Protein 8EM1 (pdb70)

Structure (mmCIF, N/CA/C/O backbone):
data_8EM1
#
_entry.id   8EM1
#
_cell.length_a   136.620
_cell.length_b   136.620
_cell.length_c   106.418
_cell.angle_alpha   90.000
_cell.angle_beta   90.000
_cell.angle_gamma   90.000
#
_symmetry.space_group_name_H-M   'P 43 21 2'
#
loop_
_entity.id
_entity.type
_entity.pdbx_description
1 polymer 'PaqCI, DNA Unbound'
2 non-polymer 1,2-ETHANEDIOL
3 water water
#
loop_
_atom_site.group_PDB
_atom_site.id
_atom_site.type_symbol
_atom_site.label_atom_id
_atom_site.label_alt_id
_atom_site.label_comp_id
_atom_site.label_asym_id
_atom_site.label_entity_id
_atom_site.label_seq_id
_atom_site.pdbx_PDB_ins_code
_atom_site.Cartn_x
_atom_site.Cartn_y
_atom_site.Cartn_z
_atom_site.occupancy
_atom_site.B_iso_or_equiv
_atom_site.auth_seq_id
_atom_site.auth_comp_id
_atom_site.auth_asym_id
_atom_site.auth_atom_id
_atom_site.pdbx_PDB_model_num
ATOM 1 N N . PRO A 1 2 ? 40.260 -17.526 -21.769 1.00 88.12 2 PRO A N 1
ATOM 2 C CA . PRO A 1 2 ? 40.844 -17.709 -20.437 1.00 86.19 2 PRO A CA 1
ATOM 3 C C . PRO A 1 2 ? 42.289 -18.189 -20.510 1.00 81.52 2 PRO A C 1
ATOM 4 O O . PRO A 1 2 ? 42.812 -18.457 -21.596 1.00 80.95 2 PRO A O 1
ATOM 8 N N . TYR A 1 3 ? 42.930 -18.310 -19.359 1.00 72.85 3 TYR A N 1
ATOM 9 C CA . TYR A 1 3 ? 44.274 -18.845 -19.330 1.00 71.60 3 TYR A CA 1
ATOM 10 C C . TYR A 1 3 ? 44.216 -20.326 -18.923 1.00 73.18 3 TYR A C 1
ATOM 11 O O . TYR A 1 3 ? 43.161 -20.978 -18.995 1.00 72.67 3 TYR A O 1
ATOM 20 N N . ASP A 1 4 ? 45.350 -20.865 -18.508 1.00 70.30 4 ASP A N 1
ATOM 21 C CA . ASP A 1 4 ? 45.454 -22.243 -18.057 1.00 65.85 4 ASP A CA 1
ATOM 22 C C . ASP A 1 4 ? 44.831 -22.416 -16.668 1.00 67.06 4 ASP A C 1
ATOM 23 O O . ASP A 1 4 ? 44.891 -21.504 -15.834 1.00 66.74 4 ASP A O 1
ATOM 28 N N . HIS A 1 5 ? 44.197 -23.578 -16.423 1.00 58.75 5 HIS A N 1
ATOM 29 C CA . HIS A 1 5 ? 43.584 -23.806 -15.110 1.00 55.16 5 HIS A CA 1
ATOM 30 C C . HIS A 1 5 ? 44.648 -23.841 -14.015 1.00 50.63 5 HIS A C 1
ATOM 31 O O . HIS A 1 5 ? 44.467 -23.247 -12.942 1.00 45.58 5 HIS A O 1
ATOM 38 N N . ASN A 1 6 ? 45.763 -24.534 -14.270 1.00 50.21 6 ASN A N 1
ATOM 39 C CA . ASN A 1 6 ? 46.861 -24.585 -13.300 1.00 47.55 6 ASN A CA 1
ATOM 40 C C . ASN A 1 6 ? 47.467 -23.200 -13.063 1.00 43.80 6 ASN A C 1
ATOM 41 O O . ASN A 1 6 ? 47.766 -22.835 -11.920 1.00 41.25 6 ASN A O 1
ATOM 46 N N . ALA A 1 7 ? 47.671 -22.419 -14.130 1.00 43.49 7 ALA A N 1
ATOM 47 C CA . ALA A 1 7 ? 48.231 -21.079 -13.954 1.00 45.53 7 ALA A CA 1
ATOM 48 C C . ALA A 1 7 ? 47.329 -20.206 -13.083 1.00 43.07 7 ALA A C 1
ATOM 49 O O . ALA A 1 7 ? 47.815 -19.474 -12.210 1.00 38.99 7 ALA A O 1
ATOM 51 N N . GLU A 1 8 ? 46.011 -20.285 -13.289 1.00 40.14 8 GLU A N 1
ATOM 52 C CA . GLU A 1 8 ? 45.101 -19.504 -12.456 1.00 42.17 8 GLU A CA 1
ATOM 53 C C . GLU A 1 8 ? 45.179 -19.948 -11.001 1.00 40.60 8 GLU A C 1
ATOM 54 O O . GLU A 1 8 ? 45.106 -19.116 -10.088 1.00 40.57 8 GLU A O 1
ATOM 60 N N . ALA A 1 9 ? 45.327 -21.258 -10.770 1.00 37.62 9 ALA A N 1
ATOM 61 C CA . ALA A 1 9 ? 45.546 -21.772 -9.422 1.00 38.52 9 ALA A CA 1
ATOM 62 C C . ALA A 1 9 ? 46.836 -21.230 -8.815 1.00 39.30 9 ALA A C 1
ATOM 63 O O . ALA A 1 9 ? 46.872 -20.873 -7.629 1.00 38.71 9 ALA A O 1
ATOM 65 N N . ASP A 1 10 ? 47.903 -21.153 -9.607 1.00 36.40 10 ASP A N 1
ATOM 66 C CA . ASP A 1 10 ? 49.147 -20.595 -9.089 1.00 37.12 10 ASP A CA 1
ATOM 67 C C . ASP A 1 10 ? 48.993 -19.114 -8.742 1.00 38.93 10 ASP A C 1
ATOM 68 O O . ASP A 1 10 ? 49.481 -18.665 -7.698 1.00 36.23 10 ASP A O 1
ATOM 73 N N . PHE A 1 11 ? 48.284 -18.351 -9.583 1.00 37.71 11 PHE A N 1
ATOM 74 C CA . PHE A 1 11 ? 48.050 -16.941 -9.284 1.00 35.76 11 PHE A CA 1
ATOM 75 C C . PHE A 1 11 ? 47.287 -16.785 -7.981 1.00 39.35 11 PHE A C 1
ATOM 76 O O . PHE A 1 11 ? 47.538 -15.839 -7.216 1.00 39.44 11 PHE A O 1
ATOM 84 N N . ALA A 1 12 ? 46.335 -17.695 -7.719 1.00 38.85 12 ALA A N 1
ATOM 85 C CA . ALA A 1 12 ? 45.573 -17.640 -6.475 1.00 38.03 12 ALA A CA 1
ATOM 86 C C . ALA A 1 12 ? 46.415 -18.067 -5.274 1.00 40.01 12 ALA A C 1
ATOM 87 O O . ALA A 1 12 ? 46.296 -17.479 -4.191 1.00 41.29 12 ALA A O 1
ATOM 89 N N . ALA A 1 13 ? 47.278 -19.075 -5.436 1.00 38.14 13 ALA A N 1
ATOM 90 C CA . ALA A 1 13 ? 48.121 -19.488 -4.314 1.00 40.29 13 ALA A CA 1
ATOM 91 C C . ALA A 1 13 ? 49.078 -18.378 -3.901 1.00 38.63 13 ALA A C 1
ATOM 92 O O . ALA A 1 13 ? 49.268 -18.123 -2.709 1.00 38.67 13 ALA A O 1
ATOM 94 N N . SER A 1 14 ? 49.669 -17.691 -4.874 1.00 38.32 14 SER A N 1
ATOM 95 C CA . SER A 1 14 ? 50.534 -16.562 -4.564 1.00 37.70 14 SER A CA 1
ATOM 96 C C . SER A 1 14 ? 49.771 -15.486 -3.809 1.00 42.31 14 SER A C 1
ATOM 97 O O . SER A 1 14 ? 50.233 -14.987 -2.778 1.00 47.18 14 SER A O 1
ATOM 100 N N . GLU A 1 15 ? 48.576 -15.144 -4.280 1.00 42.11 15 GLU A N 1
ATOM 101 C CA . GLU A 1 15 ? 47.801 -14.130 -3.586 1.00 44.17 15 GLU A CA 1
ATOM 102 C C . GLU A 1 15 ? 47.404 -14.604 -2.187 1.00 47.29 15 GLU A C 1
ATOM 103 O O . GLU A 1 15 ? 47.364 -13.797 -1.246 1.00 50.07 15 GLU A O 1
ATOM 109 N N . VAL A 1 16 ? 47.107 -15.902 -2.020 1.00 42.16 16 VAL A N 1
ATOM 110 C CA . VAL A 1 16 ? 46.785 -16.399 -0.683 1.00 45.65 16 VAL A CA 1
ATOM 111 C C . VAL A 1 16 ? 47.989 -16.239 0.231 1.00 44.81 16 VAL A C 1
ATOM 112 O O . VAL A 1 16 ? 47.867 -15.749 1.356 1.00 46.89 16 VAL A O 1
ATOM 116 N N . ALA A 1 17 ? 49.177 -16.618 -0.254 1.00 44.35 17 ALA A N 1
ATOM 117 C CA . ALA A 1 17 ? 50.388 -16.491 0.563 1.00 48.96 17 ALA A CA 1
ATOM 118 C C . ALA A 1 17 ? 50.641 -15.040 0.982 1.00 49.24 17 ALA A C 1
ATOM 119 O O . ALA A 1 17 ? 51.056 -14.780 2.117 1.00 48.56 17 ALA A O 1
ATOM 121 N N . ARG A 1 18 ? 50.385 -14.081 0.084 1.00 45.96 18 ARG A N 1
ATOM 122 C CA . ARG A 1 18 ? 50.527 -12.675 0.448 1.00 47.98 18 ARG A CA 1
ATOM 123 C C . ARG A 1 18 ? 49.486 -12.279 1.489 1.00 53.18 18 ARG A C 1
ATOM 124 O O . ARG A 1 18 ? 49.788 -11.518 2.416 1.00 53.75 18 ARG A O 1
ATOM 132 N N . MET A 1 19 ? 48.264 -12.815 1.364 1.00 49.03 19 MET A N 1
ATOM 133 C CA . MET A 1 19 ? 47.195 -12.482 2.296 1.00 49.20 19 MET A CA 1
ATOM 134 C C . MET A 1 19 ? 47.510 -12.962 3.705 1.00 55.39 19 MET A C 1
ATOM 135 O O . MET A 1 19 ? 47.160 -12.294 4.683 1.00 59.65 19 MET A O 1
ATOM 140 N N . LEU A 1 20 ? 48.153 -14.125 3.831 1.00 53.36 20 LEU A N 1
ATOM 141 C CA . LEU A 1 20 ? 48.540 -14.628 5.144 1.00 55.26 20 LEU A CA 1
ATOM 142 C C . LEU A 1 20 ? 49.634 -13.765 5.767 1.00 60.82 20 LEU A C 1
ATOM 143 O O . LEU A 1 20 ? 49.672 -13.577 6.989 1.00 63.78 20 LEU A O 1
ATOM 148 N N . VAL A 1 21 ? 50.544 -13.242 4.952 1.00 57.98 21 VAL A N 1
ATOM 149 C CA . VAL A 1 21 ? 51.577 -12.370 5.493 1.00 59.90 21 VAL A CA 1
ATOM 150 C C . VAL A 1 21 ? 50.971 -11.045 5.943 1.00 60.62 21 VAL A C 1
ATOM 151 O O . VAL A 1 21 ? 51.303 -10.530 7.017 1.00 65.13 21 VAL A O 1
ATOM 155 N N . ALA A 1 22 ? 50.038 -10.500 5.155 1.00 61.59 22 ALA A N 1
ATOM 156 C CA . ALA A 1 22 ? 49.349 -9.259 5.516 1.00 62.15 22 ALA A CA 1
ATOM 157 C C . ALA A 1 22 ? 48.428 -9.438 6.715 1.00 65.53 22 ALA A C 1
ATOM 158 O O . ALA A 1 22 ? 48.180 -8.477 7.455 1.00 68.38 22 ALA A O 1
ATOM 160 N N . ASP A 1 23 ? 47.851 -10.626 6.880 1.00 67.87 23 ASP A N 1
ATOM 161 C CA . ASP A 1 23 ? 46.949 -10.913 7.992 1.00 67.69 23 ASP A CA 1
ATOM 162 C C . ASP A 1 23 ? 47.164 -12.357 8.422 1.00 68.63 23 ASP A C 1
ATOM 163 O O . ASP A 1 23 ? 46.516 -13.271 7.899 1.00 69.47 23 ASP A O 1
ATOM 168 N N . PRO A 1 24 ? 48.071 -12.604 9.379 1.00 68.86 24 PRO A N 1
ATOM 169 C CA . PRO A 1 24 ? 48.249 -13.983 9.877 1.00 67.21 24 PRO A CA 1
ATOM 170 C C . PRO A 1 24 ? 47.040 -14.519 10.640 1.00 68.45 24 PRO A C 1
ATOM 171 O O . PRO A 1 24 ? 46.902 -15.745 10.777 1.00 65.19 24 PRO A O 1
ATOM 175 N N . GLY A 1 25 ? 46.134 -13.649 11.090 1.00 70.70 25 GLY A N 1
ATOM 176 C CA . GLY A 1 25 ? 44.903 -14.097 11.713 1.00 67.75 25 GLY A CA 1
ATOM 177 C C . GLY A 1 25 ? 43.999 -14.871 10.783 1.00 68.51 25 GLY A C 1
ATOM 178 O O . GLY A 1 25 ? 42.974 -15.390 11.232 1.00 68.89 25 GLY A O 1
ATOM 179 N N . LEU A 1 26 ? 44.327 -14.916 9.491 1.00 65.25 26 LEU A N 1
ATOM 180 C CA . LEU A 1 26 ? 43.572 -15.735 8.554 1.00 65.80 26 LEU A CA 1
ATOM 181 C C . LEU A 1 26 ? 43.756 -17.222 8.844 1.00 66.68 26 LEU A C 1
ATOM 182 O O . LEU A 1 26 ? 42.847 -18.022 8.587 1.00 64.55 26 LEU A O 1
ATOM 187 N N . CYS A 1 27 ? 44.917 -17.615 9.374 1.00 66.45 27 CYS A N 1
ATOM 188 C CA . CYS A 1 27 ? 45.165 -19.008 9.708 1.00 64.79 27 CYS A CA 1
ATOM 189 C C . CYS A 1 27 ? 45.530 -19.263 11.170 1.00 66.84 27 CYS A C 1
ATOM 190 O O . CYS A 1 27 ? 45.716 -20.424 11.551 1.00 66.62 27 CYS A O 1
ATOM 193 N N . TYR A 1 28 ? 45.591 -18.241 12.012 1.00 71.27 28 TYR A N 1
ATOM 194 C CA . TYR A 1 28 ? 45.958 -18.434 13.406 1.00 75.66 28 TYR A CA 1
ATOM 195 C C . TYR A 1 28 ? 44.887 -17.867 14.323 1.00 79.39 28 TYR A C 1
ATOM 196 O O . TYR A 1 28 ? 44.362 -16.773 14.082 1.00 74.71 28 TYR A O 1
ATOM 205 N N . ASP A 1 29 ? 44.580 -18.617 15.385 1.00 86.58 29 ASP A N 1
ATOM 206 C CA . ASP A 1 29 ? 43.706 -18.109 16.427 1.00 90.29 29 ASP A CA 1
ATOM 207 C C . ASP A 1 29 ? 44.390 -16.936 17.124 1.00 97.17 29 ASP A C 1
ATOM 208 O O . ASP A 1 29 ? 45.608 -16.760 17.042 1.00 98.00 29 ASP A O 1
ATOM 210 N N . ALA A 1 30 ? 43.588 -16.134 17.829 1.00 102.41 30 ALA A N 1
ATOM 211 C CA . ALA A 1 30 ? 44.119 -14.945 18.493 1.00 101.77 30 ALA A CA 1
ATOM 212 C C . ALA A 1 30 ? 45.272 -15.284 19.435 1.00 104.21 30 ALA A C 1
ATOM 213 O O . ALA A 1 30 ? 46.295 -14.590 19.447 1.00 106.56 30 ALA A O 1
ATOM 215 N N . ALA A 1 31 ? 45.127 -16.348 20.231 1.00 105.11 31 ALA A N 1
ATOM 216 C CA . ALA A 1 31 ? 46.216 -16.812 21.087 1.00 105.18 31 ALA A CA 1
ATOM 217 C C . ALA A 1 31 ? 47.382 -17.429 20.316 1.00 106.65 31 ALA A C 1
ATOM 218 O O . ALA A 1 31 ? 48.496 -17.487 20.850 1.00 106.35 31 ALA A O 1
ATOM 220 N N . SER A 1 32 ? 47.168 -17.884 19.082 1.00 110.74 32 SER A N 1
ATOM 221 C CA . SER A 1 32 ? 48.215 -18.536 18.306 1.00 111.56 32 SER A CA 1
ATOM 222 C C . SER A 1 32 ? 48.997 -17.571 17.410 1.00 111.51 32 SER A C 1
ATOM 223 O O . SER A 1 32 ? 49.629 -18.017 16.443 1.00 112.90 32 SER A O 1
ATOM 225 N N . LEU A 1 33 ? 48.999 -16.281 17.719 1.00 104.09 33 LEU A N 1
ATOM 226 C CA . LEU A 1 33 ? 49.742 -15.327 16.900 1.00 103.52 33 LEU A CA 1
ATOM 227 C C . LEU A 1 33 ? 51.246 -15.573 17.016 1.00 102.35 33 LEU A C 1
ATOM 228 O O . LEU A 1 33 ? 51.777 -15.648 18.133 1.00 101.50 33 LEU A O 1
ATOM 231 N N . PRO A 1 34 ? 51.951 -15.738 15.900 1.00 99.63 34 PRO A N 1
ATOM 232 C CA . PRO A 1 34 ? 53.387 -16.023 15.932 1.00 102.32 34 PRO A CA 1
ATOM 233 C C . PRO A 1 34 ? 54.226 -14.749 15.890 1.00 101.75 34 PRO A C 1
ATOM 234 O O . PRO A 1 34 ? 53.735 -13.650 15.618 1.00 98.08 34 PRO A O 1
ATOM 238 N N . ALA A 1 35 ? 55.515 -14.919 16.191 1.00 102.11 35 ALA A N 1
ATOM 239 C CA . ALA A 1 35 ? 56.419 -13.776 16.239 1.00 109.99 35 ALA A CA 1
ATOM 240 C C . ALA A 1 35 ? 56.508 -13.090 14.878 1.00 108.64 35 ALA A C 1
ATOM 241 O O . ALA A 1 35 ? 56.222 -11.894 14.744 1.00 107.92 35 ALA A O 1
ATOM 243 N N . SER A 1 36 ? 56.873 -13.840 13.847 1.00 106.42 36 SER A N 1
ATOM 244 C CA . SER A 1 36 ? 56.947 -13.298 12.499 1.00 104.80 36 SER A CA 1
ATOM 245 C C . SER A 1 36 ? 56.613 -14.439 11.556 1.00 104.57 36 SER A C 1
ATOM 246 O O . SER A 1 36 ? 57.196 -15.521 11.685 1.00 101.73 36 SER A O 1
ATOM 248 N N . ILE A 1 37 ? 55.715 -14.201 10.599 1.00 93.20 37 ILE A N 1
ATOM 249 C CA . ILE A 1 37 ? 55.303 -15.244 9.665 1.00 84.69 37 ILE A CA 1
ATOM 250 C C . ILE A 1 37 ? 55.551 -14.788 8.234 1.00 77.27 37 ILE A C 1
ATOM 251 O O . ILE A 1 37 ? 55.170 -13.675 7.849 1.00 76.88 37 ILE A O 1
ATOM 253 N N . SER A 1 38 ? 56.148 -15.676 7.444 1.00 70.19 38 SER A N 1
ATOM 254 C CA . SER A 1 38 ? 56.301 -15.529 6.005 1.00 67.25 38 SER A CA 1
ATOM 255 C C . SER A 1 38 ? 55.669 -16.745 5.335 1.00 64.79 38 SER A C 1
ATOM 256 O O . SER A 1 38 ? 55.611 -17.834 5.917 1.00 62.70 38 SER A O 1
ATOM 259 N N . ALA A 1 39 ? 55.137 -16.543 4.132 1.00 62.53 39 ALA A N 1
ATOM 260 C CA . ALA A 1 39 ? 54.465 -17.607 3.402 1.00 55.06 39 ALA A CA 1
ATOM 261 C C . ALA A 1 39 ? 54.875 -17.572 1.945 1.00 51.76 39 ALA A C 1
ATOM 262 O O . ALA A 1 39 ? 55.154 -16.505 1.396 1.00 50.84 39 ALA A O 1
ATOM 264 N N . SER A 1 40 ? 54.906 -18.749 1.323 1.00 49.17 40 SER A N 1
ATOM 265 C CA . SER A 1 40 ? 55.217 -18.868 -0.095 1.00 44.44 40 SER A CA 1
ATOM 266 C C . SER A 1 40 ? 54.422 -20.023 -0.686 1.00 46.59 40 SER A C 1
ATOM 267 O O . SER A 1 40 ? 54.035 -20.964 0.012 1.00 48.70 40 SER A O 1
ATOM 270 N N . ALA A 1 41 ? 54.137 -19.914 -1.973 1.00 46.43 41 ALA A N 1
ATOM 271 C CA . ALA A 1 41 ? 53.380 -20.923 -2.689 1.00 41.93 41 ALA A CA 1
ATOM 272 C C . ALA A 1 41 ? 54.346 -21.814 -3.445 1.00 40.40 41 ALA A C 1
ATOM 273 O O . ALA A 1 41 ? 55.406 -21.369 -3.884 1.00 49.26 41 ALA A O 1
ATOM 275 N N . SER A 1 42 ? 53.996 -23.083 -3.559 1.00 40.85 42 SER A N 1
ATOM 276 C CA . SER A 1 42 ? 54.816 -24.055 -4.269 1.00 45.96 42 SER A CA 1
ATOM 277 C C . SER A 1 42 ? 53.910 -25.180 -4.782 1.00 42.78 42 SER A C 1
ATOM 278 O O . SER A 1 42 ? 52.740 -25.279 -4.405 1.00 42.95 42 SER A O 1
ATOM 281 N N . TYR A 1 43 ? 54.445 -26.014 -5.670 1.00 44.75 43 TYR A N 1
ATOM 282 C CA . TYR A 1 43 ? 53.682 -27.196 -6.045 1.00 45.62 43 TYR A CA 1
ATOM 283 C C . TYR A 1 43 ? 53.748 -28.220 -4.929 1.00 46.16 43 TYR A C 1
ATOM 284 O O . TYR A 1 43 ? 54.561 -28.122 -4.010 1.00 46.87 43 TYR A O 1
ATOM 293 N N . GLU A 1 44 ? 52.869 -29.186 -5.002 1.00 49.89 44 GLU A N 1
ATOM 294 C CA . GLU A 1 44 ? 52.858 -30.304 -4.058 1.00 51.91 44 GLU A CA 1
ATOM 295 C C . GLU A 1 44 ? 53.726 -31.433 -4.599 1.00 49.50 44 GLU A C 1
ATOM 296 O O . GLU A 1 44 ? 53.615 -31.778 -5.780 1.00 49.08 44 GLU A O 1
ATOM 302 N N . PRO A 1 45 ? 54.629 -31.990 -3.800 1.00 55.86 45 PRO A N 1
ATOM 303 C CA . PRO A 1 45 ? 55.515 -33.046 -4.323 1.00 60.61 45 PRO A CA 1
ATOM 304 C C . PRO A 1 45 ? 54.712 -34.289 -4.687 1.00 61.64 45 PRO A C 1
ATOM 305 O O . PRO A 1 45 ? 53.704 -34.600 -4.048 1.00 53.73 45 PRO A O 1
ATOM 309 N N . SER A 1 46 ? 55.132 -34.969 -5.762 1.00 76.07 46 SER A N 1
ATOM 310 C CA . SER A 1 46 ? 54.412 -36.171 -6.183 1.00 74.13 46 SER A CA 1
ATOM 311 C C . SER A 1 46 ? 54.452 -37.246 -5.109 1.00 73.21 46 SER A C 1
ATOM 312 O O . SER A 1 46 ? 53.498 -38.016 -4.970 1.00 74.51 46 SER A O 1
ATOM 314 N N . ALA A 1 47 ? 55.514 -37.271 -4.302 1.00 65.26 47 ALA A N 1
ATOM 315 C CA . ALA A 1 47 ? 55.645 -38.256 -3.236 1.00 64.34 47 ALA A CA 1
ATOM 316 C C . ALA A 1 47 ? 54.526 -38.186 -2.205 1.00 61.49 47 ALA A C 1
ATOM 317 O O . ALA A 1 47 ? 54.430 -39.090 -1.374 1.00 64.39 47 ALA A O 1
ATOM 319 N N . ALA A 1 48 ? 53.694 -37.150 -2.220 1.00 61.14 48 ALA A N 1
ATOM 320 C CA . ALA A 1 48 ? 52.580 -37.062 -1.290 1.00 62.21 48 ALA A CA 1
ATOM 321 C C . ALA A 1 48 ? 51.418 -37.931 -1.771 1.00 62.51 48 ALA A C 1
ATOM 322 O O . ALA A 1 48 ? 51.478 -38.581 -2.822 1.00 64.11 48 ALA A O 1
ATOM 324 N N . GLY A 1 49 ? 50.341 -37.946 -0.993 1.00 60.34 49 GLY A N 1
ATOM 325 C CA . GLY A 1 49 ? 49.272 -38.911 -1.223 1.00 68.39 49 GLY A CA 1
ATOM 326 C C . GLY A 1 49 ? 48.575 -38.840 -2.575 1.00 64.59 49 GLY A C 1
ATOM 327 O O . GLY A 1 49 ? 48.899 -37.980 -3.402 1.00 61.88 49 GLY A O 1
ATOM 328 N N . TRP A 1 50 ? 47.606 -39.727 -2.822 1.00 63.53 50 TRP A N 1
ATOM 329 C CA . TRP A 1 50 ? 46.908 -39.652 -4.104 1.00 58.54 50 TRP A CA 1
ATOM 330 C C . TRP A 1 50 ? 46.182 -38.332 -4.264 1.00 62.88 50 TRP A C 1
ATOM 331 O O . TRP A 1 50 ? 46.483 -37.601 -5.230 1.00 69.28 50 TRP A O 1
ATOM 342 N N . PRO A 1 51 ? 45.242 -37.932 -3.369 1.00 59.39 51 PRO A N 1
ATOM 343 C CA . PRO A 1 51 ? 44.449 -36.740 -3.696 1.00 57.55 51 PRO A CA 1
ATOM 344 C C . PRO A 1 51 ? 45.395 -35.556 -3.829 1.00 55.15 51 PRO A C 1
ATOM 345 O O . PRO A 1 51 ? 45.879 -35.005 -2.836 1.00 53.95 51 PRO A O 1
ATOM 349 N N . LYS A 1 52 ? 45.672 -35.164 -5.068 1.00 54.68 52 LYS A N 1
ATOM 350 C CA . LYS A 1 52 ? 46.649 -34.123 -5.342 1.00 50.45 52 LYS A CA 1
ATOM 351 C C . LYS A 1 52 ? 45.985 -32.755 -5.229 1.00 51.58 52 LYS A C 1
ATOM 352 O O . LYS A 1 52 ? 44.894 -32.535 -5.773 1.00 47.28 52 LYS A O 1
ATOM 358 N N . ALA A 1 53 ? 46.640 -31.846 -4.510 1.00 52.92 53 ALA A N 1
ATOM 359 C CA . ALA A 1 53 ? 46.162 -30.483 -4.358 1.00 48.70 53 ALA A CA 1
ATOM 360 C C . ALA A 1 53 ? 46.549 -29.634 -5.567 1.00 46.60 53 ALA A C 1
ATOM 361 O O . ALA A 1 53 ? 47.468 -29.952 -6.317 1.00 43.94 53 ALA A O 1
ATOM 363 N N . ASP A 1 54 ? 45.783 -28.563 -5.777 1.00 51.50 54 ASP A N 1
ATOM 364 C CA . ASP A 1 54 ? 46.156 -27.574 -6.785 1.00 52.91 54 ASP A CA 1
ATOM 365 C C . ASP A 1 54 ? 47.423 -26.824 -6.391 1.00 50.09 54 ASP A C 1
ATOM 366 O O . ASP A 1 54 ? 48.130 -26.338 -7.273 1.00 51.10 54 ASP A O 1
ATOM 371 N N . GLY A 1 55 ? 47.699 -26.687 -5.091 1.00 42.00 55 GLY A N 1
ATOM 372 C CA . GLY A 1 55 ? 48.925 -26.054 -4.652 1.00 42.54 55 GLY A CA 1
ATOM 373 C C . GLY A 1 55 ? 49.136 -26.193 -3.159 1.00 47.94 55 GLY A C 1
ATOM 374 O O . GLY A 1 55 ? 48.266 -26.665 -2.417 1.00 45.37 55 GLY A O 1
ATOM 375 N N . LEU A 1 56 ? 50.318 -25.742 -2.728 1.00 44.39 56 LEU A N 1
ATOM 376 C CA . LEU A 1 56 ? 50.718 -25.702 -1.327 1.00 46.99 56 LEU A CA 1
ATOM 377 C C . LEU A 1 56 ? 51.136 -24.289 -0.960 1.00 46.37 56 LEU A C 1
ATOM 378 O O . LEU A 1 56 ? 51.845 -23.626 -1.725 1.00 46.64 56 LEU A O 1
ATOM 383 N N . VAL A 1 57 ? 50.698 -23.825 0.203 1.00 46.58 57 VAL A N 1
ATOM 384 C CA . VAL A 1 57 ? 51.195 -22.583 0.786 1.00 49.20 57 VAL A CA 1
ATOM 385 C C . VAL A 1 57 ? 51.842 -22.954 2.116 1.00 52.88 57 VAL A C 1
ATOM 386 O O . VAL A 1 57 ? 51.186 -23.533 2.991 1.00 51.85 57 VAL A O 1
ATOM 390 N N . SER A 1 58 ? 53.137 -22.662 2.248 1.00 55.08 58 SER A N 1
ATOM 391 C CA . SER A 1 58 ? 53.921 -22.994 3.433 1.00 55.42 58 SER A CA 1
ATOM 392 C C . SER A 1 58 ? 54.021 -21.766 4.332 1.00 57.33 58 SER A C 1
ATOM 393 O O . SER A 1 58 ? 54.322 -20.668 3.854 1.00 57.03 58 SER A O 1
ATOM 396 N N . VAL A 1 59 ? 53.752 -21.945 5.622 1.00 59.59 59 VAL A N 1
ATOM 397 C CA . VAL A 1 59 ? 53.869 -20.878 6.608 1.00 60.91 59 VAL A CA 1
ATOM 398 C C . VAL A 1 59 ? 55.054 -21.175 7.516 1.00 64.68 59 VAL A C 1
ATOM 399 O O . VAL A 1 59 ? 55.124 -22.257 8.108 1.00 70.09 59 VAL A O 1
ATOM 403 N N . LEU A 1 60 ? 55.993 -20.228 7.607 1.00 66.18 60 LEU A N 1
ATOM 404 C CA . LEU A 1 60 ? 57.112 -20.269 8.546 1.00 71.81 60 LEU A CA 1
ATOM 405 C C . LEU A 1 60 ? 56.917 -19.183 9.601 1.00 76.91 60 LEU A C 1
ATOM 406 O O . LEU A 1 60 ? 56.464 -18.077 9.291 1.00 75.43 60 LEU A O 1
ATOM 411 N N . GLU A 1 61 ? 57.234 -19.507 10.850 1.00 86.38 61 GLU A N 1
ATOM 412 C CA . GLU A 1 61 ? 57.104 -18.597 11.983 1.00 93.44 61 GLU A CA 1
ATOM 413 C C . GLU A 1 61 ? 58.485 -18.167 12.469 1.00 102.13 61 GLU A C 1
ATOM 414 O O . GLU A 1 61 ? 59.516 -18.513 11.883 1.00 99.66 61 GLU A O 1
ATOM 416 N N . GLY A 1 62 ? 58.497 -17.363 13.536 1.00 109.38 62 GLY A N 1
ATOM 417 C CA . GLY A 1 62 ? 59.744 -17.126 14.249 1.00 109.29 62 GLY A CA 1
ATOM 418 C C . GLY A 1 62 ? 60.429 -18.405 14.709 1.00 114.04 62 GLY A C 1
ATOM 419 O O . GLY A 1 62 ? 61.582 -18.348 15.155 1.00 107.09 62 GLY A O 1
ATOM 420 N N . GLY A 1 63 ? 59.734 -19.545 14.631 1.00 108.58 63 GLY A N 1
ATOM 421 C CA . GLY A 1 63 ? 60.370 -20.825 14.860 1.00 106.21 63 GLY A CA 1
ATOM 422 C C . GLY A 1 63 ? 61.465 -21.084 13.847 1.00 105.05 63 GLY A C 1
ATOM 423 O O . GLY A 1 63 ? 61.464 -20.561 12.733 1.00 102.00 63 GLY A O 1
ATOM 424 N N . THR A 1 64 ? 62.405 -21.938 14.233 1.00 107.76 64 THR A N 1
ATOM 425 C CA . THR A 1 64 ? 63.588 -22.129 13.405 1.00 108.45 64 THR A CA 1
ATOM 426 C C . THR A 1 64 ? 63.415 -23.235 12.374 1.00 104.77 64 THR A C 1
ATOM 427 O O . THR A 1 64 ? 63.831 -23.075 11.221 1.00 100.72 64 THR A O 1
ATOM 429 N N . SER A 1 65 ? 62.807 -24.352 12.762 1.00 104.52 65 SER A N 1
ATOM 430 C CA . SER A 1 65 ? 62.626 -25.479 11.859 1.00 105.02 65 SER A CA 1
ATOM 431 C C . SER A 1 65 ? 61.161 -25.798 11.599 1.00 107.76 65 SER A C 1
ATOM 432 O O . SER A 1 65 ? 60.853 -26.883 11.098 1.00 108.38 65 SER A O 1
ATOM 434 N N . THR A 1 66 ? 60.240 -24.896 11.915 1.00 98.07 66 THR A N 1
ATOM 435 C CA . THR A 1 66 ? 58.835 -25.247 11.801 1.00 91.33 66 THR A CA 1
ATOM 436 C C . THR A 1 66 ? 58.231 -24.644 10.543 1.00 86.88 66 THR A C 1
ATOM 437 O O . THR A 1 66 ? 58.430 -23.465 10.240 1.00 82.08 66 THR A O 1
ATOM 439 N N . GLN A 1 67 ? 57.472 -25.472 9.831 1.00 86.83 67 GLN A N 1
ATOM 440 C CA . GLN A 1 67 ? 56.717 -25.087 8.651 1.00 78.71 67 GLN A CA 1
ATOM 441 C C . GLN A 1 67 ? 55.311 -25.649 8.809 1.00 75.44 67 GLN A C 1
ATOM 442 O O . GLN A 1 67 ? 55.137 -26.770 9.297 1.00 79.14 67 GLN A O 1
ATOM 448 N N . ARG A 1 68 ? 54.307 -24.869 8.419 1.00 70.52 68 ARG A N 1
ATOM 449 C CA . ARG A 1 68 ? 52.923 -25.329 8.381 1.00 65.07 68 ARG A CA 1
ATOM 450 C C . ARG A 1 68 ? 52.387 -25.218 6.959 1.00 62.38 68 ARG A C 1
ATOM 451 O O . ARG A 1 68 ? 52.442 -24.143 6.357 1.00 63.82 68 ARG A O 1
ATOM 459 N N . ALA A 1 69 ? 51.849 -26.316 6.430 1.00 61.07 69 ALA A N 1
ATOM 460 C CA . ALA A 1 69 ? 51.450 -26.403 5.031 1.00 56.34 69 ALA A CA 1
ATOM 461 C C . ALA A 1 69 ? 49.931 -26.399 4.896 1.00 55.10 69 ALA A C 1
ATOM 462 O O . ALA A 1 69 ? 49.226 -27.106 5.629 1.00 54.11 69 ALA A O 1
ATOM 464 N N . ILE A 1 70 ? 49.438 -25.604 3.948 1.00 52.15 70 ILE A N 1
ATOM 465 C CA . ILE A 1 70 ? 48.018 -25.488 3.643 1.00 48.55 70 ILE A CA 1
ATOM 466 C C . ILE A 1 70 ? 47.818 -26.022 2.232 1.00 48.90 70 ILE A C 1
ATOM 467 O O . ILE A 1 70 ? 48.477 -25.563 1.288 1.00 48.88 70 ILE A O 1
ATOM 472 N N . ALA A 1 71 ? 46.947 -27.015 2.087 1.00 46.35 71 ALA A N 1
ATOM 473 C CA . ALA A 1 71 ? 46.651 -27.552 0.771 1.00 46.43 71 ALA A CA 1
ATOM 474 C C . ALA A 1 71 ? 45.565 -26.708 0.126 1.00 45.64 71 ALA A C 1
ATOM 475 O O . ALA A 1 71 ? 44.517 -26.453 0.727 1.00 47.18 71 ALA A O 1
ATOM 477 N N . LEU A 1 72 ? 45.800 -26.311 -1.109 1.00 43.17 72 LEU A N 1
ATOM 478 C CA . LEU A 1 72 ? 44.943 -25.349 -1.770 1.00 43.83 72 LEU A CA 1
ATOM 479 C C . LEU A 1 72 ? 44.165 -26.029 -2.890 1.00 44.06 72 LEU A C 1
ATOM 480 O O . LEU A 1 72 ? 44.755 -26.733 -3.711 1.00 44.75 72 LEU A O 1
ATOM 485 N N . GLU A 1 73 ? 42.849 -25.810 -2.928 1.00 41.98 73 GLU A N 1
ATOM 486 C CA . GLU A 1 73 ? 42.006 -26.253 -4.031 1.00 40.71 73 GLU A CA 1
ATOM 487 C C . GLU A 1 73 ? 41.376 -25.038 -4.680 1.00 41.71 73 GLU A C 1
ATOM 488 O O . GLU A 1 73 ? 40.820 -24.174 -3.992 1.00 42.64 73 GLU A O 1
ATOM 494 N N . TYR A 1 74 ? 41.493 -24.963 -5.993 1.00 43.69 74 TYR A N 1
ATOM 495 C CA . TYR A 1 74 ? 41.028 -23.832 -6.780 1.00 44.05 74 TYR A CA 1
ATOM 496 C C . TYR A 1 74 ? 39.927 -24.291 -7.724 1.00 43.40 74 TYR A C 1
ATOM 497 O O . TYR A 1 74 ? 40.063 -25.318 -8.397 1.00 46.63 74 TYR A O 1
ATOM 506 N N . LYS A 1 75 ? 38.846 -23.533 -7.787 1.00 43.00 75 LYS A N 1
ATOM 507 C CA . LYS A 1 75 ? 37.732 -23.882 -8.654 1.00 46.13 75 LYS A CA 1
ATOM 508 C C . LYS A 1 75 ? 37.487 -22.747 -9.629 1.00 46.03 75 LYS A C 1
ATOM 509 O O . LYS A 1 75 ? 37.650 -21.572 -9.281 1.00 46.39 75 LYS A O 1
ATOM 515 N N . ARG A 1 76 ? 37.139 -23.103 -10.849 1.00 48.66 76 ARG A N 1
ATOM 516 C CA . ARG A 1 76 ? 36.818 -22.167 -11.902 1.00 52.03 76 ARG A CA 1
ATOM 517 C C . ARG A 1 76 ? 35.336 -22.204 -12.196 1.00 57.09 76 ARG A C 1
ATOM 518 O O . ARG A 1 76 ? 34.677 -23.226 -11.978 1.00 59.72 76 ARG A O 1
ATOM 526 N N . PRO A 1 77 ? 34.780 -21.120 -12.741 1.00 57.81 77 PRO A N 1
ATOM 527 C CA . PRO A 1 77 ? 33.356 -21.153 -13.123 1.00 59.80 77 PRO A CA 1
ATOM 528 C C . PRO A 1 77 ? 33.066 -22.209 -14.181 1.00 60.28 77 PRO A C 1
ATOM 529 O O . PRO A 1 77 ? 31.985 -22.807 -14.174 1.00 60.91 77 PRO A O 1
ATOM 533 N N . GLN A 1 78 ? 34.027 -22.466 -15.077 1.00 64.15 78 GLN A N 1
ATOM 534 C CA . GLN A 1 78 ? 33.890 -23.506 -16.098 1.00 65.63 78 GLN A CA 1
ATOM 535 C C . GLN A 1 78 ? 33.632 -24.879 -15.493 1.00 67.49 78 GLN A C 1
ATOM 536 O O . GLN A 1 78 ? 33.081 -25.752 -16.169 1.00 68.75 78 GLN A O 1
ATOM 542 N N . GLU A 1 79 ? 34.099 -25.120 -14.261 1.00 74.21 79 GLU A N 1
ATOM 543 C CA . GLU A 1 79 ? 33.787 -26.363 -13.557 1.00 74.15 79 GLU A CA 1
ATOM 544 C C . GLU A 1 79 ? 32.358 -26.388 -13.025 1.00 75.52 79 GLU A C 1
ATOM 545 O O . GLU A 1 79 ? 31.843 -27.468 -12.722 1.00 78.59 79 GLU A O 1
ATOM 551 N N . GLY A 1 80 ? 31.711 -25.236 -12.884 1.00 67.95 80 GLY A N 1
ATOM 552 C CA . GLY A 1 80 ? 30.321 -25.202 -12.476 1.00 66.93 80 GLY A CA 1
ATOM 553 C C . GLY A 1 80 ? 30.110 -25.403 -10.984 1.00 66.48 80 GLY A C 1
ATOM 554 O O . GLY A 1 80 ? 31.025 -25.698 -10.217 1.00 65.14 80 GLY A O 1
ATOM 555 N N . ILE A 1 81 ? 28.839 -25.282 -10.586 1.00 65.19 81 ILE A N 1
ATOM 556 C CA . ILE A 1 81 ? 28.439 -25.338 -9.185 1.00 63.84 81 ILE A CA 1
ATOM 557 C C . ILE A 1 81 ? 28.801 -26.679 -8.562 1.00 63.02 81 ILE A C 1
ATOM 558 O O . ILE A 1 81 ? 28.932 -26.791 -7.340 1.00 60.16 81 ILE A O 1
ATOM 563 N N . HIS A 1 82 ? 28.986 -27.701 -9.395 1.00 70.89 82 HIS A N 1
ATOM 564 C CA . HIS A 1 82 ? 29.420 -29.018 -8.949 1.00 71.26 82 HIS A CA 1
ATOM 565 C C . HIS A 1 82 ? 30.816 -28.982 -8.330 1.00 67.00 82 HIS A C 1
ATOM 566 O O . HIS A 1 82 ? 31.110 -29.751 -7.407 1.00 63.74 82 HIS A O 1
ATOM 573 N N . GLY A 1 83 ? 31.683 -28.090 -8.819 1.00 58.76 83 GLY A N 1
ATOM 574 C CA . GLY A 1 83 ? 33.023 -27.990 -8.275 1.00 52.48 83 GLY A CA 1
ATOM 575 C C . GLY A 1 83 ? 33.050 -27.608 -6.809 1.00 51.83 83 GLY A C 1
ATOM 576 O O . GLY A 1 83 ? 33.995 -27.958 -6.097 1.00 44.16 83 GLY A O 1
ATOM 577 N N . LEU A 1 84 ? 32.016 -26.892 -6.335 1.00 50.30 84 LEU A N 1
ATOM 578 C CA . LEU A 1 84 ? 31.976 -26.483 -4.931 1.00 47.64 84 LEU A CA 1
ATOM 579 C C . LEU A 1 84 ? 31.921 -27.692 -4.006 1.00 48.66 84 LEU A C 1
ATOM 580 O O . LEU A 1 84 ? 32.537 -27.692 -2.933 1.00 46.65 84 LEU A O 1
ATOM 585 N N . LEU A 1 85 ? 31.123 -28.702 -4.367 1.00 46.25 85 LEU A N 1
ATOM 586 C CA . LEU A 1 85 ? 31.020 -29.881 -3.519 1.00 45.92 85 LEU A CA 1
ATOM 587 C C . LEU A 1 85 ? 32.262 -30.753 -3.647 1.00 42.80 85 LEU A C 1
ATOM 588 O O . LEU A 1 85 ? 32.739 -31.315 -2.656 1.00 41.00 85 LEU A O 1
ATOM 593 N N . THR A 1 86 ? 32.821 -30.841 -4.852 1.00 44.01 86 THR A N 1
ATOM 594 C CA . THR A 1 86 ? 34.106 -31.499 -5.011 1.00 43.73 86 THR A CA 1
ATOM 595 C C . THR A 1 86 ? 35.136 -30.898 -4.071 1.00 44.97 86 THR A C 1
ATOM 596 O O . THR A 1 86 ? 35.860 -31.634 -3.394 1.00 44.45 86 THR A O 1
ATOM 600 N N . ALA A 1 87 ? 35.175 -29.557 -3.981 1.00 40.67 87 ALA A N 1
ATOM 601 C CA . ALA A 1 87 ? 36.210 -28.881 -3.207 1.00 43.59 87 ALA A CA 1
ATOM 602 C C . ALA A 1 87 ? 36.072 -29.173 -1.722 1.00 45.62 87 ALA A C 1
ATOM 603 O O . ALA A 1 87 ? 37.079 -29.269 -1.007 1.00 44.85 87 ALA A O 1
ATOM 605 N N . ILE A 1 88 ? 34.838 -29.248 -1.220 1.00 44.28 88 ILE A N 1
ATOM 606 C CA . ILE A 1 88 ? 34.653 -29.609 0.183 1.00 43.45 88 ILE A CA 1
ATOM 607 C C . ILE A 1 88 ? 35.227 -30.999 0.438 1.00 45.00 88 ILE A C 1
ATOM 608 O O . ILE A 1 88 ? 35.984 -31.223 1.395 1.00 41.82 88 ILE A O 1
ATOM 613 N N . GLY A 1 89 ? 34.918 -31.944 -0.454 1.00 43.76 89 GLY A N 1
ATOM 614 C CA . GLY A 1 89 ? 35.481 -33.276 -0.319 1.00 44.48 89 GLY A CA 1
ATOM 615 C C . GLY A 1 89 ? 36.985 -33.283 -0.505 1.00 44.41 89 GLY A C 1
ATOM 616 O O . GLY A 1 89 ? 37.711 -33.983 0.207 1.00 45.69 89 GLY A O 1
ATOM 617 N N . GLN A 1 90 ? 37.470 -32.510 -1.471 1.00 43.99 90 GLN A N 1
ATOM 618 C CA . GLN A 1 90 ? 38.904 -32.445 -1.708 1.00 43.79 90 GLN A CA 1
ATOM 619 C C . GLN A 1 90 ? 39.630 -31.880 -0.491 1.00 44.60 90 GLN A C 1
ATOM 620 O O . GLN A 1 90 ? 40.705 -32.360 -0.118 1.00 42.93 90 GLN A O 1
ATOM 626 N N . ALA A 1 91 ? 39.044 -30.867 0.154 1.00 45.40 91 ALA A N 1
ATOM 627 C CA . ALA A 1 91 ? 39.671 -30.263 1.327 1.00 44.92 91 ALA A CA 1
ATOM 628 C C . ALA A 1 91 ? 39.774 -31.259 2.481 1.00 44.72 91 ALA A C 1
ATOM 629 O O . ALA A 1 91 ? 40.765 -31.255 3.220 1.00 45.79 91 ALA A O 1
ATOM 631 N N . HIS A 1 92 ? 38.748 -32.101 2.671 1.00 44.80 92 HIS A N 1
ATOM 632 C CA . HIS A 1 92 ? 38.819 -33.151 3.689 1.00 45.63 92 HIS A CA 1
ATOM 633 C C . HIS A 1 92 ? 39.868 -34.188 3.325 1.00 46.04 92 HIS A C 1
ATOM 634 O O . HIS A 1 92 ? 40.608 -34.667 4.192 1.00 47.09 92 HIS A O 1
ATOM 641 N N . GLY A 1 93 ? 39.969 -34.516 2.041 1.00 43.49 93 GLY A N 1
ATOM 642 C CA . GLY A 1 93 ? 41.010 -35.417 1.616 1.00 44.68 93 GLY A CA 1
ATOM 643 C C . GLY A 1 93 ? 42.391 -34.893 1.939 1.00 46.98 93 GLY A C 1
ATOM 644 O O . GLY A 1 93 ? 43.275 -35.658 2.329 1.00 51.21 93 GLY A O 1
ATOM 645 N N . TYR A 1 94 ? 42.595 -33.579 1.796 1.00 47.93 94 TYR A N 1
ATOM 646 C CA . TYR A 1 94 ? 43.914 -32.995 2.040 1.00 47.33 94 TYR A CA 1
ATOM 647 C C . TYR A 1 94 ? 44.276 -33.031 3.521 1.00 45.96 94 TYR A C 1
ATOM 648 O O . TYR A 1 94 ? 45.398 -33.399 3.877 1.00 45.71 94 TYR A O 1
ATOM 657 N N . LEU A 1 95 ? 43.327 -32.693 4.397 1.00 46.50 95 LEU A N 1
ATOM 658 C CA . LEU A 1 95 ? 43.581 -32.810 5.829 1.00 48.70 95 LEU A CA 1
ATOM 659 C C . LEU A 1 95 ? 43.829 -34.264 6.203 1.00 51.29 95 LEU A C 1
ATOM 660 O O . LEU A 1 95 ? 44.672 -34.555 7.054 1.00 52.47 95 LEU A O 1
ATOM 665 N N . HIS A 1 96 ? 43.099 -35.197 5.580 1.00 51.82 96 HIS A N 1
ATOM 666 C CA . HIS A 1 96 ? 43.352 -36.606 5.859 1.00 52.61 96 HIS A CA 1
ATOM 667 C C . HIS A 1 96 ? 44.748 -37.003 5.422 1.00 52.10 96 HIS A C 1
ATOM 668 O O . HIS A 1 96 ? 45.377 -37.854 6.060 1.00 56.18 96 HIS A O 1
ATOM 675 N N . LYS A 1 97 ? 45.257 -36.390 4.355 1.00 48.76 97 LYS A N 1
ATOM 676 C CA . LYS A 1 97 ? 46.605 -36.698 3.893 1.00 51.82 97 LYS A CA 1
ATOM 677 C C . LYS A 1 97 ? 47.666 -36.270 4.905 1.00 51.60 97 LYS A C 1
ATOM 678 O O . LYS A 1 97 ? 48.797 -36.750 4.825 1.00 49.78 97 LYS A O 1
ATOM 681 N N . GLY A 1 98 ? 47.323 -35.389 5.858 1.00 51.71 98 GLY A N 1
ATOM 682 C CA . GLY A 1 98 ? 48.264 -34.907 6.860 1.00 48.50 98 GLY A CA 1
ATOM 683 C C . GLY A 1 98 ? 48.600 -33.420 6.830 1.00 51.14 98 GLY A C 1
ATOM 684 O O . GLY A 1 98 ? 49.461 -32.962 7.585 1.00 47.83 98 GLY A O 1
ATOM 685 N N . TYR A 1 99 ? 47.932 -32.642 5.986 1.00 50.94 99 TYR A N 1
ATOM 686 C CA . TYR A 1 99 ? 48.184 -31.209 5.951 1.00 50.84 99 TYR A CA 1
ATOM 687 C C . TYR A 1 99 ? 47.540 -30.526 7.154 1.00 51.02 99 TYR A C 1
ATOM 688 O O . TYR A 1 99 ? 46.495 -30.952 7.644 1.00 52.83 99 TYR A O 1
ATOM 697 N N . SER A 1 100 ? 48.197 -29.476 7.655 1.00 51.62 100 SER A N 1
ATOM 698 C CA . SER A 1 100 ? 47.660 -28.748 8.809 1.00 56.98 100 SER A CA 1
ATOM 699 C C . SER A 1 100 ? 46.412 -27.944 8.459 1.00 55.07 100 SER A C 1
ATOM 700 O O . SER A 1 100 ? 45.564 -27.708 9.324 1.00 63.50 100 SER A O 1
ATOM 703 N N . GLY A 1 101 ? 46.297 -27.473 7.223 1.00 52.57 101 GLY A N 1
ATOM 704 C CA . GLY A 1 101 ? 45.134 -26.699 6.850 1.00 51.86 101 GLY A CA 1
ATOM 705 C C . GLY A 1 101 ? 44.860 -26.873 5.376 1.00 50.70 101 GLY A C 1
ATOM 706 O O . GLY A 1 101 ? 45.681 -27.399 4.622 1.00 48.60 101 GLY A O 1
ATOM 707 N N . ALA A 1 102 ? 43.681 -26.422 4.972 1.00 48.33 102 ALA A N 1
ATOM 708 C CA . ALA A 1 102 ? 43.282 -26.460 3.578 1.00 47.06 102 ALA A CA 1
ATOM 709 C C . ALA A 1 102 ? 42.517 -25.188 3.252 1.00 46.98 102 ALA A C 1
ATOM 710 O O . ALA A 1 102 ? 41.820 -24.628 4.106 1.00 47.45 102 ALA A O 1
ATOM 712 N N . ALA A 1 103 ? 42.678 -24.720 2.020 1.00 42.73 103 ALA A N 1
ATOM 713 C CA . ALA A 1 103 ? 42.030 -23.505 1.563 1.00 45.00 103 ALA A CA 1
ATOM 714 C C . ALA A 1 103 ? 41.280 -23.786 0.275 1.00 44.37 103 ALA A C 1
ATOM 715 O O . ALA A 1 103 ? 41.840 -24.354 -0.668 1.00 43.18 103 ALA A O 1
ATOM 717 N N . ILE A 1 104 ? 40.007 -23.422 0.256 1.00 43.88 104 ILE A N 1
ATOM 718 C CA . ILE A 1 104 ? 39.177 -23.524 -0.932 1.00 43.64 104 ILE A CA 1
ATOM 719 C C . ILE A 1 104 ? 39.112 -22.139 -1.568 1.00 42.15 104 ILE A C 1
ATOM 720 O O . ILE A 1 104 ? 38.715 -21.164 -0.922 1.00 43.26 104 ILE A O 1
ATOM 725 N N . VAL A 1 105 ? 39.508 -22.046 -2.827 1.00 39.91 105 VAL A N 1
ATOM 726 C CA . VAL A 1 105 ? 39.487 -20.791 -3.549 1.00 42.48 105 VAL A CA 1
ATOM 727 C C . VAL A 1 105 ? 38.497 -20.967 -4.686 1.00 39.89 105 VAL A C 1
ATOM 728 O O . VAL A 1 105 ? 38.740 -21.750 -5.615 1.00 38.82 105 VAL A O 1
ATOM 732 N N . ILE A 1 106 ? 37.386 -20.238 -4.623 1.00 38.97 106 ILE A N 1
ATOM 733 C CA . ILE A 1 106 ? 36.280 -20.456 -5.552 1.00 39.90 106 ILE A CA 1
ATOM 734 C C . ILE A 1 106 ? 35.709 -19.120 -5.997 1.00 39.51 106 ILE A C 1
ATOM 735 O O . ILE A 1 106 ? 35.880 -18.094 -5.328 1.00 40.25 106 ILE A O 1
ATOM 740 N N . PRO A 1 107 ? 35.064 -19.093 -7.162 1.00 41.45 107 PRO A N 1
ATOM 741 C CA . PRO A 1 107 ? 34.506 -17.839 -7.683 1.00 43.73 107 PRO A CA 1
ATOM 742 C C . PRO A 1 107 ? 33.446 -17.208 -6.777 1.00 47.90 107 PRO A C 1
ATOM 743 O O . PRO A 1 107 ? 32.713 -17.882 -6.055 1.00 48.48 107 PRO A O 1
ATOM 747 N N . GLY A 1 108 ? 33.382 -15.879 -6.823 1.00 46.90 108 GLY A N 1
ATOM 748 C CA . GLY A 1 108 ? 32.422 -15.150 -6.018 1.00 48.43 108 GLY A CA 1
ATOM 749 C C . GLY A 1 108 ? 31.000 -15.351 -6.466 1.00 56.21 108 GLY A C 1
ATOM 750 O O . GLY A 1 108 ? 30.074 -15.223 -5.663 1.00 60.07 108 GLY A O 1
ATOM 751 N N . ARG A 1 109 ? 30.799 -15.609 -7.756 1.00 57.71 109 ARG A N 1
ATOM 752 C CA . ARG A 1 109 ? 29.477 -15.914 -8.277 1.00 59.24 109 ARG A CA 1
ATOM 753 C C . ARG A 1 109 ? 29.593 -16.889 -9.444 1.00 62.73 109 ARG A C 1
ATOM 754 O O . ARG A 1 109 ? 30.629 -16.987 -10.109 1.00 59.42 109 ARG A O 1
ATOM 756 N N . TYR A 1 110 ? 28.506 -17.613 -9.677 1.00 68.45 110 TYR A N 1
ATOM 757 C CA . TYR A 1 110 ? 28.309 -18.411 -10.872 1.00 68.72 110 TYR A CA 1
ATOM 758 C C . TYR A 1 110 ? 27.021 -17.937 -11.532 1.00 71.95 110 TYR A C 1
ATOM 759 O O . TYR A 1 110 ? 26.228 -17.208 -10.933 1.00 71.25 110 TYR A O 1
ATOM 768 N N . SER A 1 111 ? 26.807 -18.360 -12.781 1.00 73.89 111 SER A N 1
ATOM 769 C CA . SER A 1 111 ? 25.518 -18.115 -13.423 1.00 75.72 111 SER A CA 1
ATOM 770 C C . SER A 1 111 ? 24.382 -18.738 -12.614 1.00 80.63 111 SER A C 1
ATOM 771 O O . SER A 1 111 ? 23.343 -18.106 -12.397 1.00 80.67 111 SER A O 1
ATOM 773 N N . SER A 1 112 ? 24.565 -19.978 -12.152 1.00 86.31 112 SER A N 1
ATOM 774 C CA . SER A 1 112 ? 23.516 -20.640 -11.385 1.00 88.38 112 SER A CA 1
ATOM 775 C C . SER A 1 112 ? 23.306 -19.978 -10.026 1.00 86.82 112 SER A C 1
ATOM 776 O O . SER A 1 112 ? 22.172 -19.658 -9.644 1.00 87.04 112 SER A O 1
ATOM 778 N N . HIS A 1 113 ? 24.393 -19.727 -9.304 1.00 86.10 113 HIS A N 1
ATOM 779 C CA . HIS A 1 113 ? 24.347 -19.485 -7.870 1.00 83.14 113 HIS A CA 1
ATOM 780 C C . HIS A 1 113 ? 24.976 -18.135 -7.537 1.00 82.29 113 HIS A C 1
ATOM 781 O O . HIS A 1 113 ? 26.162 -17.911 -7.850 1.00 82.12 113 HIS A O 1
ATOM 788 N N . PRO A 1 114 ? 24.245 -17.206 -6.916 1.00 82.73 114 PRO A N 1
ATOM 789 C CA . PRO A 1 114 ? 24.864 -15.911 -6.579 1.00 82.14 114 PRO A CA 1
ATOM 790 C C . PRO A 1 114 ? 25.884 -15.989 -5.452 1.00 77.67 114 PRO A C 1
ATOM 791 O O . PRO A 1 114 ? 26.832 -15.195 -5.450 1.00 73.10 114 PRO A O 1
ATOM 795 N N . THR A 1 115 ? 25.732 -16.907 -4.496 1.00 75.73 115 THR A N 1
ATOM 796 C CA . THR A 1 115 ? 26.486 -16.870 -3.242 1.00 73.12 115 THR A CA 1
ATOM 797 C C . THR A 1 115 ? 27.280 -18.151 -2.960 1.00 72.53 115 THR A C 1
ATOM 798 O O . THR A 1 115 ? 27.112 -18.767 -1.903 1.00 72.20 115 THR A O 1
ATOM 802 N N . PRO A 1 116 ? 28.224 -18.541 -3.859 1.00 67.19 116 PRO A N 1
ATOM 803 C CA . PRO A 1 116 ? 28.889 -19.851 -3.717 1.00 59.83 116 PRO A CA 1
ATOM 804 C C . PRO A 1 116 ? 29.773 -20.027 -2.496 1.00 55.15 116 PRO A C 1
ATOM 805 O O . PRO A 1 116 ? 29.694 -21.067 -1.844 1.00 53.89 116 PRO A O 1
ATOM 809 N N . ALA A 1 117 ? 30.619 -19.050 -2.174 1.00 51.68 117 ALA A N 1
ATOM 810 C CA . ALA A 1 117 ? 31.546 -19.220 -1.060 1.00 47.95 117 ALA A CA 1
ATOM 811 C C . ALA A 1 117 ? 30.818 -19.287 0.266 1.00 49.94 117 ALA A C 1
ATOM 812 O O . ALA A 1 117 ? 31.220 -20.042 1.155 1.00 50.54 117 ALA A O 1
ATOM 814 N N . GLU A 1 118 ? 29.756 -18.494 0.425 1.00 52.12 118 GLU A N 1
ATOM 815 C CA . GLU A 1 118 ? 28.913 -18.593 1.616 1.00 51.62 118 GLU A CA 1
ATOM 816 C C . GLU A 1 118 ? 28.301 -19.979 1.731 1.00 49.08 118 GLU A C 1
ATOM 817 O O . GLU A 1 118 ? 28.174 -20.520 2.832 1.00 45.46 118 GLU A O 1
ATOM 823 N N . TYR A 1 119 ? 27.916 -20.564 0.600 1.00 45.94 119 TYR A N 1
ATOM 824 C CA . TYR A 1 119 ? 27.406 -21.917 0.627 1.00 50.97 119 TYR A CA 1
ATOM 825 C C . TYR A 1 119 ? 28.434 -22.865 1.237 1.00 48.12 119 TYR A C 1
ATOM 826 O O . TYR A 1 119 ? 28.130 -23.599 2.186 1.00 45.66 119 TYR A O 1
ATOM 835 N N . VAL A 1 120 ? 29.684 -22.790 0.759 1.00 48.52 120 VAL A N 1
ATOM 836 C CA . VAL A 1 120 ? 30.749 -23.648 1.267 1.00 45.65 120 VAL A CA 1
ATOM 837 C C . VAL A 1 120 ? 31.022 -23.352 2.729 1.00 45.25 120 VAL A C 1
ATOM 838 O O . VAL A 1 120 ? 31.191 -24.266 3.537 1.00 49.18 120 VAL A O 1
ATOM 842 N N . ARG A 1 121 ? 31.040 -22.084 3.110 1.00 47.40 121 ARG A N 1
ATOM 843 C CA . ARG A 1 121 ? 31.255 -21.781 4.520 1.00 50.51 121 ARG A CA 1
ATOM 844 C C . ARG A 1 121 ? 30.159 -22.416 5.370 1.00 51.48 121 ARG A C 1
ATOM 845 O O . ARG A 1 121 ? 30.442 -23.139 6.338 1.00 49.50 121 ARG A O 1
ATOM 853 N N . ASP A 1 122 ? 28.903 -22.242 4.942 1.00 50.85 122 ASP A N 1
ATOM 854 C CA . ASP A 1 122 ? 27.755 -22.764 5.676 1.00 49.65 122 ASP A CA 1
ATOM 855 C C . ASP A 1 122 ? 27.823 -24.279 5.794 1.00 52.26 122 ASP A C 1
ATOM 856 O O . ASP A 1 122 ? 27.612 -24.836 6.875 1.00 56.04 122 ASP A O 1
ATOM 861 N N . VAL A 1 123 ? 28.086 -24.970 4.684 1.00 50.36 123 VAL A N 1
ATOM 862 C CA . VAL A 1 123 ? 28.133 -26.430 4.737 1.00 50.08 123 VAL A CA 1
ATOM 863 C C . VAL A 1 123 ? 29.228 -26.889 5.700 1.00 51.30 123 VAL A C 1
ATOM 864 O O . VAL A 1 123 ? 29.002 -27.748 6.557 1.00 54.43 123 VAL A O 1
ATOM 868 N N . LEU A 1 124 ? 30.419 -26.292 5.601 1.00 51.60 124 LEU A N 1
ATOM 869 C CA . LEU A 1 124 ? 31.503 -26.654 6.512 1.00 55.17 124 LEU A CA 1
ATOM 870 C C . LEU A 1 124 ? 31.107 -26.410 7.967 1.00 57.16 124 LEU A C 1
ATOM 871 O O . LEU A 1 124 ? 31.378 -27.240 8.840 1.00 60.15 124 LEU A O 1
ATOM 876 N N . ASN A 1 125 ? 30.467 -25.272 8.243 1.00 55.49 125 ASN A N 1
ATOM 877 C CA . ASN A 1 125 ? 30.062 -24.943 9.607 1.00 53.98 125 ASN A CA 1
ATOM 878 C C . ASN A 1 125 ? 29.004 -25.913 10.125 1.00 57.13 125 ASN A C 1
ATOM 879 O O . ASN A 1 125 ? 29.054 -26.337 11.285 1.00 61.06 125 ASN A O 1
ATOM 884 N N . ALA A 1 126 ? 28.024 -26.247 9.287 1.00 55.12 126 ALA A N 1
ATOM 885 C CA . ALA A 1 126 ? 26.875 -27.023 9.737 1.00 56.93 126 ALA A CA 1
ATOM 886 C C . ALA A 1 126 ? 27.236 -28.485 9.986 1.00 58.67 126 ALA A C 1
ATOM 887 O O . ALA A 1 126 ? 26.813 -29.071 10.988 1.00 60.87 126 ALA A O 1
ATOM 889 N N . ILE A 1 127 ? 27.956 -29.110 9.059 1.00 55.22 127 ILE A N 1
ATOM 890 C CA . ILE A 1 127 ? 28.080 -30.565 9.005 1.00 62.23 127 ILE A CA 1
ATOM 891 C C . ILE A 1 127 ? 29.503 -31.029 9.295 1.00 63.78 127 ILE A C 1
ATOM 892 O O . ILE A 1 127 ? 29.710 -31.962 10.071 1.00 63.88 127 ILE A O 1
ATOM 897 N N . SER A 1 128 ? 30.494 -30.414 8.647 1.00 64.22 128 SER A N 1
ATOM 898 C CA . SER A 1 128 ? 31.850 -30.946 8.713 1.00 66.30 128 SER A CA 1
ATOM 899 C C . SER A 1 128 ? 32.432 -30.852 10.120 1.00 73.59 128 SER A C 1
ATOM 900 O O . SER A 1 128 ? 33.001 -31.820 10.625 1.00 76.93 128 SER A O 1
ATOM 903 N N . GLY A 1 129 ? 32.333 -29.698 10.764 1.00 80.96 129 GLY A N 1
ATOM 904 C CA . GLY A 1 129 ? 32.975 -29.621 12.061 1.00 83.80 129 GLY A CA 1
ATOM 905 C C . GLY A 1 129 ? 34.496 -29.605 12.053 1.00 85.46 129 GLY A C 1
ATOM 906 O O . GLY A 1 129 ? 35.102 -29.809 13.111 1.00 87.31 129 GLY A O 1
ATOM 907 N N . SER A 1 130 ? 35.142 -29.408 10.900 1.00 83.71 130 SER A N 1
ATOM 908 C CA . SER A 1 130 ? 36.589 -29.227 10.839 1.00 78.82 130 SER A CA 1
ATOM 909 C C . SER A 1 130 ? 36.893 -27.754 10.600 1.00 79.36 130 SER A C 1
ATOM 910 O O . SER A 1 130 ? 36.538 -27.205 9.553 1.00 79.30 130 SER A O 1
ATOM 913 N N . ARG A 1 131 ? 37.565 -27.126 11.557 1.00 72.10 131 ARG A N 1
ATOM 914 C CA . ARG A 1 131 ? 37.853 -25.705 11.495 1.00 65.45 131 ARG A CA 1
ATOM 915 C C . ARG A 1 131 ? 39.175 -25.409 10.787 1.00 65.83 131 ARG A C 1
ATOM 916 O O . ARG A 1 131 ? 39.615 -24.253 10.766 1.00 62.90 131 ARG A O 1
ATOM 918 N N . ALA A 1 132 ? 39.816 -26.426 10.217 1.00 62.84 132 ALA A N 1
ATOM 919 C CA . ALA A 1 132 ? 41.089 -26.291 9.529 1.00 59.92 132 ALA A CA 1
ATOM 920 C C . ALA A 1 132 ? 40.929 -26.048 8.028 1.00 56.78 132 ALA A C 1
ATOM 921 O O . ALA A 1 132 ? 41.884 -26.245 7.271 1.00 54.14 132 ALA A O 1
ATOM 923 N N . ILE A 1 133 ? 39.732 -25.705 7.570 1.00 56.74 133 ILE A N 1
ATOM 924 C CA . ILE A 1 133 ? 39.464 -25.480 6.150 1.00 54.60 133 ILE A CA 1
ATOM 925 C C . ILE A 1 133 ? 39.011 -24.036 5.965 1.00 50.66 133 ILE A C 1
ATOM 926 O O . ILE A 1 133 ? 38.009 -23.611 6.556 1.00 50.60 133 ILE A O 1
ATOM 931 N N . ALA A 1 134 ? 39.744 -23.291 5.146 1.00 49.27 134 ALA A N 1
ATOM 932 C CA . ALA A 1 134 ? 39.435 -21.903 4.871 1.00 48.96 134 ALA A CA 1
ATOM 933 C C . ALA A 1 134 ? 38.814 -21.796 3.490 1.00 49.21 134 ALA A C 1
ATOM 934 O O . ALA A 1 134 ? 39.044 -22.632 2.612 1.00 46.29 134 ALA A O 1
ATOM 936 N N . VAL A 1 135 ? 38.023 -20.749 3.313 1.00 47.32 135 VAL A N 1
ATOM 937 C CA . VAL A 1 135 ? 37.326 -20.481 2.070 1.00 42.22 135 VAL A CA 1
ATOM 938 C C . VAL A 1 135 ? 37.679 -19.073 1.635 1.00 49.36 135 VAL A C 1
ATOM 939 O O . VAL A 1 135 ? 37.566 -18.121 2.422 1.00 48.17 135 VAL A O 1
ATOM 943 N N . PHE A 1 136 ? 38.080 -18.937 0.385 1.00 44.26 136 PHE A N 1
ATOM 944 C CA . PHE A 1 136 ? 38.383 -17.651 -0.196 1.00 42.81 136 PHE A CA 1
ATOM 945 C C . PHE A 1 136 ? 37.524 -17.475 -1.432 1.00 44.65 136 PHE A C 1
ATOM 946 O O . PHE A 1 136 ? 37.304 -18.422 -2.192 1.00 45.43 136 PHE A O 1
ATOM 954 N N . SER A 1 137 ? 37.092 -16.251 -1.664 1.00 45.61 137 SER A N 1
ATOM 955 C CA . SER A 1 137 ? 36.292 -15.919 -2.825 1.00 43.65 137 SER A CA 1
ATOM 956 C C . SER A 1 137 ? 37.089 -14.979 -3.722 1.00 41.00 137 SER A C 1
ATOM 957 O O . SER A 1 137 ? 37.879 -14.167 -3.242 1.00 40.95 137 SER A O 1
ATOM 960 N N . TYR A 1 138 ? 36.883 -15.074 -5.026 1.00 37.59 138 TYR A N 1
ATOM 961 C CA . TYR A 1 138 ? 37.663 -14.228 -5.912 1.00 41.88 138 TYR A CA 1
ATOM 962 C C . TYR A 1 138 ? 36.782 -13.650 -7.006 1.00 41.80 138 TYR A C 1
ATOM 963 O O . TYR A 1 138 ? 35.844 -14.294 -7.491 1.00 40.37 138 TYR A O 1
ATOM 972 N N . SER A 1 139 ? 37.121 -12.438 -7.392 1.00 37.32 139 SER A N 1
ATOM 973 C CA . SER A 1 139 ? 36.710 -11.742 -8.596 1.00 41.25 139 SER A CA 1
ATOM 974 C C . SER A 1 139 ? 37.702 -12.029 -9.712 1.00 41.57 139 SER A C 1
ATOM 975 O O . SER A 1 139 ? 38.819 -12.466 -9.453 1.00 40.64 139 SER A O 1
ATOM 978 N N . PRO A 1 140 ? 37.331 -11.788 -10.966 1.00 45.62 140 PRO A N 1
ATOM 979 C CA . PRO A 1 140 ? 38.175 -12.240 -12.101 1.00 45.89 140 PRO A CA 1
ATOM 980 C C . PRO A 1 140 ? 39.583 -11.675 -12.011 1.00 44.55 140 PRO A C 1
ATOM 981 O O . PRO A 1 140 ? 39.769 -10.524 -11.600 1.00 42.02 140 PRO A O 1
ATOM 985 N N . PRO A 1 141 ? 40.598 -12.474 -12.350 1.00 40.42 141 PRO A N 1
ATOM 986 C CA . PRO A 1 141 ? 41.979 -12.021 -12.214 1.00 41.17 141 PRO A CA 1
ATOM 987 C C . PRO A 1 141 ? 42.357 -11.046 -13.321 1.00 45.88 141 PRO A C 1
ATOM 988 O O . PRO A 1 141 ? 41.816 -11.095 -14.431 1.00 45.19 141 PRO A O 1
ATOM 992 N N . ASP A 1 142 ? 43.337 -10.188 -13.019 1.00 41.79 142 ASP A N 1
ATOM 993 C CA . ASP A 1 142 ? 43.888 -9.225 -13.975 1.00 43.10 142 ASP A CA 1
ATOM 994 C C . ASP A 1 142 ? 45.198 -9.785 -14.536 1.00 42.70 142 ASP A C 1
ATOM 995 O O . ASP A 1 142 ? 46.265 -9.579 -13.970 1.00 41.79 142 ASP A O 1
ATOM 1000 N N . THR A 1 143 ? 45.125 -10.459 -15.691 1.00 43.87 143 THR A N 1
ATOM 1001 C CA . THR A 1 143 ? 46.294 -11.115 -16.279 1.00 44.75 143 THR A CA 1
ATOM 1002 C C . THR A 1 143 ? 47.301 -10.114 -16.828 1.00 44.70 143 THR A C 1
ATOM 1003 O O . THR A 1 143 ? 48.385 -10.508 -17.282 1.00 40.37 143 THR A O 1
ATOM 1007 N N . THR A 1 144 ? 46.957 -8.835 -16.806 1.00 40.07 144 THR A N 1
ATOM 1008 C CA . THR A 1 144 ? 47.932 -7.809 -17.119 1.00 42.35 144 THR A CA 1
ATOM 1009 C C . THR A 1 144 ? 48.968 -7.677 -16.010 1.00 44.72 144 THR A C 1
ATOM 1010 O O . THR A 1 144 ? 50.131 -7.328 -16.272 1.00 39.68 144 THR A O 1
ATOM 1014 N N . SER A 1 145 ? 48.595 -8.002 -14.824 1.00 41.56 145 SER A N 1
ATOM 1015 C CA . SER A 1 145 ? 49.481 -7.779 -13.704 1.00 41.50 145 SER A CA 1
ATOM 1016 C C . SER A 1 145 ? 50.427 -8.962 -13.511 1.00 40.81 145 SER A C 1
ATOM 1017 O O . SER A 1 145 ? 50.081 -10.099 -13.829 1.00 38.63 145 SER A O 1
ATOM 1020 N N . PRO A 1 146 ? 51.618 -8.715 -12.968 1.00 42.56 146 PRO A N 1
ATOM 1021 C CA . PRO A 1 146 ? 52.419 -9.825 -12.427 1.00 38.79 146 PRO A CA 1
ATOM 1022 C C . PRO A 1 146 ? 51.714 -10.557 -11.300 1.00 39.83 146 PRO A C 1
ATOM 1023 O O . PRO A 1 146 ? 52.093 -11.690 -10.984 1.00 38.79 146 PRO A O 1
ATOM 1027 N N . THR A 1 147 ? 50.752 -9.915 -10.628 1.00 40.13 147 THR A N 1
ATOM 1028 C CA . THR A 1 147 ? 50.015 -10.500 -9.505 1.00 42.06 147 THR A CA 1
ATOM 1029 C C . THR A 1 147 ? 48.511 -10.450 -9.792 1.00 41.57 147 THR A C 1
ATOM 1030 O O . THR A 1 147 ? 47.781 -9.656 -9.175 1.00 41.98 147 THR A O 1
ATOM 1034 N N . PRO A 1 148 ? 48.004 -11.338 -10.658 1.00 41.77 148 PRO A N 1
ATOM 1035 C CA . PRO A 1 148 ? 46.630 -11.177 -11.182 1.00 40.58 148 PRO A CA 1
ATOM 1036 C C . PRO A 1 148 ? 45.518 -11.183 -10.146 1.00 42.07 148 PRO A C 1
ATOM 1037 O O . PRO A 1 148 ? 44.421 -10.697 -10.446 1.00 43.54 148 PRO A O 1
ATOM 1041 N N . PHE A 1 149 ? 45.713 -11.796 -8.984 1.00 41.85 149 PHE A N 1
ATOM 1042 C CA . PHE A 1 149 ? 44.671 -11.818 -7.970 1.00 43.65 149 PHE A CA 1
ATOM 1043 C C . PHE A 1 149 ? 44.932 -10.836 -6.833 1.00 44.47 149 PHE A C 1
ATOM 1044 O O . PHE A 1 149 ? 44.170 -10.826 -5.858 1.00 44.36 149 PHE A O 1
ATOM 1052 N N . ALA A 1 150 ? 45.980 -10.006 -6.934 1.00 42.43 150 ALA A N 1
ATOM 1053 C CA . ALA A 1 150 ? 46.293 -9.074 -5.857 1.00 45.04 150 ALA A CA 1
ATOM 1054 C C . ALA A 1 150 ? 45.080 -8.203 -5.593 1.00 46.50 150 ALA A C 1
ATOM 1055 O O . ALA A 1 150 ? 44.519 -7.621 -6.526 1.00 45.46 150 ALA A O 1
ATOM 1057 N N . GLY A 1 151 ? 44.634 -8.171 -4.336 1.00 44.60 151 GLY A N 1
ATOM 1058 C CA . GLY A 1 151 ? 43.446 -7.416 -3.998 1.00 43.67 151 GLY A CA 1
ATOM 1059 C C . GLY A 1 151 ? 42.145 -7.925 -4.592 1.00 46.11 151 GLY A C 1
ATOM 1060 O O . GLY A 1 151 ? 41.140 -7.211 -4.529 1.00 43.05 151 GLY A O 1
ATOM 1061 N N . ARG A 1 152 ? 42.128 -9.116 -5.202 1.00 42.80 152 ARG A N 1
ATOM 1062 C CA . ARG A 1 152 ? 40.923 -9.623 -5.840 1.00 42.51 152 ARG A CA 1
ATOM 1063 C C . ARG A 1 152 ? 40.413 -10.881 -5.169 1.00 43.75 152 ARG A C 1
ATOM 1064 O O . ARG A 1 152 ? 39.471 -11.509 -5.670 1.00 42.95 152 ARG A O 1
ATOM 1072 N N . ILE A 1 153 ? 40.959 -11.221 -4.011 1.00 44.50 153 ILE A N 1
ATOM 1073 C CA . ILE A 1 153 ? 40.579 -12.418 -3.278 1.00 46.73 153 ILE A CA 1
ATOM 1074 C C . ILE A 1 153 ? 40.265 -11.990 -1.855 1.00 48.94 153 ILE A C 1
ATOM 1075 O O . ILE A 1 153 ? 41.042 -11.256 -1.238 1.00 48.96 153 ILE A O 1
ATOM 1080 N N . GLN A 1 154 ? 39.118 -12.403 -1.350 1.00 50.54 154 GLN A N 1
ATOM 1081 C CA . GLN A 1 154 ? 38.755 -12.103 0.021 1.00 52.84 154 GLN A CA 1
ATOM 1082 C C . GLN A 1 154 ? 38.562 -13.415 0.767 1.00 51.09 154 GLN A C 1
ATOM 1083 O O . GLN A 1 154 ? 38.118 -14.412 0.189 1.00 51.96 154 GLN A O 1
ATOM 1089 N N . CYS A 1 155 ? 38.889 -13.399 2.055 1.00 51.57 155 CYS A N 1
ATOM 1090 C CA . CYS A 1 155 ? 38.696 -14.550 2.925 1.00 50.30 155 CYS A CA 1
ATOM 1091 C C . CYS A 1 155 ? 37.266 -14.538 3.449 1.00 51.08 155 CYS A C 1
ATOM 1092 O O . CYS A 1 155 ? 36.858 -13.580 4.111 1.00 50.90 155 CYS A O 1
ATOM 1095 N N . VAL A 1 156 ? 36.503 -15.583 3.120 1.00 50.41 156 VAL A N 1
ATOM 1096 C CA . VAL A 1 156 ? 35.136 -15.725 3.609 1.00 52.68 156 VAL A CA 1
ATOM 1097 C C . VAL A 1 156 ? 35.088 -16.538 4.899 1.00 52.42 156 VAL A C 1
ATOM 1098 O O . VAL A 1 156 ? 34.186 -16.346 5.719 1.00 55.54 156 VAL A O 1
ATOM 1102 N N . ARG A 1 157 ? 36.029 -17.459 5.080 1.00 53.19 157 ARG A N 1
ATOM 1103 C CA . ARG A 1 157 ? 36.177 -18.282 6.270 1.00 51.70 157 ARG A CA 1
ATOM 1104 C C . ARG A 1 157 ? 37.668 -18.481 6.485 1.00 54.44 157 ARG A C 1
ATOM 1105 O O . ARG A 1 157 ? 38.371 -18.958 5.579 1.00 53.77 157 ARG A O 1
ATOM 1113 N N . PRO A 1 158 ? 38.193 -18.100 7.636 1.00 56.10 158 PRO A N 1
ATOM 1114 C CA . PRO A 1 158 ? 39.590 -18.380 7.957 1.00 56.47 158 PRO A CA 1
ATOM 1115 C C . PRO A 1 158 ? 39.734 -19.842 8.360 1.00 56.89 158 PRO A C 1
ATOM 1116 O O . PRO A 1 158 ? 38.765 -20.596 8.407 1.00 57.83 158 PRO A O 1
ATOM 1120 N N . LEU A 1 159 ? 40.962 -20.228 8.675 1.00 57.16 159 LEU A N 1
ATOM 1121 C CA . LEU A 1 159 ? 41.233 -21.557 9.192 1.00 60.37 159 LEU A CA 1
ATOM 1122 C C . LEU A 1 159 ? 41.994 -21.432 10.503 1.00 61.43 159 LEU A C 1
ATOM 1123 O O . LEU A 1 159 ? 42.588 -20.399 10.809 1.00 61.05 159 LEU A O 1
ATOM 1128 N N . VAL A 1 160 ? 41.962 -22.507 11.278 1.00 62.04 160 VAL A N 1
ATOM 1129 C CA . VAL A 1 160 ? 42.778 -22.646 12.476 1.00 67.73 160 VAL A CA 1
ATOM 1130 C C . VAL A 1 160 ? 43.569 -23.933 12.324 1.00 70.79 160 VAL A C 1
ATOM 1131 O O . VAL A 1 160 ? 43.022 -24.962 11.907 1.00 73.03 160 VAL A O 1
ATOM 1135 N N . PHE A 1 161 ? 44.857 -23.865 12.628 1.00 76.05 161 PHE A N 1
ATOM 1136 C CA . PHE A 1 161 ? 45.722 -25.006 12.391 1.00 80.92 161 PHE A CA 1
ATOM 1137 C C . PHE A 1 161 ? 45.445 -26.140 13.366 1.00 91.63 161 PHE A C 1
ATOM 1138 O O . PHE A 1 161 ? 45.624 -25.989 14.581 1.00 90.38 161 PHE A O 1
ATOM 1146 N N . ASP A 1 162 ? 45.024 -27.279 12.812 1.00 125.31 162 ASP A N 1
ATOM 1147 C CA . ASP A 1 162 ? 44.806 -28.503 13.575 1.00 125.81 162 ASP A CA 1
ATOM 1148 C C . ASP A 1 162 ? 46.132 -29.000 14.144 1.00 126.86 162 ASP A C 1
ATOM 1149 O O . ASP A 1 162 ? 47.077 -29.255 13.388 1.00 126.47 162 ASP A O 1
ATOM 1151 N N . ALA A 1 163 ? 46.205 -29.143 15.465 1.00 112.69 163 ALA A N 1
ATOM 1152 C CA . ALA A 1 163 ? 47.439 -29.575 16.118 1.00 106.78 163 ALA A CA 1
ATOM 1153 C C . ALA A 1 163 ? 47.727 -31.059 15.850 1.00 109.43 163 ALA A C 1
ATOM 1154 O O . ALA A 1 163 ? 46.964 -31.755 15.163 1.00 105.38 163 ALA A O 1
ATOM 1156 N N . LEU A 1 168 ? 55.338 -32.197 15.593 1.00 101.16 168 LEU A N 1
ATOM 1157 C CA . LEU A 1 168 ? 56.609 -31.980 14.905 1.00 108.50 168 LEU A CA 1
ATOM 1158 C C . LEU A 1 168 ? 56.381 -31.614 13.429 1.00 112.42 168 LEU A C 1
ATOM 1159 O O . LEU A 1 168 ? 55.393 -32.047 12.829 1.00 113.05 168 LEU A O 1
ATOM 1161 N N . ARG A 1 169 ? 57.281 -30.807 12.853 1.00 109.70 169 ARG A N 1
ATOM 1162 C CA . ARG A 1 169 ? 57.156 -30.335 11.476 1.00 107.88 169 ARG A CA 1
ATOM 1163 C C . ARG A 1 169 ? 58.512 -29.812 11.000 1.00 110.33 169 ARG A C 1
ATOM 1164 O O . ARG A 1 169 ? 59.253 -29.217 11.794 1.00 112.84 169 ARG A O 1
ATOM 1168 N N . PRO A 1 170 ? 58.873 -30.020 9.707 1.00 104.50 170 PRO A N 1
ATOM 1169 C CA . PRO A 1 170 ? 60.167 -29.520 9.203 1.00 99.40 170 PRO A CA 1
ATOM 1170 C C . PRO A 1 170 ? 60.048 -28.342 8.247 1.00 96.83 170 PRO A C 1
ATOM 1171 O O . PRO A 1 170 ? 59.063 -28.260 7.513 1.00 97.95 170 PRO A O 1
ATOM 1175 N N . ALA A 1 171 ? 61.017 -27.417 8.259 1.00 98.52 171 ALA A N 1
ATOM 1176 C CA . ALA A 1 171 ? 61.011 -26.221 7.406 1.00 97.73 171 ALA A CA 1
ATOM 1177 C C . ALA A 1 171 ? 61.863 -26.317 6.135 1.00 95.25 171 ALA A C 1
ATOM 1178 O O . ALA A 1 171 ? 61.569 -25.624 5.155 1.00 91.60 171 ALA A O 1
ATOM 1180 N N . ASN A 1 172 ? 62.938 -27.104 6.129 1.00 94.95 172 ASN A N 1
ATOM 1181 C CA . ASN A 1 172 ? 63.781 -27.240 4.945 1.00 89.14 172 ASN A CA 1
ATOM 1182 C C . ASN A 1 172 ? 63.247 -28.270 3.963 1.00 88.28 172 ASN A C 1
ATOM 1183 O O . ASN A 1 172 ? 63.946 -28.615 3.005 1.00 87.14 172 ASN A O 1
ATOM 1185 N N . GLN A 1 173 ? 62.039 -28.770 4.192 1.00 89.38 173 GLN A N 1
ATOM 1186 C CA . GLN A 1 173 ? 61.428 -29.820 3.391 1.00 89.69 173 GLN A CA 1
ATOM 1187 C C . GLN A 1 173 ? 60.535 -29.234 2.302 1.00 87.64 173 GLN A C 1
ATOM 1188 O O . GLN A 1 173 ? 60.026 -28.118 2.423 1.00 89.25 173 GLN A O 1
ATOM 1190 N N . GLY A 1 174 ? 60.379 -29.995 1.219 1.00 77.89 174 GLY A N 1
ATOM 1191 C CA . GLY A 1 174 ? 59.441 -29.671 0.167 1.00 72.48 174 GLY A CA 1
ATOM 1192 C C . GLY A 1 174 ? 59.991 -28.863 -0.996 1.00 69.96 174 GLY A C 1
ATOM 1193 O O . GLY A 1 174 ? 61.119 -28.361 -0.961 1.00 69.26 174 GLY A O 1
ATOM 1194 N N . PRO A 1 175 ? 59.194 -28.735 -2.061 1.00 63.11 175 PRO A N 1
ATOM 1195 C CA . PRO A 1 175 ? 59.624 -27.936 -3.210 1.00 58.32 175 PRO A CA 1
ATOM 1196 C C . PRO A 1 175 ? 59.690 -26.468 -2.833 1.00 60.16 175 PRO A C 1
ATOM 1197 O O . PRO A 1 175 ? 58.980 -25.990 -1.941 1.00 58.35 175 PRO A O 1
ATOM 1201 N N . LYS A 1 176 ? 60.555 -25.747 -3.535 1.00 57.69 176 LYS A N 1
ATOM 1202 C CA . LYS A 1 176 ? 60.770 -24.338 -3.271 1.00 53.21 176 LYS A CA 1
ATOM 1203 C C . LYS A 1 176 ? 60.277 -23.451 -4.406 1.00 51.14 176 LYS A C 1
ATOM 1204 O O . LYS A 1 176 ? 60.509 -22.238 -4.374 1.00 51.62 176 LYS A O 1
ATOM 1208 N N . THR A 1 177 ? 59.631 -24.016 -5.418 1.00 47.17 177 THR A N 1
ATOM 1209 C CA . THR A 1 177 ? 59.104 -23.212 -6.508 1.00 44.58 177 THR A CA 1
ATOM 1210 C C . THR A 1 177 ? 57.680 -23.661 -6.828 1.00 46.37 177 THR A C 1
ATOM 1211 O O . THR A 1 177 ? 57.271 -24.778 -6.506 1.00 45.31 177 THR A O 1
ATOM 1215 N N . GLN A 1 178 ? 56.917 -22.772 -7.472 1.00 43.89 178 GLN A N 1
ATOM 1216 C CA . GLN A 1 178 ? 55.607 -23.173 -7.970 1.00 39.45 178 GLN A CA 1
ATOM 1217 C C . GLN A 1 178 ? 55.735 -24.073 -9.184 1.00 42.14 178 GLN A C 1
ATOM 1218 O O . GLN A 1 178 ? 54.845 -24.890 -9.442 1.00 40.17 178 GLN A O 1
ATOM 1224 N N . TRP A 1 179 ? 56.806 -23.910 -9.960 1.00 41.70 179 TRP A N 1
ATOM 1225 C CA . TRP A 1 179 ? 57.030 -24.721 -11.144 1.00 40.84 179 TRP A CA 1
ATOM 1226 C C . TRP A 1 179 ? 57.908 -25.890 -10.749 1.00 43.78 179 TRP A C 1
ATOM 1227 O O . TRP A 1 179 ? 58.668 -25.811 -9.776 1.00 46.73 179 TRP A O 1
ATOM 1238 N N . VAL A 1 180 ? 57.748 -27.001 -11.463 1.00 44.18 180 VAL A N 1
ATOM 1239 C CA . VAL A 1 180 ? 58.463 -28.226 -11.129 1.00 49.71 180 VAL A CA 1
ATOM 1240 C C . VAL A 1 180 ? 59.856 -28.209 -11.742 1.00 51.58 180 VAL A C 1
ATOM 1241 O O . VAL A 1 180 ? 60.063 -27.836 -12.909 1.00 47.43 180 VAL A O 1
ATOM 1245 N N . HIS A 1 181 ? 60.818 -28.643 -10.948 1.00 58.73 181 HIS A N 1
ATOM 1246 C CA . HIS A 1 181 ? 62.164 -28.862 -11.439 1.00 63.85 181 HIS A CA 1
ATOM 1247 C C . HIS A 1 181 ? 62.226 -30.283 -11.957 1.00 67.46 181 HIS A C 1
ATOM 1248 O O . HIS A 1 181 ? 61.983 -31.232 -11.205 1.00 71.46 181 HIS A O 1
ATOM 1255 N N . MET A 1 182 ? 62.502 -30.432 -13.242 1.00 71.19 182 MET A N 1
ATOM 1256 C CA . MET A 1 182 ? 62.775 -31.760 -13.743 1.00 79.83 182 MET A CA 1
ATOM 1257 C C . MET A 1 182 ? 64.256 -32.052 -13.494 1.00 84.03 182 MET A C 1
ATOM 1258 O O . MET A 1 182 ? 65.124 -31.202 -13.724 1.00 77.49 182 MET A O 1
ATOM 1261 N N . ARG A 1 183 ? 64.526 -33.253 -12.984 1.00 92.39 183 ARG A N 1
ATOM 1262 C CA . ARG A 1 183 ? 65.880 -33.704 -12.683 1.00 92.98 183 ARG A CA 1
ATOM 1263 C C . ARG A 1 183 ? 66.657 -33.899 -13.976 1.00 93.73 183 ARG A C 1
ATOM 1264 O O . ARG A 1 183 ? 66.339 -34.790 -14.773 1.00 98.15 183 ARG A O 1
ATOM 1266 N N . GLU A 1 184 ? 67.657 -33.054 -14.205 1.00 89.48 184 GLU A N 1
ATOM 1267 C CA . GLU A 1 184 ? 68.365 -33.064 -15.474 1.00 89.39 184 GLU A CA 1
ATOM 1268 C C . GLU A 1 184 ? 69.464 -34.125 -15.457 1.00 93.77 184 GLU A C 1
ATOM 1269 O O . GLU A 1 184 ? 70.027 -34.455 -14.407 1.00 92.14 184 GLU A O 1
ATOM 1271 N N . GLY A 1 185 ? 69.732 -34.694 -16.632 1.00 89.95 185 GLY A N 1
ATOM 1272 C CA . GLY A 1 185 ? 70.876 -35.572 -16.804 1.00 86.93 185 GLY A CA 1
ATOM 1273 C C . GLY A 1 185 ? 70.649 -37.054 -17.037 1.00 85.93 185 GLY A C 1
ATOM 1274 O O . GLY A 1 185 ? 71.325 -37.646 -17.881 1.00 90.73 185 GLY A O 1
ATOM 1275 N N . SER A 1 186 ? 69.722 -37.685 -16.320 1.00 83.41 186 SER A N 1
ATOM 1276 C CA . SER A 1 186 ? 69.615 -39.139 -16.404 1.00 75.91 186 SER A CA 1
ATOM 1277 C C . SER A 1 186 ? 68.491 -39.625 -17.314 1.00 70.69 186 SER A C 1
ATOM 1278 O O . SER A 1 186 ? 68.731 -40.488 -18.163 1.00 70.69 186 SER A O 1
ATOM 1280 N N . THR A 1 187 ? 67.287 -39.068 -17.212 1.00 62.31 187 THR A N 1
ATOM 1281 C CA . THR A 1 187 ? 66.155 -39.608 -17.948 1.00 56.31 187 THR A CA 1
ATOM 1282 C C . THR A 1 187 ? 65.916 -38.850 -19.249 1.00 53.29 187 THR A C 1
ATOM 1283 O O . THR A 1 187 ? 66.412 -37.742 -19.455 1.00 60.61 187 THR A O 1
ATOM 1287 N N . THR A 1 188 ? 65.135 -39.474 -20.126 1.00 49.79 188 THR A N 1
ATOM 1288 C CA . THR A 1 188 ? 64.780 -38.938 -21.433 1.00 48.09 188 THR A CA 1
ATOM 1289 C C . THR A 1 188 ? 63.315 -39.272 -21.711 1.00 46.56 188 THR A C 1
ATOM 1290 O O . THR A 1 188 ? 62.687 -40.064 -20.996 1.00 44.94 188 THR A O 1
ATOM 1294 N N . ARG A 1 189 ? 62.778 -38.675 -22.780 1.00 44.77 189 ARG A N 1
ATOM 1295 C CA . ARG A 1 189 ? 61.416 -38.988 -23.199 1.00 42.48 189 ARG A CA 1
ATOM 1296 C C . ARG A 1 189 ? 61.299 -40.464 -23.520 1.00 43.05 189 ARG A C 1
ATOM 1297 O O . ARG A 1 189 ? 60.312 -41.109 -23.142 1.00 39.01 189 ARG A O 1
ATOM 1305 N N . ASP A 1 190 ? 62.334 -41.025 -24.166 1.00 37.12 190 ASP A N 1
ATOM 1306 C CA . ASP A 1 190 ? 62.315 -42.433 -24.525 1.00 39.47 190 ASP A CA 1
ATOM 1307 C C . ASP A 1 190 ? 62.295 -43.327 -23.289 1.00 40.51 190 ASP A C 1
ATOM 1308 O O . ASP A 1 190 ? 61.589 -44.353 -23.270 1.00 35.88 190 ASP A O 1
ATOM 1313 N N . ALA A 1 191 ? 63.010 -42.921 -22.233 1.00 38.33 191 ALA A N 1
ATOM 1314 C CA . ALA A 1 191 ? 63.011 -43.699 -20.998 1.00 40.47 191 ALA A CA 1
ATOM 1315 C C . ALA A 1 191 ? 61.627 -43.701 -20.350 1.00 39.00 191 ALA A C 1
ATOM 1316 O O . ALA A 1 191 ? 61.131 -44.761 -19.947 1.00 35.21 191 ALA A O 1
ATOM 1318 N N . PHE A 1 192 ? 60.979 -42.526 -20.269 1.00 37.71 192 PHE A N 1
ATOM 1319 C CA . PHE A 1 192 ? 59.608 -42.452 -19.764 1.00 38.04 192 PHE A CA 1
ATOM 1320 C C . PHE A 1 192 ? 58.681 -43.369 -20.565 1.00 37.18 192 PHE A C 1
ATOM 1321 O O . PHE A 1 192 ? 57.820 -44.061 -20.003 1.00 33.67 192 PHE A O 1
ATOM 1329 N N . PHE A 1 193 ? 58.858 -43.382 -21.885 1.00 37.16 193 PHE A N 1
ATOM 1330 C CA . PHE A 1 193 ? 58.034 -44.181 -22.784 1.00 35.87 193 PHE A CA 1
ATOM 1331 C C . PHE A 1 193 ? 58.267 -45.679 -22.571 1.00 37.06 193 PHE A C 1
ATOM 1332 O O . PHE A 1 193 ? 57.317 -46.437 -22.348 1.00 38.00 193 PHE A O 1
ATOM 1340 N N . ARG A 1 194 ? 59.530 -46.112 -22.570 1.00 36.79 194 ARG A N 1
ATOM 1341 C CA . ARG A 1 194 ? 59.824 -47.535 -22.434 1.00 38.75 194 ARG A CA 1
ATOM 1342 C C . ARG A 1 194 ? 59.411 -48.049 -21.070 1.00 36.45 194 ARG A C 1
ATOM 1343 O O . ARG A 1 194 ? 58.919 -49.170 -20.951 1.00 35.53 194 ARG A O 1
ATOM 1351 N N . PHE A 1 195 ? 59.616 -47.237 -20.032 1.00 37.18 195 PHE A N 1
ATOM 1352 C CA . PHE A 1 195 ? 59.211 -47.613 -18.683 1.00 34.10 195 PHE A CA 1
ATOM 1353 C C . PHE A 1 195 ? 57.696 -47.760 -18.580 1.00 36.93 195 PHE A C 1
ATOM 1354 O O . PHE A 1 195 ? 57.204 -48.710 -17.965 1.00 36.20 195 PHE A O 1
ATOM 1362 N N . LEU A 1 196 ? 56.931 -46.833 -19.180 1.00 34.87 196 LEU A N 1
ATOM 1363 C CA . LEU A 1 196 ? 55.476 -46.981 -19.154 1.00 38.41 196 LEU A CA 1
ATOM 1364 C C . LEU A 1 196 ? 55.040 -48.240 -19.925 1.00 40.37 196 LEU A C 1
ATOM 1365 O O . LEU A 1 196 ? 54.091 -48.927 -19.524 1.00 36.42 196 LEU A O 1
ATOM 1370 N N . GLN A 1 197 ? 55.736 -48.569 -21.025 1.00 41.01 197 GLN A N 1
ATOM 1371 C CA . GLN A 1 197 ? 55.435 -49.799 -21.766 1.00 38.81 197 GLN A CA 1
ATOM 1372 C C . GLN A 1 197 ? 55.713 -51.035 -20.923 1.00 39.76 197 GLN A C 1
ATOM 1373 O O . GLN A 1 197 ? 54.941 -51.995 -20.945 1.00 44.05 197 GLN A O 1
ATOM 1379 N N . VAL A 1 198 ? 56.814 -51.040 -20.178 1.00 39.25 198 VAL A N 1
ATOM 1380 C CA . VAL A 1 198 ? 57.090 -52.196 -19.339 1.00 41.71 198 VAL A CA 1
ATOM 1381 C C . VAL A 1 198 ? 56.013 -52.343 -18.267 1.00 43.16 198 VAL A C 1
ATOM 1382 O O . VAL A 1 198 ? 55.515 -53.451 -18.019 1.00 45.06 198 VAL A O 1
ATOM 1386 N N . ALA A 1 199 ? 55.580 -51.226 -17.668 1.00 40.92 199 ALA A N 1
ATOM 1387 C CA . ALA A 1 199 ? 54.556 -51.295 -16.623 1.00 43.28 199 ALA A CA 1
ATOM 1388 C C . ALA A 1 199 ? 53.211 -51.775 -17.172 1.00 43.38 199 ALA A C 1
ATOM 1389 O O . ALA A 1 199 ? 52.501 -52.540 -16.508 1.00 41.92 199 ALA A O 1
ATOM 1391 N N . LYS A 1 200 ? 52.853 -51.337 -18.381 1.00 41.51 200 LYS A N 1
ATOM 1392 C CA . LYS A 1 200 ? 51.631 -51.802 -19.028 1.00 42.77 200 LYS A CA 1
ATOM 1393 C C . LYS A 1 200 ? 51.709 -53.288 -19.389 1.00 44.93 200 LYS A C 1
ATOM 1394 O O . LYS A 1 200 ? 50.739 -54.024 -19.184 1.00 45.84 200 LYS A O 1
ATOM 1400 N N . ARG A 1 201 ? 52.865 -53.747 -19.888 1.00 43.61 201 ARG A N 1
ATOM 1401 C CA . ARG A 1 201 ? 53.065 -55.167 -20.186 1.00 49.66 201 ARG A CA 1
ATOM 1402 C C . ARG A 1 201 ? 52.945 -56.010 -18.918 1.00 49.83 201 ARG A C 1
ATOM 1403 O O . ARG A 1 201 ? 52.186 -56.986 -18.875 1.00 51.60 201 ARG A O 1
ATOM 1411 N N . LEU A 1 202 ? 53.654 -55.608 -17.855 1.00 53.24 202 LEU A N 1
ATOM 1412 C CA . LEU A 1 202 ? 53.635 -56.337 -16.586 1.00 53.22 202 LEU A CA 1
ATOM 1413 C C . LEU A 1 202 ? 52.257 -56.308 -15.936 1.00 55.13 202 LEU A C 1
ATOM 1414 O O . LEU A 1 202 ? 51.869 -57.267 -15.264 1.00 55.95 202 LEU A O 1
ATOM 1419 N N . SER A 1 203 ? 51.516 -55.202 -16.094 1.00 53.29 203 SER A N 1
ATOM 1420 C CA . SER A 1 203 ? 50.172 -55.120 -15.531 1.00 51.24 203 SER A CA 1
ATOM 1421 C C . SER A 1 203 ? 49.255 -56.176 -16.135 1.00 58.01 203 SER A C 1
ATOM 1422 O O . SER A 1 203 ? 48.402 -56.736 -15.436 1.00 57.20 203 SER A O 1
ATOM 1424 N N . ALA A 1 204 ? 49.430 -56.466 -17.431 1.00 58.68 204 ALA A N 1
ATOM 1425 C CA . ALA A 1 204 ? 48.629 -57.471 -18.127 1.00 60.34 204 ALA A CA 1
ATOM 1426 C C . ALA A 1 204 ? 49.135 -58.887 -17.881 1.00 65.02 204 ALA A C 1
ATOM 1427 O O . ALA A 1 204 ? 48.334 -59.823 -17.808 1.00 69.20 204 ALA A O 1
ATOM 1429 N N . ASP A 1 205 ? 50.446 -59.068 -17.722 1.00 67.02 205 ASP A N 1
ATOM 1430 C CA . ASP A 1 205 ? 51.043 -60.390 -17.522 1.00 74.24 205 ASP A CA 1
ATOM 1431 C C . ASP A 1 205 ? 51.982 -60.298 -16.320 1.00 79.78 205 ASP A C 1
ATOM 1432 O O . ASP A 1 205 ? 53.208 -60.255 -16.475 1.00 79.25 205 ASP A O 1
ATOM 1437 N N . PRO A 1 206 ? 51.430 -60.203 -15.100 1.00 78.96 206 PRO A N 1
ATOM 1438 C CA . PRO A 1 206 ? 52.303 -60.105 -13.913 1.00 82.72 206 PRO A CA 1
ATOM 1439 C C . PRO A 1 206 ? 53.098 -61.370 -13.615 1.00 88.68 206 PRO A C 1
ATOM 1440 O O . PRO A 1 206 ? 54.156 -61.281 -12.975 1.00 89.06 206 PRO A O 1
ATOM 1444 N N . THR A 1 207 ? 52.632 -62.536 -14.063 1.00 94.39 207 THR A N 1
ATOM 1445 C CA . THR A 1 207 ? 53.301 -63.794 -13.731 1.00 98.45 207 THR A CA 1
ATOM 1446 C C . THR A 1 207 ? 54.484 -64.118 -14.644 1.00 106.50 207 THR A C 1
ATOM 1447 O O . THR A 1 207 ? 55.642 -64.039 -14.225 1.00 111.38 207 THR A O 1
ATOM 1449 N N . ALA A 1 208 ? 54.208 -64.411 -15.917 1.00 121.94 208 ALA A N 1
ATOM 1450 C CA . ALA A 1 208 ? 55.127 -65.215 -16.728 1.00 125.80 208 ALA A CA 1
ATOM 1451 C C . ALA A 1 208 ? 56.552 -64.678 -16.920 1.00 121.96 208 AL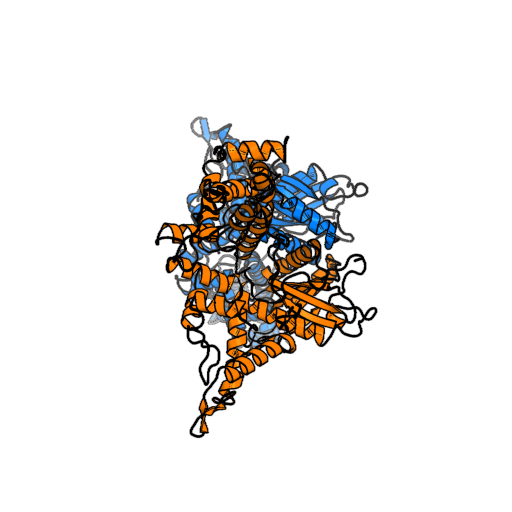A A C 1
ATOM 1452 O O . ALA A 1 208 ? 57.496 -65.479 -16.802 1.00 121.45 208 ALA A O 1
ATOM 1454 N N . PRO A 1 209 ? 56.794 -63.407 -17.219 1.00 112.06 209 PRO A N 1
ATOM 1455 C CA . PRO A 1 209 ? 58.164 -62.990 -17.557 1.00 111.49 209 PRO A CA 1
ATOM 1456 C C . PRO A 1 209 ? 59.119 -62.897 -16.365 1.00 106.00 209 PRO A C 1
ATOM 1457 O O . PRO A 1 209 ? 58.715 -62.632 -15.229 1.00 106.04 209 PRO A O 1
ATOM 1461 N N . ARG A 1 210 ? 60.404 -63.182 -16.637 1.00 91.30 210 ARG A N 1
ATOM 1462 C CA . ARG A 1 210 ? 61.527 -62.846 -15.745 1.00 83.33 210 ARG A CA 1
ATOM 1463 C C . ARG A 1 210 ? 62.751 -62.640 -16.631 1.00 82.20 210 ARG A C 1
ATOM 1464 O O . ARG A 1 210 ? 62.927 -63.384 -17.605 1.00 83.14 210 ARG A O 1
ATOM 1466 N N . PRO A 1 211 ? 63.618 -61.675 -16.323 1.00 77.85 211 PRO A N 1
ATOM 1467 C CA . PRO A 1 211 ? 64.775 -61.418 -17.196 1.00 76.64 211 PRO A CA 1
ATOM 1468 C C . PRO A 1 211 ? 65.955 -62.333 -16.902 1.00 67.65 211 PRO A C 1
ATOM 1469 O O . PRO A 1 211 ? 66.141 -62.823 -15.790 1.00 67.12 211 PRO A O 1
ATOM 1473 N N . THR A 1 212 ? 66.758 -62.565 -17.937 1.00 66.44 212 THR A N 1
ATOM 1474 C CA . THR A 1 212 ? 67.874 -63.499 -17.869 1.00 66.64 212 THR A CA 1
ATOM 1475 C C . THR A 1 212 ? 69.193 -62.732 -17.926 1.00 66.61 212 THR A C 1
ATOM 1476 O O . THR A 1 212 ? 69.466 -62.017 -18.896 1.00 66.37 212 THR A O 1
ATOM 1480 N N . LEU A 1 213 ? 70.015 -62.892 -16.896 1.00 65.31 213 LEU A N 1
ATOM 1481 C CA . LEU A 1 213 ? 71.345 -62.313 -16.929 1.00 63.66 213 LEU A CA 1
ATOM 1482 C C . LEU A 1 213 ? 72.289 -63.259 -17.652 1.00 64.87 213 LEU A C 1
ATOM 1483 O O . LEU A 1 213 ? 72.095 -64.476 -17.657 1.00 63.16 213 LEU A O 1
ATOM 1488 N N . ARG A 1 214 ? 73.315 -62.690 -18.272 1.00 62.12 214 ARG A N 1
ATOM 1489 C CA . ARG A 1 214 ? 74.314 -63.519 -18.913 1.00 63.38 214 ARG A CA 1
ATOM 1490 C C . ARG A 1 214 ? 75.167 -64.196 -17.842 1.00 64.26 214 ARG A C 1
ATOM 1491 O O . ARG A 1 214 ? 75.261 -63.735 -16.702 1.00 63.66 214 ARG A O 1
ATOM 1499 N N . SER A 1 215 ? 75.762 -65.332 -18.218 1.00 68.65 215 SER A N 1
ATOM 1500 C CA . SER A 1 215 ? 76.398 -66.230 -17.248 1.00 66.92 215 SER A CA 1
ATOM 1501 C C . SER A 1 215 ? 77.636 -65.634 -16.582 1.00 66.34 215 SER A C 1
ATOM 1502 O O . SER A 1 215 ? 77.897 -65.908 -15.403 1.00 66.83 215 SER A O 1
ATOM 1505 N N . GLU A 1 216 ? 78.457 -64.888 -17.318 1.00 62.98 216 GLU A N 1
ATOM 1506 C CA . GLU A 1 216 ? 79.636 -64.320 -16.676 1.00 65.07 216 GLU A CA 1
ATOM 1507 C C . GLU A 1 216 ? 79.242 -63.356 -15.564 1.00 63.48 216 GLU A C 1
ATOM 1508 O O . GLU A 1 216 ? 79.840 -63.373 -14.479 1.00 59.43 216 GLU A O 1
ATOM 1514 N N . LEU A 1 217 ? 78.205 -62.538 -15.803 1.00 62.08 217 LEU A N 1
ATOM 1515 C CA . LEU A 1 217 ? 77.736 -61.603 -14.784 1.00 58.98 217 LEU A CA 1
ATOM 1516 C C . LEU A 1 217 ? 77.155 -62.347 -13.583 1.00 57.72 217 LEU A C 1
ATOM 1517 O O . LEU A 1 217 ? 77.437 -61.986 -12.434 1.00 58.44 217 LEU A O 1
ATOM 1520 N N . VAL A 1 218 ? 76.342 -63.383 -13.819 1.00 60.09 218 VAL A N 1
ATOM 1521 C CA . VAL A 1 218 ? 75.807 -64.168 -12.703 1.00 57.23 218 VAL A CA 1
ATOM 1522 C C . VAL A 1 218 ? 76.945 -64.795 -11.900 1.00 60.14 218 VAL A C 1
ATOM 1523 O O . VAL A 1 218 ? 76.930 -64.783 -10.664 1.00 62.13 218 VAL A O 1
ATOM 1527 N N . ALA A 1 219 ? 77.971 -65.309 -12.583 1.00 58.47 219 ALA A N 1
ATOM 1528 C CA . ALA A 1 219 ? 79.147 -65.803 -11.875 1.00 62.20 219 ALA A CA 1
ATOM 1529 C C . ALA A 1 219 ? 79.854 -64.677 -11.135 1.00 63.61 219 ALA A C 1
ATOM 1530 O O . ALA A 1 219 ? 80.333 -64.861 -10.007 1.00 67.06 219 ALA A O 1
ATOM 1532 N N . ALA A 1 220 ? 79.967 -63.510 -11.763 1.00 59.29 220 ALA A N 1
ATOM 1533 C CA . ALA A 1 220 ? 80.639 -62.419 -11.074 1.00 60.41 220 ALA A CA 1
ATOM 1534 C C . ALA A 1 220 ? 79.853 -61.962 -9.842 1.00 63.08 220 ALA A C 1
ATOM 1535 O O . ALA A 1 220 ? 80.452 -61.701 -8.791 1.00 65.78 220 ALA A O 1
ATOM 1537 N N . ILE A 1 221 ? 78.515 -61.870 -9.943 1.00 59.41 221 ILE A N 1
ATOM 1538 C CA . ILE A 1 221 ? 77.711 -61.418 -8.801 1.00 63.76 221 ILE A CA 1
ATOM 1539 C C . ILE A 1 221 ? 77.803 -62.412 -7.649 1.00 64.98 221 ILE A C 1
ATOM 1540 O O . ILE A 1 221 ? 78.115 -62.047 -6.511 1.00 63.38 221 ILE A O 1
ATOM 1545 N N . GLY A 1 222 ? 77.616 -63.695 -7.948 1.00 64.24 222 GLY A N 1
ATOM 1546 C CA . GLY A 1 222 ? 77.807 -64.723 -6.942 1.00 63.35 222 GLY A CA 1
ATOM 1547 C C . GLY A 1 222 ? 79.140 -64.662 -6.222 1.00 69.20 222 GLY A C 1
ATOM 1548 O O . GLY A 1 222 ? 79.199 -64.940 -5.023 1.00 71.23 222 GLY A O 1
ATOM 1549 N N . ARG A 1 223 ? 80.218 -64.292 -6.922 1.00 72.70 223 ARG A N 1
ATOM 1550 C CA . ARG A 1 223 ? 81.513 -64.095 -6.262 1.00 75.30 223 ARG A CA 1
ATOM 1551 C C . ARG A 1 223 ? 81.528 -62.743 -5.488 1.00 73.72 223 ARG A C 1
ATOM 1552 O O . ARG A 1 223 ? 82.152 -62.611 -4.427 1.00 74.49 223 ARG A O 1
ATOM 1560 N N . LEU A 1 224 ? 80.857 -61.706 -5.998 1.00 70.81 224 LEU A N 1
ATOM 1561 C CA . LEU A 1 224 ? 80.870 -60.436 -5.251 1.00 69.10 224 LEU A CA 1
ATOM 1562 C C . LEU A 1 224 ? 79.918 -60.482 -4.063 1.00 66.88 224 LEU A C 1
ATOM 1563 O O . LEU A 1 224 ? 80.225 -59.984 -2.971 1.00 63.79 224 LEU A O 1
ATOM 1568 N N . ALA A 1 225 ? 78.719 -61.016 -4.291 1.00 67.08 225 ALA A N 1
ATOM 1569 C CA . ALA A 1 225 ? 77.658 -61.074 -3.287 1.00 63.97 225 ALA A CA 1
ATOM 1570 C C . ALA A 1 225 ? 77.157 -62.502 -3.243 1.00 66.29 225 ALA A C 1
ATOM 1571 O O . ALA A 1 225 ? 76.111 -62.828 -3.830 1.00 64.83 225 ALA A O 1
ATOM 1573 N N . PRO A 1 226 ? 77.862 -63.372 -2.518 1.00 68.69 226 PRO A N 1
ATOM 1574 C CA . PRO A 1 226 ? 77.573 -64.816 -2.577 1.00 64.09 226 PRO A CA 1
ATOM 1575 C C . PRO A 1 226 ? 76.134 -65.203 -2.323 1.00 63.57 226 PRO A C 1
ATOM 1576 O O . PRO A 1 226 ? 75.639 -66.148 -2.953 1.00 69.27 226 PRO A O 1
ATOM 1580 N N . GLY A 1 227 ? 75.440 -64.516 -1.435 1.00 61.78 227 GLY A N 1
ATOM 1581 C CA . GLY A 1 227 ? 74.071 -64.918 -1.175 1.00 63.24 227 GLY A CA 1
ATOM 1582 C C . GLY A 1 227 ? 73.013 -64.236 -2.021 1.00 65.94 227 GLY A C 1
ATOM 1583 O O . GLY A 1 227 ? 71.931 -64.794 -2.208 1.00 69.92 227 GLY A O 1
ATOM 1584 N N . ARG A 1 228 ? 73.296 -63.035 -2.527 1.00 64.34 228 ARG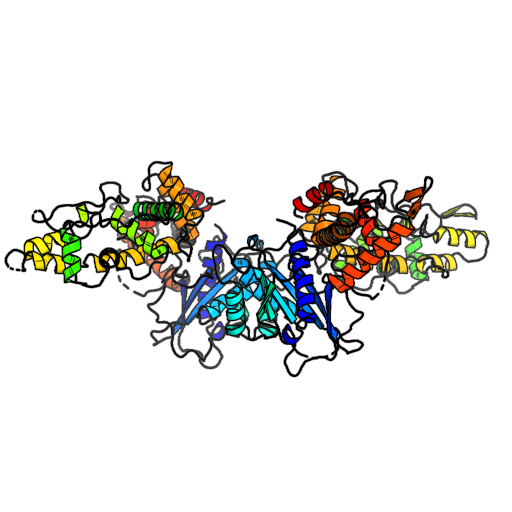 A N 1
ATOM 1585 C CA . ARG A 1 228 ? 72.255 -62.227 -3.151 1.00 64.53 228 ARG A CA 1
ATOM 1586 C C . ARG A 1 228 ? 71.763 -62.823 -4.471 1.00 63.80 228 ARG A C 1
ATOM 1587 O O . ARG A 1 228 ? 72.536 -63.379 -5.257 1.00 63.69 228 ARG A O 1
ATOM 1590 N N . ASP A 1 229 ? 70.459 -62.684 -4.705 1.00 61.40 229 ASP A N 1
ATOM 1591 C CA . ASP A 1 229 ? 69.875 -63.020 -5.995 1.00 58.42 229 ASP A CA 1
ATOM 1592 C C . ASP A 1 229 ? 70.406 -62.037 -7.033 1.00 59.31 229 ASP A C 1
ATOM 1593 O O . ASP A 1 229 ? 70.350 -60.818 -6.809 1.00 57.06 229 ASP A O 1
ATOM 1598 N N . PRO A 1 230 ? 70.970 -62.518 -8.149 1.00 61.57 230 PRO A N 1
ATOM 1599 C CA . PRO A 1 230 ? 71.686 -61.598 -9.059 1.00 56.78 230 PRO A CA 1
ATOM 1600 C C . PRO A 1 230 ? 70.814 -60.491 -9.631 1.00 56.41 230 PRO A C 1
ATOM 1601 O O . PRO A 1 230 ? 71.268 -59.336 -9.722 1.00 50.15 230 PRO A O 1
ATOM 1605 N N . ILE A 1 231 ? 69.557 -60.793 -9.969 1.00 55.57 231 ILE A N 1
ATOM 1606 C CA . ILE A 1 231 ? 68.682 -59.756 -10.503 1.00 51.05 231 ILE A CA 1
ATOM 1607 C C . ILE A 1 231 ? 68.444 -58.674 -9.454 1.00 51.92 231 ILE A C 1
ATOM 1608 O O . ILE A 1 231 ? 68.599 -57.475 -9.724 1.00 51.78 231 ILE A O 1
ATOM 1612 N N . GLU A 1 232 ? 68.123 -59.074 -8.223 1.00 52.29 232 GLU A N 1
ATOM 1613 C CA . GLU A 1 232 ? 67.935 -58.070 -7.178 1.00 54.32 232 GLU A CA 1
ATOM 1614 C C . GLU A 1 232 ? 69.203 -57.268 -6.967 1.00 53.48 232 GLU A C 1
ATOM 1615 O O . GLU A 1 232 ? 69.154 -56.049 -6.747 1.00 51.61 232 GLU A O 1
ATOM 1621 N N . TYR A 1 233 ? 70.352 -57.933 -7.092 1.00 54.23 233 TYR A N 1
ATOM 1622 C CA . TYR A 1 233 ? 71.639 -57.277 -6.897 1.00 51.64 233 TYR A CA 1
ATOM 1623 C C . TYR A 1 233 ? 71.921 -56.237 -7.977 1.00 49.85 233 TYR A C 1
ATOM 1624 O O . TYR A 1 233 ? 72.281 -55.095 -7.680 1.00 48.06 233 TYR A O 1
ATOM 1633 N N . ILE A 1 234 ? 71.821 -56.641 -9.242 1.00 50.19 234 ILE A N 1
ATOM 1634 C CA . ILE A 1 234 ? 72.224 -55.786 -10.346 1.00 47.40 234 ILE A CA 1
ATOM 1635 C C . ILE A 1 234 ? 71.195 -54.687 -10.626 1.00 49.81 234 ILE A C 1
ATOM 1636 O O . ILE A 1 234 ? 71.528 -53.691 -11.276 1.00 44.30 234 ILE A O 1
ATOM 1641 N N . THR A 1 235 ? 69.952 -54.838 -10.174 1.00 45.78 235 THR A N 1
ATOM 1642 C CA . THR A 1 235 ? 68.975 -53.761 -10.280 1.00 47.48 235 THR A CA 1
ATOM 1643 C C . THR A 1 235 ? 68.851 -52.949 -9.003 1.00 49.74 235 THR A C 1
ATOM 1644 O O . THR A 1 235 ? 68.042 -52.019 -8.958 1.00 50.93 235 THR A O 1
ATOM 1648 N N . ASN A 1 236 ? 69.604 -53.299 -7.962 1.00 49.94 236 ASN A N 1
ATOM 1649 C CA . ASN A 1 236 ? 69.603 -52.595 -6.675 1.00 50.81 236 ASN A CA 1
ATOM 1650 C C . ASN A 1 236 ? 68.196 -52.480 -6.084 1.00 55.75 236 ASN A C 1
ATOM 1651 O O . ASN A 1 236 ? 67.722 -51.399 -5.727 1.00 54.07 236 ASN A O 1
ATOM 1656 N N . THR A 1 237 ? 67.512 -53.611 -5.999 1.00 56.27 237 THR A N 1
ATOM 1657 C CA . THR A 1 237 ? 66.186 -53.651 -5.419 1.00 59.00 237 THR A CA 1
ATOM 1658 C C . THR A 1 237 ? 66.103 -54.721 -4.339 1.00 67.54 237 THR A C 1
ATOM 1659 O O . THR A 1 237 ? 66.834 -55.715 -4.359 1.00 67.70 237 THR A O 1
ATOM 1663 N N . ALA A 1 238 ? 65.207 -54.498 -3.391 1.00 81.93 238 ALA A N 1
ATOM 1664 C CA . ALA A 1 238 ? 64.891 -55.476 -2.364 1.00 84.48 238 ALA A CA 1
ATOM 1665 C C . ALA A 1 238 ? 63.407 -55.808 -2.281 1.00 86.81 238 ALA A C 1
ATOM 1666 O O . ALA A 1 238 ? 63.064 -56.946 -1.954 1.00 93.04 238 ALA A O 1
ATOM 1668 N N . ASP A 1 239 ? 62.524 -54.860 -2.598 1.00 80.88 239 ASP A N 1
ATOM 1669 C CA . ASP A 1 239 ? 61.091 -55.080 -2.513 1.00 78.88 239 ASP A CA 1
ATOM 1670 C C . ASP A 1 239 ? 60.631 -55.997 -3.648 1.00 80.04 239 ASP A C 1
ATOM 1671 O O . ASP A 1 239 ? 61.376 -56.294 -4.589 1.00 80.53 239 ASP A O 1
ATOM 1673 N N . ASN A 1 240 ? 59.384 -56.466 -3.545 1.00 77.89 240 ASN A N 1
ATOM 1674 C CA . ASN A 1 240 ? 58.730 -57.204 -4.623 1.00 74.36 240 ASN A CA 1
ATOM 1675 C C . ASN A 1 240 ? 57.466 -56.495 -5.093 1.00 72.34 240 ASN A C 1
ATOM 1676 O O . ASN A 1 240 ? 56.611 -57.123 -5.729 1.00 73.27 240 ASN A O 1
ATOM 1678 N N . LYS A 1 241 ? 57.349 -55.195 -4.809 1.00 67.41 241 LYS A N 1
ATOM 1679 C CA . LYS A 1 241 ? 56.184 -54.410 -5.186 1.00 65.81 241 LYS A CA 1
ATOM 1680 C C . LYS A 1 241 ? 56.082 -54.333 -6.708 1.00 61.93 241 LYS A C 1
ATOM 1681 O O . LYS A 1 241 ? 57.047 -54.601 -7.433 1.00 63.98 241 LYS A O 1
ATOM 1686 N N . PHE A 1 242 ? 54.892 -53.961 -7.195 1.00 57.74 242 PHE A N 1
ATOM 1687 C CA . PHE A 1 242 ? 54.691 -53.881 -8.638 1.00 53.71 242 PHE A CA 1
ATOM 1688 C C . PHE A 1 242 ? 55.681 -52.909 -9.265 1.00 52.32 242 PHE A C 1
ATOM 1689 O O . PHE A 1 242 ? 56.276 -53.194 -10.310 1.00 48.37 242 PHE A O 1
ATOM 1697 N N . LEU A 1 243 ? 55.852 -51.749 -8.638 1.00 53.76 243 LEU A N 1
ATOM 1698 C CA . LEU A 1 243 ? 56.740 -50.721 -9.161 1.00 50.57 243 LEU A CA 1
ATOM 1699 C C . LEU A 1 243 ? 58.184 -51.215 -9.219 1.00 52.93 243 LEU A C 1
ATOM 1700 O O . LEU A 1 243 ? 58.958 -50.778 -10.079 1.00 51.40 243 LEU A O 1
ATOM 1703 N N . THR A 1 244 ? 58.581 -52.069 -8.271 1.00 51.83 244 THR A N 1
ATOM 1704 C CA . THR A 1 244 ? 59.942 -52.586 -8.265 1.00 54.51 244 THR A CA 1
ATOM 1705 C C . THR A 1 244 ? 60.174 -53.587 -9.402 1.00 53.34 244 THR A C 1
ATOM 1706 O O . THR A 1 244 ? 61.190 -53.497 -10.107 1.00 50.10 244 THR A O 1
ATOM 1710 N N . LYS A 1 245 ? 59.212 -54.494 -9.647 1.00 50.34 245 LYS A N 1
ATOM 1711 C CA . LYS A 1 245 ? 59.356 -55.455 -10.740 1.00 49.11 245 LYS A CA 1
ATOM 1712 C C . LYS A 1 245 ? 59.414 -54.739 -12.080 1.00 47.41 245 LYS A C 1
ATOM 1713 O O . LYS A 1 245 ? 60.219 -55.092 -12.951 1.00 47.15 245 LYS A O 1
ATOM 1716 N N . VAL A 1 246 ? 58.582 -53.712 -12.250 1.00 47.45 246 VAL A N 1
ATOM 1717 C CA . VAL A 1 246 ? 58.632 -52.899 -13.461 1.00 45.99 246 VAL A CA 1
ATOM 1718 C C . VAL A 1 246 ? 60.015 -52.316 -13.640 1.00 41.79 246 VAL A C 1
ATOM 1719 O O . VAL A 1 246 ? 60.552 -52.294 -14.751 1.00 38.36 246 VAL A O 1
ATOM 1723 N N . TRP A 1 247 ? 60.622 -51.857 -12.539 1.00 46.31 247 TRP A N 1
ATOM 1724 C CA . TRP A 1 247 ? 61.976 -51.322 -12.597 1.00 43.66 247 TRP A CA 1
ATOM 1725 C C . TRP A 1 247 ? 62.956 -52.387 -13.054 1.00 43.32 247 TRP A C 1
ATOM 1726 O O . TRP A 1 247 ? 63.755 -52.157 -13.963 1.00 43.12 247 TRP A O 1
ATOM 1737 N N . GLN A 1 248 ? 62.852 -53.590 -12.483 1.00 43.66 248 GLN A N 1
ATOM 1738 C CA . GLN A 1 248 ? 63.821 -54.632 -12.783 1.00 44.55 248 GLN A CA 1
ATOM 1739 C C . GLN A 1 248 ? 63.808 -54.981 -14.259 1.00 43.97 248 GLN A C 1
ATOM 1740 O O . GLN A 1 248 ? 64.867 -55.141 -14.873 1.00 46.90 248 GLN A O 1
ATOM 1746 N N . PHE A 1 249 ? 62.616 -55.122 -14.836 1.00 43.93 249 PHE A N 1
ATOM 1747 C CA . PHE A 1 249 ? 62.501 -55.469 -16.246 1.00 46.01 249 PHE A CA 1
ATOM 1748 C C . PHE A 1 249 ? 63.023 -54.347 -17.120 1.00 44.76 249 PHE A C 1
ATOM 1749 O O . PHE A 1 249 ? 63.786 -54.581 -18.063 1.00 42.87 249 PHE A O 1
ATOM 1757 N N . PHE A 1 250 ? 62.584 -53.120 -16.829 1.00 43.25 250 PHE A N 1
ATOM 1758 C CA . PHE A 1 250 ? 62.994 -51.951 -17.596 1.00 41.09 250 PHE A CA 1
ATOM 1759 C C . PHE A 1 250 ? 64.511 -51.781 -17.557 1.00 42.95 250 PHE A C 1
ATOM 1760 O O . PHE A 1 250 ? 65.148 -51.533 -18.587 1.00 41.82 250 PHE A O 1
ATOM 1768 N N . TRP A 1 251 ? 65.109 -51.949 -16.381 1.00 41.69 251 TRP A N 1
ATOM 1769 C CA . TRP A 1 251 ? 66.541 -51.758 -16.258 1.00 42.22 251 TRP A CA 1
ATOM 1770 C C . TRP A 1 251 ? 67.274 -52.752 -17.137 1.00 42.16 251 TRP A C 1
ATOM 1771 O O . TRP A 1 251 ? 68.129 -52.367 -17.940 1.00 38.23 251 TRP A O 1
ATOM 1782 N N . LEU A 1 252 ? 66.924 -54.039 -17.027 1.00 42.89 252 LEU A N 1
ATOM 1783 C CA . LEU A 1 252 ? 67.658 -55.036 -17.794 1.00 43.36 252 LEU A CA 1
ATOM 1784 C C . LEU A 1 252 ? 67.206 -55.128 -19.240 1.00 41.79 252 LEU A C 1
ATOM 1785 O O . LEU A 1 252 ? 68.010 -55.493 -20.098 1.00 43.46 252 LEU A O 1
ATOM 1790 N N . GLU A 1 253 ? 65.946 -54.821 -19.537 1.00 37.21 253 GLU A N 1
ATOM 1791 C CA . GLU A 1 253 ? 65.503 -54.882 -20.925 1.00 41.22 253 GLU A CA 1
ATOM 1792 C C . GLU A 1 253 ? 66.088 -53.733 -21.739 1.00 42.93 253 GLU A C 1
ATOM 1793 O O . GLU A 1 253 ? 66.488 -53.922 -22.896 1.00 38.73 253 GLU A O 1
ATOM 1799 N N . TRP A 1 254 ? 66.106 -52.525 -21.167 1.00 39.94 254 TRP A N 1
ATOM 1800 C CA . TRP A 1 254 ? 66.324 -51.313 -21.942 1.00 39.51 254 TRP A CA 1
ATOM 1801 C C . TRP A 1 254 ? 67.629 -50.594 -21.662 1.00 41.27 254 TRP A C 1
ATOM 1802 O O . TRP A 1 254 ? 68.190 -50.011 -22.583 1.00 43.27 254 TRP A O 1
ATOM 1813 N N . LEU A 1 255 ? 68.116 -50.556 -20.423 1.00 39.95 255 LEU A N 1
ATOM 1814 C CA . LEU A 1 255 ? 69.294 -49.753 -20.108 1.00 41.12 255 LEU A CA 1
ATOM 1815 C C . LEU A 1 255 ? 70.507 -50.616 -19.808 1.00 40.66 255 LEU A C 1
ATOM 1816 O O . LEU A 1 255 ? 71.427 -50.692 -20.626 1.00 39.06 255 LEU A O 1
ATOM 1821 N N . ALA A 1 256 ? 70.527 -51.312 -18.673 1.00 39.09 256 ALA A N 1
ATOM 1822 C CA . ALA A 1 256 ? 71.627 -52.208 -18.334 1.00 42.87 256 ALA A CA 1
ATOM 1823 C C . ALA A 1 256 ? 71.348 -53.554 -19.001 1.00 42.32 256 ALA A C 1
ATOM 1824 O O . ALA A 1 256 ? 71.077 -54.572 -18.372 1.00 42.05 256 ALA A O 1
ATOM 1826 N N . THR A 1 257 ? 71.384 -53.514 -20.320 1.00 39.49 257 THR A N 1
ATOM 1827 C CA . THR A 1 257 ? 71.164 -54.676 -21.132 1.00 40.05 257 THR A CA 1
ATOM 1828 C C . THR A 1 257 ? 72.402 -55.551 -21.022 1.00 46.26 257 THR A C 1
ATOM 1829 O O . THR A 1 257 ? 73.446 -55.103 -20.537 1.00 46.96 257 THR A O 1
ATOM 1833 N N . PRO A 1 258 ? 72.321 -56.806 -21.458 1.00 45.34 258 PRO A N 1
ATOM 1834 C CA . PRO A 1 258 ? 73.513 -57.661 -21.401 1.00 41.42 258 PRO A CA 1
ATOM 1835 C C . PRO A 1 258 ? 74.759 -57.004 -21.985 1.00 45.09 258 PRO A C 1
ATOM 1836 O O . PRO A 1 258 ? 75.844 -57.144 -21.406 1.00 47.25 258 PRO A O 1
ATOM 1840 N N . ALA A 1 259 ? 74.638 -56.271 -23.096 1.00 44.30 259 ALA A N 1
ATOM 1841 C CA . ALA A 1 259 ? 75.817 -55.626 -23.671 1.00 45.56 259 ALA A CA 1
ATOM 1842 C C . ALA A 1 259 ? 76.346 -54.527 -22.758 1.00 44.79 259 ALA A C 1
ATOM 1843 O O . ALA A 1 259 ? 77.558 -54.426 -22.518 1.00 45.56 259 ALA A O 1
ATOM 1845 N N . VAL A 1 260 ? 75.440 -53.696 -22.239 1.00 44.45 260 VAL A N 1
ATOM 1846 C CA . VAL A 1 260 ? 75.817 -52.571 -21.386 1.00 42.22 260 VAL A CA 1
ATOM 1847 C C . VAL A 1 260 ? 76.392 -53.048 -20.057 1.00 46.11 260 VAL A C 1
ATOM 1848 O O . VAL A 1 260 ? 77.217 -52.355 -19.452 1.00 43.66 260 VAL A O 1
ATOM 1852 N N . LEU A 1 261 ? 75.958 -54.227 -19.566 1.00 46.95 261 LEU A N 1
ATOM 1853 C CA . LEU A 1 261 ? 76.496 -54.795 -18.331 1.00 46.91 261 LEU A CA 1
ATOM 1854 C C . LEU A 1 261 ? 77.881 -55.395 -18.522 1.00 46.18 261 LEU A C 1
ATOM 1855 O O . LEU A 1 261 ? 78.527 -55.750 -17.536 1.00 45.76 261 LEU A O 1
ATOM 1860 N N . THR A 1 262 ? 78.363 -55.472 -19.743 1.00 47.46 262 THR A N 1
ATOM 1861 C CA . THR A 1 262 ? 79.701 -55.983 -19.998 1.00 51.24 262 THR A CA 1
ATOM 1862 C C . THR A 1 262 ? 80.741 -54.932 -19.624 1.00 49.68 262 THR A C 1
ATOM 1863 O O . THR A 1 262 ? 80.806 -53.875 -20.260 1.00 49.28 262 THR A O 1
ATOM 1867 N N . PRO A 1 263 ? 81.564 -55.179 -18.606 1.00 48.88 263 PRO A N 1
ATOM 1868 C CA . PRO A 1 263 ? 82.514 -54.135 -18.168 1.00 48.61 263 PRO A CA 1
ATOM 1869 C C . PRO A 1 263 ? 83.630 -53.889 -19.162 1.00 49.28 263 PRO A C 1
ATOM 1870 O O . PRO A 1 263 ? 84.035 -52.737 -19.371 1.00 47.33 263 PRO A O 1
ATOM 1874 N N . TRP A 1 264 ? 84.216 -54.946 -19.708 1.00 50.67 264 TRP A N 1
ATOM 1875 C CA . TRP A 1 264 ? 85.290 -54.799 -20.681 1.00 52.39 264 TRP A CA 1
ATOM 1876 C C . TRP A 1 264 ? 85.186 -55.914 -21.706 1.00 50.75 264 TRP A C 1
ATOM 1877 O O . TRP A 1 264 ? 84.514 -56.933 -21.502 1.00 48.88 264 TRP A O 1
ATOM 1888 N N . LYS A 1 265 ? 85.881 -55.694 -22.806 1.00 50.30 265 LYS A N 1
ATOM 1889 C CA . LYS A 1 265 ? 86.147 -56.700 -23.809 1.00 50.58 265 LYS A CA 1
ATOM 1890 C C . LYS A 1 265 ? 87.638 -57.032 -23.698 1.00 55.90 265 LYS A C 1
ATOM 1891 O O . LYS A 1 265 ? 88.471 -56.120 -23.619 1.00 55.37 265 LYS A O 1
ATOM 1894 N N . LEU A 1 266 ? 87.972 -58.324 -23.625 1.00 58.81 266 LEU A N 1
ATOM 1895 C CA . LEU A 1 266 ? 89.361 -58.774 -23.526 1.00 57.95 266 LEU A CA 1
ATOM 1896 C C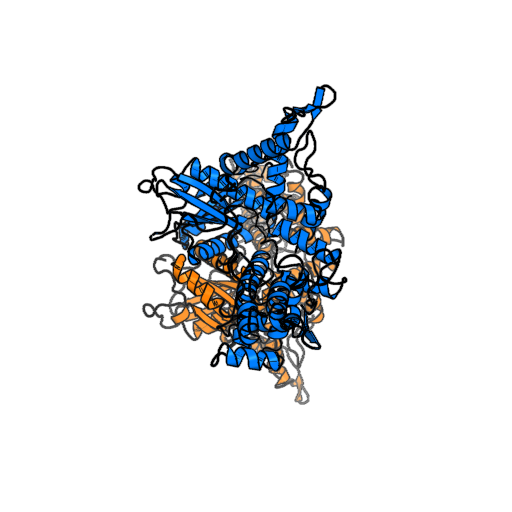 . LEU A 1 266 ? 89.737 -59.555 -24.779 1.00 63.81 266 LEU A C 1
ATOM 1897 O O . LEU A 1 266 ? 89.175 -60.624 -25.050 1.00 63.02 266 LEU A O 1
ATOM 1902 N N . GLU A 1 267 ? 90.705 -59.027 -25.528 1.00 67.50 267 GLU A N 1
ATOM 1903 C CA . GLU A 1 267 ? 91.217 -59.667 -26.733 1.00 65.82 267 GLU A CA 1
ATOM 1904 C C . GLU A 1 267 ? 92.737 -59.711 -26.637 1.00 67.29 267 GLU A C 1
ATOM 1905 O O . GLU A 1 267 ? 93.397 -58.663 -26.669 1.00 69.94 267 GLU A O 1
ATOM 1911 N N . ALA A 1 268 ? 93.281 -60.916 -26.473 1.00 65.92 268 ALA A N 1
ATOM 1912 C CA . ALA A 1 268 ? 94.716 -61.171 -26.551 1.00 69.57 268 ALA A CA 1
ATOM 1913 C C . ALA A 1 268 ? 95.512 -60.263 -25.605 1.00 68.29 268 ALA A C 1
ATOM 1914 O O . ALA A 1 268 ? 96.395 -59.506 -26.017 1.00 72.11 268 ALA A O 1
ATOM 1916 N N . GLY A 1 269 ? 95.182 -60.355 -24.314 1.00 66.32 269 GLY A N 1
ATOM 1917 C CA . GLY A 1 269 ? 95.883 -59.615 -23.275 1.00 61.47 269 GLY A CA 1
ATOM 1918 C C . GLY A 1 269 ? 95.507 -58.155 -23.140 1.00 61.14 269 GLY A C 1
ATOM 1919 O O . GLY A 1 269 ? 95.994 -57.490 -22.211 1.00 58.54 269 GLY A O 1
ATOM 1920 N N . VAL A 1 270 ? 94.648 -57.643 -24.017 1.00 60.05 270 VAL A N 1
ATOM 1921 C CA . VAL A 1 270 ? 94.308 -56.230 -24.090 1.00 60.75 270 VAL A CA 1
ATOM 1922 C C . VAL A 1 270 ? 92.870 -56.022 -23.639 1.00 57.94 270 VAL A C 1
ATOM 1923 O O . VAL A 1 270 ? 91.958 -56.720 -24.101 1.00 56.40 270 VAL A O 1
ATOM 1927 N N . TYR A 1 271 ? 92.670 -55.029 -22.770 1.00 56.25 271 TYR A N 1
ATOM 1928 C CA . TYR A 1 271 ? 91.361 -54.677 -22.235 1.00 52.06 271 TYR A CA 1
ATOM 1929 C C . TYR A 1 271 ? 90.860 -53.407 -22.889 1.00 50.17 271 TYR A C 1
ATOM 1930 O O . TYR A 1 271 ? 91.619 -52.459 -23.098 1.00 53.69 271 TYR A O 1
ATOM 1939 N N . SER A 1 272 ? 89.563 -53.365 -23.148 1.00 53.19 272 SER A N 1
ATOM 1940 C CA . SER A 1 272 ? 88.978 -52.221 -23.818 1.00 50.13 272 SER A CA 1
ATOM 1941 C C . SER A 1 272 ? 87.546 -52.071 -23.355 1.00 50.41 272 SER A C 1
ATOM 1942 O O . SER A 1 272 ? 86.879 -53.054 -23.029 1.00 51.43 272 SER A O 1
ATOM 1945 N N . ALA A 1 273 ? 87.088 -50.837 -23.335 1.00 52.36 273 ALA A N 1
ATOM 1946 C CA . ALA A 1 273 ? 85.705 -50.583 -23.032 1.00 49.75 273 ALA A CA 1
ATOM 1947 C C . ALA A 1 273 ? 84.866 -51.015 -24.228 1.00 52.23 273 ALA A C 1
ATOM 1948 O O . ALA A 1 273 ? 85.241 -50.749 -25.371 1.00 51.33 273 ALA A O 1
ATOM 1950 N N . PRO A 1 274 ? 83.730 -51.687 -23.990 1.00 53.61 274 PRO A N 1
ATOM 1951 C CA . PRO A 1 274 ? 83.003 -52.360 -25.087 1.00 51.79 274 PRO A CA 1
ATOM 1952 C C . PRO A 1 274 ? 82.377 -51.423 -26.091 1.00 47.70 274 PRO A C 1
ATOM 1953 O O . PRO A 1 274 ? 82.048 -51.859 -27.196 1.00 49.47 274 PRO A O 1
ATOM 1957 N N . GLY A 1 275 ? 82.157 -50.168 -25.742 1.00 50.06 275 GLY A N 1
ATOM 1958 C CA . GLY A 1 275 ? 81.393 -49.317 -26.632 1.00 50.14 275 GLY A CA 1
ATOM 1959 C C . GLY A 1 275 ? 79.940 -49.714 -26.693 1.00 50.58 275 GLY A C 1
ATOM 1960 O O . GLY A 1 275 ? 79.329 -49.655 -27.764 1.00 49.69 275 GLY A O 1
ATOM 1961 N N . ALA A 1 276 ? 79.381 -50.179 -25.580 1.00 50.73 276 ALA A N 1
ATOM 1962 C CA . ALA A 1 276 ? 77.981 -50.558 -25.581 1.00 48.85 276 ALA A CA 1
ATOM 1963 C C . ALA A 1 276 ? 77.113 -49.305 -25.598 1.00 47.89 276 ALA A C 1
ATOM 1964 O O . ALA A 1 276 ? 77.488 -48.242 -25.097 1.00 46.66 276 ALA A O 1
ATOM 1966 N N . ARG A 1 277 ? 75.963 -49.435 -26.219 1.00 44.34 277 ARG A N 1
ATOM 1967 C CA . ARG A 1 277 ? 74.948 -48.414 -26.190 1.00 44.27 277 ARG A CA 1
ATOM 1968 C C . ARG A 1 277 ? 73.687 -49.085 -25.690 1.00 41.64 277 ARG A C 1
ATOM 1969 O O . ARG A 1 277 ? 73.501 -50.277 -25.915 1.00 42.63 277 ARG A O 1
ATOM 1977 N N . THR A 1 278 ? 72.864 -48.339 -24.949 1.00 40.41 278 THR A N 1
ATOM 1978 C CA . THR A 1 278 ? 71.611 -48.878 -24.431 1.00 41.75 278 THR A CA 1
ATOM 1979 C C . THR A 1 278 ? 70.602 -48.961 -25.586 1.00 44.24 278 THR A C 1
ATOM 1980 O O . THR A 1 278 ? 70.937 -48.735 -26.754 1.00 41.11 278 THR A O 1
ATOM 1984 N N . ARG A 1 279 ? 69.347 -49.275 -25.265 1.00 39.51 279 ARG A N 1
ATOM 1985 C CA . ARG A 1 279 ? 68.259 -49.273 -26.233 1.00 40.36 279 ARG A CA 1
ATOM 1986 C C . ARG A 1 279 ? 67.350 -48.050 -26.063 1.00 41.26 279 ARG A C 1
ATOM 1987 O O . ARG A 1 279 ? 66.250 -48.025 -26.620 1.00 39.33 279 ARG A O 1
ATOM 1995 N N . ILE A 1 280 ? 67.806 -47.044 -25.309 1.00 40.63 280 ILE A N 1
ATOM 1996 C CA . ILE A 1 280 ? 67.077 -45.822 -24.986 1.00 38.82 280 ILE A CA 1
ATOM 1997 C C . ILE A 1 280 ? 67.694 -44.668 -25.766 1.00 41.24 280 ILE A C 1
ATOM 1998 O O . ILE A 1 280 ? 68.878 -44.358 -25.591 1.00 44.04 280 ILE A O 1
ATOM 2003 N N . LEU A 1 281 ? 66.895 -44.016 -26.610 1.00 41.69 281 LEU A N 1
ATOM 2004 C CA . LEU A 1 281 ? 67.399 -42.907 -27.418 1.00 44.58 281 LEU A CA 1
ATOM 2005 C C . LEU A 1 281 ? 67.771 -41.718 -26.537 1.00 47.37 281 LEU A C 1
ATOM 2006 O O . LEU A 1 281 ? 67.102 -41.434 -25.536 1.00 44.92 281 LEU A O 1
ATOM 2011 N N . ARG A 1 282 ? 68.852 -41.027 -26.913 1.00 49.84 282 ARG A N 1
ATOM 2012 C CA . ARG A 1 282 ? 69.132 -39.702 -26.373 1.00 53.69 282 ARG A CA 1
ATOM 2013 C C . ARG A 1 282 ? 68.057 -38.730 -26.828 1.00 54.05 282 ARG A C 1
ATOM 2014 O O . ARG A 1 282 ? 67.519 -38.851 -27.926 1.00 54.78 282 ARG A O 1
ATOM 2022 N N . GLU A 1 283 ? 67.813 -37.699 -26.017 1.00 64.73 283 GLU A N 1
ATOM 2023 C CA . GLU A 1 283 ? 66.761 -36.739 -26.355 1.00 63.16 283 GLU A CA 1
ATOM 2024 C C . GLU A 1 283 ? 67.021 -36.054 -27.688 1.00 65.65 283 GLU A C 1
ATOM 2025 O O . GLU A 1 283 ? 66.079 -35.704 -28.405 1.00 63.96 283 GLU A O 1
ATOM 2031 N N . ASP A 1 284 ? 68.285 -35.855 -28.038 1.00 69.55 284 ASP A N 1
ATOM 2032 C CA . ASP A 1 284 ? 68.642 -35.169 -29.268 1.00 70.52 284 ASP A CA 1
ATOM 2033 C C . ASP A 1 284 ? 68.589 -36.058 -30.505 1.00 72.05 284 ASP A C 1
ATOM 2034 O O . ASP A 1 284 ? 68.863 -35.565 -31.602 1.00 76.78 284 ASP A O 1
ATOM 2039 N N . GLY A 1 285 ? 68.278 -37.345 -30.366 1.00 67.36 285 GLY A N 1
ATOM 2040 C CA . GLY A 1 285 ? 68.145 -38.208 -31.520 1.00 64.13 285 GLY A CA 1
ATOM 2041 C C . GLY A 1 285 ? 69.450 -38.601 -32.193 1.00 69.98 285 GLY A C 1
ATOM 2042 O O . GLY A 1 285 ? 69.418 -39.411 -33.133 1.00 69.48 285 GLY A O 1
ATOM 2043 N N . THR A 1 286 ? 70.598 -38.079 -31.730 1.00 63.74 286 THR A N 1
ATOM 2044 C CA . THR A 1 286 ? 71.875 -38.363 -32.388 1.00 70.01 286 THR A CA 1
ATOM 2045 C C . THR A 1 286 ? 72.265 -39.837 -32.264 1.00 73.49 286 THR A C 1
ATOM 2046 O O . THR A 1 286 ? 72.767 -40.431 -33.228 1.00 74.03 286 THR A O 1
ATOM 2050 N N . ASP A 1 287 ? 72.067 -40.442 -31.091 1.00 68.26 287 ASP A N 1
ATOM 2051 C CA . ASP A 1 287 ? 72.415 -41.842 -30.889 1.00 61.09 287 ASP A CA 1
ATOM 2052 C C . ASP A 1 287 ? 71.577 -42.397 -29.738 1.00 57.97 287 ASP A C 1
ATOM 2053 O O . ASP A 1 287 ? 70.760 -41.688 -29.133 1.00 57.06 287 ASP A O 1
ATOM 2058 N N . PHE A 1 288 ? 71.788 -43.682 -29.444 1.00 54.62 288 PHE A N 1
ATOM 2059 C CA . PHE A 1 288 ? 71.292 -44.281 -28.217 1.00 49.41 288 PHE A CA 1
ATOM 2060 C C . PHE A 1 288 ? 72.192 -43.850 -27.060 1.00 48.14 288 PHE A C 1
ATOM 2061 O O . PHE A 1 288 ? 73.360 -43.513 -27.254 1.00 48.16 288 PHE A O 1
ATOM 2069 N N . SER A 1 289 ? 71.624 -43.807 -25.863 1.00 45.00 289 SER A N 1
ATOM 2070 C CA . SER A 1 289 ? 72.354 -43.352 -24.695 1.00 43.54 289 SER A CA 1
ATOM 2071 C C . SER A 1 289 ? 73.301 -44.439 -24.187 1.00 41.89 289 SER A C 1
ATOM 2072 O O . SER A 1 289 ? 73.240 -45.599 -24.603 1.00 41.09 289 SER A O 1
ATOM 2075 N N . GLN A 1 290 ? 74.170 -44.044 -23.249 1.00 42.95 290 GLN A N 1
ATOM 2076 C CA . GLN A 1 290 ? 75.208 -44.905 -22.694 1.00 44.85 290 GLN A CA 1
ATOM 2077 C C . GLN A 1 290 ? 75.230 -44.880 -21.170 1.00 42.06 290 GLN A C 1
ATOM 2078 O O . GLN A 1 290 ? 75.035 -43.842 -20.551 1.00 45.99 290 GLN A O 1
ATOM 2084 N N . LEU A 1 291 ? 75.562 -46.017 -20.573 1.00 42.28 291 LEU A N 1
ATOM 2085 C CA . LEU A 1 291 ? 75.747 -46.142 -19.132 1.00 45.51 291 LEU A CA 1
ATOM 2086 C C . LEU A 1 291 ? 77.171 -46.623 -18.845 1.00 48.10 291 LEU A C 1
ATOM 2087 O O . LEU A 1 291 ? 77.657 -47.556 -19.496 1.00 49.65 291 LEU A O 1
ATOM 2092 N N . TRP A 1 292 ? 77.850 -45.959 -17.903 1.00 48.92 292 TRP A N 1
ATOM 2093 C CA . TRP A 1 292 ? 79.172 -46.316 -17.381 1.00 48.54 292 TRP A CA 1
ATOM 2094 C C . TRP A 1 292 ? 80.274 -46.139 -18.418 1.00 51.60 292 TRP A C 1
ATOM 2095 O O . TRP A 1 292 ? 81.438 -46.479 -18.154 1.00 51.61 292 TRP A O 1
ATOM 2106 N N . GLU A 1 293 ? 79.934 -45.601 -19.584 1.00 50.46 293 GLU A N 1
ATOM 2107 C CA . GLU A 1 293 ? 80.834 -45.399 -20.701 1.00 49.97 293 GLU A CA 1
ATOM 2108 C C . GLU A 1 293 ? 80.467 -44.076 -21.346 1.00 57.89 293 GLU A C 1
ATOM 2109 O O . GLU A 1 293 ? 79.334 -43.598 -21.207 1.00 57.66 293 GLU A O 1
ATOM 2115 N N . GLY A 1 294 ? 81.398 -43.499 -22.101 1.00 67.41 294 GLY A N 1
ATOM 2116 C CA . GLY A 1 294 ? 80.990 -42.360 -22.899 1.00 69.24 294 GLY A CA 1
ATOM 2117 C C . GLY A 1 294 ? 81.498 -41.017 -22.433 1.00 67.40 294 GLY A C 1
ATOM 2118 O O . GLY A 1 294 ? 82.604 -40.911 -21.903 1.00 68.25 294 GLY A O 1
ATOM 2119 N N . ARG A 1 295 ? 80.647 -40.002 -22.519 1.00 64.85 295 ARG A N 1
ATOM 2120 C CA . ARG A 1 295 ? 81.067 -38.646 -22.191 1.00 70.86 295 ARG A CA 1
ATOM 2121 C C . ARG A 1 295 ? 80.720 -38.229 -20.769 1.00 72.53 295 ARG A C 1
ATOM 2122 O O . ARG A 1 295 ? 81.427 -37.392 -20.196 1.00 73.56 295 ARG A O 1
ATOM 2124 N N . VAL A 1 296 ? 79.722 -38.844 -20.137 1.00 77.11 296 VAL A N 1
ATOM 2125 C CA . VAL A 1 296 ? 79.426 -38.460 -18.761 1.00 76.32 296 VAL A CA 1
ATOM 2126 C C . VAL A 1 296 ? 80.237 -39.304 -17.786 1.00 75.08 296 VAL A C 1
ATOM 2127 O O . VAL A 1 296 ? 80.870 -38.770 -16.869 1.00 76.41 296 VAL A O 1
ATOM 2129 N N . ASN A 1 297 ? 80.210 -40.627 -17.944 1.00 63.92 297 ASN A N 1
ATOM 2130 C CA . ASN A 1 297 ? 80.878 -41.555 -17.030 1.00 60.01 297 ASN A CA 1
ATOM 2131 C C . ASN A 1 297 ? 81.922 -42.375 -17.793 1.00 59.28 297 ASN A C 1
ATOM 2132 O O . ASN A 1 297 ? 81.566 -43.173 -18.666 1.00 59.84 297 ASN A O 1
ATOM 2137 N N . SER A 1 298 ? 83.208 -42.171 -17.509 1.00 56.95 298 SER A N 1
ATOM 2138 C CA . SER A 1 298 ? 84.227 -43.008 -18.153 1.00 54.59 298 SER A CA 1
ATOM 2139 C C . SER A 1 298 ? 84.643 -44.184 -17.278 1.00 53.57 298 SER A C 1
ATOM 2140 O O . SER A 1 298 ? 85.832 -44.520 -17.212 1.00 53.71 298 SER A O 1
ATOM 2143 N N . LEU A 1 299 ? 83.686 -44.820 -16.597 1.00 54.32 299 LEU A N 1
ATOM 2144 C CA . LEU A 1 299 ? 83.998 -45.865 -15.629 1.00 50.21 299 LEU A CA 1
ATOM 2145 C C . LEU A 1 299 ? 84.618 -47.085 -16.301 1.00 51.20 299 LEU A C 1
ATOM 2146 O O . LEU A 1 299 ? 85.644 -47.592 -15.847 1.00 52.46 299 LEU A O 1
ATOM 2151 N N . LYS A 1 300 ? 84.027 -47.558 -17.400 1.00 50.92 300 LYS A N 1
ATOM 2152 C CA . LYS A 1 300 ? 84.573 -48.734 -18.076 1.00 47.69 300 LYS A CA 1
ATOM 2153 C C . LYS A 1 300 ? 85.948 -48.442 -18.667 1.00 53.00 300 LYS A C 1
ATOM 2154 O O . LYS A 1 300 ? 86.858 -49.290 -18.599 1.00 52.70 300 LYS A O 1
ATOM 2160 N N . GLU A 1 301 ? 86.118 -47.245 -19.243 1.00 48.10 301 GLU A N 1
ATOM 2161 C CA . GLU A 1 301 ? 87.409 -46.858 -19.795 1.00 48.60 301 GLU A CA 1
ATOM 2162 C C . GLU A 1 301 ? 88.467 -46.770 -18.700 1.00 48.72 301 GLU A C 1
ATOM 2163 O O . GLU A 1 301 ? 89.613 -47.185 -18.900 1.00 52.33 301 GLU A O 1
ATOM 2169 N N . THR A 1 302 ? 88.108 -46.214 -17.542 1.00 50.11 302 THR A N 1
ATOM 2170 C CA . THR A 1 302 ? 89.052 -46.141 -16.431 1.00 47.23 302 THR A CA 1
ATOM 2171 C C . THR A 1 302 ? 89.405 -47.529 -15.898 1.00 51.66 302 THR A C 1
ATOM 2172 O O . THR A 1 302 ? 90.549 -47.779 -15.502 1.00 51.19 302 THR A O 1
ATOM 2176 N N . ILE A 1 303 ? 88.435 -48.442 -15.854 1.00 48.99 303 ILE A N 1
ATOM 2177 C CA . ILE A 1 303 ? 88.736 -49.799 -15.415 1.00 49.41 303 ILE A CA 1
ATOM 2178 C C . ILE A 1 303 ? 89.647 -50.508 -16.416 1.00 51.28 303 ILE A C 1
ATOM 2179 O O . ILE A 1 303 ? 90.627 -51.161 -16.027 1.00 50.57 303 ILE A O 1
ATOM 2184 N N . ALA A 1 304 ? 89.352 -50.379 -17.718 1.00 50.50 304 ALA A N 1
ATOM 2185 C CA . ALA A 1 304 ? 90.159 -51.065 -18.722 1.00 49.37 304 ALA A CA 1
ATOM 2186 C C . ALA A 1 304 ? 91.584 -50.538 -18.725 1.00 51.06 304 ALA A C 1
ATOM 2187 O O . ALA A 1 304 ? 92.531 -51.311 -18.900 1.00 49.12 304 ALA A O 1
ATOM 2189 N N . GLY A 1 305 ? 91.756 -49.229 -18.518 1.00 49.41 305 GLY A N 1
ATOM 2190 C CA . GLY A 1 305 ? 93.092 -48.677 -18.410 1.00 47.06 305 GLY A CA 1
ATOM 2191 C C . GLY A 1 305 ? 93.848 -49.120 -17.172 1.00 51.52 305 GLY A C 1
ATOM 2192 O O . GLY A 1 305 ? 95.079 -49.225 -17.204 1.00 55.52 305 GLY A O 1
ATOM 2193 N N . MET A 1 306 ? 93.142 -49.460 -16.089 1.00 50.88 306 MET A N 1
ATOM 2194 C CA . MET A 1 306 ? 93.867 -49.933 -14.915 1.00 53.89 306 MET A CA 1
ATOM 2195 C C . MET A 1 306 ? 94.156 -51.422 -14.987 1.00 54.92 306 MET A C 1
ATOM 2196 O O . MET A 1 306 ? 95.081 -51.893 -14.318 1.00 56.34 306 MET A O 1
ATOM 2201 N N . LEU A 1 307 ? 93.404 -52.160 -15.804 1.00 53.39 307 LEU A N 1
ATOM 2202 C CA . LEU A 1 307 ? 93.738 -53.552 -16.103 1.00 52.73 307 LEU A CA 1
ATOM 2203 C C . LEU A 1 307 ? 94.951 -53.644 -17.029 1.00 53.46 307 LEU A C 1
ATOM 2204 O O . LEU A 1 307 ? 95.840 -54.476 -16.821 1.00 52.89 307 LEU A O 1
ATOM 2209 N N . ASN A 1 308 ? 94.968 -52.823 -18.091 1.00 49.64 308 ASN A N 1
ATOM 2210 C CA . ASN A 1 308 ? 96.068 -52.813 -19.045 1.00 49.83 308 ASN A CA 1
ATOM 2211 C C . ASN A 1 308 ? 97.389 -52.372 -18.414 1.00 52.85 308 ASN A C 1
ATOM 2212 O O . ASN A 1 308 ? 98.461 -52.802 -18.859 1.00 51.80 308 ASN A O 1
ATOM 2217 N N . ARG A 1 309 ? 97.343 -51.513 -17.399 1.00 51.45 309 ARG A N 1
ATOM 2218 C CA . ARG A 1 309 ? 98.555 -51.098 -16.708 1.00 51.34 309 ARG A CA 1
ATOM 2219 C C . ARG A 1 309 ? 98.936 -52.052 -15.579 1.00 55.05 309 ARG A C 1
ATOM 2220 O O . ARG A 1 309 ? 99.917 -51.800 -14.873 1.00 49.36 309 ARG A O 1
ATOM 2225 N N . GLY A 1 310 ? 98.190 -53.141 -15.394 1.00 54.89 310 GLY A N 1
ATOM 2226 C CA . GLY A 1 310 ? 98.511 -54.080 -14.338 1.00 58.76 310 GLY A CA 1
ATOM 2227 C C . GLY A 1 310 ? 98.420 -53.500 -12.945 1.00 62.22 310 GLY A C 1
ATOM 2228 O O . GLY A 1 310 ? 99.194 -53.894 -12.060 1.00 65.04 310 GLY A O 1
ATOM 2229 N N . GLU A 1 311 ? 97.500 -52.561 -12.733 1.00 61.06 311 GLU A N 1
ATOM 2230 C CA . GLU A 1 311 ? 97.224 -52.002 -11.417 1.00 60.64 311 GLU A CA 1
ATOM 2231 C C . GLU A 1 311 ? 96.225 -52.840 -10.626 1.00 58.80 311 GLU A C 1
ATOM 2232 O O . GLU A 1 311 ? 96.281 -52.842 -9.391 1.00 58.17 311 GLU A O 1
ATOM 2238 N N . ILE A 1 312 ? 95.317 -53.560 -11.294 1.00 57.24 312 ILE A N 1
ATOM 2239 C CA . ILE A 1 312 ? 94.234 -54.261 -10.608 1.00 57.04 312 ILE A CA 1
ATOM 2240 C C . ILE A 1 312 ? 93.983 -55.630 -11.235 1.00 55.70 312 ILE A C 1
ATOM 2241 O O . ILE A 1 312 ? 94.284 -55.878 -12.407 1.00 57.34 312 ILE A O 1
ATOM 2246 N N . SER A 1 313 ? 93.446 -56.530 -10.424 1.00 55.39 313 SER A N 1
ATOM 2247 C CA . SER A 1 313 ? 92.977 -57.811 -10.901 1.00 56.47 313 SER A CA 1
ATOM 2248 C C . SER A 1 313 ? 91.657 -57.639 -11.648 1.00 56.33 313 SER A C 1
ATOM 2249 O O . SER A 1 313 ? 91.005 -56.597 -11.584 1.00 55.10 313 SER A O 1
ATOM 2252 N N . GLU A 1 314 ? 91.257 -58.691 -12.359 1.00 56.02 314 GLU A N 1
ATOM 2253 C CA . GLU A 1 314 ? 89.913 -58.720 -12.922 1.00 57.37 314 GLU A CA 1
ATOM 2254 C C . GLU A 1 314 ? 88.858 -58.764 -11.823 1.00 59.58 314 GLU A C 1
ATOM 2255 O O . GLU A 1 314 ? 87.783 -58.175 -11.971 1.00 53.58 314 GLU A O 1
ATOM 2261 N N . ALA A 1 315 ? 89.140 -59.468 -10.717 1.00 63.94 315 ALA A N 1
ATOM 2262 C CA . ALA A 1 315 ? 88.185 -59.473 -9.613 1.00 63.65 315 ALA A CA 1
ATOM 2263 C C . ALA A 1 315 ? 87.990 -58.062 -9.058 1.00 63.84 315 ALA A C 1
ATOM 2264 O O . ALA A 1 315 ? 86.858 -57.645 -8.777 1.00 63.90 315 ALA A O 1
ATOM 2266 N N . GLN A 1 316 ? 89.079 -57.302 -8.917 1.00 59.05 316 GLN A N 1
ATOM 2267 C CA . GLN A 1 316 ? 88.959 -55.924 -8.461 1.00 56.68 316 GLN A CA 1
ATOM 2268 C C . GLN A 1 316 ? 88.265 -55.058 -9.500 1.00 57.36 316 GLN A C 1
ATOM 2269 O O . GLN A 1 316 ? 87.673 -54.025 -9.156 1.00 56.16 316 GLN A O 1
ATOM 2275 N N . GLY A 1 317 ? 88.382 -55.432 -10.778 1.00 56.52 317 GLY A N 1
ATOM 2276 C CA . GLY A 1 317 ? 87.724 -54.673 -11.821 1.00 55.07 317 GLY A CA 1
ATOM 2277 C C . GLY A 1 317 ? 86.218 -54.767 -11.712 1.00 53.41 317 GLY A C 1
ATOM 2278 O O . GLY A 1 317 ? 85.509 -53.779 -11.914 1.00 51.27 317 GLY A O 1
ATOM 2279 N N . TRP A 1 318 ? 85.716 -55.965 -11.405 1.00 51.68 318 TRP A N 1
ATOM 2280 C CA . TRP A 1 318 ? 84.289 -56.159 -11.191 1.00 54.73 318 TRP A CA 1
ATOM 2281 C C . TRP A 1 318 ? 83.797 -55.367 -9.988 1.00 56.52 318 TRP A C 1
ATOM 2282 O O . TRP A 1 318 ? 82.695 -54.806 -10.020 1.00 53.33 318 TRP A O 1
ATOM 2293 N N . GLU A 1 319 ? 84.599 -55.308 -8.919 1.00 53.32 319 GLU A N 1
ATOM 2294 C CA . GLU A 1 319 ? 84.199 -54.506 -7.771 1.00 53.71 319 GLU A CA 1
ATOM 2295 C C . GLU A 1 319 ? 84.043 -53.047 -8.163 1.00 54.95 319 GLU A C 1
ATOM 2296 O O . GLU A 1 319 ? 83.024 -52.423 -7.851 1.00 54.25 319 GLU A O 1
ATOM 2302 N N . ALA A 1 320 ? 84.994 -52.519 -8.940 1.00 53.40 320 ALA A N 1
ATOM 2303 C CA . ALA A 1 320 ? 84.916 -51.131 -9.377 1.00 54.77 320 ALA A CA 1
ATOM 2304 C C . ALA A 1 320 ? 83.722 -50.899 -10.306 1.00 50.60 320 ALA A C 1
ATOM 2305 O O . ALA A 1 320 ? 83.079 -49.849 -10.238 1.00 53.48 320 ALA A O 1
ATOM 2307 N N . PHE A 1 321 ? 83.451 -51.833 -11.217 1.00 52.06 321 PHE A N 1
ATOM 2308 C CA . PHE A 1 321 ? 82.308 -51.697 -12.123 1.00 53.00 321 PHE A CA 1
ATOM 2309 C C . PHE A 1 321 ? 80.982 -51.624 -11.352 1.00 53.40 321 PHE A C 1
ATOM 2310 O O . PHE A 1 321 ? 80.157 -50.741 -11.598 1.00 52.06 321 PHE A O 1
ATOM 2318 N N . VAL A 1 322 ? 80.725 -52.591 -10.469 1.00 59.33 322 VAL A N 1
ATOM 2319 C CA . VAL A 1 322 ? 79.475 -52.572 -9.718 1.00 59.12 322 VAL A CA 1
ATOM 2320 C C . VAL A 1 322 ? 79.491 -51.474 -8.651 1.00 60.90 322 VAL A C 1
ATOM 2321 O O . VAL A 1 322 ? 78.460 -50.826 -8.404 1.00 61.58 322 VAL A O 1
ATOM 2325 N N . GLY A 1 323 ? 80.658 -51.209 -8.043 1.00 55.44 323 GLY A N 1
ATOM 2326 C CA . GLY A 1 323 ? 80.742 -50.294 -6.913 1.00 51.78 323 GLY A CA 1
ATOM 2327 C C . GLY A 1 323 ? 81.167 -48.856 -7.178 1.00 55.37 323 GLY A C 1
ATOM 2328 O O . GLY A 1 323 ? 81.078 -48.005 -6.285 1.00 54.91 323 GLY A O 1
ATOM 2329 N N . GLY A 1 324 ? 81.646 -48.552 -8.379 1.00 55.57 324 GLY A N 1
ATOM 2330 C CA . GLY A 1 324 ? 82.122 -47.219 -8.686 1.00 54.15 324 GLY A CA 1
ATOM 2331 C C . GLY A 1 324 ? 83.546 -46.969 -8.211 1.00 58.32 324 GLY A C 1
ATOM 2332 O O . GLY A 1 324 ? 84.123 -47.714 -7.411 1.00 59.28 324 GLY A O 1
ATOM 2333 N N . ILE A 1 325 ? 84.126 -45.890 -8.737 1.00 61.48 325 ILE A N 1
ATOM 2334 C CA . ILE A 1 325 ? 85.439 -45.397 -8.339 1.00 62.36 325 ILE A CA 1
ATOM 2335 C C . ILE A 1 325 ? 85.243 -44.016 -7.731 1.00 68.21 325 ILE A C 1
ATOM 2336 O O . ILE A 1 325 ? 84.578 -43.158 -8.329 1.00 68.43 325 ILE A O 1
ATOM 2341 N N . SER A 1 326 ? 85.827 -43.801 -6.554 1.00 70.88 326 SER A N 1
ATOM 2342 C CA . SER A 1 326 ? 85.770 -42.505 -5.889 1.00 77.17 326 SER A CA 1
ATOM 2343 C C . SER A 1 326 ? 86.633 -41.473 -6.621 1.00 77.11 326 SER A C 1
ATOM 2344 O O . SER A 1 326 ? 87.552 -41.803 -7.379 1.00 76.72 326 SER A O 1
ATOM 2347 N N . ALA A 1 327 ? 86.332 -40.203 -6.370 1.00 82.80 327 ALA A N 1
ATOM 2348 C CA . ALA A 1 327 ? 87.129 -39.099 -6.905 1.00 85.90 327 ALA A CA 1
ATOM 2349 C C . ALA A 1 327 ? 88.557 -39.126 -6.366 1.00 84.59 327 ALA A C 1
ATOM 2350 O O . ALA A 1 327 ? 89.512 -38.868 -7.098 1.00 94.55 327 ALA A O 1
ATOM 2352 N N . ASP A 1 333 ? 83.249 -39.786 -7.728 1.00 80.92 333 ASP A N 1
ATOM 2353 C CA . ASP A 1 333 ? 83.147 -39.114 -9.017 1.00 79.40 333 ASP A CA 1
ATOM 2354 C C . ASP A 1 333 ? 82.606 -40.040 -10.106 1.00 77.10 333 ASP A C 1
ATOM 2355 O O . ASP A 1 333 ? 81.839 -39.598 -10.962 1.00 77.34 333 ASP A O 1
ATOM 2357 N N . LYS A 1 334 ? 82.998 -41.318 -10.087 1.00 68.10 334 LYS A N 1
ATOM 2358 C CA . LYS A 1 334 ? 82.579 -42.276 -11.109 1.00 65.91 334 LYS A CA 1
ATOM 2359 C C . LYS A 1 334 ? 81.639 -43.310 -10.483 1.00 65.64 334 LYS A C 1
ATOM 2360 O O . LYS A 1 334 ? 82.065 -44.151 -9.677 1.00 62.10 334 LYS A O 1
ATOM 2362 N N . GLN A 1 335 ? 80.365 -43.232 -10.876 1.00 57.67 335 GLN A N 1
ATOM 2363 C CA . GLN A 1 335 ? 79.279 -44.045 -10.342 1.00 56.64 335 GLN A CA 1
ATOM 2364 C C . GLN A 1 335 ? 79.319 -45.466 -10.890 1.00 55.09 335 GLN A C 1
ATOM 2365 O O . GLN A 1 335 ? 79.405 -45.668 -12.107 1.00 52.64 335 GLN A O 1
ATOM 2371 N N . GLY A 1 336 ? 79.128 -46.454 -9.998 1.00 58.04 336 GLY A N 1
ATOM 2372 C CA . GLY A 1 336 ? 79.052 -47.849 -10.399 1.00 54.89 336 GLY A CA 1
ATOM 2373 C C . GLY A 1 336 ? 77.639 -48.276 -10.777 1.00 51.97 336 GLY A C 1
ATOM 2374 O O . GLY A 1 336 ? 76.710 -47.477 -10.824 1.00 50.40 336 GLY A O 1
ATOM 2375 N N . VAL A 1 337 ? 77.487 -49.573 -11.062 1.00 51.98 337 VAL A N 1
ATOM 2376 C CA . VAL A 1 337 ? 76.196 -50.089 -11.533 1.00 50.55 337 VAL A CA 1
ATOM 2377 C C . VAL A 1 337 ? 75.109 -49.897 -10.479 1.00 47.59 337 VAL A C 1
ATOM 2378 O O . VAL A 1 337 ? 74.032 -49.365 -10.767 1.00 49.36 337 VAL A O 1
ATOM 2382 N N . ARG A 1 338 ? 75.380 -50.319 -9.242 1.00 50.16 338 ARG A N 1
ATOM 2383 C CA . ARG A 1 338 ? 74.384 -50.228 -8.179 1.00 51.85 338 ARG A CA 1
ATOM 2384 C C . ARG A 1 338 ? 74.009 -48.780 -7.892 1.00 53.33 338 ARG A C 1
ATOM 2385 O O . ARG A 1 338 ? 72.825 -48.429 -7.854 1.00 53.45 338 ARG A O 1
ATOM 2393 N N . ALA A 1 339 ? 75.004 -47.911 -7.739 1.00 51.43 339 ALA A N 1
ATOM 2394 C CA . ALA A 1 339 ? 74.703 -46.515 -7.460 1.00 52.23 339 ALA A CA 1
ATOM 2395 C C . ALA A 1 339 ? 73.954 -45.870 -8.621 1.00 52.30 339 ALA A C 1
ATOM 2396 O O . ALA A 1 339 ? 73.052 -45.048 -8.408 1.00 55.28 339 ALA A O 1
ATOM 2398 N N . ARG A 1 340 ? 74.323 -46.212 -9.858 1.00 52.27 340 ARG A N 1
ATOM 2399 C CA . ARG A 1 340 ? 73.597 -45.669 -10.999 1.00 51.98 340 ARG A CA 1
ATOM 2400 C C . ARG A 1 340 ? 72.164 -46.197 -11.045 1.00 50.36 340 ARG A C 1
ATOM 2401 O O . ARG A 1 340 ? 71.236 -45.433 -11.313 1.00 48.59 340 ARG A O 1
ATOM 2409 N N . ALA A 1 341 ? 71.963 -47.492 -10.764 1.00 50.23 341 ALA A N 1
ATOM 2410 C CA . ALA A 1 341 ? 70.612 -48.054 -10.792 1.00 51.09 341 ALA A CA 1
ATOM 2411 C C . ALA A 1 341 ? 69.709 -47.375 -9.768 1.00 53.30 341 ALA A C 1
ATOM 2412 O O . ALA A 1 341 ? 68.571 -46.991 -10.081 1.00 49.83 341 ALA A O 1
ATOM 2414 N N . HIS A 1 342 ? 70.222 -47.174 -8.554 1.00 55.73 342 HIS A N 1
ATOM 2415 C CA . HIS A 1 342 ? 69.434 -46.550 -7.499 1.00 55.87 342 HIS A CA 1
ATOM 2416 C C . HIS A 1 342 ? 69.121 -45.094 -7.822 1.00 54.18 342 HIS A C 1
ATOM 2417 O O . HIS A 1 342 ? 67.989 -44.648 -7.631 1.00 57.11 342 HIS A O 1
ATOM 2424 N N . SER A 1 343 ? 70.097 -44.325 -8.302 1.00 53.93 343 SER A N 1
ATOM 2425 C CA . SER A 1 343 ? 69.801 -42.932 -8.635 1.00 54.57 343 SER A CA 1
ATOM 2426 C C . SER A 1 343 ? 68.904 -42.830 -9.873 1.00 54.27 343 SER A C 1
ATOM 2427 O O . SER A 1 343 ? 68.061 -41.925 -9.964 1.00 54.41 343 SER A O 1
ATOM 2430 N N . TYR A 1 344 ? 69.105 -43.709 -10.862 1.00 53.19 344 TYR A N 1
ATOM 2431 C CA . TYR A 1 344 ? 68.251 -43.689 -12.047 1.00 52.00 344 TYR A CA 1
ATOM 2432 C C . TYR A 1 344 ? 66.807 -44.045 -11.684 1.00 49.73 344 TYR A C 1
ATOM 2433 O O . TYR A 1 344 ? 65.857 -43.422 -12.170 1.00 47.54 344 TYR A O 1
ATOM 2442 N N . ARG A 1 345 ? 66.630 -45.031 -10.810 1.00 47.96 345 ARG A N 1
ATOM 2443 C CA . ARG A 1 345 ? 65.297 -45.401 -10.363 1.00 49.75 345 ARG A CA 1
ATOM 2444 C C . ARG A 1 345 ? 64.588 -44.235 -9.677 1.00 52.74 345 ARG A C 1
ATOM 2445 O O . ARG A 1 345 ? 63.380 -44.028 -9.874 1.00 50.25 345 ARG A O 1
ATOM 2453 N N . GLU A 1 346 ? 65.316 -43.491 -8.838 1.00 51.17 346 GLU A N 1
ATOM 2454 C CA . GLU A 1 346 ? 64.740 -42.358 -8.121 1.00 53.14 346 GLU A CA 1
ATOM 2455 C C . GLU A 1 346 ? 64.409 -41.203 -9.058 1.00 51.99 346 GLU A C 1
ATOM 2456 O O . GLU A 1 346 ? 63.416 -40.506 -8.848 1.00 55.63 346 GLU A O 1
ATOM 2458 N N . ASP A 1 347 ? 65.230 -40.952 -10.076 1.00 52.36 347 ASP A N 1
ATOM 2459 C CA . ASP A 1 347 ? 64.879 -39.880 -11.008 1.00 51.87 347 ASP A CA 1
ATOM 2460 C C . ASP A 1 347 ? 63.628 -40.245 -11.806 1.00 48.26 347 ASP A C 1
ATOM 2461 O O . ASP A 1 347 ? 62.674 -39.457 -11.875 1.00 45.54 347 ASP A O 1
ATOM 2466 N N . ILE A 1 348 ? 63.614 -41.440 -12.414 1.00 46.88 348 ILE A N 1
ATOM 2467 C CA . ILE A 1 348 ? 62.521 -41.805 -13.312 1.00 46.45 348 ILE A CA 1
ATOM 2468 C C . ILE A 1 348 ? 61.209 -41.944 -12.545 1.00 45.17 348 ILE A C 1
ATOM 2469 O O . ILE A 1 348 ? 60.154 -41.508 -13.020 1.00 43.75 348 ILE A O 1
ATOM 2474 N N . ASP A 1 349 ? 61.256 -42.489 -11.328 1.00 46.77 349 ASP A N 1
ATOM 2475 C CA . ASP A 1 349 ? 60.057 -42.548 -10.502 1.00 45.50 349 ASP A CA 1
ATOM 2476 C C . ASP A 1 349 ? 59.513 -41.149 -10.243 1.00 48.58 349 ASP A C 1
ATOM 2477 O O . ASP A 1 349 ? 58.316 -40.890 -10.411 1.00 47.58 349 ASP A O 1
ATOM 2482 N N . SER A 1 350 ? 60.397 -40.221 -9.878 1.00 49.59 350 SER A N 1
ATOM 2483 C CA . SER A 1 350 ? 59.973 -38.874 -9.528 1.00 46.61 350 SER A CA 1
ATOM 2484 C C . SER A 1 350 ? 59.350 -38.156 -10.720 1.00 48.15 350 SER A C 1
ATOM 2485 O O . SER A 1 350 ? 58.271 -37.551 -10.605 1.00 46.21 350 SER A O 1
ATOM 2488 N N . ALA A 1 351 ? 60.021 -38.197 -11.869 1.00 45.46 351 ALA A N 1
ATOM 2489 C CA . ALA A 1 351 ? 59.517 -37.465 -13.024 1.00 44.87 351 ALA A CA 1
ATOM 2490 C C . ALA A 1 351 ? 58.153 -38.015 -13.463 1.00 45.22 351 ALA A C 1
ATOM 2491 O O . ALA A 1 351 ? 57.204 -37.252 -13.701 1.00 45.11 351 ALA A O 1
ATOM 2493 N N . LEU A 1 352 ? 58.028 -39.343 -13.532 1.00 42.81 352 LEU A N 1
ATOM 2494 C CA . LEU A 1 352 ? 56.780 -39.948 -13.984 1.00 43.83 352 LEU A CA 1
ATOM 2495 C C . LEU A 1 352 ? 55.632 -39.618 -13.042 1.00 42.73 352 LEU A C 1
ATOM 2496 O O . LEU A 1 352 ? 54.513 -39.355 -13.487 1.00 43.29 352 LEU A O 1
ATOM 2501 N N . ALA A 1 353 ? 55.889 -39.630 -11.739 1.00 42.53 353 ALA A N 1
ATOM 2502 C CA . ALA A 1 353 ? 54.856 -39.241 -10.794 1.00 44.03 353 ALA A CA 1
ATOM 2503 C C . ALA A 1 353 ? 54.535 -37.754 -10.929 1.00 48.76 353 ALA A C 1
ATOM 2504 O O . ALA A 1 353 ? 53.362 -37.357 -10.906 1.00 46.08 353 ALA A O 1
ATOM 2506 N N . GLN A 1 354 ? 55.567 -36.921 -11.088 1.00 46.49 354 GLN A N 1
ATOM 2507 C CA . GLN A 1 354 ? 55.365 -35.480 -11.221 1.00 45.77 354 GLN A CA 1
ATOM 2508 C C . GLN A 1 354 ? 54.708 -35.126 -12.557 1.00 47.01 354 GLN A C 1
ATOM 2509 O O . GLN A 1 354 ? 53.894 -34.197 -12.617 1.00 48.38 354 GLN A O 1
ATOM 2515 N N . LEU A 1 355 ? 55.051 -35.831 -13.642 1.00 43.97 355 LEU A N 1
ATOM 2516 C CA . LEU A 1 355 ? 54.294 -35.642 -14.880 1.00 42.64 355 LEU A CA 1
ATOM 2517 C C . LEU A 1 355 ? 52.878 -36.212 -14.766 1.00 43.16 355 LEU A C 1
ATOM 2518 O O . LEU A 1 355 ? 52.058 -36.015 -15.672 1.00 37.32 355 LEU A O 1
ATOM 2523 N N . ARG A 1 356 ? 52.573 -36.909 -13.669 1.00 41.94 356 ARG A N 1
ATOM 2524 C CA . ARG A 1 356 ? 51.280 -37.552 -13.479 1.00 42.79 356 ARG A CA 1
ATOM 2525 C C . ARG A 1 356 ? 51.015 -38.573 -14.587 1.00 42.42 356 ARG A C 1
ATOM 2526 O O . ARG A 1 356 ? 49.871 -38.760 -15.042 1.00 38.31 356 ARG A O 1
ATOM 2534 N N . TRP A 1 357 ? 52.080 -39.268 -14.996 1.00 38.32 357 TRP A N 1
ATOM 2535 C CA . TRP A 1 357 ? 51.954 -40.328 -15.976 1.00 37.46 357 TRP A CA 1
ATOM 2536 C C . TRP A 1 357 ? 51.805 -41.700 -15.325 1.00 40.74 357 TRP A C 1
ATOM 2537 O O . TRP A 1 357 ? 51.443 -42.669 -16.008 1.00 38.17 357 TRP A O 1
ATOM 2548 N N . ILE A 1 358 ? 52.002 -41.788 -14.016 1.00 40.46 358 ILE A N 1
ATOM 2549 C CA . ILE A 1 358 ? 51.984 -43.060 -13.310 1.00 43.84 358 ILE A CA 1
ATOM 2550 C C . ILE A 1 358 ? 51.225 -42.877 -12.001 1.00 47.44 358 ILE A C 1
ATOM 2551 O O . ILE A 1 358 ? 51.309 -41.819 -11.368 1.00 46.38 358 ILE A O 1
ATOM 2556 N N . GLU A 1 359 ? 50.426 -43.880 -11.634 1.00 49.32 359 GLU A N 1
ATOM 2557 C CA . GLU A 1 359 ? 49.775 -43.909 -10.330 1.00 51.55 359 GLU A CA 1
ATOM 2558 C C . GLU A 1 359 ? 50.776 -44.306 -9.251 1.00 54.86 359 GLU A C 1
ATOM 2559 O O . GLU A 1 359 ? 51.814 -44.915 -9.531 1.00 56.94 359 GLU A O 1
ATOM 2565 N N . ASP A 1 360 ? 50.434 -44.001 -7.992 1.00 56.54 360 ASP A N 1
ATOM 2566 C CA . ASP A 1 360 ? 51.288 -44.415 -6.878 1.00 61.03 360 ASP A CA 1
ATOM 2567 C C . ASP A 1 360 ? 51.494 -45.921 -6.888 1.00 64.20 360 ASP A C 1
ATOM 2568 O O . ASP A 1 360 ? 52.553 -46.421 -6.500 1.00 66.63 360 ASP A O 1
ATOM 2573 N N . ASP A 1 361 ? 50.489 -46.638 -7.364 1.00 71.86 361 ASP A N 1
ATOM 2574 C CA . ASP A 1 361 ? 50.470 -48.078 -7.523 1.00 72.26 361 ASP A CA 1
ATOM 2575 C C . ASP A 1 361 ? 51.438 -48.560 -8.602 1.00 73.02 361 ASP A C 1
ATOM 2576 O O . ASP A 1 361 ? 51.784 -49.743 -8.638 1.00 71.87 361 ASP A O 1
ATOM 2581 N N . GLY A 1 362 ? 51.879 -47.676 -9.485 1.00 63.10 362 GLY A N 1
ATOM 2582 C CA . GLY A 1 362 ? 52.739 -48.056 -10.577 1.00 57.41 362 GLY A CA 1
ATOM 2583 C C . GLY A 1 362 ? 52.039 -48.216 -11.907 1.00 53.81 362 GLY A C 1
ATOM 2584 O O . GLY A 1 362 ? 52.713 -48.430 -12.918 1.00 49.65 362 GLY A O 1
ATOM 2585 N N . LEU A 1 363 ? 50.727 -48.069 -11.954 1.00 54.10 363 LEU A N 1
ATOM 2586 C CA . LEU A 1 363 ? 50.057 -48.191 -13.239 1.00 49.50 363 LEU A CA 1
ATOM 2587 C C . LEU A 1 363 ? 50.158 -46.878 -14.015 1.00 46.93 363 LEU A C 1
ATOM 2588 O O . LEU A 1 363 ? 50.183 -45.805 -13.417 1.00 47.04 363 LEU A O 1
ATOM 2593 N N . PRO A 1 364 ? 50.230 -46.936 -15.344 1.00 44.94 364 PRO A N 1
ATOM 2594 C CA . PRO A 1 364 ? 50.120 -45.709 -16.130 1.00 43.82 364 PRO A CA 1
ATOM 2595 C C . PRO A 1 364 ? 48.767 -45.037 -15.913 1.00 43.61 364 PRO A C 1
ATOM 2596 O O . PRO A 1 364 ? 47.737 -45.699 -15.810 1.00 42.31 364 PRO A O 1
ATOM 2600 N N . THR A 1 365 ? 48.777 -43.706 -15.844 1.00 44.28 365 THR A N 1
ATOM 2601 C CA . THR A 1 365 ? 47.554 -42.920 -15.813 1.00 38.78 365 THR A CA 1
ATOM 2602 C C . THR A 1 365 ? 47.025 -42.727 -17.225 1.00 40.07 365 THR A C 1
ATOM 2603 O O . THR A 1 365 ? 47.662 -43.095 -18.213 1.00 41.66 365 THR A O 1
ATOM 2607 N N . ASP A 1 366 ? 45.863 -42.087 -17.325 1.00 43.27 366 ASP A N 1
ATOM 2608 C CA . ASP A 1 366 ? 45.339 -41.706 -18.632 1.00 41.53 366 ASP A CA 1
ATOM 2609 C C . ASP A 1 366 ? 46.381 -40.934 -19.434 1.00 39.99 366 ASP A C 1
ATOM 2610 O O . ASP A 1 366 ? 46.499 -41.119 -20.649 1.00 39.16 366 ASP A O 1
ATOM 2615 N N . GLN A 1 367 ? 47.128 -40.039 -18.770 1.00 40.07 367 GLN A N 1
ATOM 2616 C CA . GLN A 1 367 ? 48.138 -39.225 -19.457 1.00 39.67 367 GLN A CA 1
ATOM 2617 C C . GLN A 1 367 ? 49.349 -40.056 -19.866 1.00 37.60 367 GLN A C 1
ATOM 2618 O O . GLN A 1 367 ? 49.891 -39.871 -20.964 1.00 36.45 367 GLN A O 1
ATOM 2624 N N . GLY A 1 368 ? 49.781 -40.977 -18.997 1.00 38.19 368 GLY A N 1
ATOM 2625 C CA . GLY A 1 368 ? 50.820 -41.913 -19.377 1.00 38.03 368 GLY A CA 1
ATOM 2626 C C . GLY A 1 368 ? 50.398 -42.780 -20.548 1.00 40.94 368 GLY A C 1
ATOM 2627 O O . GLY A 1 368 ? 51.204 -43.082 -21.443 1.00 37.09 368 GLY A O 1
ATOM 2628 N N . TYR A 1 369 ? 49.121 -43.196 -20.555 1.00 40.54 369 TYR A N 1
ATOM 2629 C CA . TYR A 1 369 ? 48.592 -43.963 -21.679 1.00 41.01 369 TYR A CA 1
ATOM 2630 C C . TYR A 1 369 ? 48.590 -43.130 -22.945 1.00 39.68 369 TYR A C 1
ATOM 2631 O O . TYR A 1 369 ? 48.974 -43.609 -24.024 1.00 39.02 369 TYR A O 1
ATOM 2640 N N . ARG A 1 370 ? 48.193 -41.870 -22.824 1.00 37.78 370 ARG A N 1
ATOM 2641 C CA . ARG A 1 370 ? 48.180 -41.002 -23.986 1.00 40.71 370 ARG A CA 1
ATOM 2642 C C . ARG A 1 370 ? 49.597 -40.786 -24.509 1.00 42.45 370 ARG A C 1
ATOM 2643 O O . ARG A 1 370 ? 49.811 -40.762 -25.727 1.00 44.19 370 ARG A O 1
ATOM 2651 N N . PHE A 1 371 ? 50.581 -40.613 -23.607 1.00 38.96 371 PHE A N 1
ATOM 2652 C CA . PHE A 1 371 ? 51.960 -40.433 -24.065 1.00 38.38 371 PHE A CA 1
ATOM 2653 C C . PHE A 1 371 ? 52.455 -41.665 -24.803 1.00 37.26 371 PHE A C 1
ATOM 2654 O O . PHE A 1 371 ? 53.040 -41.559 -25.894 1.00 35.79 371 PHE A O 1
ATOM 2662 N N . MET A 1 372 ? 52.212 -42.843 -24.214 1.00 35.72 372 MET A N 1
ATOM 2663 C CA . MET A 1 372 ? 52.633 -44.103 -24.805 1.00 35.40 372 MET A CA 1
ATOM 2664 C C . MET A 1 372 ? 52.018 -44.303 -26.176 1.00 38.12 372 MET A C 1
ATOM 2665 O O . MET A 1 372 ? 52.712 -44.708 -27.115 1.00 37.27 372 MET A O 1
ATOM 2670 N N . THR A 1 373 ? 50.716 -43.992 -26.313 1.00 37.18 373 THR A N 1
ATOM 2671 C CA . THR A 1 373 ? 50.037 -44.154 -27.596 1.00 37.32 373 THR A CA 1
ATOM 2672 C C . THR A 1 373 ? 50.617 -43.223 -28.649 1.00 38.07 373 THR A C 1
ATOM 2673 O O . THR A 1 373 ? 50.757 -43.616 -29.814 1.00 40.22 373 THR A O 1
ATOM 2677 N N . ILE A 1 374 ? 50.939 -41.981 -28.273 1.00 34.78 374 ILE A N 1
ATOM 2678 C CA . ILE A 1 374 ? 51.579 -41.072 -29.227 1.00 42.73 374 ILE A CA 1
ATOM 2679 C C . ILE A 1 374 ? 52.948 -41.607 -29.664 1.00 40.48 374 ILE A C 1
ATOM 2680 O O . ILE A 1 374 ? 53.305 -41.528 -30.845 1.00 41.75 374 ILE A O 1
ATOM 2685 N N . CYS A 1 375 ? 53.750 -42.119 -28.725 1.00 35.23 375 CYS A N 1
ATOM 2686 C CA . CYS A 1 375 ? 55.052 -42.673 -29.113 1.00 39.76 375 CYS A CA 1
ATOM 2687 C C . CYS A 1 375 ? 54.896 -43.891 -30.018 1.00 40.26 375 CYS A C 1
ATOM 2688 O O . CYS A 1 375 ? 55.608 -44.016 -31.022 1.00 39.68 375 CYS A O 1
ATOM 2691 N N . GLU A 1 376 ? 53.930 -44.769 -29.707 1.00 37.18 376 GLU A N 1
ATOM 2692 C CA . GLU A 1 376 ? 53.748 -46.000 -30.473 1.00 37.99 376 GLU A CA 1
ATOM 2693 C C . GLU A 1 376 ? 53.266 -45.726 -31.894 1.00 39.24 376 GLU A C 1
ATOM 2694 O O . GLU A 1 376 ? 53.714 -46.381 -32.837 1.00 43.30 376 GLU A O 1
ATOM 2700 N N . ARG A 1 377 ? 52.355 -44.778 -32.073 1.00 37.10 377 ARG A N 1
ATOM 2701 C CA . ARG A 1 377 ? 51.737 -44.570 -33.378 1.00 43.02 377 ARG A CA 1
ATOM 2702 C C . ARG A 1 377 ? 52.417 -43.506 -34.243 1.00 46.29 377 ARG A C 1
ATOM 2703 O O . ARG A 1 377 ? 52.379 -43.615 -35.471 1.00 50.70 377 ARG A O 1
ATOM 2711 N N . TYR A 1 378 ? 52.993 -42.452 -33.662 1.00 43.73 378 TYR A N 1
ATOM 2712 C CA . TYR A 1 378 ? 53.465 -41.312 -34.446 1.00 43.12 378 TYR A CA 1
ATOM 2713 C C . TYR A 1 378 ? 54.989 -41.200 -34.532 1.00 40.81 378 TYR A C 1
ATOM 2714 O O . TYR A 1 378 ? 55.505 -40.123 -34.809 1.00 43.27 378 TYR A O 1
ATOM 2723 N N . GLY A 1 379 ? 55.715 -42.308 -34.405 1.00 39.98 379 GLY A N 1
ATOM 2724 C CA . GLY A 1 379 ? 57.140 -42.313 -34.678 1.00 40.57 379 GLY A CA 1
ATOM 2725 C C . GLY A 1 379 ? 58.089 -42.310 -33.493 1.00 41.02 379 GLY A C 1
ATOM 2726 O O . GLY A 1 379 ? 59.276 -41.990 -33.679 1.00 39.86 379 GLY A O 1
ATOM 2727 N N . GLY A 1 380 ? 57.614 -42.624 -32.292 1.00 38.33 380 GLY A N 1
ATOM 2728 C CA . GLY A 1 380 ? 58.500 -42.832 -31.167 1.00 37.11 380 GLY A CA 1
ATOM 2729 C C . GLY A 1 380 ? 58.662 -41.571 -30.335 1.00 37.52 380 GLY A C 1
ATOM 2730 O O . GLY A 1 380 ? 58.249 -40.473 -30.705 1.00 36.30 380 GLY A O 1
ATOM 2731 N N . ALA A 1 381 ? 59.407 -41.740 -29.253 1.00 37.66 381 ALA A N 1
ATOM 2732 C CA . ALA A 1 381 ? 59.520 -40.736 -28.218 1.00 35.92 381 ALA A CA 1
ATOM 2733 C C . ALA A 1 381 ? 60.234 -39.468 -28.668 1.00 37.60 381 ALA A C 1
ATOM 2734 O O . ALA A 1 381 ? 60.137 -38.460 -27.977 1.00 40.80 381 ALA A O 1
ATOM 2736 N N . ASN A 1 382 ? 60.973 -39.486 -29.767 1.00 39.14 382 ASN A N 1
ATOM 2737 C CA . ASN A 1 382 ? 61.600 -38.275 -30.286 1.00 36.80 382 ASN A CA 1
ATOM 2738 C C . ASN A 1 382 ? 60.836 -37.663 -31.456 1.00 39.45 382 ASN A C 1
ATOM 2739 O O . ASN A 1 382 ? 61.397 -36.841 -32.186 1.00 40.79 382 ASN A O 1
ATOM 2744 N N . SER A 1 383 ? 59.592 -38.069 -31.687 1.00 37.28 383 SER A N 1
ATOM 2745 C CA . SER A 1 383 ? 58.855 -37.476 -32.792 1.00 37.91 383 SER A CA 1
ATOM 2746 C C . SER A 1 383 ? 58.317 -36.100 -32.409 1.00 39.18 383 SER A C 1
ATOM 2747 O O . SER A 1 383 ? 58.165 -35.763 -31.228 1.00 39.34 383 SER A O 1
ATOM 2750 N N . ARG A 1 384 ? 57.960 -35.330 -33.435 1.00 37.24 384 ARG A N 1
ATOM 2751 C CA . ARG A 1 384 ? 57.343 -34.031 -33.197 1.00 41.31 384 ARG A CA 1
ATOM 2752 C C . ARG A 1 384 ? 56.101 -34.154 -32.320 1.00 43.43 384 ARG A C 1
ATOM 2753 O O . ARG A 1 384 ? 55.852 -33.285 -31.467 1.00 40.58 384 ARG A O 1
ATOM 2761 N N . ALA A 1 385 ? 55.295 -35.215 -32.521 1.00 42.30 385 ALA A N 1
ATOM 2762 C CA . ALA A 1 385 ? 54.101 -35.380 -31.694 1.00 37.83 385 ALA A CA 1
ATOM 2763 C C . ALA A 1 385 ? 54.474 -35.700 -30.255 1.00 36.55 385 ALA A C 1
ATOM 2764 O O . ALA A 1 385 ? 53.846 -35.192 -29.325 1.00 37.23 385 ALA A O 1
ATOM 2766 N N . ALA A 1 386 ? 55.520 -36.502 -30.045 1.00 34.85 386 ALA A N 1
ATOM 2767 C CA . ALA A 1 386 ? 55.941 -36.806 -28.674 1.00 34.70 386 ALA A CA 1
ATOM 2768 C C . ALA A 1 386 ? 56.551 -35.583 -28.008 1.00 38.74 386 ALA A C 1
ATOM 2769 O O . ALA A 1 386 ? 56.271 -35.302 -26.832 1.00 38.65 386 ALA A O 1
ATOM 2771 N N . ILE A 1 387 ? 57.384 -34.838 -28.747 1.00 39.27 387 ILE A N 1
ATOM 2772 C CA . ILE A 1 387 ? 57.952 -33.610 -28.203 1.00 38.91 387 ILE A CA 1
ATOM 2773 C C . ILE A 1 387 ? 56.832 -32.625 -27.866 1.00 38.22 387 ILE A C 1
ATOM 2774 O O . ILE A 1 387 ? 56.811 -32.030 -26.780 1.00 37.68 387 ILE A O 1
ATOM 2779 N N . ASP A 1 388 ? 55.842 -32.498 -28.753 1.00 38.83 388 ASP A N 1
ATOM 2780 C CA . ASP A 1 388 ? 54.715 -31.603 -28.464 1.00 38.41 388 ASP A CA 1
ATOM 2781 C C . ASP A 1 388 ? 53.943 -32.070 -27.231 1.00 38.54 388 ASP A C 1
ATOM 2782 O O . ASP A 1 388 ? 53.581 -31.247 -26.379 1.00 36.66 388 ASP A O 1
ATOM 2787 N N . TYR A 1 389 ? 53.736 -33.395 -27.076 1.00 34.68 389 TYR A N 1
ATOM 2788 C CA . TYR A 1 389 ? 52.994 -33.845 -25.906 1.00 34.32 389 TYR A CA 1
ATOM 2789 C C . TYR A 1 389 ? 53.763 -33.558 -24.614 1.00 38.26 389 TYR A C 1
ATOM 2790 O O . TYR A 1 389 ? 53.158 -33.122 -23.624 1.00 37.45 389 TYR A O 1
ATOM 2799 N N . MET A 1 390 ? 55.092 -33.785 -24.604 1.00 34.74 390 MET A N 1
ATOM 2800 C CA . MET A 1 390 ? 55.895 -33.472 -23.419 1.00 35.66 390 MET A CA 1
ATOM 2801 C C . MET A 1 390 ? 55.879 -31.979 -23.109 1.00 36.14 390 MET A C 1
ATOM 2802 O O . MET A 1 390 ? 55.700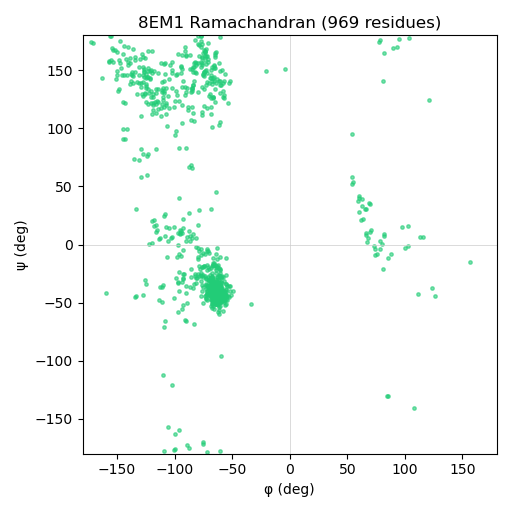 -31.572 -21.950 1.00 34.54 390 MET A O 1
ATOM 2807 N N . GLY A 1 391 ? 56.089 -31.148 -24.134 1.00 34.15 391 GLY A N 1
ATOM 2808 C CA . GLY A 1 391 ? 56.067 -29.716 -23.911 1.00 35.83 391 GLY A CA 1
ATOM 2809 C C . GLY A 1 391 ? 54.754 -29.268 -23.293 1.00 36.74 391 GLY A C 1
ATOM 2810 O O . GLY A 1 391 ? 54.743 -28.496 -22.331 1.00 34.93 391 GLY A O 1
ATOM 2811 N N . ALA A 1 392 ? 53.633 -29.797 -23.795 1.00 35.89 392 ALA A N 1
ATOM 2812 C CA . ALA A 1 392 ? 52.339 -29.450 -23.218 1.00 36.66 392 ALA A CA 1
ATOM 2813 C C . ALA A 1 392 ? 52.256 -29.901 -21.770 1.00 37.13 392 ALA A C 1
ATOM 2814 O O . ALA A 1 392 ? 51.726 -29.186 -20.910 1.00 34.96 392 ALA A O 1
ATOM 2816 N N . THR A 1 393 ? 52.829 -31.062 -21.469 1.00 35.33 393 THR A N 1
ATOM 2817 C CA . THR A 1 393 ? 52.809 -31.542 -20.094 1.00 36.71 393 THR A CA 1
ATOM 2818 C C . THR A 1 393 ? 53.618 -30.632 -19.169 1.00 36.32 393 THR A C 1
ATOM 2819 O O . THR A 1 393 ? 53.170 -30.313 -18.057 1.00 36.39 393 THR A O 1
ATOM 2823 N N . LEU A 1 394 ? 54.811 -30.222 -19.601 1.00 34.20 394 LEU A N 1
ATOM 2824 C CA . LEU A 1 394 ? 55.615 -29.327 -18.776 1.00 37.25 394 LEU A CA 1
ATOM 2825 C C . LEU A 1 394 ? 54.927 -27.981 -18.600 1.00 36.34 394 LEU A C 1
ATOM 2826 O O . LEU A 1 394 ? 54.946 -27.395 -17.513 1.00 32.35 394 LEU A O 1
ATOM 2831 N N . ILE A 1 395 ? 54.278 -27.493 -19.648 1.00 32.87 395 ILE A N 1
ATOM 2832 C CA . ILE A 1 395 ? 53.642 -26.201 -19.535 1.00 32.65 395 ILE A CA 1
ATOM 2833 C C . ILE A 1 395 ? 52.466 -26.277 -18.585 1.00 36.56 395 ILE A C 1
ATOM 2834 O O . ILE A 1 395 ? 52.237 -25.359 -17.782 1.00 38.22 395 ILE A O 1
ATOM 2839 N N . GLN A 1 396 ? 51.701 -27.362 -18.659 1.00 36.03 396 GLN A N 1
ATOM 2840 C CA . GLN A 1 396 ? 50.499 -27.511 -17.834 1.00 40.79 396 GLN A CA 1
ATOM 2841 C C . GLN A 1 396 ? 50.794 -28.184 -16.497 1.00 38.56 396 GLN A C 1
ATOM 2842 O O . GLN A 1 396 ? 50.674 -27.558 -15.443 1.00 39.28 396 GLN A O 1
ATOM 2848 N N . THR A 1 397 ? 51.188 -29.454 -16.522 1.00 38.33 397 THR A N 1
ATOM 2849 C CA . THR A 1 397 ? 51.360 -30.173 -15.264 1.00 37.79 397 THR A CA 1
ATOM 2850 C C . THR A 1 397 ? 52.584 -29.678 -14.505 1.00 37.51 397 THR A C 1
ATOM 2851 O O . THR A 1 397 ? 52.560 -29.608 -13.273 1.00 39.72 397 THR A O 1
ATOM 2855 N N . GLY A 1 398 ? 53.657 -29.314 -15.215 1.00 37.45 398 GLY A N 1
ATOM 2856 C CA . GLY A 1 398 ? 54.800 -28.710 -14.545 1.00 37.83 398 GLY A CA 1
ATOM 2857 C C . GLY A 1 398 ? 54.656 -27.241 -14.158 1.00 36.85 398 GLY A C 1
ATOM 2858 O O . GLY A 1 398 ? 55.528 -26.694 -13.485 1.00 37.56 398 GLY A O 1
ATOM 2859 N N . ARG A 1 399 ? 53.551 -26.594 -14.522 1.00 36.68 399 ARG A N 1
ATOM 2860 C CA . ARG A 1 399 ? 53.212 -25.228 -14.106 1.00 36.45 399 ARG A CA 1
ATOM 2861 C C . ARG A 1 399 ? 54.161 -24.184 -14.678 1.00 36.59 399 ARG A C 1
ATOM 2862 O O . ARG A 1 399 ? 54.398 -23.153 -14.045 1.00 34.46 399 ARG A O 1
ATOM 2870 N N . TYR A 1 400 ? 54.722 -24.409 -15.864 1.00 35.74 400 TYR A N 1
ATOM 2871 C CA . TYR A 1 400 ? 55.565 -23.365 -16.428 1.00 33.94 400 TYR A CA 1
ATOM 2872 C C . TYR A 1 400 ? 54.779 -22.232 -17.077 1.00 33.26 400 TYR A C 1
ATOM 2873 O O . TYR A 1 400 ? 55.369 -21.203 -17.393 1.00 34.70 400 TYR A O 1
ATOM 2882 N N . ALA A 1 401 ? 53.474 -22.387 -17.268 1.00 34.89 401 ALA A N 1
ATOM 2883 C CA . ALA A 1 401 ? 52.660 -21.281 -17.746 1.00 36.76 401 ALA A CA 1
ATOM 2884 C C . ALA A 1 401 ? 52.631 -20.136 -16.733 1.00 35.95 401 ALA A C 1
ATOM 2885 O O . ALA A 1 401 ? 52.658 -18.966 -17.109 1.00 36.24 401 ALA A O 1
ATOM 2887 N N . SER A 1 402 ? 52.517 -20.456 -15.449 1.00 33.52 402 SER A N 1
ATOM 2888 C CA . SER A 1 402 ? 52.573 -19.424 -14.425 1.00 34.90 402 SER A CA 1
ATOM 2889 C C . SER A 1 402 ? 53.960 -18.784 -14.371 1.00 35.61 402 SER A C 1
ATOM 2890 O O . SER A 1 402 ? 54.079 -17.555 -14.306 1.00 33.28 402 SER A O 1
ATOM 2893 N N . PHE A 1 403 ? 55.013 -19.599 -14.453 1.00 33.36 403 PHE A N 1
ATOM 2894 C CA . PHE A 1 403 ? 56.370 -19.079 -14.458 1.00 33.42 403 PHE A CA 1
ATOM 2895 C C . PHE A 1 403 ? 56.573 -18.113 -15.617 1.00 33.28 403 PHE A C 1
ATOM 2896 O O . PHE A 1 403 ? 57.028 -16.981 -15.421 1.00 31.67 403 PHE A O 1
ATOM 2904 N N . LEU A 1 404 ? 56.159 -18.510 -16.822 1.00 32.47 404 LEU A N 1
ATOM 2905 C CA . LEU A 1 404 ? 56.330 -17.628 -17.969 1.00 31.48 404 LEU A CA 1
ATOM 2906 C C . LEU A 1 404 ? 55.547 -16.340 -17.786 1.00 33.56 404 LEU A C 1
ATOM 2907 O O . LEU A 1 404 ? 55.969 -15.283 -18.254 1.00 35.04 404 LEU A O 1
ATOM 2912 N N . HIS A 1 405 ? 54.376 -16.415 -17.158 1.00 33.02 405 HIS A N 1
ATOM 2913 C CA . HIS A 1 405 ? 53.605 -15.199 -16.963 1.00 37.48 405 HIS A CA 1
ATOM 2914 C C . HIS A 1 405 ? 54.334 -14.239 -16.024 1.00 36.32 405 HIS A C 1
ATOM 2915 O O . HIS A 1 405 ? 54.306 -13.020 -16.230 1.00 33.33 405 HIS A O 1
ATOM 2922 N N . TYR A 1 406 ? 54.965 -14.784 -14.975 1.00 32.46 406 TYR A N 1
ATOM 2923 C CA . TYR A 1 406 ? 55.674 -13.970 -13.995 1.00 33.35 406 TYR A CA 1
ATOM 2924 C C . TYR A 1 406 ? 56.859 -13.252 -14.641 1.00 35.35 406 TYR A C 1
ATOM 2925 O O . TYR A 1 406 ? 57.000 -12.030 -14.533 1.00 34.15 406 TYR A O 1
ATOM 2934 N N . ILE A 1 407 ? 57.697 -14.012 -15.354 1.00 34.20 407 ILE A N 1
ATOM 2935 C CA . ILE A 1 407 ? 58.844 -13.469 -16.065 1.00 32.31 407 ILE A CA 1
ATOM 2936 C C . ILE A 1 407 ? 58.409 -12.424 -17.077 1.00 32.38 407 ILE A C 1
ATOM 2937 O O . ILE A 1 407 ? 59.028 -11.366 -17.197 1.00 32.93 407 ILE A O 1
ATOM 2942 N N . ASN A 1 408 ? 57.357 -12.715 -17.835 1.00 32.29 408 ASN A N 1
ATOM 2943 C CA . ASN A 1 408 ? 56.884 -11.796 -18.860 1.00 31.87 408 ASN A CA 1
ATOM 2944 C C . ASN A 1 408 ? 56.428 -10.483 -18.239 1.00 34.68 408 ASN A C 1
ATOM 2945 O O . ASN A 1 408 ? 56.886 -9.396 -18.628 1.00 33.21 408 ASN A O 1
ATOM 2950 N N . ARG A 1 409 ? 55.547 -10.569 -17.245 1.00 32.05 409 ARG A N 1
ATOM 2951 C CA . ARG A 1 409 ? 55.018 -9.364 -16.638 1.00 34.17 409 ARG A CA 1
ATOM 2952 C C . ARG A 1 409 ? 56.094 -8.626 -15.863 1.00 34.14 409 ARG A C 1
ATOM 2953 O O . ARG A 1 409 ? 56.196 -7.403 -15.962 1.00 37.04 409 ARG A O 1
ATOM 2961 N N . LEU A 1 410 ? 56.937 -9.343 -15.129 1.00 32.90 410 LEU A N 1
ATOM 2962 C CA . LEU A 1 410 ? 57.986 -8.650 -14.411 1.00 34.05 410 LEU A CA 1
ATOM 2963 C C . LEU A 1 410 ? 58.943 -7.967 -15.384 1.00 38.10 410 LEU A C 1
ATOM 2964 O O . LEU A 1 410 ? 59.318 -6.807 -15.184 1.00 36.45 410 LEU A O 1
ATOM 2969 N N . SER A 1 411 ? 59.318 -8.658 -16.462 1.00 35.28 411 SER A N 1
ATOM 2970 C CA . SER A 1 411 ? 60.202 -8.049 -17.449 1.00 34.96 411 SER A CA 1
ATOM 2971 C C . SER A 1 411 ? 59.522 -6.893 -18.163 1.00 33.60 411 SER A C 1
ATOM 2972 O O . SER A 1 411 ? 60.145 -5.850 -18.390 1.00 33.45 411 SER A O 1
ATOM 2975 N N . GLU A 1 412 ? 58.263 -7.068 -18.572 1.00 34.08 412 GLU A N 1
ATOM 2976 C CA . GLU A 1 412 ? 57.573 -5.968 -19.241 1.00 33.01 412 GLU A CA 1
ATOM 2977 C C . GLU A 1 412 ? 57.515 -4.745 -18.337 1.00 36.68 412 GLU A C 1
ATOM 2978 O O . GLU A 1 412 ? 57.679 -3.615 -18.802 1.00 35.78 412 GLU A O 1
ATOM 2984 N N . ARG A 1 413 ? 57.328 -4.955 -17.031 1.00 39.06 413 ARG A N 1
ATOM 2985 C CA . ARG A 1 413 ? 57.273 -3.828 -16.111 1.00 37.96 413 ARG A CA 1
ATOM 2986 C C . ARG A 1 413 ? 58.579 -3.040 -16.114 1.00 39.70 413 ARG A C 1
ATOM 2987 O O . ARG A 1 413 ? 58.555 -1.802 -16.065 1.00 41.95 413 ARG A O 1
ATOM 2995 N N . LYS A 1 414 ? 59.733 -3.734 -16.159 1.00 36.79 414 LYS A N 1
ATOM 2996 C CA . LYS A 1 414 ? 61.018 -3.039 -16.173 1.00 36.06 414 LYS A CA 1
ATOM 2997 C C . LYS A 1 414 ? 61.240 -2.270 -17.473 1.00 35.80 414 LYS A C 1
ATOM 2998 O O . LYS A 1 414 ? 61.599 -1.089 -17.456 1.00 36.80 414 LYS A O 1
ATOM 3004 N N . PHE A 1 415 ? 61.105 -2.946 -18.607 1.00 34.47 415 PHE A N 1
ATOM 3005 C CA . PHE A 1 415 ? 61.470 -2.357 -19.882 1.00 34.05 415 PHE A CA 1
ATOM 3006 C C . PHE A 1 415 ? 60.445 -1.366 -20.406 1.00 35.61 415 PHE A C 1
ATOM 3007 O O . PHE A 1 415 ? 60.804 -0.501 -21.211 1.00 36.48 415 PHE A O 1
ATOM 3015 N N . ALA A 1 416 ? 59.174 -1.475 -19.998 1.00 38.36 416 ALA A N 1
ATOM 3016 C CA . ALA A 1 416 ? 58.196 -0.475 -20.421 1.00 37.03 416 ALA A CA 1
ATOM 3017 C C . ALA A 1 416 ? 58.534 0.892 -19.847 1.00 37.15 416 ALA A C 1
ATOM 3018 O O . ALA A 1 416 ? 58.440 1.897 -20.553 1.00 38.86 416 ALA A O 1
ATOM 3020 N N . GLU A 1 417 ? 58.952 0.939 -18.574 1.00 36.96 417 GLU A N 1
ATOM 3021 C CA . GLU A 1 417 ? 59.414 2.182 -17.966 1.00 42.88 417 GLU A CA 1
ATOM 3022 C C . GLU A 1 417 ? 60.739 2.641 -18.572 1.00 42.52 417 GLU A C 1
ATOM 3023 O O . GLU A 1 417 ? 60.920 3.833 -18.821 1.00 35.86 417 GLU A O 1
ATOM 3027 N N . ASN A 1 418 ? 61.686 1.726 -18.770 1.00 39.38 418 ASN A N 1
ATOM 3028 C CA . ASN A 1 418 ? 62.999 2.072 -19.326 1.00 38.46 418 ASN A CA 1
ATOM 3029 C C . ASN A 1 418 ? 63.493 0.992 -20.281 1.00 37.46 418 ASN A C 1
ATOM 3030 O O . ASN A 1 418 ? 64.061 -0.024 -19.848 1.00 34.91 418 ASN A O 1
ATOM 3035 N N . PRO A 1 419 ? 63.338 1.194 -21.587 1.00 40.18 419 PRO A N 1
ATOM 3036 C CA . PRO A 1 419 ? 63.724 0.139 -22.541 1.00 34.40 419 PRO A CA 1
ATOM 3037 C C . PRO A 1 419 ? 65.217 -0.161 -22.531 1.00 34.52 419 PRO A C 1
ATOM 3038 O O . PRO A 1 419 ? 65.622 -1.216 -23.017 1.00 36.95 419 PRO A O 1
ATOM 3042 N N . LEU A 1 420 ? 66.059 0.742 -22.035 1.00 38.19 420 LEU A N 1
ATOM 3043 C CA . LEU A 1 420 ? 67.497 0.524 -21.989 1.00 35.14 420 LEU A CA 1
ATOM 3044 C C . LEU A 1 420 ? 67.932 -0.011 -20.645 1.00 36.11 420 LEU A C 1
ATOM 3045 O O . LEU A 1 420 ? 69.130 -0.044 -20.365 1.00 36.33 420 LEU A O 1
ATOM 3050 N N . ALA A 1 421 ? 66.983 -0.443 -19.819 1.00 35.23 421 ALA A N 1
ATOM 3051 C CA . ALA A 1 421 ? 67.308 -0.945 -18.492 1.00 37.61 421 ALA A CA 1
ATOM 3052 C C . ALA A 1 421 ? 68.397 -2.009 -18.582 1.00 36.94 421 ALA A C 1
ATOM 3053 O O . ALA A 1 421 ? 68.408 -2.823 -19.510 1.00 34.95 421 ALA A O 1
ATOM 3055 N N . TYR A 1 422 ? 69.321 -1.972 -17.615 1.00 37.88 422 TYR A N 1
ATOM 3056 C CA . TYR A 1 422 ? 70.422 -2.927 -17.447 1.00 35.99 422 TYR A CA 1
ATOM 3057 C C . TYR A 1 422 ? 71.543 -2.750 -18.469 1.00 37.04 422 TYR A C 1
ATOM 3058 O O . TYR A 1 422 ? 72.593 -3.377 -18.320 1.00 43.03 422 TYR A O 1
ATOM 3067 N N . THR A 1 423 ? 71.370 -1.920 -19.499 1.00 35.72 423 THR A N 1
ATOM 3068 C CA . THR A 1 423 ? 72.396 -1.913 -20.538 1.00 40.04 423 THR A CA 1
ATOM 3069 C C . THR A 1 423 ? 73.665 -1.207 -20.070 1.00 41.95 423 THR A C 1
ATOM 3070 O O . THR A 1 423 ? 73.679 -0.467 -19.087 1.00 40.60 423 THR A O 1
ATOM 3074 N N . LYS A 1 424 ? 74.749 -1.477 -20.780 1.00 42.62 424 LYS A N 1
ATOM 3075 C CA . LYS A 1 424 ? 76.045 -0.889 -20.483 1.00 47.02 424 LYS A CA 1
ATOM 3076 C C . LYS A 1 424 ? 76.677 -0.318 -21.747 1.00 47.87 424 LYS A C 1
ATOM 3077 O O . LYS A 1 424 ? 76.345 -0.747 -22.859 1.00 48.23 424 LYS A O 1
ATOM 3083 N N . PRO A 1 425 ? 77.535 0.694 -21.613 1.00 50.88 425 PRO A N 1
ATOM 3084 C CA . PRO A 1 425 ? 78.143 1.319 -22.799 1.00 51.64 425 PRO A CA 1
ATOM 3085 C C . PRO A 1 425 ? 78.917 0.325 -23.654 1.00 55.37 425 PRO A C 1
ATOM 3086 O O . PRO A 1 425 ? 79.798 -0.385 -23.169 1.00 58.60 425 PRO A O 1
ATOM 3090 N N . GLY A 1 426 ? 78.585 0.297 -24.945 1.00 60.92 426 GLY A N 1
ATOM 3091 C CA . GLY A 1 426 ? 79.191 -0.593 -25.909 1.00 64.43 426 GLY A CA 1
ATOM 3092 C C . GLY A 1 426 ? 80.176 0.015 -26.887 1.00 71.08 426 GLY A C 1
ATOM 3093 O O . GLY A 1 426 ? 80.730 1.097 -26.673 1.00 72.55 426 GLY A O 1
ATOM 3094 N N . PRO A 1 427 ? 80.354 -0.673 -28.025 1.00 88.28 427 PRO A N 1
ATOM 3095 C CA . PRO A 1 427 ? 81.403 -0.275 -28.992 1.00 91.29 427 PRO A CA 1
ATOM 3096 C C . PRO A 1 427 ? 81.333 1.165 -29.476 1.00 91.73 427 PRO A C 1
ATOM 3097 O O . PRO A 1 427 ? 82.373 1.837 -29.530 1.00 95.10 427 PRO A O 1
ATOM 3101 N N . GLY A 1 428 ? 80.162 1.652 -29.865 1.00 73.10 428 GLY A N 1
ATOM 3102 C CA . GLY A 1 428 ? 80.033 3.044 -30.256 1.00 71.94 428 GLY A CA 1
ATOM 3103 C C . GLY A 1 428 ? 79.756 4.019 -29.123 1.00 72.08 428 GLY A C 1
ATOM 3104 O O . GLY A 1 428 ? 79.488 5.197 -29.383 1.00 70.53 428 GLY A O 1
ATOM 3105 N N . GLY A 1 429 ? 79.797 3.562 -27.868 1.00 68.93 429 GLY A N 1
ATOM 3106 C CA . GLY A 1 429 ? 79.167 4.258 -26.767 1.00 67.49 429 GLY A CA 1
ATOM 3107 C C . GLY A 1 429 ? 77.699 3.896 -26.624 1.00 61.40 429 GLY A C 1
ATOM 3108 O O . GLY A 1 429 ? 77.084 4.193 -25.588 1.00 55.80 429 GLY A O 1
ATOM 3109 N N . MET A 1 430 ? 77.148 3.221 -27.627 1.00 60.38 430 MET A N 1
ATOM 3110 C CA . MET A 1 430 ? 75.757 2.829 -27.643 1.00 58.45 430 MET A CA 1
ATOM 3111 C C . MET A 1 430 ? 75.475 1.767 -26.587 1.00 53.24 430 MET A C 1
ATOM 3112 O O . MET A 1 430 ? 76.343 0.957 -26.262 1.00 51.68 430 MET A O 1
ATOM 3117 N N . PRO A 1 431 ? 74.256 1.743 -26.050 1.00 54.66 431 PRO A N 1
ATOM 3118 C CA . PRO A 1 431 ? 73.916 0.737 -25.036 1.00 46.97 431 PRO A CA 1
ATOM 3119 C C . PRO A 1 431 ? 73.997 -0.666 -25.608 1.00 45.53 431 PRO A C 1
ATOM 3120 O O . PRO A 1 431 ? 73.685 -0.909 -26.777 1.00 44.04 431 PRO A O 1
ATOM 3124 N N . VAL A 1 432 ? 74.483 -1.577 -24.778 1.00 45.29 432 VAL A N 1
ATOM 3125 C CA . VAL A 1 432 ? 74.557 -2.999 -25.082 1.00 42.36 432 VAL A CA 1
ATOM 3126 C C . VAL A 1 432 ? 73.969 -3.760 -23.904 1.00 39.81 432 VAL A C 1
ATOM 3127 O O . VAL A 1 432 ? 74.146 -3.364 -22.746 1.00 37.54 432 VAL A O 1
ATOM 3131 N N . PHE A 1 433 ? 73.191 -4.799 -24.199 1.00 40.52 433 PHE A N 1
ATOM 3132 C CA . PHE A 1 433 ? 72.681 -5.672 -23.151 1.00 38.98 433 PHE A CA 1
ATOM 3133 C C . PHE A 1 433 ? 73.671 -6.828 -23.040 1.00 39.35 433 PHE A C 1
ATOM 3134 O O . PHE A 1 433 ? 73.718 -7.704 -23.898 1.00 40.39 433 PHE A O 1
ATOM 3142 N N . THR A 1 434 ? 74.486 -6.824 -22.003 1.00 41.43 434 THR A N 1
ATOM 3143 C CA . THR A 1 434 ? 75.571 -7.790 -21.907 1.00 41.85 434 THR A CA 1
ATOM 3144 C C . THR A 1 434 ? 75.219 -8.933 -20.977 1.00 44.38 434 THR A C 1
ATOM 3145 O O . THR A 1 434 ? 74.141 -8.983 -20.381 1.00 44.46 434 THR A O 1
ATOM 3149 N N . GLU A 1 435 ? 76.197 -9.821 -20.790 1.00 45.82 435 GLU A N 1
ATOM 3150 C CA . GLU A 1 435 ? 76.040 -10.915 -19.842 1.00 47.90 435 GLU A CA 1
ATOM 3151 C C . GLU A 1 435 ? 75.901 -10.390 -18.421 1.00 51.01 435 GLU A C 1
ATOM 3152 O O . GLU A 1 435 ? 75.200 -10.991 -17.593 1.00 51.82 435 GLU A O 1
ATOM 3158 N N . GLU A 1 436 ? 76.563 -9.282 -18.117 1.00 46.19 436 GLU A N 1
ATOM 3159 C CA . GLU A 1 436 ? 76.337 -8.636 -16.836 1.00 51.04 436 GLU A CA 1
ATOM 3160 C C . GLU A 1 436 ? 74.904 -8.122 -16.739 1.00 47.60 436 GLU A C 1
ATOM 3161 O O . GLU A 1 436 ? 74.215 -8.378 -15.744 1.00 46.29 436 GLU A O 1
ATOM 3167 N N . SER A 1 437 ? 74.410 -7.477 -17.804 1.00 45.46 437 SER A N 1
ATOM 3168 C CA . SER A 1 437 ? 73.026 -7.019 -17.829 1.00 43.60 437 SER A CA 1
ATOM 3169 C C . SER A 1 437 ? 72.083 -8.167 -17.502 1.00 44.15 437 SER A C 1
ATOM 3170 O O . SER A 1 437 ? 71.215 -8.044 -16.633 1.00 41.72 437 SER A O 1
ATOM 3173 N N . TYR A 1 438 ? 72.323 -9.326 -18.121 1.00 44.39 438 TYR A N 1
ATOM 3174 C CA . TYR A 1 438 ? 71.483 -10.494 -17.932 1.00 42.11 438 TYR A CA 1
ATOM 3175 C C . TYR A 1 438 ? 71.479 -10.943 -16.477 1.00 45.71 438 TYR A C 1
ATOM 3176 O O . TYR A 1 438 ? 70.412 -11.198 -15.907 1.00 48.12 438 TYR A O 1
ATOM 3185 N N . TRP A 1 439 ? 72.662 -11.022 -15.849 1.00 49.75 439 TRP A N 1
ATOM 3186 C CA . TRP A 1 439 ? 72.748 -11.486 -14.463 1.00 49.88 439 TRP A CA 1
ATOM 3187 C C . TRP A 1 439 ? 72.085 -10.504 -13.512 1.00 46.21 439 TRP A C 1
ATOM 3188 O O . TRP A 1 439 ? 71.515 -10.911 -12.497 1.00 44.84 439 TRP A O 1
ATOM 3199 N N . GLU A 1 440 ? 72.186 -9.203 -13.803 1.00 45.38 440 GLU A N 1
ATOM 3200 C CA . GLU A 1 440 ? 71.482 -8.199 -13.010 1.00 43.90 440 GLU A CA 1
ATOM 3201 C C . GLU A 1 440 ? 69.976 -8.359 -13.160 1.00 42.46 440 GLU A C 1
ATOM 3202 O O . GLU A 1 440 ? 69.227 -8.319 -12.177 1.00 44.05 440 GLU A O 1
ATOM 3208 N N . TYR A 1 441 ? 69.520 -8.540 -14.395 1.00 39.37 441 TYR A N 1
ATOM 3209 C CA . TYR A 1 441 ? 68.103 -8.703 -14.665 1.00 38.99 441 TYR A CA 1
ATOM 3210 C C . TYR A 1 441 ? 67.576 -10.017 -14.078 1.00 42.16 441 TYR A C 1
ATOM 3211 O O . TYR A 1 441 ? 66.477 -10.052 -13.503 1.00 41.92 441 TYR A O 1
ATOM 3220 N N . LEU A 1 442 ? 68.349 -11.107 -14.182 1.00 41.22 442 LEU A N 1
ATOM 3221 C CA . LEU A 1 442 ? 67.892 -12.362 -13.588 1.00 42.03 442 LEU A CA 1
ATOM 3222 C C . LEU A 1 442 ? 67.777 -12.229 -12.081 1.00 41.81 442 LEU A C 1
ATOM 3223 O O . LEU A 1 442 ? 66.812 -12.723 -11.481 1.00 41.52 442 LEU A O 1
ATOM 3228 N N . GLN A 1 443 ? 68.717 -11.519 -11.453 1.00 38.03 443 GLN A N 1
ATOM 3229 C CA . GLN A 1 443 ? 68.647 -11.370 -10.004 1.00 40.19 443 GLN A CA 1
ATOM 3230 C C . GLN A 1 443 ? 67.430 -10.543 -9.581 1.00 40.77 443 GLN A C 1
ATOM 3231 O O . GLN A 1 443 ? 66.763 -10.875 -8.592 1.00 38.33 443 GLN A O 1
ATOM 3237 N N . ASP A 1 444 ? 67.098 -9.488 -10.336 1.00 39.90 444 ASP A N 1
ATOM 3238 C CA . ASP A 1 444 ? 65.896 -8.723 -10.025 1.00 39.41 444 ASP A CA 1
ATOM 3239 C C . ASP A 1 444 ? 64.660 -9.608 -10.138 1.00 40.02 444 ASP A C 1
ATOM 3240 O O . ASP A 1 444 ? 63.781 -9.575 -9.270 1.00 39.44 444 ASP A O 1
ATOM 3245 N N . LEU A 1 445 ? 64.603 -10.444 -11.177 1.00 38.07 445 LEU A N 1
ATOM 3246 C CA . LEU A 1 445 ? 63.523 -11.419 -11.280 1.00 39.50 445 LEU A CA 1
ATOM 3247 C C . LEU A 1 445 ? 63.467 -12.322 -10.058 1.00 39.44 445 LEU A C 1
ATOM 3248 O O . LEU A 1 445 ? 62.378 -12.641 -9.580 1.00 40.22 445 LEU A O 1
ATOM 3253 N N . GLU A 1 446 ? 64.618 -12.750 -9.533 1.00 42.73 446 GLU A N 1
ATOM 3254 C CA . GLU A 1 446 ? 64.585 -13.619 -8.361 1.00 40.42 446 GLU A CA 1
ATOM 3255 C C . GLU A 1 446 ? 63.980 -12.894 -7.182 1.00 42.91 446 GLU A C 1
ATOM 3256 O O . GLU A 1 446 ? 63.079 -13.412 -6.529 1.00 43.73 446 GLU A O 1
ATOM 3262 N N . THR A 1 447 ? 64.406 -11.656 -6.951 1.00 44.99 447 THR A N 1
ATOM 3263 C CA . THR A 1 447 ? 63.927 -10.918 -5.794 1.00 45.74 447 THR A CA 1
ATOM 3264 C C . THR A 1 447 ? 62.430 -10.670 -5.876 1.00 41.60 447 THR A C 1
ATOM 3265 O O . THR A 1 447 ? 61.736 -10.646 -4.855 1.00 41.25 447 THR A O 1
ATOM 3269 N N . LYS A 1 448 ? 61.919 -10.443 -7.076 1.00 39.43 448 LYS A N 1
ATOM 3270 C CA . LYS A 1 448 ? 60.481 -10.268 -7.222 1.00 43.09 448 LYS A CA 1
ATOM 3271 C C . LYS A 1 448 ? 59.730 -11.583 -7.004 1.00 43.17 448 LYS A C 1
ATOM 3272 O O . LYS A 1 448 ? 58.702 -11.626 -6.313 1.00 43.35 448 LYS A O 1
ATOM 3278 N N . LEU A 1 449 ? 60.252 -12.674 -7.550 1.00 42.13 449 LEU A N 1
ATOM 3279 C CA . LEU A 1 449 ? 59.573 -13.945 -7.407 1.00 40.78 449 LEU A CA 1
ATOM 3280 C C . LEU A 1 449 ? 59.539 -14.377 -5.949 1.00 43.72 449 LEU A C 1
ATOM 3281 O O . LEU A 1 449 ? 58.541 -14.953 -5.491 1.00 42.19 449 LEU A O 1
ATOM 3286 N N . THR A 1 450 ? 60.604 -14.106 -5.191 1.00 43.35 450 THR A N 1
ATOM 3287 C CA . THR A 1 450 ? 60.507 -14.575 -3.814 1.00 45.29 450 THR A CA 1
ATOM 3288 C C . THR A 1 450 ? 59.899 -13.536 -2.874 1.00 46.70 450 THR A C 1
ATOM 3289 O O . THR A 1 450 ? 59.175 -13.912 -1.956 1.00 49.35 450 THR A O 1
ATOM 3293 N N . ASP A 1 451 ? 60.163 -12.241 -3.048 1.00 45.31 451 ASP A N 1
ATOM 3294 C CA . ASP A 1 451 ? 59.700 -11.289 -2.039 1.00 45.15 451 ASP A CA 1
ATOM 3295 C C . ASP A 1 451 ? 58.385 -10.598 -2.385 1.00 45.51 451 ASP A C 1
ATOM 3296 O O . ASP A 1 451 ? 57.623 -10.265 -1.472 1.00 45.65 451 ASP A O 1
ATOM 3301 N N . GLU A 1 452 ? 58.096 -10.345 -3.663 1.00 44.47 452 GLU A N 1
ATOM 3302 C CA . GLU A 1 452 ? 56.834 -9.696 -4.026 1.00 45.20 452 GLU A CA 1
ATOM 3303 C C . GLU A 1 452 ? 55.749 -10.727 -4.345 1.00 46.42 452 GLU A C 1
ATOM 3304 O O . GLU A 1 452 ? 54.632 -10.631 -3.825 1.00 45.02 452 GLU A O 1
ATOM 3310 N N . LEU A 1 453 ? 56.047 -11.680 -5.242 1.00 44.27 453 LEU A N 1
ATOM 3311 C CA . LEU A 1 453 ? 55.061 -12.678 -5.661 1.00 45.47 453 LEU A CA 1
ATOM 3312 C C . LEU A 1 453 ? 54.936 -13.858 -4.692 1.00 42.39 453 LEU A C 1
ATOM 3313 O O . LEU A 1 453 ? 53.878 -14.484 -4.647 1.00 38.06 453 LEU A O 1
ATOM 3318 N N . ARG A 1 454 ? 55.997 -14.180 -3.945 1.00 39.48 454 ARG A N 1
ATOM 3319 C CA . ARG A 1 454 ? 56.015 -15.281 -2.976 1.00 43.86 454 ARG A CA 1
ATOM 3320 C C . ARG A 1 454 ? 55.796 -16.641 -3.643 1.00 41.88 454 ARG A C 1
ATOM 3321 O O . ARG A 1 454 ? 55.126 -17.526 -3.113 1.00 39.51 454 ARG A O 1
ATOM 3329 N N . VAL A 1 455 ? 56.392 -16.822 -4.814 1.00 44.54 455 VAL A N 1
ATOM 3330 C CA . VAL A 1 455 ? 56.271 -18.060 -5.558 1.00 42.49 455 VAL A CA 1
ATOM 3331 C C . VAL A 1 455 ? 57.562 -18.857 -5.544 1.00 41.12 455 VAL A C 1
ATOM 3332 O O . VAL A 1 455 ? 57.679 -19.846 -6.264 1.00 42.68 455 VAL A O 1
ATOM 3336 N N . MET A 1 456 ? 58.548 -18.432 -4.765 1.00 40.90 456 MET A N 1
ATOM 3337 C CA . MET A 1 456 ? 59.743 -19.237 -4.543 1.00 45.04 456 MET A CA 1
ATOM 3338 C C . MET A 1 456 ? 60.377 -18.791 -3.226 1.00 48.02 456 MET A C 1
ATOM 3339 O O . MET A 1 456 ? 60.106 -17.695 -2.723 1.00 49.52 456 MET A O 1
ATOM 3344 N N . ARG A 1 457 ? 61.161 -19.682 -2.632 1.00 52.27 457 ARG A N 1
ATOM 3345 C CA . ARG A 1 457 ? 61.817 -19.410 -1.358 1.00 55.56 457 ARG A CA 1
ATOM 3346 C C . ARG A 1 457 ? 63.264 -19.899 -1.430 1.00 61.10 457 ARG A C 1
ATOM 3347 O O . ARG A 1 457 ? 63.646 -20.639 -2.343 1.00 59.61 457 ARG A O 1
ATOM 3355 N N . LYS A 1 458 ? 64.067 -19.500 -0.440 1.00 73.96 458 LYS A N 1
ATOM 3356 C CA . LYS A 1 458 ? 65.478 -19.871 -0.396 1.00 75.22 458 LYS A CA 1
ATOM 3357 C C . LYS A 1 458 ? 65.680 -21.259 0.200 1.00 80.25 458 LYS A C 1
ATOM 3358 O O . LYS A 1 458 ? 65.002 -21.645 1.158 1.00 82.66 458 LYS A O 1
ATOM 3360 N N . VAL A 1 459 ? 66.616 -22.012 -0.384 1.00 80.87 459 VAL A N 1
ATOM 3361 C CA . VAL A 1 459 ? 66.973 -23.357 0.086 1.00 80.45 459 VAL A CA 1
ATOM 3362 C C . VAL A 1 459 ? 67.605 -23.292 1.476 1.00 82.48 459 VAL A C 1
ATOM 3363 O O . VAL A 1 459 ? 66.959 -22.919 2.458 1.00 84.34 459 VAL A O 1
ATOM 3367 N N . THR A 1 469 ? 69.221 -18.356 -8.038 1.00 58.80 469 THR A N 1
ATOM 3368 C CA . THR A 1 469 ? 70.161 -17.365 -8.536 1.00 62.30 469 THR A CA 1
ATOM 3369 C C . THR A 1 469 ? 70.350 -17.406 -10.071 1.00 66.20 469 THR A C 1
ATOM 3370 O O . THR A 1 469 ? 70.839 -16.443 -10.675 1.00 64.40 469 THR A O 1
ATOM 3372 N N . THR A 1 470 ? 69.920 -18.479 -10.700 1.00 56.42 470 THR A N 1
ATOM 3373 C CA . THR A 1 470 ? 70.385 -18.782 -12.053 1.00 52.96 470 THR A CA 1
ATOM 3374 C C . THR A 1 470 ? 69.271 -19.032 -13.061 1.00 50.93 470 THR A C 1
ATOM 3375 O O . THR A 1 470 ? 69.387 -18.597 -14.212 1.00 47.88 470 THR A O 1
ATOM 3379 N N . PHE A 1 471 ? 68.244 -19.796 -12.678 1.00 48.00 471 PHE A N 1
ATOM 3380 C CA . PHE A 1 471 ? 67.161 -20.256 -13.539 1.00 49.27 471 PHE A CA 1
ATOM 3381 C C . PHE A 1 471 ? 67.650 -21.150 -14.677 1.00 45.71 471 PHE A C 1
ATOM 3382 O O . PHE A 1 471 ? 66.946 -21.319 -15.682 1.00 45.92 471 PHE A O 1
ATOM 3390 N N . GLN A 1 472 ? 68.833 -21.747 -14.540 1.00 45.53 472 GLN A N 1
ATOM 3391 C CA . GLN A 1 472 ? 69.382 -22.549 -15.631 1.00 47.23 472 GLN A CA 1
ATOM 3392 C C . GLN A 1 472 ? 68.531 -23.783 -15.896 1.00 45.50 472 GLN A C 1
ATOM 3393 O O . GLN A 1 472 ? 68.304 -24.159 -17.053 1.00 46.70 472 GLN A O 1
ATOM 3396 N N . VAL A 1 473 ? 68.076 -24.450 -14.845 1.00 40.29 473 VAL A N 1
ATOM 3397 C CA . VAL A 1 473 ? 67.291 -25.655 -15.067 1.00 47.28 473 VAL A CA 1
ATOM 3398 C C . VAL A 1 473 ? 65.991 -25.301 -15.792 1.00 47.63 473 VAL A C 1
ATOM 3399 O O . VAL A 1 473 ? 65.642 -25.910 -16.813 1.00 44.92 473 VAL A O 1
ATOM 3403 N N . GLU A 1 474 ? 65.305 -24.250 -15.327 1.00 42.17 474 GLU A N 1
ATOM 3404 C CA . GLU A 1 474 ? 64.043 -23.848 -15.947 1.00 44.19 474 GLU A CA 1
ATOM 3405 C C . GLU A 1 474 ? 64.260 -23.388 -17.385 1.00 42.59 474 GLU A C 1
ATOM 3406 O O . GLU A 1 474 ? 63.544 -23.814 -18.296 1.00 38.99 474 GLU A O 1
ATOM 3412 N N . LEU A 1 475 ? 65.267 -22.539 -17.609 1.00 40.38 475 LEU A N 1
ATOM 3413 C CA . LEU A 1 475 ? 65.444 -21.952 -18.929 1.00 40.61 475 LEU A CA 1
ATOM 3414 C C . LEU A 1 475 ? 65.896 -22.989 -19.947 1.00 41.82 475 LEU A C 1
ATOM 3415 O O . LEU A 1 475 ? 65.427 -22.978 -21.092 1.00 40.90 475 LEU A O 1
ATOM 3420 N N . THR A 1 476 ? 66.783 -23.908 -19.545 1.00 42.29 476 THR A N 1
ATOM 3421 C CA . THR A 1 476 ? 67.218 -24.962 -20.459 1.00 41.19 476 THR A CA 1
ATOM 3422 C C . THR A 1 476 ? 66.035 -25.810 -20.914 1.00 38.82 476 THR A C 1
ATOM 3423 O O . THR A 1 476 ? 65.823 -26.007 -22.116 1.00 38.66 476 THR A O 1
ATOM 3427 N N . LEU A 1 477 ? 65.218 -26.261 -19.964 1.00 36.95 477 LEU A N 1
ATOM 3428 C CA . LEU A 1 477 ? 64.005 -27.005 -20.290 1.00 38.03 477 LEU A CA 1
ATOM 3429 C C . LEU A 1 477 ? 63.101 -26.205 -21.235 1.00 38.65 477 LEU A C 1
ATOM 3430 O O . LEU A 1 477 ? 62.731 -26.684 -22.312 1.00 37.03 477 LEU A O 1
ATOM 3435 N N . LEU A 1 478 ? 62.787 -24.956 -20.873 1.00 35.74 478 LEU A N 1
ATOM 3436 C CA . LEU A 1 478 ? 61.902 -24.134 -21.697 1.00 39.59 478 LEU A CA 1
ATOM 3437 C C . LEU A 1 478 ? 62.501 -23.894 -23.078 1.00 40.42 478 LEU A C 1
ATOM 3438 O O . LEU A 1 478 ? 61.789 -23.955 -24.098 1.00 37.35 478 LEU A O 1
ATOM 3443 N N . ARG A 1 479 ? 63.815 -23.631 -23.120 1.00 36.52 479 ARG A N 1
ATOM 3444 C CA . ARG A 1 479 ? 64.520 -23.441 -24.378 1.00 37.22 479 ARG A CA 1
ATOM 3445 C C . ARG A 1 479 ? 64.437 -24.679 -25.253 1.00 38.96 479 ARG A C 1
ATOM 3446 O O . ARG A 1 479 ? 64.203 -24.580 -26.461 1.00 39.91 479 ARG A O 1
ATOM 3454 N N . ASN A 1 480 ? 64.623 -25.859 -24.661 1.00 38.66 480 ASN A N 1
ATOM 3455 C CA . ASN A 1 480 ? 64.628 -27.096 -25.439 1.00 38.69 480 ASN A CA 1
ATOM 3456 C C . ASN A 1 480 ? 63.267 -27.396 -26.034 1.00 39.93 480 ASN A C 1
ATOM 3457 O O . ASN A 1 480 ? 63.178 -28.035 -27.087 1.00 37.88 480 ASN A O 1
ATOM 3462 N N . TYR A 1 481 ? 62.193 -26.977 -25.376 1.00 40.09 481 TYR A N 1
ATOM 3463 C CA . TYR A 1 481 ? 60.878 -27.257 -25.913 1.00 38.62 481 TYR A CA 1
ATOM 3464 C C . TYR A 1 481 ? 60.346 -26.095 -26.739 1.00 37.81 481 TYR A C 1
ATOM 3465 O O . TYR A 1 481 ? 59.185 -26.130 -27.165 1.00 37.93 481 TYR A O 1
ATOM 3474 N N . GLY A 1 482 ? 61.196 -25.096 -27.012 1.00 39.39 482 GLY A N 1
ATOM 3475 C CA . GLY A 1 482 ? 60.874 -24.018 -27.924 1.00 40.77 482 GLY A CA 1
ATOM 3476 C C . GLY A 1 482 ? 60.047 -22.894 -27.350 1.00 38.44 482 GLY A C 1
ATOM 3477 O O . GLY A 1 482 ? 59.585 -22.037 -28.113 1.00 40.86 482 GLY A O 1
ATOM 3478 N N . PHE A 1 483 ? 59.838 -22.875 -26.037 1.00 38.57 483 PHE A N 1
ATOM 3479 C CA . PHE A 1 483 ? 59.021 -21.843 -25.397 1.00 40.84 483 PHE A CA 1
ATOM 3480 C C . PHE A 1 483 ? 59.749 -20.522 -25.177 1.00 39.28 483 PHE A C 1
ATOM 3481 O O . PHE A 1 483 ? 59.097 -19.475 -25.050 1.00 40.71 483 PHE A O 1
ATOM 3489 N N . VAL A 1 484 ? 61.075 -20.541 -25.079 1.00 38.17 484 VAL A N 1
ATOM 3490 C CA . VAL A 1 484 ? 61.875 -19.326 -25.035 1.00 40.37 484 VAL A CA 1
ATOM 3491 C C . VAL A 1 484 ? 62.945 -19.451 -26.112 1.00 42.34 484 VAL A C 1
ATOM 3492 O O . VAL A 1 484 ? 63.176 -20.525 -26.668 1.00 44.45 484 VAL A O 1
ATOM 3496 N N . SER A 1 485 ? 63.518 -18.315 -26.484 1.00 42.22 485 SER A N 1
ATOM 3497 C CA . SER A 1 485 ? 64.351 -18.269 -27.674 1.00 45.10 485 SER A CA 1
ATOM 3498 C C . SER A 1 485 ? 65.719 -18.889 -27.438 1.00 48.02 485 SER A C 1
ATOM 3499 O O . SER A 1 485 ? 66.235 -18.946 -26.314 1.00 46.76 485 SER A O 1
ATOM 3502 N N . SER A 1 486 ? 66.326 -19.333 -28.542 1.00 50.53 486 SER A N 1
ATOM 3503 C CA . SER A 1 486 ? 67.675 -19.871 -28.453 1.00 50.26 486 SER A CA 1
ATOM 3504 C C . SER A 1 486 ? 68.678 -18.817 -27.997 1.00 48.62 486 SER A C 1
ATOM 3505 O O . SER A 1 486 ? 69.623 -19.157 -27.278 1.00 48.63 486 SER A O 1
ATOM 3508 N N . THR A 1 487 ? 68.500 -17.541 -28.383 1.00 50.46 487 THR A N 1
ATOM 3509 C CA . THR A 1 487 ? 69.326 -16.491 -27.785 1.00 48.75 487 THR A CA 1
ATOM 3510 C C . THR A 1 487 ? 68.819 -16.257 -26.367 1.00 47.02 487 THR A C 1
ATOM 3511 O O . THR A 1 487 ? 67.608 -16.227 -26.123 1.00 50.51 487 THR A O 1
ATOM 3515 N N . ARG A 1 488 ? 69.735 -16.186 -25.412 1.00 45.12 488 ARG A N 1
ATOM 3516 C CA . ARG A 1 488 ? 69.307 -16.179 -24.018 1.00 47.73 488 ARG A CA 1
ATOM 3517 C C . ARG A 1 488 ? 68.713 -14.840 -23.585 1.00 45.67 488 ARG A C 1
ATOM 3518 O O . ARG A 1 488 ? 67.914 -14.807 -22.645 1.00 44.47 488 ARG A O 1
ATOM 3526 N N . HIS A 1 489 ? 69.095 -13.734 -24.221 1.00 43.25 489 HIS A N 1
ATOM 3527 C CA . HIS A 1 489 ? 68.560 -12.451 -23.807 1.00 43.29 489 HIS A CA 1
ATOM 3528 C C . HIS A 1 489 ? 68.652 -11.459 -24.954 1.00 44.64 489 HIS A C 1
ATOM 3529 O O . HIS A 1 489 ? 69.474 -11.590 -25.864 1.00 39.56 489 HIS A O 1
ATOM 3536 N N . ARG A 1 490 ? 67.813 -10.433 -24.874 1.00 40.83 490 ARG A N 1
ATOM 3537 C CA . ARG A 1 490 ? 67.810 -9.390 -25.882 1.00 39.49 490 ARG A CA 1
ATOM 3538 C C . ARG A 1 490 ? 67.529 -8.068 -25.200 1.00 39.90 490 ARG A C 1
ATOM 3539 O O . ARG A 1 490 ? 66.783 -7.998 -24.219 1.00 40.47 490 ARG A O 1
ATOM 3547 N N . LEU A 1 491 ? 68.139 -7.017 -25.730 1.00 41.36 491 LEU A N 1
ATOM 3548 C CA . LEU A 1 491 ? 67.907 -5.682 -25.206 1.00 35.43 491 LEU A CA 1
ATOM 3549 C C . LEU A 1 491 ? 66.426 -5.343 -25.322 1.00 36.79 491 LEU A C 1
ATOM 3550 O O . LEU A 1 491 ? 65.769 -5.686 -26.319 1.00 35.11 491 LEU A O 1
ATOM 3555 N N . GLY A 1 492 ? 65.897 -4.728 -24.257 1.00 33.24 492 GLY A N 1
ATOM 3556 C CA . GLY A 1 492 ? 64.522 -4.296 -24.192 1.00 37.41 492 GLY A CA 1
ATOM 3557 C C . GLY A 1 492 ? 63.527 -5.393 -23.897 1.00 35.13 492 GLY A C 1
ATOM 3558 O O . GLY A 1 492 ? 62.321 -5.140 -23.918 1.00 32.70 492 GLY A O 1
ATOM 3559 N N . VAL A 1 493 ? 63.989 -6.613 -23.675 1.00 37.10 493 VAL A N 1
ATOM 3560 C CA . VAL A 1 493 ? 63.084 -7.742 -23.616 1.00 35.13 493 VAL A CA 1
ATOM 3561 C C . VAL A 1 493 ? 63.415 -8.600 -22.410 1.00 33.68 493 VAL A C 1
ATOM 3562 O O . VAL A 1 493 ? 62.520 -9.013 -21.671 1.00 34.51 493 VAL A O 1
ATOM 3566 N N . GLY A 1 494 ? 64.696 -8.860 -22.190 1.00 33.11 494 GLY A N 1
ATOM 3567 C CA . GLY A 1 494 ? 65.083 -9.877 -21.220 1.00 35.57 494 GLY A CA 1
ATOM 3568 C C . GLY A 1 494 ? 65.063 -11.252 -21.871 1.00 36.14 494 GLY A C 1
ATOM 3569 O O . GLY A 1 494 ? 65.656 -11.447 -22.938 1.00 38.80 494 GLY A O 1
ATOM 3570 N N . ILE A 1 495 ? 64.411 -12.217 -21.225 1.00 33.05 495 ILE A N 1
ATOM 3571 C CA . ILE A 1 495 ? 64.202 -13.537 -21.822 1.00 36.90 495 ILE A CA 1
ATOM 3572 C C . ILE A 1 495 ? 63.113 -13.456 -22.895 1.00 36.45 495 ILE A C 1
ATOM 3573 O O . ILE A 1 495 ? 61.960 -13.126 -22.582 1.00 35.32 495 ILE A O 1
ATOM 3578 N N . PRO A 1 496 ? 63.406 -13.768 -24.164 1.00 38.11 496 PRO A N 1
ATOM 3579 C CA . PRO A 1 496 ? 62.397 -13.653 -25.230 1.00 34.29 496 PRO A CA 1
ATOM 3580 C C . PRO A 1 496 ? 61.526 -14.911 -25.296 1.00 39.31 496 PRO A C 1
ATOM 3581 O O . PRO A 1 496 ? 62.003 -15.989 -25.626 1.00 38.13 496 PRO A O 1
ATOM 3585 N N . ILE A 1 497 ? 60.247 -14.744 -24.969 1.00 38.31 497 ILE A N 1
ATOM 3586 C CA . ILE A 1 497 ? 59.282 -15.822 -24.832 1.00 34.76 497 ILE A CA 1
ATOM 3587 C C . ILE A 1 497 ? 58.539 -16.002 -26.149 1.00 41.63 497 ILE A C 1
ATOM 3588 O O . ILE A 1 497 ? 58.129 -15.020 -26.780 1.00 40.74 497 ILE A O 1
ATOM 3593 N N . ASP A 1 498 ? 58.376 -17.257 -26.578 1.00 39.82 498 ASP A N 1
ATOM 3594 C CA . ASP A 1 498 ? 57.642 -17.577 -27.799 1.00 39.55 498 ASP A CA 1
ATOM 3595 C C . ASP A 1 498 ? 56.201 -17.951 -27.461 1.00 42.96 498 ASP A C 1
ATOM 3596 O O . ASP A 1 498 ? 55.832 -19.124 -27.367 1.00 41.64 498 ASP A O 1
ATOM 3601 N N . TRP A 1 499 ? 55.362 -16.934 -27.303 1.00 43.01 499 TRP A N 1
ATOM 3602 C CA . TRP A 1 499 ? 53.990 -17.215 -26.899 1.00 42.53 499 TRP A CA 1
ATOM 3603 C C . TRP A 1 499 ? 53.230 -18.027 -27.945 1.00 44.10 499 TRP A C 1
ATOM 3604 O O . TRP A 1 499 ? 52.241 -18.677 -27.600 1.00 39.85 499 TRP A O 1
ATOM 3615 N N . GLU A 1 500 ? 53.633 -17.974 -29.216 1.00 56.92 500 GLU A N 1
ATOM 3616 C CA . GLU A 1 500 ? 52.980 -18.823 -30.209 1.00 57.87 500 GLU A CA 1
ATOM 3617 C C . GLU A 1 500 ? 53.165 -20.299 -29.870 1.00 57.56 500 GLU A C 1
ATOM 3618 O O . GLU A 1 500 ? 52.214 -21.089 -29.948 1.00 58.44 500 GLU A O 1
ATOM 3624 N N . GLN A 1 501 ? 54.378 -20.685 -29.461 1.00 44.74 501 GLN A N 1
ATOM 3625 C CA . GLN A 1 501 ? 54.600 -22.054 -29.015 1.00 43.38 501 GLN A CA 1
ATOM 3626 C C . GLN A 1 501 ? 53.826 -22.335 -27.738 1.00 43.73 501 GLN A C 1
ATOM 3627 O O . GLN A 1 501 ? 53.274 -23.433 -27.568 1.00 43.95 501 GLN A O 1
ATOM 3633 N N . VAL A 1 502 ? 53.768 -21.355 -26.830 1.00 41.03 502 VAL A N 1
ATOM 3634 C CA . VAL A 1 502 ? 53.020 -21.549 -25.595 1.00 39.28 502 VAL A CA 1
ATOM 3635 C C . VAL A 1 502 ? 51.542 -21.788 -25.895 1.00 45.17 502 VAL A C 1
ATOM 3636 O O . VAL A 1 502 ? 50.883 -22.572 -25.198 1.00 45.96 502 VAL A O 1
ATOM 3640 N N . VAL A 1 503 ? 50.990 -21.151 -26.939 1.00 45.33 503 VAL A N 1
ATOM 3641 C CA . VAL A 1 503 ? 49.578 -21.393 -27.260 1.00 49.08 503 VAL A CA 1
ATOM 3642 C C . VAL A 1 503 ? 49.344 -22.860 -27.572 1.00 45.32 503 VAL A C 1
ATOM 3643 O O . VAL A 1 503 ? 48.399 -23.469 -27.062 1.00 45.91 503 VAL A O 1
ATOM 3647 N N . GLN A 1 504 ? 50.207 -23.446 -28.406 1.00 46.35 504 GLN A N 1
ATOM 3648 C CA . GLN A 1 504 ? 50.014 -24.835 -28.813 1.00 45.17 504 GLN A CA 1
ATOM 3649 C C . GLN A 1 504 ? 49.999 -25.756 -27.606 1.00 46.13 504 GLN A C 1
ATOM 3650 O O . GLN A 1 504 ? 49.076 -26.567 -27.458 1.00 50.11 504 GLN A O 1
ATOM 3653 N N . ALA A 1 505 ? 50.944 -25.569 -26.676 1.00 45.23 505 ALA A N 1
ATOM 3654 C CA . ALA A 1 505 ? 50.983 -26.409 -25.479 1.00 43.47 505 ALA A CA 1
ATOM 3655 C C . ALA A 1 505 ? 49.729 -26.242 -24.625 1.00 46.64 505 ALA A C 1
ATOM 3656 O O . ALA A 1 505 ? 49.179 -27.231 -24.129 1.00 46.82 505 ALA A O 1
ATOM 3658 N N . LEU A 1 506 ? 49.241 -25.009 -24.458 1.00 44.54 506 LEU A N 1
ATOM 3659 C CA . LEU A 1 506 ? 48.059 -24.804 -23.616 1.00 49.46 506 LEU A CA 1
ATOM 3660 C C . LEU A 1 506 ? 46.807 -25.473 -24.179 1.00 53.24 506 LEU A C 1
ATOM 3661 O O . LEU A 1 506 ? 45.920 -25.864 -23.415 1.00 51.37 506 LEU A O 1
ATOM 3666 N N . ASN A 1 507 ? 46.690 -25.561 -25.501 1.00 56.61 507 ASN A N 1
ATOM 3667 C CA . ASN A 1 507 ? 45.486 -26.064 -26.150 1.00 59.52 507 ASN A CA 1
ATOM 3668 C C . ASN A 1 507 ? 45.408 -27.586 -26.157 1.00 59.16 507 ASN A C 1
ATOM 3669 O O . ASN A 1 507 ? 44.352 -28.134 -26.471 1.00 62.18 507 ASN A O 1
ATOM 3674 N N . VAL A 1 508 ? 46.495 -28.276 -25.823 1.00 58.41 508 VAL A N 1
ATOM 3675 C CA . VAL A 1 508 ? 46.596 -29.706 -26.095 1.00 60.00 508 VAL A CA 1
ATOM 3676 C C . VAL A 1 508 ? 45.614 -30.530 -25.265 1.00 64.02 508 VAL A C 1
ATOM 3677 O O . VAL A 1 508 ? 45.054 -31.512 -25.767 1.00 67.14 508 VAL A O 1
ATOM 3681 N N . ASP A 1 509 ? 45.440 -30.193 -23.984 1.00 60.98 509 ASP A N 1
ATOM 3682 C CA . ASP A 1 509 ? 44.622 -30.957 -23.024 1.00 67.57 509 ASP A CA 1
ATOM 3683 C C . ASP A 1 509 ? 45.060 -32.433 -22.973 1.00 66.05 509 ASP A C 1
ATOM 3684 O O . ASP A 1 509 ? 44.656 -33.292 -23.766 1.00 62.53 509 ASP A O 1
ATOM 3689 N N . LEU A 1 510 ? 45.923 -32.700 -22.003 1.00 59.46 510 LEU A N 1
ATOM 3690 C CA . LEU A 1 510 ? 46.597 -33.960 -21.781 1.00 54.28 510 LEU A CA 1
ATOM 3691 C C . LEU A 1 510 ? 45.696 -35.182 -21.705 1.00 50.86 510 LEU A C 1
ATOM 3692 O O . LEU A 1 510 ? 46.169 -36.294 -21.907 1.00 43.39 510 LEU A O 1
ATOM 3697 N N . TYR B 1 3 ? 20.122 -41.378 -19.582 1.00 71.67 3 TYR B N 1
ATOM 3698 C CA . TYR B 1 3 ? 21.204 -42.257 -20.025 1.00 86.84 3 TYR B CA 1
ATOM 3699 C C . TYR B 1 3 ? 21.296 -43.507 -19.147 1.00 96.22 3 TYR B C 1
ATOM 3700 O O . TYR B 1 3 ? 20.315 -43.933 -18.525 1.00 87.39 3 TYR B O 1
ATOM 3702 N N . ASP B 1 4 ? 22.479 -44.122 -19.147 1.00 120.12 4 ASP B N 1
ATOM 3703 C CA . ASP B 1 4 ? 22.704 -45.298 -18.314 1.00 119.96 4 ASP B CA 1
ATOM 3704 C C . ASP B 1 4 ? 22.817 -44.929 -16.840 1.00 117.60 4 ASP B C 1
ATOM 3705 O O . ASP B 1 4 ? 22.382 -45.696 -15.974 1.00 116.45 4 ASP B O 1
ATOM 3707 N N . HIS B 1 5 ? 23.382 -43.755 -16.538 1.00 91.01 5 HIS B N 1
ATOM 3708 C CA . HIS B 1 5 ? 23.656 -43.390 -15.147 1.00 81.83 5 HIS B CA 1
ATOM 3709 C C . HIS B 1 5 ? 22.381 -43.262 -14.319 1.00 73.62 5 HIS B C 1
ATOM 3710 O O . HIS B 1 5 ? 22.349 -43.691 -13.161 1.00 64.13 5 HIS B O 1
ATOM 3717 N N . ASN B 1 6 ? 21.329 -42.657 -14.873 1.00 75.77 6 ASN B N 1
ATOM 3718 C CA . ASN B 1 6 ? 20.119 -42.455 -14.075 1.00 70.18 6 ASN B CA 1
ATOM 3719 C C . ASN B 1 6 ? 19.520 -43.784 -13.623 1.00 60.65 6 ASN B C 1
ATOM 3720 O O . ASN B 1 6 ? 19.197 -43.963 -12.442 1.00 57.25 6 ASN B O 1
ATOM 3725 N N . ALA B 1 7 ? 19.396 -44.737 -14.548 1.00 62.38 7 ALA B N 1
ATOM 3726 C CA . ALA B 1 7 ? 18.821 -46.033 -14.209 1.00 51.56 7 ALA B CA 1
ATOM 3727 C C . ALA B 1 7 ? 19.669 -46.776 -13.183 1.00 48.83 7 ALA B C 1
ATOM 3728 O O . ALA B 1 7 ? 19.132 -47.384 -12.250 1.00 42.35 7 ALA B O 1
ATOM 3730 N N . GLU B 1 8 ? 20.999 -46.721 -13.326 1.00 52.92 8 GLU B N 1
ATOM 3731 C CA . GLU B 1 8 ? 21.871 -47.456 -12.411 1.00 47.17 8 GLU B CA 1
ATOM 3732 C C . GLU B 1 8 ? 21.745 -46.943 -10.983 1.00 41.39 8 GLU B C 1
ATOM 3733 O O . GLU B 1 8 ? 21.713 -47.738 -10.037 1.00 37.90 8 GLU B O 1
ATOM 3739 N N . ALA B 1 9 ? 21.651 -45.620 -10.817 1.00 40.81 9 ALA B N 1
ATOM 3740 C CA . ALA B 1 9 ? 21.386 -45.038 -9.506 1.00 40.64 9 ALA B CA 1
ATOM 3741 C C . ALA B 1 9 ? 20.051 -45.522 -8.956 1.00 38.80 9 ALA B C 1
ATOM 3742 O O . ALA B 1 9 ? 19.929 -45.792 -7.759 1.00 36.63 9 ALA B O 1
ATOM 3744 N N . ASP B 1 10 ? 19.034 -45.641 -9.815 1.00 37.79 10 ASP B N 1
ATOM 3745 C CA . ASP B 1 10 ? 17.760 -46.164 -9.342 1.00 36.73 10 ASP B CA 1
ATOM 3746 C C . ASP B 1 10 ? 17.918 -47.614 -8.896 1.00 34.61 10 ASP B C 1
ATOM 3747 O O . ASP B 1 10 ? 17.365 -48.009 -7.865 1.00 31.90 10 ASP B O 1
ATOM 3752 N N . PHE B 1 11 ? 18.692 -48.411 -9.644 1.00 33.96 11 PHE B N 1
ATOM 3753 C CA . PHE B 1 11 ? 18.888 -49.812 -9.278 1.00 34.98 11 PHE B CA 1
ATOM 3754 C C . PHE B 1 11 ? 19.597 -49.931 -7.950 1.00 34.68 11 PHE B C 1
ATOM 3755 O O . PHE B 1 11 ? 19.250 -50.795 -7.135 1.00 34.21 11 PHE B O 1
ATOM 3763 N N . ALA B 1 12 ? 20.587 -49.058 -7.710 1.00 34.39 12 ALA B N 1
ATOM 3764 C CA . ALA B 1 12 ? 21.324 -49.102 -6.452 1.00 35.27 12 ALA B CA 1
ATOM 3765 C C . ALA B 1 12 ? 20.467 -48.605 -5.298 1.00 33.71 12 ALA B C 1
ATOM 3766 O O . ALA B 1 12 ? 20.597 -49.088 -4.170 1.00 32.27 12 ALA B O 1
ATOM 3768 N N . ALA B 1 13 ? 19.617 -47.607 -5.555 1.00 32.76 13 ALA B N 1
ATOM 3769 C CA . ALA B 1 13 ? 18.730 -47.100 -4.513 1.00 33.55 13 ALA B CA 1
ATOM 3770 C C . ALA B 1 13 ? 17.740 -48.172 -4.078 1.00 32.57 13 ALA B C 1
ATOM 3771 O O . ALA B 1 13 ? 17.446 -48.320 -2.882 1.00 32.93 13 ALA B O 1
ATOM 3773 N N . SER B 1 14 ? 17.224 -48.946 -5.032 1.00 33.13 14 SER B N 1
ATOM 3774 C CA . SER B 1 14 ? 16.357 -50.066 -4.666 1.00 33.51 14 SER B CA 1
ATOM 3775 C C . SER B 1 14 ? 17.108 -51.059 -3.786 1.00 34.55 14 SER B C 1
ATOM 3776 O O . SER B 1 14 ? 16.546 -51.574 -2.808 1.00 33.71 14 SER B O 1
ATOM 3779 N N . GLU B 1 15 ? 18.378 -51.352 -4.125 1.00 32.61 15 GLU B N 1
ATOM 3780 C CA . GLU B 1 15 ? 19.140 -52.316 -3.327 1.00 35.51 15 GLU B CA 1
ATOM 3781 C C . GLU B 1 15 ? 19.445 -51.782 -1.930 1.00 36.57 15 GLU B C 1
ATOM 3782 O O . GLU B 1 15 ? 19.416 -52.544 -0.950 1.00 36.91 15 GLU B O 1
ATOM 3788 N N . VAL B 1 16 ? 19.723 -50.477 -1.811 1.00 33.54 16 VAL B N 1
ATOM 3789 C CA . VAL B 1 16 ? 19.970 -49.894 -0.490 1.00 36.78 16 VAL B CA 1
ATOM 3790 C C . VAL B 1 16 ? 18.722 -50.012 0.373 1.00 36.44 16 VAL B C 1
ATOM 3791 O O . VAL B 1 16 ? 18.796 -50.401 1.544 1.00 34.40 16 VAL B O 1
ATOM 3795 N N . ALA B 1 17 ? 17.551 -49.701 -0.203 1.00 37.38 17 ALA B N 1
ATOM 3796 C CA . ALA B 1 17 ? 16.295 -49.823 0.535 1.00 36.26 17 ALA B CA 1
ATOM 3797 C C . ALA B 1 17 ? 16.066 -51.260 0.996 1.00 38.68 17 ALA B C 1
ATOM 3798 O O . ALA B 1 17 ? 15.608 -51.493 2.122 1.00 36.34 17 ALA B O 1
ATOM 3800 N N . ARG B 1 18 ? 16.427 -52.240 0.154 1.00 38.39 18 ARG B N 1
ATOM 3801 C CA . ARG B 1 18 ? 16.303 -53.649 0.546 1.00 37.93 18 ARG B CA 1
ATOM 3802 C C . ARG B 1 18 ? 17.272 -54.006 1.671 1.00 40.38 18 ARG B C 1
ATOM 3803 O O . ARG B 1 18 ? 16.928 -54.783 2.569 1.00 40.82 18 ARG B O 1
ATOM 3811 N N . MET B 1 19 ? 18.489 -53.453 1.638 1.00 39.86 19 MET B N 1
ATOM 3812 C CA . MET B 1 19 ? 19.481 -53.784 2.661 1.00 40.36 19 MET B CA 1
ATOM 3813 C C . MET B 1 19 ? 19.087 -53.254 4.037 1.00 40.98 19 MET B C 1
ATOM 3814 O O . MET B 1 19 ? 19.322 -53.919 5.054 1.00 40.86 19 MET B O 1
ATOM 3819 N N . LEU B 1 20 ? 18.504 -52.055 4.092 1.00 39.87 20 LEU B N 1
ATOM 3820 C CA . LEU B 1 20 ? 18.060 -51.512 5.377 1.00 44.53 20 LEU B CA 1
ATOM 3821 C C . LEU B 1 20 ? 16.876 -52.292 5.939 1.00 47.23 20 LEU B C 1
ATOM 3822 O O . LEU B 1 20 ? 16.703 -52.360 7.161 1.00 47.85 20 LEU B O 1
ATOM 3827 N N . VAL B 1 21 ? 16.017 -52.827 5.069 1.00 46.32 21 VAL B N 1
ATOM 3828 C CA . VAL B 1 21 ? 14.897 -53.624 5.550 1.00 46.71 21 VAL B CA 1
ATOM 3829 C C . VAL B 1 21 ? 15.416 -54.932 6.117 1.00 46.36 21 VAL B C 1
ATOM 3830 O O . VAL B 1 21 ? 14.936 -55.416 7.157 1.00 47.51 21 VAL B O 1
ATOM 3834 N N . ALA B 1 22 ? 16.407 -55.519 5.442 1.00 45.52 22 ALA B N 1
ATOM 3835 C CA . ALA B 1 22 ? 17.027 -56.747 5.928 1.00 46.68 22 ALA B CA 1
ATOM 3836 C C . ALA B 1 22 ? 17.859 -56.497 7.177 1.00 46.65 22 ALA B C 1
ATOM 3837 O O . ALA B 1 22 ? 17.983 -57.382 8.029 1.00 45.67 22 ALA B O 1
ATOM 3839 N N . ASP B 1 23 ? 18.446 -55.309 7.296 1.00 46.24 23 ASP B N 1
ATOM 3840 C CA . ASP B 1 23 ? 19.313 -54.983 8.423 1.00 46.26 23 ASP B CA 1
ATOM 3841 C C . ASP B 1 23 ? 19.089 -53.527 8.817 1.00 46.22 23 ASP B C 1
ATOM 3842 O O . ASP B 1 23 ? 19.762 -52.621 8.316 1.00 49.35 23 ASP B O 1
ATOM 3847 N N . PRO B 1 24 ? 18.166 -53.266 9.741 1.00 46.71 24 PRO B N 1
ATOM 3848 C CA . PRO B 1 24 ? 17.972 -51.885 10.212 1.00 45.51 24 PRO B CA 1
ATOM 3849 C C . PRO B 1 24 ? 19.157 -51.316 10.995 1.00 53.31 24 PRO B C 1
ATOM 3850 O O . PRO B 1 24 ? 19.215 -50.090 11.189 1.00 54.07 24 PRO B O 1
ATOM 3854 N N . GLY B 1 25 ? 20.092 -52.151 11.460 1.00 51.17 25 GLY B N 1
ATOM 3855 C CA . GLY B 1 25 ? 21.278 -51.624 12.115 1.00 51.78 25 GLY B CA 1
ATOM 3856 C C . GLY B 1 25 ? 22.198 -50.839 11.207 1.00 50.75 25 GLY B C 1
ATOM 3857 O O . GLY B 1 25 ? 23.128 -50.199 11.699 1.00 51.00 25 GLY B O 1
ATOM 3858 N N . LEU B 1 26 ? 21.977 -50.899 9.897 1.00 49.31 26 LEU B N 1
ATOM 3859 C CA . LEU B 1 26 ? 22.753 -50.088 8.977 1.00 45.16 26 LEU B CA 1
ATOM 3860 C C . LEU B 1 26 ? 22.441 -48.615 9.147 1.00 48.28 26 LEU B C 1
ATOM 3861 O O . LEU B 1 26 ? 23.302 -47.769 8.894 1.00 49.33 26 LEU B O 1
ATOM 3866 N N . CYS B 1 27 ? 21.226 -48.283 9.572 1.00 50.91 27 CYS B N 1
ATOM 3867 C CA . CYS B 1 27 ? 20.862 -46.898 9.793 1.00 49.15 27 CYS B CA 1
ATOM 3868 C C . CYS B 1 27 ? 20.450 -46.602 11.233 1.00 50.69 27 CYS B C 1
ATOM 3869 O O . CYS B 1 27 ? 20.104 -45.456 11.539 1.00 53.13 27 CYS B O 1
ATOM 3872 N N . TYR B 1 28 ? 20.476 -47.580 12.126 1.00 55.56 28 TYR B N 1
ATOM 3873 C CA . TYR B 1 28 ? 20.134 -47.348 13.523 1.00 59.91 28 TYR B CA 1
ATOM 3874 C C . TYR B 1 28 ? 21.215 -47.906 14.434 1.00 71.75 28 TYR B C 1
ATOM 3875 O O . TYR B 1 28 ? 21.709 -49.020 14.217 1.00 70.75 28 TYR B O 1
ATOM 3884 N N . ASP B 1 29 ? 21.540 -47.148 15.482 1.00 85.30 29 ASP B N 1
ATOM 3885 C CA . ASP B 1 29 ? 22.458 -47.606 16.513 1.00 87.83 29 ASP B CA 1
ATOM 3886 C C . ASP B 1 29 ? 21.864 -48.804 17.250 1.00 91.46 29 ASP B C 1
ATOM 3887 O O . ASP B 1 29 ? 20.680 -49.128 17.111 1.00 92.89 29 ASP B O 1
ATOM 3892 N N . ALA B 1 30 ? 22.723 -49.501 18.004 1.00 94.59 30 ALA B N 1
ATOM 3893 C CA . ALA B 1 30 ? 22.260 -50.640 18.790 1.00 94.17 30 ALA B CA 1
ATOM 3894 C C . ALA B 1 30 ? 21.109 -50.219 19.693 1.00 100.95 30 ALA B C 1
ATOM 3895 O O . ALA B 1 30 ? 20.067 -50.879 19.752 1.00 101.73 30 ALA B O 1
ATOM 3897 N N . ALA B 1 31 ? 21.278 -49.106 20.395 1.00 109.72 31 ALA B N 1
ATOM 3898 C CA . ALA B 1 31 ? 20.150 -48.485 21.060 1.00 111.46 31 ALA B CA 1
ATOM 3899 C C . ALA B 1 31 ? 19.226 -47.872 20.015 1.00 110.54 31 ALA B C 1
ATOM 3900 O O . ALA B 1 31 ? 19.636 -47.553 18.895 1.00 110.43 31 ALA B O 1
ATOM 3902 N N . SER B 1 32 ? 17.964 -47.705 20.392 1.00 109.73 32 SER B N 1
ATOM 3903 C CA . SER B 1 32 ? 16.941 -47.142 19.515 1.00 108.43 32 SER B CA 1
ATOM 3904 C C . SER B 1 32 ? 16.676 -48.002 18.275 1.00 101.55 32 SER B C 1
ATOM 3905 O O . SER B 1 32 ? 16.203 -47.484 17.257 1.00 94.56 32 SER B O 1
ATOM 3907 N N . LEU B 1 33 ? 16.999 -49.298 18.308 1.00 104.61 33 LEU B N 1
ATOM 3908 C CA . LEU B 1 33 ? 16.609 -50.172 17.201 1.00 101.66 33 LEU B CA 1
ATOM 3909 C C . LEU B 1 33 ? 15.093 -50.323 17.223 1.00 100.51 33 LEU B C 1
ATOM 3910 O O . LEU B 1 33 ? 14.532 -50.723 18.251 1.00 101.35 33 LEU B O 1
ATOM 3915 N N . PRO B 1 34 ? 14.397 -50.046 16.123 1.00 92.34 34 PRO B N 1
ATOM 3916 C CA . PRO B 1 34 ? 12.935 -50.070 16.154 1.00 86.97 34 PRO B CA 1
ATOM 3917 C C . PRO B 1 34 ? 12.372 -51.461 15.904 1.00 82.77 34 PRO B C 1
ATOM 3918 O O . PRO B 1 34 ? 13.046 -52.366 15.413 1.00 80.65 34 PRO B O 1
ATOM 3922 N N . ALA B 1 35 ? 11.098 -51.603 16.265 1.00 81.50 35 ALA B N 1
ATOM 3923 C CA . ALA B 1 35 ? 10.417 -52.884 16.123 1.00 81.82 35 ALA B CA 1
ATOM 3924 C C . ALA B 1 35 ? 10.355 -53.306 14.663 1.00 83.21 35 ALA B C 1
ATOM 3925 O O . ALA B 1 35 ? 10.676 -54.449 14.315 1.00 84.44 35 ALA B O 1
ATOM 3927 N N . SER B 1 36 ? 9.907 -52.404 13.798 1.00 79.10 36 SER B N 1
ATOM 3928 C CA . SER B 1 36 ? 9.784 -52.706 12.383 1.00 78.04 36 SER B CA 1
ATOM 3929 C C . SER B 1 36 ? 10.027 -51.437 11.595 1.00 73.82 36 SER B C 1
ATOM 3930 O O . SER B 1 36 ? 9.493 -50.383 11.947 1.00 75.70 36 SER B O 1
ATOM 3933 N N . ILE B 1 37 ? 10.844 -51.530 10.560 1.00 64.35 37 ILE B N 1
ATOM 3934 C CA . ILE B 1 37 ? 11.062 -50.406 9.669 1.00 60.92 37 ILE B CA 1
ATOM 3935 C C . ILE B 1 37 ? 10.807 -50.885 8.251 1.00 56.31 37 ILE B C 1
ATOM 3936 O O . ILE B 1 37 ? 11.030 -52.051 7.919 1.00 56.39 37 ILE B O 1
ATOM 3941 N N . SER B 1 38 ? 10.271 -50.000 7.433 1.00 52.23 38 SER B N 1
ATOM 3942 C CA . SER B 1 38 ? 10.147 -50.247 6.011 1.00 49.18 38 SER B CA 1
ATOM 3943 C C . SER B 1 38 ? 10.918 -49.156 5.279 1.00 46.96 38 SER B C 1
ATOM 3944 O O . SER B 1 38 ? 11.121 -48.063 5.807 1.00 47.18 38 SER B O 1
ATOM 3947 N N . ALA B 1 39 ? 11.440 -49.494 4.106 1.00 47.64 39 ALA B N 1
ATOM 3948 C CA . ALA B 1 39 ? 12.212 -48.565 3.306 1.00 40.58 39 ALA B CA 1
ATOM 3949 C C . ALA B 1 39 ? 11.780 -48.666 1.853 1.00 39.24 39 ALA B C 1
ATOM 3950 O O . ALA B 1 39 ? 11.438 -49.737 1.369 1.00 41.92 39 ALA B O 1
ATOM 3952 N N . SER B 1 40 ? 11.789 -47.536 1.164 1.00 38.70 40 SER B N 1
ATOM 3953 C CA . SER B 1 40 ? 11.386 -47.448 -0.227 1.00 37.02 40 SER B CA 1
ATOM 3954 C C . SER B 1 40 ? 12.170 -46.314 -0.866 1.00 37.28 40 SER B C 1
ATOM 3955 O O . SER B 1 40 ? 12.420 -45.289 -0.225 1.00 40.02 40 SER B O 1
ATOM 3958 N N . ALA B 1 41 ? 12.505 -46.466 -2.141 1.00 37.22 41 ALA B N 1
ATOM 3959 C CA . ALA B 1 41 ? 13.313 -45.473 -2.842 1.00 36.27 41 ALA B CA 1
ATOM 3960 C C . ALA B 1 41 ? 12.451 -44.600 -3.742 1.00 34.99 41 ALA B C 1
ATOM 3961 O O . ALA B 1 41 ? 11.483 -45.060 -4.339 1.00 40.64 41 ALA B O 1
ATOM 3963 N N . SER B 1 42 ? 12.847 -43.349 -3.893 1.00 36.51 42 SER B N 1
ATOM 3964 C CA . SER B 1 42 ? 12.078 -42.428 -4.714 1.00 39.16 42 SER B CA 1
ATOM 3965 C C . SER B 1 42 ? 13.019 -41.401 -5.325 1.00 36.79 42 SER B C 1
ATOM 3966 O O . SER B 1 42 ? 14.161 -41.242 -4.895 1.00 35.04 42 SER B O 1
ATOM 3969 N N . TYR B 1 43 ? 12.527 -40.682 -6.323 1.00 40.46 43 TYR B N 1
ATOM 3970 C CA . TYR B 1 43 ? 13.315 -39.552 -6.788 1.00 39.46 43 TYR B CA 1
ATOM 3971 C C . TYR B 1 43 ? 13.231 -38.424 -5.766 1.00 41.32 43 TYR B C 1
ATOM 3972 O O . TYR B 1 43 ? 12.418 -38.451 -4.843 1.00 39.04 43 TYR B O 1
ATOM 3981 N N . GLU B 1 44 ? 14.131 -37.453 -5.906 1.00 44.98 44 GLU B N 1
ATOM 3982 C CA . GLU B 1 44 ? 14.103 -36.301 -5.016 1.00 44.00 44 GLU B CA 1
ATOM 3983 C C . GLU B 1 44 ? 13.231 -35.222 -5.643 1.00 46.86 44 GLU B C 1
ATOM 3984 O O . GLU B 1 44 ? 13.393 -34.920 -6.836 1.00 47.07 44 GLU B O 1
ATOM 3990 N N . PRO B 1 45 ? 12.264 -34.671 -4.912 1.00 46.92 45 PRO B N 1
ATOM 3991 C CA . PRO B 1 45 ? 11.395 -33.656 -5.520 1.00 50.08 45 PRO B CA 1
ATOM 3992 C C . PRO B 1 45 ? 12.200 -32.411 -5.847 1.00 47.93 45 PRO B C 1
ATOM 3993 O O . PRO B 1 45 ? 13.072 -32.000 -5.076 1.00 50.87 45 PRO B O 1
ATOM 3997 N N . SER B 1 46 ? 11.889 -31.808 -6.998 1.00 48.18 46 SER B N 1
ATOM 3998 C CA . SER B 1 46 ? 12.623 -30.626 -7.450 1.00 53.18 46 SER B CA 1
ATOM 3999 C C . SER B 1 46 ? 12.519 -29.472 -6.458 1.00 50.82 46 SER B C 1
ATOM 4000 O O . SER B 1 46 ? 13.426 -28.645 -6.384 1.00 52.65 46 SER B O 1
ATOM 4003 N N . ALA B 1 47 ? 11.435 -29.399 -5.683 1.00 55.03 47 ALA B N 1
ATOM 4004 C CA . ALA B 1 47 ? 11.306 -28.354 -4.667 1.00 54.33 47 ALA B CA 1
ATOM 4005 C C . ALA B 1 47 ? 12.372 -28.441 -3.575 1.00 52.28 47 ALA B C 1
ATOM 4006 O O . ALA B 1 47 ? 12.522 -27.487 -2.802 1.00 52.74 47 ALA B O 1
ATOM 4008 N N . ALA B 1 48 ? 13.127 -29.533 -3.491 1.00 54.10 48 ALA B N 1
ATOM 4009 C CA . ALA B 1 48 ? 14.195 -29.560 -2.509 1.00 57.08 48 ALA B CA 1
ATOM 4010 C C . ALA B 1 48 ? 15.356 -28.719 -3.040 1.00 57.01 48 ALA B C 1
ATOM 4011 O O . ALA B 1 48 ? 15.355 -28.272 -4.192 1.00 55.69 48 ALA B O 1
ATOM 4013 N N . GLY B 1 49 ? 16.383 -28.543 -2.221 1.00 63.67 49 GLY B N 1
ATOM 4014 C CA . GLY B 1 49 ? 17.424 -27.552 -2.481 1.00 68.21 49 GLY B CA 1
ATOM 4015 C C . GLY B 1 49 ? 18.217 -27.709 -3.769 1.00 66.07 49 GLY B C 1
ATOM 4016 O O . GLY B 1 49 ? 17.933 -28.607 -4.576 1.00 60.51 49 GLY B O 1
ATOM 4017 N N . TRP B 1 50 ? 19.213 -26.835 -3.998 1.00 62.77 50 TRP B N 1
ATOM 4018 C CA . TRP B 1 50 ? 19.982 -26.997 -5.229 1.00 59.75 50 TRP B CA 1
ATOM 4019 C C . TRP B 1 50 ? 20.693 -28.334 -5.266 1.00 65.97 50 TRP B C 1
ATOM 4020 O O . TRP B 1 50 ? 20.403 -29.128 -6.181 1.00 74.24 50 TRP B O 1
ATOM 4031 N N . PRO B 1 51 ? 21.616 -28.684 -4.306 1.00 61.69 51 PRO B N 1
ATOM 4032 C CA . PRO B 1 51 ? 22.413 -29.907 -4.529 1.00 57.91 51 PRO B CA 1
ATOM 4033 C C . PRO B 1 51 ? 21.445 -31.075 -4.628 1.00 53.06 51 PRO B C 1
ATOM 4034 O O . PRO B 1 51 ? 20.829 -31.460 -3.633 1.00 50.57 51 PRO B O 1
ATOM 4038 N N . LYS B 1 52 ? 21.236 -31.572 -5.843 1.00 49.68 52 LYS B N 1
ATOM 4039 C CA . LYS B 1 52 ? 20.265 -32.629 -6.114 1.00 50.27 52 LYS B CA 1
ATOM 4040 C C . LYS B 1 52 ? 20.876 -34.006 -5.862 1.00 47.13 52 LYS B C 1
ATOM 4041 O O . LYS B 1 52 ? 22.003 -34.279 -6.289 1.00 48.97 52 LYS B O 1
ATOM 4047 N N . ALA B 1 53 ? 20.135 -34.859 -5.157 1.00 46.01 53 ALA B N 1
ATOM 4048 C CA . ALA B 1 53 ? 20.546 -36.227 -4.883 1.00 43.77 53 ALA B CA 1
ATOM 4049 C C . ALA B 1 53 ? 20.210 -37.139 -6.057 1.00 42.79 53 ALA B C 1
ATOM 4050 O O . ALA B 1 53 ? 19.345 -36.854 -6.877 1.00 45.54 53 ALA B O 1
ATOM 4052 N N . ASP B 1 54 ? 20.941 -38.238 -6.150 1.00 40.65 54 ASP B N 1
ATOM 4053 C CA . ASP B 1 54 ? 20.590 -39.244 -7.138 1.00 44.74 54 ASP B CA 1
ATOM 4054 C C . ASP B 1 54 ? 19.292 -39.941 -6.771 1.00 42.42 54 ASP B C 1
ATOM 4055 O O . ASP B 1 54 ? 18.607 -40.481 -7.645 1.00 41.65 54 ASP B O 1
ATOM 4060 N N . GLY B 1 55 ? 18.964 -39.981 -5.492 1.00 39.20 55 GLY B N 1
ATOM 4061 C CA . GLY B 1 55 ? 17.720 -40.594 -5.068 1.00 39.64 55 GLY B CA 1
ATOM 4062 C C . GLY B 1 55 ? 17.504 -40.343 -3.595 1.00 39.78 55 GLY B C 1
ATOM 4063 O O . GLY B 1 55 ? 18.353 -39.778 -2.903 1.00 38.05 55 GLY B O 1
ATOM 4064 N N . LEU B 1 56 ? 16.339 -40.757 -3.127 1.00 40.19 56 LEU B N 1
ATOM 4065 C CA . LEU B 1 56 ? 15.990 -40.701 -1.715 1.00 40.10 56 LEU B CA 1
ATOM 4066 C C . LEU B 1 56 ? 15.532 -42.083 -1.320 1.00 38.25 56 LEU B C 1
ATOM 4067 O O . LEU B 1 56 ? 14.857 -42.751 -2.106 1.00 39.67 56 LEU B O 1
ATOM 4072 N N . VAL B 1 57 ? 15.932 -42.529 -0.136 1.00 39.52 57 VAL B N 1
ATOM 4073 C CA . VAL B 1 57 ? 15.387 -43.741 0.461 1.00 39.97 57 VAL B CA 1
ATOM 4074 C C . VAL B 1 57 ? 14.688 -43.338 1.750 1.00 40.40 57 VAL B C 1
ATOM 4075 O O . VAL B 1 57 ? 15.318 -42.745 2.637 1.00 40.28 57 VAL B O 1
ATOM 4079 N N . SER B 1 58 ? 13.391 -43.659 1.852 1.00 40.98 58 SER B N 1
ATOM 4080 C CA . SER B 1 58 ? 12.576 -43.316 3.015 1.00 41.04 58 SER B CA 1
ATOM 4081 C C . SER B 1 58 ? 12.491 -44.503 3.956 1.00 43.16 58 SER B C 1
ATOM 4082 O O . SER B 1 58 ? 12.089 -45.595 3.543 1.00 42.34 58 SER B O 1
ATOM 4085 N N . VAL B 1 59 ? 12.785 -44.262 5.229 1.00 44.33 59 VAL B N 1
ATOM 4086 C CA . VAL B 1 59 ? 12.674 -45.265 6.277 1.00 46.62 59 VAL B CA 1
ATOM 4087 C C . VAL B 1 59 ? 11.464 -44.880 7.120 1.00 51.31 59 VAL B C 1
ATOM 4088 O O . VAL B 1 59 ? 11.409 -43.780 7.686 1.00 50.86 59 VAL B O 1
ATOM 4092 N N . LEU B 1 60 ? 10.498 -45.788 7.212 1.00 50.46 60 LEU B N 1
ATOM 4093 C CA . LEU B 1 60 ? 9.306 -45.574 8.014 1.00 52.84 60 LEU B CA 1
ATOM 4094 C C . LEU B 1 60 ? 9.376 -46.482 9.227 1.00 58.15 60 LEU B C 1
ATOM 4095 O O . LEU B 1 60 ? 9.809 -47.633 9.123 1.00 60.25 60 LEU B O 1
ATOM 4100 N N . GLU B 1 61 ? 8.945 -45.980 10.370 1.00 60.48 61 GLU B N 1
ATOM 4101 C CA . GLU B 1 61 ? 8.946 -46.806 11.565 1.00 68.82 61 GLU B CA 1
ATOM 4102 C C . GLU B 1 61 ? 7.529 -47.294 11.832 1.00 73.14 61 GLU B C 1
ATOM 4103 O O . GLU B 1 61 ? 6.548 -46.612 11.523 1.00 74.35 61 GLU B O 1
ATOM 4107 N N . GLY B 1 62 ? 7.434 -48.471 12.443 1.00 84.90 62 GLY B N 1
ATOM 4108 C CA . GLY B 1 62 ? 6.162 -49.008 12.890 1.00 88.73 62 GLY B CA 1
ATOM 4109 C C . GLY B 1 62 ? 5.437 -48.098 13.854 1.00 91.82 62 GLY B C 1
ATOM 4110 O O . GLY B 1 62 ? 6.040 -47.604 14.812 1.00 89.39 62 GLY B O 1
ATOM 4111 N N . GLY B 1 63 ? 4.146 -47.869 13.619 1.00 97.68 63 GLY B N 1
ATOM 4112 C CA . GLY B 1 63 ? 3.333 -47.099 14.532 1.00 95.86 63 GLY B CA 1
ATOM 4113 C C . GLY B 1 63 ? 3.455 -45.597 14.398 1.00 96.89 63 GLY B C 1
ATOM 4114 O O . GLY B 1 63 ? 2.554 -44.872 14.840 1.00 99.90 63 GLY B O 1
ATOM 4115 N N . THR B 1 64 ? 4.533 -45.096 13.812 1.00 81.61 64 THR B N 1
ATOM 4116 C CA . THR B 1 64 ? 4.681 -43.658 13.690 1.00 75.91 64 THR B CA 1
ATOM 4117 C C . THR B 1 64 ? 4.087 -43.184 12.362 1.00 74.35 64 THR B C 1
ATOM 4118 O O . THR B 1 64 ? 3.721 -43.979 11.493 1.00 72.89 64 THR B O 1
ATOM 4122 N N . SER B 1 65 ? 3.978 -41.861 12.224 1.00 71.46 65 SER B N 1
ATOM 4123 C CA . SER B 1 65 ? 3.502 -41.225 11.001 1.00 68.65 65 SER B CA 1
ATOM 4124 C C . SER B 1 65 ? 4.600 -40.393 10.356 1.00 66.94 65 SER B C 1
ATOM 4125 O O . SER B 1 65 ? 4.327 -39.575 9.467 1.00 66.56 65 SER B O 1
ATOM 4128 N N . THR B 1 66 ? 5.830 -40.569 10.820 1.00 63.54 66 THR B N 1
ATOM 4129 C CA . THR B 1 66 ? 7.005 -39.830 10.401 1.00 61.44 66 THR B CA 1
ATOM 4130 C C . THR B 1 66 ? 7.965 -40.734 9.632 1.00 58.39 66 THR B C 1
ATOM 4131 O O . THR B 1 66 ? 7.954 -41.956 9.775 1.00 57.36 66 THR B O 1
ATOM 4135 N N . GLN B 1 67 ? 8.791 -40.119 8.797 1.00 55.65 67 GLN B N 1
ATOM 4136 C CA . GLN B 1 67 ? 9.811 -40.825 8.039 1.00 53.35 67 GLN B CA 1
ATOM 4137 C C . GLN B 1 67 ? 11.169 -40.177 8.271 1.00 54.87 67 GLN B C 1
ATOM 4138 O O . GLN B 1 67 ? 11.268 -38.978 8.549 1.00 55.17 67 GLN B O 1
ATOM 4144 N N . ARG B 1 68 ? 12.217 -40.989 8.163 1.00 50.71 68 ARG B N 1
ATOM 4145 C CA . ARG B 1 68 ? 13.595 -40.510 8.118 1.00 46.96 68 ARG B CA 1
ATOM 4146 C C . ARG B 1 68 ? 14.076 -40.761 6.695 1.00 48.19 68 ARG B C 1
ATOM 4147 O O . ARG B 1 68 ? 13.909 -41.868 6.172 1.00 50.52 68 ARG B O 1
ATOM 4155 N N . ALA B 1 69 ? 14.596 -39.725 6.047 1.00 45.82 69 ALA B N 1
ATOM 4156 C CA . ALA B 1 69 ? 14.925 -39.753 4.625 1.00 42.36 69 ALA B CA 1
ATOM 4157 C C . ALA B 1 69 ? 16.434 -39.741 4.442 1.00 42.42 69 ALA B C 1
ATOM 4158 O O . ALA B 1 69 ? 17.125 -38.928 5.071 1.00 41.69 69 ALA B O 1
ATOM 4160 N N . ILE B 1 70 ? 16.935 -40.610 3.559 1.00 39.97 70 ILE B N 1
ATOM 4161 C CA . ILE B 1 70 ? 18.361 -40.715 3.253 1.00 37.81 70 ILE B CA 1
ATOM 4162 C C . ILE B 1 70 ? 18.575 -40.297 1.805 1.00 38.52 70 ILE B C 1
ATOM 4163 O O . ILE B 1 70 ? 17.985 -40.882 0.889 1.00 39.46 70 ILE B O 1
ATOM 4168 N N . ALA B 1 71 ? 19.426 -39.295 1.596 1.00 37.51 71 ALA B N 1
ATOM 4169 C CA . ALA B 1 71 ? 19.764 -38.870 0.247 1.00 37.42 71 ALA B CA 1
ATOM 4170 C C . ALA B 1 71 ? 20.893 -39.747 -0.287 1.00 39.42 71 ALA B C 1
ATOM 4171 O O . ALA B 1 71 ? 21.863 -40.041 0.419 1.00 43.06 71 ALA B O 1
ATOM 4173 N N . LEU B 1 72 ? 20.751 -40.192 -1.520 1.00 36.70 72 LEU B N 1
ATOM 4174 C CA . LEU B 1 72 ? 21.647 -41.171 -2.091 1.00 39.10 72 LEU B CA 1
ATOM 4175 C C . LEU B 1 72 ? 22.503 -40.487 -3.144 1.00 40.55 72 LEU B C 1
ATOM 4176 O O . LEU B 1 72 ? 21.976 -39.755 -3.984 1.00 41.68 72 LEU B O 1
ATOM 4181 N N . GLU B 1 73 ? 23.815 -40.710 -3.094 1.00 39.25 73 GLU B N 1
ATOM 4182 C CA . GLU B 1 73 ? 24.701 -40.280 -4.166 1.00 42.41 73 GLU B CA 1
ATOM 4183 C C . GLU B 1 73 ? 25.362 -41.514 -4.762 1.00 41.86 73 GLU B C 1
ATOM 4184 O O . GLU B 1 73 ? 25.972 -42.321 -4.045 1.00 41.14 73 GLU B O 1
ATOM 4190 N N . TYR B 1 74 ? 25.246 -41.643 -6.073 1.00 42.75 74 TYR B N 1
ATOM 4191 C CA . TYR B 1 74 ? 25.717 -42.800 -6.807 1.00 42.88 74 TYR B CA 1
ATOM 4192 C C . TYR B 1 74 ? 26.850 -42.353 -7.718 1.00 44.67 74 TYR B C 1
ATOM 4193 O O . TYR B 1 74 ? 26.734 -41.321 -8.389 1.00 46.71 74 TYR B O 1
ATOM 4202 N N . LYS B 1 75 ? 27.943 -43.115 -7.720 1.00 42.42 75 LYS B N 1
ATOM 4203 C CA . LYS B 1 75 ? 29.107 -42.834 -8.545 1.00 44.95 75 LYS B CA 1
ATOM 4204 C C . LYS B 1 75 ? 29.383 -44.022 -9.448 1.00 44.37 75 LYS B C 1
ATOM 4205 O O . LYS B 1 75 ? 29.183 -45.170 -9.046 1.00 46.42 75 LYS B O 1
ATOM 4211 N N . ARG B 1 76 ? 29.824 -43.744 -10.666 1.00 46.92 76 ARG B N 1
ATOM 4212 C CA . ARG B 1 76 ? 30.222 -44.754 -11.631 1.00 48.22 76 ARG B CA 1
ATOM 4213 C C . ARG B 1 76 ? 31.734 -44.762 -11.819 1.00 49.91 76 ARG B C 1
ATOM 4214 O O . ARG B 1 76 ? 32.409 -43.761 -11.554 1.00 49.48 76 ARG B O 1
ATOM 4222 N N . PRO B 1 77 ? 32.311 -45.887 -12.266 1.00 52.12 77 PRO B N 1
ATOM 4223 C CA . PRO B 1 77 ? 33.768 -45.904 -12.480 1.00 50.24 77 PRO B CA 1
ATOM 4224 C C . PRO B 1 77 ? 34.208 -44.913 -13.536 1.00 50.69 77 PRO B C 1
ATOM 4225 O O . PRO B 1 77 ? 35.260 -44.283 -13.385 1.00 53.60 77 PRO B O 1
ATOM 4229 N N . GLN B 1 78 ? 33.384 -44.702 -14.561 1.00 51.23 78 GLN B N 1
ATOM 4230 C CA . GLN B 1 78 ? 33.708 -43.767 -15.629 1.00 53.01 78 GLN B CA 1
ATOM 4231 C C . GLN B 1 78 ? 34.009 -42.367 -15.095 1.00 56.07 78 GLN B C 1
ATOM 4232 O O . GLN B 1 78 ? 34.708 -41.594 -15.755 1.00 58.31 78 GLN B O 1
ATOM 4238 N N . GLU B 1 79 ? 33.457 -42.008 -13.931 1.00 54.01 79 GLU B N 1
ATOM 4239 C CA . GLU B 1 79 ? 33.799 -40.760 -13.262 1.00 51.93 79 GLU B CA 1
ATOM 4240 C C . GLU B 1 79 ? 35.180 -40.814 -12.613 1.00 54.83 79 GLU B C 1
ATOM 4241 O O . GLU B 1 79 ? 35.735 -39.764 -12.279 1.00 57.62 79 GLU B O 1
ATOM 4247 N N . GLY B 1 80 ? 35.736 -42.000 -12.380 1.00 52.72 80 GLY B N 1
ATOM 4248 C CA . GLY B 1 80 ? 37.069 -42.087 -11.826 1.00 50.39 80 GLY B CA 1
ATOM 4249 C C . GLY B 1 80 ? 37.064 -41.808 -10.342 1.00 50.75 80 GLY B C 1
ATOM 4250 O O . GLY B 1 80 ? 36.056 -41.430 -9.753 1.00 50.15 80 GLY B O 1
ATOM 4251 N N . ILE B 1 81 ? 38.239 -41.978 -9.725 1.00 49.24 81 ILE B N 1
ATOM 4252 C CA . ILE B 1 81 ? 38.370 -41.797 -8.279 1.00 48.64 81 ILE B CA 1
ATOM 4253 C C . ILE B 1 81 ? 38.0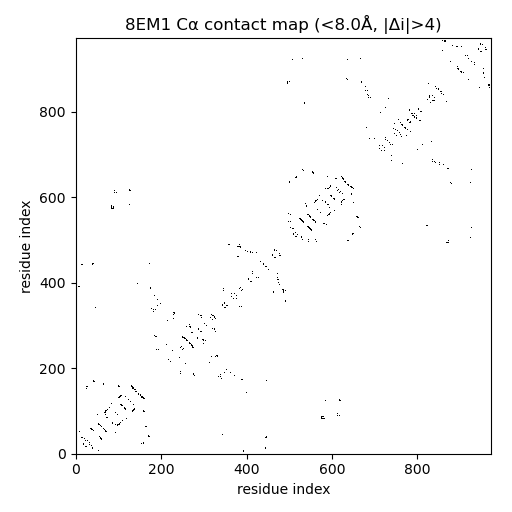60 -40.365 -7.845 1.00 50.61 81 ILE B C 1
ATOM 4254 O O . ILE B 1 81 ? 37.837 -40.117 -6.656 1.00 51.95 81 ILE B O 1
ATOM 4258 N N . HIS B 1 82 ? 38.076 -39.405 -8.775 1.00 49.29 82 HIS B N 1
ATOM 4259 C CA . HIS B 1 82 ? 37.681 -38.037 -8.446 1.00 50.64 82 HIS B CA 1
ATOM 4260 C C . HIS B 1 82 ? 36.249 -38.002 -7.937 1.00 51.82 82 HIS B C 1
ATOM 4261 O O . HIS B 1 82 ? 35.886 -37.129 -7.139 1.00 49.37 82 HIS B O 1
ATOM 4268 N N . GLY B 1 83 ? 35.426 -38.951 -8.395 1.00 51.03 83 GLY B N 1
ATOM 4269 C CA . GLY B 1 83 ? 34.053 -39.043 -7.936 1.00 48.56 83 GLY B CA 1
ATOM 4270 C C . GLY B 1 83 ? 33.916 -39.287 -6.445 1.00 46.62 83 GLY B C 1
ATOM 4271 O O . GLY B 1 83 ? 32.889 -38.935 -5.857 1.00 48.46 83 GLY B O 1
ATOM 4272 N N . LEU B 1 84 ? 34.920 -39.912 -5.812 1.00 43.71 84 LEU B N 1
ATOM 4273 C CA . LEU B 1 84 ? 34.829 -40.156 -4.373 1.00 44.81 84 LEU B CA 1
ATOM 4274 C C . LEU B 1 84 ? 34.797 -38.856 -3.586 1.00 46.37 84 LEU B C 1
ATOM 4275 O O . LEU B 1 84 ? 33.964 -38.673 -2.687 1.00 46.79 84 LEU B O 1
ATOM 4280 N N . LEU B 1 85 ? 35.688 -37.927 -3.927 1.00 46.45 85 LEU B N 1
ATOM 4281 C CA . LEU B 1 85 ? 35.737 -36.659 -3.216 1.00 43.93 85 LEU B CA 1
ATOM 4282 C C . LEU B 1 85 ? 34.527 -35.802 -3.550 1.00 44.74 85 LEU B C 1
ATOM 4283 O O . LEU B 1 85 ? 34.028 -35.061 -2.695 1.00 40.88 85 LEU B O 1
ATOM 4288 N N . THR B 1 86 ? 34.049 -35.873 -4.793 1.00 44.25 86 THR B N 1
ATOM 4289 C CA . THR B 1 86 ? 32.757 -35.271 -5.081 1.00 45.85 86 THR B CA 1
ATOM 4290 C C . THR B 1 86 ? 31.678 -35.822 -4.157 1.00 42.00 86 THR B C 1
ATOM 4291 O O . THR B 1 86 ? 30.907 -35.055 -3.577 1.00 42.75 86 THR B O 1
ATOM 4295 N N . ALA B 1 87 ? 31.655 -37.142 -3.955 1.00 41.80 87 ALA B N 1
ATOM 4296 C CA . ALA B 1 87 ? 30.577 -37.766 -3.191 1.00 42.51 87 ALA B CA 1
ATOM 4297 C C . ALA B 1 87 ? 30.599 -37.333 -1.737 1.00 41.33 87 ALA B C 1
ATOM 4298 O O . ALA B 1 87 ? 29.543 -37.093 -1.138 1.00 40.28 87 ALA B O 1
ATOM 4300 N N . ILE B 1 88 ? 31.791 -37.237 -1.147 1.00 39.61 88 ILE B N 1
ATOM 4301 C CA . ILE B 1 88 ? 31.887 -36.801 0.243 1.00 40.24 88 ILE B CA 1
ATOM 4302 C C . ILE B 1 88 ? 31.304 -35.405 0.413 1.00 43.83 88 ILE B C 1
ATOM 4303 O O . ILE B 1 88 ? 30.552 -35.130 1.366 1.00 41.67 88 ILE B O 1
ATOM 4308 N N . GLY B 1 89 ? 31.646 -34.497 -0.502 1.00 41.37 89 GLY B N 1
ATOM 4309 C CA . GLY B 1 89 ? 31.104 -33.155 -0.422 1.00 41.11 89 GLY B CA 1
ATOM 4310 C C . GLY B 1 89 ? 29.612 -33.132 -0.650 1.00 42.46 89 GLY B C 1
ATOM 4311 O O . GLY B 1 89 ? 28.876 -32.403 0.025 1.00 42.08 89 GLY B O 1
ATOM 4312 N N . GLN B 1 90 ? 29.146 -33.918 -1.613 1.00 40.14 90 GLN B N 1
ATOM 4313 C CA . GLN B 1 90 ? 27.720 -33.981 -1.858 1.00 40.23 90 GLN B CA 1
ATOM 4314 C C . GLN B 1 90 ? 26.977 -34.529 -0.641 1.00 41.65 90 GLN B C 1
ATOM 4315 O O . GLN B 1 90 ? 25.917 -34.012 -0.276 1.00 42.28 90 GLN B O 1
ATOM 4321 N N . ALA B 1 91 ? 27.534 -35.544 0.027 1.00 42.57 91 ALA B N 1
ATOM 4322 C CA . ALA B 1 91 ? 26.871 -36.097 1.208 1.00 41.65 91 ALA B CA 1
ATOM 4323 C C . ALA B 1 91 ? 26.744 -35.045 2.303 1.00 41.12 91 ALA B C 1
ATOM 4324 O O . ALA B 1 91 ? 25.721 -34.974 2.993 1.00 41.48 91 ALA B O 1
ATOM 4326 N N . HIS B 1 92 ? 27.769 -34.210 2.474 1.00 41.23 92 HIS B N 1
ATOM 4327 C CA . HIS B 1 92 ? 27.657 -33.104 3.421 1.00 44.37 92 HIS B CA 1
ATOM 4328 C C . HIS B 1 92 ? 26.618 -32.083 2.952 1.00 41.41 92 HIS B C 1
ATOM 4329 O O . HIS B 1 92 ? 25.879 -31.521 3.762 1.00 40.11 92 HIS B O 1
ATOM 4336 N N . GLY B 1 93 ? 26.533 -31.852 1.644 1.00 39.20 93 GLY B N 1
ATOM 4337 C CA . GLY B 1 93 ? 25.486 -30.992 1.119 1.00 41.10 93 GLY B CA 1
ATOM 4338 C C . GLY B 1 93 ? 24.089 -31.519 1.396 1.00 43.44 93 GLY B C 1
ATOM 4339 O O . GLY B 1 93 ? 23.155 -30.747 1.625 1.00 43.03 93 GLY B O 1
ATOM 4340 N N . TYR B 1 94 ? 23.915 -32.838 1.329 1.00 43.61 94 TYR B N 1
ATOM 4341 C CA . TYR B 1 94 ? 22.597 -33.416 1.555 1.00 42.37 94 TYR B CA 1
ATOM 4342 C C . TYR B 1 94 ? 22.196 -33.302 3.024 1.00 42.27 94 TYR B C 1
ATOM 4343 O O . TYR B 1 94 ? 21.028 -33.075 3.335 1.00 41.41 94 TYR B O 1
ATOM 4352 N N . LEU B 1 95 ? 23.142 -33.492 3.944 1.00 43.39 95 LEU B N 1
ATOM 4353 C CA . LEU B 1 95 ? 22.841 -33.296 5.359 1.00 43.30 95 LEU B CA 1
ATOM 4354 C C . LEU B 1 95 ? 22.531 -31.832 5.652 1.00 45.76 95 LEU B C 1
ATOM 4355 O O . LEU B 1 95 ? 21.664 -31.524 6.479 1.00 44.34 95 LEU B O 1
ATOM 4360 N N . HIS B 1 96 ? 23.251 -30.913 4.998 1.00 43.45 96 HIS B N 1
ATOM 4361 C CA . HIS B 1 96 ? 23.005 -29.490 5.211 1.00 44.89 96 HIS B CA 1
ATOM 4362 C C . HIS B 1 96 ? 21.607 -29.092 4.748 1.00 46.74 96 HIS B C 1
ATOM 4363 O O . HIS B 1 96 ? 20.963 -28.235 5.361 1.00 44.59 96 HIS B O 1
ATOM 4370 N N . LYS B 1 97 ? 21.119 -29.737 3.688 1.00 46.36 97 LYS B N 1
ATOM 4371 C CA . LYS B 1 97 ? 19.786 -29.522 3.149 1.00 44.72 97 LYS B CA 1
ATOM 4372 C C . LYS B 1 97 ? 18.686 -29.947 4.115 1.00 44.59 97 LYS B C 1
ATOM 4373 O O . LYS B 1 97 ? 17.528 -29.580 3.909 1.00 42.97 97 LYS B O 1
ATOM 4379 N N . GLY B 1 98 ? 19.009 -30.752 5.125 1.00 44.38 98 GLY B N 1
ATOM 4380 C CA . GLY B 1 98 ? 18.043 -31.184 6.111 1.00 44.02 98 GLY B CA 1
ATOM 4381 C C . GLY B 1 98 ? 17.699 -32.661 6.099 1.00 47.38 98 GLY B C 1
ATOM 4382 O O . GLY B 1 98 ? 16.765 -33.064 6.809 1.00 48.70 98 GLY B O 1
ATOM 4383 N N . TYR B 1 99 ? 18.385 -33.476 5.303 1.00 45.80 99 TYR B N 1
ATOM 4384 C CA . TYR B 1 99 ? 18.100 -34.907 5.287 1.00 42.25 99 TYR B CA 1
ATOM 4385 C C . TYR B 1 99 ? 18.672 -35.574 6.527 1.00 41.95 99 TYR B C 1
ATOM 4386 O O . TYR B 1 99 ? 19.714 -35.178 7.052 1.00 45.96 99 TYR B O 1
ATOM 4395 N N . SER B 1 100 ? 17.973 -36.596 6.998 1.00 44.41 100 SER B N 1
ATOM 4396 C CA . SER B 1 100 ? 18.421 -37.302 8.193 1.00 45.01 100 SER B CA 1
ATOM 4397 C C . SER B 1 100 ? 19.704 -38.090 7.950 1.00 43.45 100 SER B C 1
ATOM 4398 O O . SER B 1 100 ? 20.466 -38.325 8.886 1.00 47.88 100 SER B O 1
ATOM 4401 N N . GLY B 1 101 ? 19.943 -38.542 6.727 1.00 38.39 101 GLY B N 1
ATOM 4402 C CA . GLY B 1 101 ? 21.156 -39.274 6.447 1.00 40.91 101 GLY B CA 1
ATOM 4403 C C . GLY B 1 101 ? 21.519 -39.144 4.987 1.00 39.26 101 GLY B C 1
ATOM 4404 O O . GLY B 1 101 ? 20.723 -38.682 4.167 1.00 40.10 101 GLY B O 1
ATOM 4405 N N . ALA B 1 102 ? 22.727 -39.590 4.662 1.00 35.73 102 ALA B N 1
ATOM 4406 C CA . ALA B 1 102 ? 23.154 -39.639 3.274 1.00 38.12 102 ALA B CA 1
ATOM 4407 C C . ALA B 1 102 ? 23.898 -40.946 3.029 1.00 38.88 102 ALA B C 1
ATOM 4408 O O . ALA B 1 102 ? 24.558 -41.475 3.929 1.00 37.79 102 ALA B O 1
ATOM 4410 N N . ALA B 1 103 ? 23.764 -41.477 1.812 1.00 34.18 103 ALA B N 1
ATOM 4411 C CA . ALA B 1 103 ? 24.418 -42.718 1.432 1.00 36.94 103 ALA B CA 1
ATOM 4412 C C . ALA B 1 103 ? 25.249 -42.493 0.180 1.00 36.65 103 ALA B C 1
ATOM 4413 O O . ALA B 1 103 ? 24.717 -42.137 -0.879 1.00 38.67 103 ALA B O 1
ATOM 4415 N N . ILE B 1 104 ? 26.532 -42.784 0.282 1.00 33.01 104 ILE B N 1
ATOM 4416 C CA . ILE B 1 104 ? 27.441 -42.733 -0.846 1.00 36.32 104 ILE B CA 1
ATOM 4417 C C . ILE B 1 104 ? 27.547 -44.153 -1.385 1.00 36.69 104 ILE B C 1
ATOM 4418 O O . ILE B 1 104 ? 27.834 -45.090 -0.633 1.00 37.30 104 ILE B O 1
ATOM 4423 N N . VAL B 1 105 ? 27.244 -44.327 -2.665 1.00 34.16 105 VAL B N 1
ATOM 4424 C CA . VAL B 1 105 ? 27.300 -45.626 -3.314 1.00 36.82 105 VAL B CA 1
ATOM 4425 C C . VAL B 1 105 ? 28.314 -45.549 -4.445 1.00 35.97 105 VAL B C 1
ATOM 4426 O O . VAL B 1 105 ? 28.117 -44.792 -5.401 1.00 38.79 105 VAL B O 1
ATOM 4430 N N . ILE B 1 106 ? 29.393 -46.322 -4.337 1.00 36.79 106 ILE B N 1
ATOM 4431 C CA . ILE B 1 106 ? 30.558 -46.166 -5.211 1.00 37.23 106 ILE B CA 1
ATOM 4432 C C . ILE B 1 106 ? 31.106 -47.536 -5.590 1.00 36.08 106 ILE B C 1
ATOM 4433 O O . ILE B 1 106 ? 30.915 -48.514 -4.859 1.00 36.09 106 ILE B O 1
ATOM 4438 N N . PRO B 1 107 ? 31.837 -47.624 -6.715 1.00 39.96 107 PRO B N 1
ATOM 4439 C CA . PRO B 1 107 ? 32.417 -48.921 -7.122 1.00 40.23 107 PRO B CA 1
ATOM 4440 C C . PRO B 1 107 ? 33.308 -49.527 -6.049 1.00 40.09 107 PRO B C 1
ATOM 4441 O O . PRO B 1 107 ? 33.942 -48.822 -5.271 1.00 38.90 107 PRO B O 1
ATOM 4445 N N . GLY B 1 108 ? 33.306 -50.867 -5.983 1.00 42.77 108 GLY B N 1
ATOM 4446 C CA . GLY B 1 108 ? 34.079 -51.568 -4.968 1.00 42.38 108 GLY B CA 1
ATOM 4447 C C . GLY B 1 108 ? 35.575 -51.451 -5.164 1.00 47.62 108 GLY B C 1
ATOM 4448 O O . GLY B 1 108 ? 36.336 -51.498 -4.195 1.00 49.08 108 GLY B O 1
ATOM 4449 N N . ARG B 1 109 ? 36.019 -51.347 -6.412 1.00 51.99 109 ARG B N 1
ATOM 4450 C CA . ARG B 1 109 ? 37.414 -51.063 -6.705 1.00 56.20 109 ARG B CA 1
ATOM 4451 C C . ARG B 1 109 ? 37.483 -50.255 -7.992 1.00 57.00 109 ARG B C 1
ATOM 4452 O O . ARG B 1 109 ? 36.551 -50.243 -8.798 1.00 57.38 109 ARG B O 1
ATOM 4460 N N . TYR B 1 110 ? 38.595 -49.558 -8.159 1.00 58.48 110 TYR B N 1
ATOM 4461 C CA . TYR B 1 110 ? 38.922 -48.913 -9.413 1.00 60.25 110 TYR B CA 1
ATOM 4462 C C . TYR B 1 110 ? 40.221 -49.505 -9.917 1.00 63.14 110 TYR B C 1
ATOM 4463 O O . TYR B 1 110 ? 40.954 -50.173 -9.182 1.00 65.64 110 TYR B O 1
ATOM 4472 N N . SER B 1 111 ? 40.512 -49.233 -11.185 1.00 63.46 111 SER B N 1
ATOM 4473 C CA . SER B 1 111 ? 41.804 -49.619 -11.722 1.00 66.44 111 SER B CA 1
ATOM 4474 C C . SER B 1 111 ? 42.921 -49.023 -10.877 1.00 67.03 111 SER B C 1
ATOM 4475 O O . SER B 1 111 ? 43.823 -49.737 -10.419 1.00 66.22 111 SER B O 1
ATOM 4478 N N . SER B 1 112 ? 42.812 -47.728 -10.575 1.00 68.07 112 SER B N 1
ATOM 4479 C CA . SER B 1 112 ? 43.833 -47.048 -9.793 1.00 68.18 112 SER B CA 1
ATOM 4480 C C . SER B 1 112 ? 43.875 -47.562 -8.363 1.00 68.98 112 SER B C 1
ATOM 4481 O O . SER B 1 112 ? 44.957 -47.820 -7.818 1.00 69.59 112 SER B O 1
ATOM 4483 N N . HIS B 1 113 ? 42.709 -47.743 -7.755 1.00 63.60 113 HIS B N 1
ATOM 4484 C CA . HIS B 1 113 ? 42.567 -47.806 -6.309 1.00 60.67 113 HIS B CA 1
ATOM 4485 C C . HIS B 1 113 ? 41.962 -49.137 -5.876 1.00 58.66 113 HIS B C 1
ATOM 4486 O O . HIS B 1 113 ? 40.859 -49.488 -6.325 1.00 59.71 113 HIS B O 1
ATOM 4493 N N . PRO B 1 114 ? 42.632 -49.927 -5.041 1.00 60.86 114 PRO B N 1
ATOM 4494 C CA . PRO B 1 114 ? 42.011 -51.187 -4.591 1.00 59.46 114 PRO B CA 1
ATOM 4495 C C . PRO B 1 114 ? 40.881 -50.992 -3.589 1.00 58.68 114 PRO B C 1
ATOM 4496 O O . PRO B 1 114 ? 39.994 -51.853 -3.512 1.00 56.26 114 PRO B O 1
ATOM 4500 N N . THR B 1 115 ? 40.918 -49.932 -2.776 1.00 54.95 115 THR B N 1
ATOM 4501 C CA . THR B 1 115 ? 40.027 -49.787 -1.623 1.00 54.55 115 THR B CA 1
ATOM 4502 C C . THR B 1 115 ? 39.289 -48.441 -1.570 1.00 52.30 115 THR B C 1
ATOM 4503 O O . THR B 1 115 ? 39.362 -47.729 -0.561 1.00 49.40 115 THR B O 1
ATOM 4507 N N . PRO B 1 116 ? 38.509 -48.091 -2.606 1.00 49.76 116 PRO B N 1
ATOM 4508 C CA . PRO B 1 116 ? 37.892 -46.748 -2.623 1.00 47.98 116 PRO B CA 1
ATOM 4509 C C . PRO B 1 116 ? 36.897 -46.490 -1.504 1.00 49.52 116 PRO B C 1
ATOM 4510 O O . PRO B 1 116 ? 36.847 -45.368 -0.976 1.00 50.47 116 PRO B O 1
ATOM 4514 N N . ALA B 1 117 ? 36.045 -47.464 -1.188 1.00 49.99 117 ALA B N 1
ATOM 4515 C CA . ALA B 1 117 ? 35.065 -47.296 -0.121 1.00 47.65 117 ALA B CA 1
ATOM 4516 C C . ALA B 1 117 ? 35.728 -47.244 1.246 1.00 48.76 117 ALA B C 1
ATOM 4517 O O . ALA B 1 117 ? 35.233 -46.548 2.144 1.00 49.19 117 ALA B O 1
ATOM 4519 N N . GLU B 1 118 ? 36.816 -48.002 1.436 1.00 49.24 118 GLU B N 1
ATOM 4520 C CA . GLU B 1 118 ? 37.587 -47.886 2.670 1.00 51.92 118 GLU B CA 1
ATOM 4521 C C . GLU B 1 118 ? 38.160 -46.485 2.806 1.00 50.72 118 GLU B C 1
ATOM 4522 O O . GLU B 1 118 ? 38.106 -45.880 3.884 1.00 46.45 118 GLU B O 1
ATOM 4528 N N . TYR B 1 119 ? 38.672 -45.945 1.698 1.00 48.27 119 TYR B N 1
ATOM 4529 C CA . TYR B 1 119 ? 39.205 -44.592 1.697 1.00 51.50 119 TYR B CA 1
ATOM 4530 C C . TYR B 1 119 ? 38.127 -43.579 2.066 1.00 50.40 119 TYR B C 1
ATOM 4531 O O . TYR B 1 119 ? 38.350 -42.721 2.925 1.00 47.74 119 TYR B O 1
ATOM 4540 N N . VAL B 1 120 ? 36.940 -43.679 1.448 1.00 50.38 120 VAL B N 1
ATOM 4541 C CA . VAL B 1 120 ? 35.866 -42.731 1.761 1.00 47.91 120 VAL B CA 1
ATOM 4542 C C . VAL B 1 120 ? 35.443 -42.876 3.218 1.00 48.33 120 VAL B C 1
ATOM 4543 O O . VAL B 1 120 ? 35.248 -41.884 3.927 1.00 48.27 120 VAL B O 1
ATOM 4547 N N . ARG B 1 121 ? 35.328 -44.116 3.696 1.00 48.57 121 ARG B N 1
ATOM 4548 C CA . ARG B 1 121 ? 35.007 -44.338 5.099 1.00 48.81 121 ARG B CA 1
ATOM 4549 C C . ARG B 1 121 ? 36.066 -43.718 6.019 1.00 50.95 121 ARG B C 1
ATOM 4550 O O . ARG B 1 121 ? 35.725 -43.094 7.029 1.00 52.31 121 ARG B O 1
ATOM 4558 N N . ASP B 1 122 ? 37.354 -43.874 5.687 1.00 52.53 122 ASP B N 1
ATOM 4559 C CA . ASP B 1 122 ? 38.418 -43.332 6.536 1.00 54.03 122 ASP B CA 1
ATOM 4560 C C . ASP B 1 122 ? 38.300 -41.814 6.664 1.00 54.16 122 ASP B C 1
ATOM 4561 O O . ASP B 1 122 ? 38.274 -41.272 7.778 1.00 53.53 122 ASP B O 1
ATOM 4566 N N . VAL B 1 123 ? 38.159 -41.122 5.530 1.00 53.30 123 VAL B N 1
ATOM 4567 C CA . VAL B 1 123 ? 38.078 -39.665 5.540 1.00 52.70 123 VAL B CA 1
ATOM 4568 C C . VAL B 1 123 ? 36.898 -39.208 6.374 1.00 54.45 123 VAL B C 1
ATOM 4569 O O . VAL B 1 123 ? 37.016 -38.285 7.188 1.00 57.02 123 VAL B O 1
ATOM 4573 N N . LEU B 1 124 ? 35.742 -39.850 6.192 1.00 53.58 124 LEU B N 1
ATOM 4574 C CA . LEU B 1 124 ? 34.577 -39.502 6.994 1.00 55.13 124 LEU B CA 1
ATOM 4575 C C . LEU B 1 124 ? 34.879 -39.686 8.472 1.00 58.52 124 LEU B C 1
ATOM 4576 O O . LEU B 1 124 ? 34.628 -38.787 9.282 1.00 60.97 124 LEU B O 1
ATOM 4581 N N . ASN B 1 125 ? 35.503 -40.817 8.823 1.00 56.63 125 ASN B N 1
ATOM 4582 C CA . ASN B 1 125 ? 35.820 -41.110 10.218 1.00 59.31 125 ASN B CA 1
ATOM 4583 C C . ASN B 1 125 ? 36.828 -40.114 10.777 1.00 62.13 125 ASN B C 1
ATOM 4584 O O . ASN B 1 125 ? 36.640 -39.571 11.873 1.00 61.69 125 ASN B O 1
ATOM 4589 N N . ALA B 1 126 ? 37.897 -39.850 10.022 1.00 67.22 126 ALA B N 1
ATOM 4590 C CA . ALA B 1 126 ? 39.003 -39.057 10.544 1.00 67.05 126 ALA B CA 1
ATOM 4591 C C . ALA B 1 126 ? 38.628 -37.585 10.677 1.00 68.13 126 ALA B C 1
ATOM 4592 O O . ALA B 1 126 ? 38.879 -36.966 11.717 1.00 72.06 126 ALA B O 1
ATOM 4594 N N . ILE B 1 127 ? 38.025 -37.003 9.648 1.00 65.38 127 ILE B N 1
ATOM 4595 C CA . ILE B 1 127 ? 37.940 -35.554 9.521 1.00 69.49 127 ILE B CA 1
ATOM 4596 C C . ILE B 1 127 ? 36.504 -35.052 9.691 1.00 71.28 127 ILE B C 1
ATOM 4597 O O . ILE B 1 127 ? 36.251 -34.131 10.468 1.00 74.78 127 ILE B O 1
ATOM 4601 N N . SER B 1 128 ? 35.548 -35.658 8.984 1.00 73.35 128 SER B N 1
ATOM 4602 C CA . SER B 1 128 ? 34.188 -35.124 8.972 1.00 73.41 128 SER B CA 1
ATOM 4603 C C . SER B 1 128 ? 33.533 -35.225 10.347 1.00 75.22 128 SER B C 1
ATOM 4604 O O . SER B 1 128 ? 32.896 -34.280 10.811 1.00 78.20 128 SER B O 1
ATOM 4606 N N . GLY B 1 129 ? 33.628 -36.376 10.996 1.00 71.57 129 GLY B N 1
ATOM 4607 C CA . GLY B 1 129 ? 32.934 -36.487 12.259 1.00 72.38 129 GLY B CA 1
ATOM 4608 C C . GLY B 1 129 ? 31.425 -36.530 12.160 1.00 71.30 129 GLY B C 1
ATOM 4609 O O . GLY B 1 129 ? 30.744 -36.455 13.191 1.00 72.28 129 GLY B O 1
ATOM 4610 N N . SER B 1 130 ? 30.868 -36.692 10.966 1.00 67.19 130 SER B N 1
ATOM 4611 C CA . SER B 1 130 ? 29.431 -36.847 10.827 1.00 64.62 130 SER B CA 1
ATOM 4612 C C . SER B 1 130 ? 29.123 -38.321 10.644 1.00 58.55 130 SER B C 1
ATOM 4613 O O . SER B 1 130 ? 29.575 -38.944 9.678 1.00 55.12 130 SER B O 1
ATOM 4616 N N . ARG B 1 131 ? 28.369 -38.866 11.586 1.00 57.30 131 ARG B N 1
ATOM 4617 C CA . ARG B 1 131 ? 28.025 -40.270 11.632 1.00 55.39 131 ARG B CA 1
ATOM 4618 C C . ARG B 1 131 ? 26.740 -40.572 10.874 1.00 50.40 131 ARG B C 1
ATOM 4619 O O . ARG B 1 131 ? 26.313 -41.722 10.842 1.00 49.40 131 ARG B O 1
ATOM 4621 N N . ALA B 1 132 ? 26.145 -39.573 10.234 1.00 50.31 132 ALA B N 1
ATOM 4622 C CA . ALA B 1 132 ? 24.905 -39.735 9.495 1.00 48.28 132 ALA B CA 1
ATOM 4623 C C . ALA B 1 132 ? 25.139 -40.028 8.017 1.00 46.35 132 ALA B C 1
ATOM 4624 O O . ALA B 1 132 ? 24.176 -40.015 7.234 1.00 42.54 132 ALA B O 1
ATOM 4626 N N . ILE B 1 133 ? 26.382 -40.305 7.621 1.00 44.25 133 ILE B N 1
ATOM 4627 C CA . ILE B 1 133 ? 26.727 -40.551 6.227 1.00 41.71 133 ILE B CA 1
ATOM 4628 C C . ILE B 1 133 ? 27.209 -41.981 6.119 1.00 43.46 133 ILE B C 1
ATOM 4629 O O . ILE B 1 133 ? 28.218 -42.350 6.733 1.00 45.23 133 ILE B O 1
ATOM 4634 N N . ALA B 1 134 ? 26.535 -42.761 5.294 1.00 41.49 134 ALA B N 1
ATOM 4635 C CA . ALA B 1 134 ? 26.856 -44.159 5.088 1.00 40.48 134 ALA B CA 1
ATOM 4636 C C . ALA B 1 134 ? 27.599 -44.304 3.776 1.00 38.52 134 ALA B C 1
ATOM 4637 O O . ALA B 1 134 ? 27.501 -43.455 2.889 1.00 38.75 134 ALA B O 1
ATOM 4639 N N . VAL B 1 135 ? 28.363 -45.383 3.671 1.00 37.16 135 VAL B N 1
ATOM 4640 C CA . VAL B 1 135 ? 29.130 -45.689 2.475 1.00 38.18 135 VAL B CA 1
ATOM 4641 C C . VAL B 1 135 ? 28.772 -47.089 2.020 1.00 40.69 135 VAL B C 1
ATOM 4642 O O . VAL B 1 135 ? 28.844 -48.033 2.814 1.00 44.18 135 VAL B O 1
ATOM 4646 N N . PHE B 1 136 ? 28.432 -47.236 0.745 1.00 35.69 136 PHE B N 1
ATOM 4647 C CA . PHE B 1 136 ? 28.172 -48.544 0.172 1.00 41.59 136 PHE B CA 1
ATOM 4648 C C . PHE B 1 136 ? 29.068 -48.744 -1.040 1.00 38.77 136 PHE B C 1
ATOM 4649 O O . PHE B 1 136 ? 29.321 -47.793 -1.783 1.00 38.90 136 PHE B O 1
ATOM 4657 N N . SER B 1 137 ? 29.547 -49.972 -1.240 1.00 36.14 137 SER B N 1
ATOM 4658 C CA . SER B 1 137 ? 30.348 -50.307 -2.416 1.00 38.18 137 SER B CA 1
ATOM 4659 C C . SER B 1 137 ? 29.699 -51.423 -3.221 1.00 37.33 137 SER B C 1
ATOM 4660 O O . SER B 1 137 ? 29.064 -52.322 -2.664 1.00 38.31 137 SER B O 1
ATOM 4663 N N . TYR B 1 138 ? 29.911 -51.405 -4.535 1.00 35.70 138 TYR B N 1
ATOM 4664 C CA . TYR B 1 138 ? 29.255 -52.374 -5.404 1.00 38.91 138 TYR B CA 1
ATOM 4665 C C . TYR B 1 138 ? 30.209 -52.990 -6.428 1.00 39.68 138 TYR B C 1
ATOM 4666 O O . TYR B 1 138 ? 31.160 -52.343 -6.896 1.00 39.06 138 TYR B O 1
ATOM 4675 N N . SER B 1 139 ? 29.914 -54.301 -6.789 1.00 32.48 139 SER B N 1
ATOM 4676 C CA . SER B 1 139 ? 30.424 -54.997 -7.965 1.00 36.41 139 SER B CA 1
ATOM 4677 C C . SER B 1 139 ? 29.472 -54.791 -9.146 1.00 41.23 139 SER B C 1
ATOM 4678 O O . SER B 1 139 ? 28.330 -54.358 -8.960 1.00 40.99 139 SER B O 1
ATOM 4681 N N . PRO B 1 140 ? 29.905 -55.040 -10.383 1.00 41.35 140 PRO B N 1
ATOM 4682 C CA . PRO B 1 140 ? 29.091 -54.617 -11.562 1.00 41.66 140 PRO B CA 1
ATOM 4683 C C . PRO B 1 140 ? 27.693 -55.222 -11.563 1.00 42.14 140 PRO B C 1
ATOM 4684 O O . PRO B 1 140 ? 27.490 -56.394 -11.222 1.00 44.27 140 PRO B O 1
ATOM 4688 N N . PRO B 1 141 ? 26.693 -54.439 -11.917 1.00 41.13 141 PRO B N 1
ATOM 4689 C CA . PRO B 1 141 ? 25.313 -54.909 -11.823 1.00 42.97 141 PRO B CA 1
ATOM 4690 C C . PRO B 1 141 ? 24.970 -55.848 -12.960 1.00 46.03 141 PRO B C 1
ATOM 4691 O O . PRO B 1 141 ? 25.605 -55.836 -14.015 1.00 47.12 141 PRO B O 1
ATOM 4695 N N . ASP B 1 142 ? 23.952 -56.677 -12.704 1.00 42.21 142 ASP B N 1
ATOM 4696 C CA . ASP B 1 142 ? 23.389 -57.608 -13.681 1.00 44.24 142 ASP B CA 1
ATOM 4697 C C . ASP B 1 142 ? 22.126 -56.983 -14.277 1.00 44.18 142 ASP B C 1
ATOM 4698 O O . ASP B 1 142 ? 21.037 -57.071 -13.700 1.00 42.72 142 ASP B O 1
ATOM 4703 N N . THR B 1 143 ? 22.268 -56.368 -15.447 1.00 46.50 143 THR B N 1
ATOM 4704 C CA . THR B 1 143 ? 21.142 -55.665 -16.051 1.00 46.93 143 THR B CA 1
ATOM 4705 C C . THR B 1 143 ? 20.078 -56.582 -16.642 1.00 46.79 143 THR B C 1
ATOM 4706 O O . THR B 1 143 ? 19.040 -56.073 -17.080 1.00 46.97 143 THR B O 1
ATOM 4710 N N . THR B 1 144 ? 20.314 -57.892 -16.716 1.00 42.58 144 THR B N 1
ATOM 4711 C CA . THR B 1 144 ? 19.228 -58.803 -17.054 1.00 41.62 144 THR B CA 1
ATOM 4712 C C . THR B 1 144 ? 18.277 -58.992 -15.891 1.00 41.18 144 THR B C 1
ATOM 4713 O O . THR B 1 144 ? 17.187 -59.508 -16.095 1.00 41.86 144 THR B O 1
ATOM 4717 N N . SER B 1 145 ? 18.692 -58.676 -14.673 1.00 38.90 145 SER B N 1
ATOM 4718 C CA . SER B 1 145 ? 17.818 -58.953 -13.551 1.00 40.00 145 SER B CA 1
ATOM 4719 C C . SER B 1 145 ? 16.792 -57.848 -13.347 1.00 39.47 145 SER B C 1
ATOM 4720 O O . SER B 1 145 ? 17.049 -56.683 -13.662 1.00 40.02 145 SER B O 1
ATOM 4723 N N . PRO B 1 146 ? 15.632 -58.176 -12.778 1.00 39.70 146 PRO B N 1
ATOM 4724 C CA . PRO B 1 146 ? 14.785 -57.102 -12.239 1.00 36.49 146 PRO B CA 1
ATOM 4725 C C . PRO B 1 146 ? 15.491 -56.323 -11.141 1.00 38.50 146 PRO B C 1
ATOM 4726 O O . PRO B 1 146 ? 15.231 -55.128 -10.950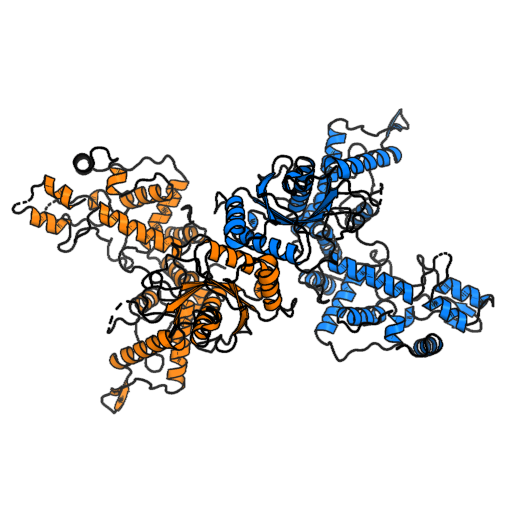 1.00 33.99 146 PRO B O 1
ATOM 4730 N N . THR B 1 147 ? 16.429 -56.955 -10.443 1.00 35.55 147 THR B N 1
ATOM 4731 C CA . THR B 1 147 ? 17.146 -56.327 -9.341 1.00 36.50 147 THR B CA 1
ATOM 4732 C C . THR B 1 147 ? 18.648 -56.387 -9.653 1.00 39.21 147 THR B C 1
ATOM 4733 O O . THR B 1 147 ? 19.387 -57.211 -9.080 1.00 35.93 147 THR B O 1
ATOM 4737 N N . PRO B 1 148 ? 19.140 -55.506 -10.534 1.00 37.86 148 PRO B N 1
ATOM 4738 C CA . PRO B 1 148 ? 20.525 -55.649 -11.019 1.00 37.24 148 PRO B CA 1
ATOM 4739 C C . PRO B 1 148 ? 21.568 -55.612 -9.917 1.00 39.40 148 PRO B C 1
ATOM 4740 O O . PRO B 1 148 ? 22.649 -56.201 -10.068 1.00 40.31 148 PRO B O 1
ATOM 4744 N N . PHE B 1 149 ? 21.283 -54.946 -8.803 1.00 37.87 149 PHE B N 1
ATOM 4745 C CA . PHE B 1 149 ? 22.249 -54.843 -7.722 1.00 37.71 149 PHE B CA 1
ATOM 4746 C C . PHE B 1 149 ? 21.946 -55.782 -6.582 1.00 36.86 149 PHE B C 1
ATOM 4747 O O . PHE B 1 149 ? 22.615 -55.716 -5.549 1.00 40.01 149 PHE B O 1
ATOM 4755 N N . ALA B 1 150 ? 20.957 -56.651 -6.737 1.00 35.93 150 ALA B N 1
ATOM 4756 C CA . ALA B 1 150 ? 20.645 -57.589 -5.670 1.00 38.02 150 ALA B CA 1
ATOM 4757 C C . ALA B 1 150 ? 21.883 -58.413 -5.328 1.00 38.61 150 ALA B C 1
ATOM 4758 O O . ALA B 1 150 ? 22.577 -58.908 -6.220 1.00 38.86 150 ALA B O 1
ATOM 4760 N N . GLY B 1 151 ? 22.215 -58.459 -4.037 1.00 38.80 151 GLY B N 1
ATOM 4761 C CA . GLY B 1 151 ? 23.366 -59.197 -3.557 1.00 34.02 151 GLY B CA 1
ATOM 4762 C C . GLY B 1 151 ? 24.711 -58.669 -3.994 1.00 39.49 151 GLY B C 1
ATOM 4763 O O . GLY B 1 151 ? 25.727 -59.313 -3.731 1.00 37.98 151 GLY B O 1
ATOM 4764 N N . ARG B 1 152 ? 24.764 -57.504 -4.635 1.00 37.11 152 ARG B N 1
ATOM 4765 C CA . ARG B 1 152 ? 26.019 -56.994 -5.167 1.00 38.78 152 ARG B CA 1
ATOM 4766 C C . ARG B 1 152 ? 26.453 -55.705 -4.500 1.00 36.54 152 ARG B C 1
ATOM 4767 O O . ARG B 1 152 ? 27.244 -54.966 -5.072 1.00 35.99 152 ARG B O 1
ATOM 4775 N N . ILE B 1 153 ? 25.887 -55.374 -3.348 1.00 39.42 153 ILE B N 1
ATOM 4776 C CA . ILE B 1 153 ? 26.221 -54.137 -2.658 1.00 40.55 153 ILE B CA 1
ATOM 4777 C C . ILE B 1 153 ? 26.478 -54.455 -1.197 1.00 40.86 153 ILE B C 1
ATOM 4778 O O . ILE B 1 153 ? 25.648 -55.094 -0.546 1.00 37.63 153 ILE B O 1
ATOM 4783 N N . GLN B 1 154 ? 27.601 -53.986 -0.668 1.00 42.79 154 GLN B N 1
ATOM 4784 C CA . GLN B 1 154 ? 27.899 -54.182 0.741 1.00 44.23 154 GLN B CA 1
ATOM 4785 C C . GLN B 1 154 ? 27.994 -52.835 1.439 1.00 43.29 154 GLN B C 1
ATOM 4786 O O . GLN B 1 154 ? 28.299 -51.809 0.822 1.00 46.27 154 GLN B O 1
ATOM 4792 N N . CYS B 1 155 ? 27.641 -52.832 2.713 1.00 40.36 155 CYS B N 1
ATOM 4793 C CA . CYS B 1 155 ? 27.755 -51.648 3.536 1.00 43.59 155 CYS B CA 1
ATOM 4794 C C . CYS B 1 155 ? 29.148 -51.618 4.145 1.00 45.61 155 CYS B C 1
ATOM 4795 O O . CYS B 1 155 ? 29.496 -52.507 4.927 1.00 45.76 155 CYS B O 1
ATOM 4798 N N . VAL B 1 156 ? 29.934 -50.603 3.784 1.00 42.88 156 VAL B N 1
ATOM 4799 C CA . VAL B 1 156 ? 31.268 -50.415 4.345 1.00 44.02 156 VAL B CA 1
ATOM 4800 C C . VAL B 1 156 ? 31.231 -49.498 5.561 1.00 46.13 156 VAL B C 1
ATOM 4801 O O . VAL B 1 156 ? 32.089 -49.594 6.447 1.00 46.07 156 VAL B O 1
ATOM 4805 N N . ARG B 1 157 ? 30.269 -48.595 5.602 1.00 43.05 157 ARG B N 1
ATOM 4806 C CA . ARG B 1 157 ? 30.097 -47.707 6.725 1.00 43.18 157 ARG B CA 1
ATOM 4807 C C . ARG B 1 157 ? 28.605 -47.527 6.934 1.00 44.15 157 ARG B C 1
ATOM 4808 O O . ARG B 1 157 ? 27.904 -47.108 6.008 1.00 45.34 157 ARG B O 1
ATOM 4816 N N . PRO B 1 158 ? 28.082 -47.846 8.104 1.00 43.21 158 PRO B N 1
ATOM 4817 C CA . PRO B 1 158 ? 26.681 -47.560 8.400 1.00 45.53 158 PRO B CA 1
ATOM 4818 C C . PRO B 1 158 ? 26.530 -46.080 8.716 1.00 43.69 158 PRO B C 1
ATOM 4819 O O . PRO B 1 158 ? 27.483 -45.314 8.672 1.00 48.45 158 PRO B O 1
ATOM 4823 N N . LEU B 1 159 ? 25.296 -45.684 8.992 1.00 44.98 159 LEU B N 1
ATOM 4824 C CA . LEU B 1 159 ? 24.973 -44.343 9.449 1.00 46.89 159 LEU B CA 1
ATOM 4825 C C . LEU B 1 159 ? 24.100 -44.448 10.689 1.00 50.15 159 LEU B C 1
ATOM 4826 O O . LEU B 1 159 ? 23.466 -45.479 10.945 1.00 50.24 159 LEU B O 1
ATOM 4831 N N . VAL B 1 160 ? 24.065 -43.374 11.463 1.00 49.12 160 VAL B N 1
ATOM 4832 C CA . VAL B 1 160 ? 23.085 -43.243 12.528 1.00 52.60 160 VAL B CA 1
ATOM 4833 C C . VAL B 1 160 ? 22.404 -41.896 12.368 1.00 56.34 160 VAL B C 1
ATOM 4834 O O . VAL B 1 160 ? 23.069 -40.889 12.095 1.00 57.02 160 VAL B O 1
ATOM 4838 N N . PHE B 1 161 ? 21.081 -41.892 12.498 1.00 55.56 161 PHE B N 1
ATOM 4839 C CA . PHE B 1 161 ? 20.293 -40.674 12.365 1.00 61.26 161 PHE B CA 1
ATOM 4840 C C . PHE B 1 161 ? 20.547 -39.749 13.553 1.00 69.55 161 PHE B C 1
ATOM 4841 O O . PHE B 1 161 ? 20.410 -40.169 14.708 1.00 68.05 161 PHE B O 1
ATOM 4849 N N . ASP B 1 162 ? 20.897 -38.484 13.266 1.00 84.69 162 ASP B N 1
ATOM 4850 C CA . ASP B 1 162 ? 21.204 -37.503 14.308 1.00 89.37 162 ASP B CA 1
ATOM 4851 C C . ASP B 1 162 ? 20.062 -37.414 15.306 1.00 92.42 162 ASP B C 1
ATOM 4852 O O . ASP B 1 162 ? 18.910 -37.158 14.935 1.00 91.23 162 ASP B O 1
ATOM 4857 N N . ALA B 1 163 ? 20.386 -37.667 16.576 1.00 93.89 163 ALA B N 1
ATOM 4858 C CA . ALA B 1 163 ? 19.372 -37.713 17.620 1.00 96.15 163 ALA B CA 1
ATOM 4859 C C . ALA B 1 163 ? 18.825 -36.333 17.966 1.00 98.61 163 ALA B C 1
ATOM 4860 O O . ALA B 1 163 ? 17.748 -36.243 18.565 1.00 93.29 163 ALA B O 1
ATOM 4862 N N . GLY B 1 164 ? 19.525 -35.263 17.587 1.00 114.23 164 GLY B N 1
ATOM 4863 C CA . GLY B 1 164 ? 19.080 -33.911 17.877 1.00 116.73 164 GLY B CA 1
ATOM 4864 C C . GLY B 1 164 ? 17.989 -33.406 16.952 1.00 118.13 164 GLY B C 1
ATOM 4865 O O . GLY B 1 164 ? 17.887 -32.200 16.699 1.00 118.34 164 GLY B O 1
ATOM 4866 N N . ARG B 1 165 ? 17.158 -34.321 16.453 1.00 94.97 165 ARG B N 1
ATOM 4867 C CA . ARG B 1 165 ? 16.094 -34.009 15.504 1.00 81.25 165 ARG B CA 1
ATOM 4868 C C . ARG B 1 165 ? 14.764 -34.082 16.248 1.00 73.94 165 A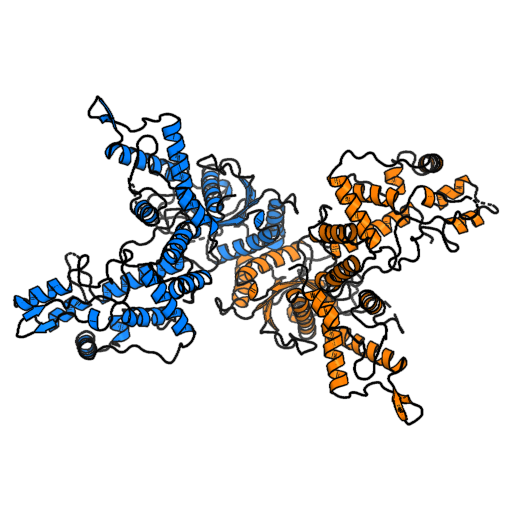RG B C 1
ATOM 4869 O O . ARG B 1 165 ? 14.241 -35.169 16.491 1.00 71.51 165 ARG B O 1
ATOM 4877 N N . VAL B 1 166 ? 14.227 -32.915 16.599 1.00 72.82 166 VAL B N 1
ATOM 4878 C CA . VAL B 1 166 ? 12.968 -32.831 17.328 1.00 69.06 166 VAL B CA 1
ATOM 4879 C C . VAL B 1 166 ? 11.778 -32.925 16.380 1.00 67.83 166 VAL B C 1
ATOM 4880 O O . VAL B 1 166 ? 10.732 -33.475 16.738 1.00 69.08 166 VAL B O 1
ATOM 4884 N N . HIS B 1 167 ? 11.912 -32.387 15.164 1.00 66.21 167 HIS B N 1
ATOM 4885 C CA . HIS B 1 167 ? 10.824 -32.302 14.188 1.00 66.10 167 HIS B CA 1
ATOM 4886 C C . HIS B 1 167 ? 11.081 -33.302 13.064 1.00 64.71 167 HIS B C 1
ATOM 4887 O O . HIS B 1 167 ? 12.013 -33.123 12.270 1.00 66.83 167 HIS B O 1
ATOM 4894 N N . LEU B 1 168 ? 10.240 -34.329 12.974 1.00 61.08 168 LEU B N 1
ATOM 4895 C CA . LEU B 1 168 ? 10.448 -35.404 12.018 1.00 60.45 168 LEU B CA 1
ATOM 4896 C C . LEU B 1 168 ? 9.618 -35.198 10.761 1.00 58.73 168 LEU B C 1
ATOM 4897 O O . LEU B 1 168 ? 8.491 -34.706 10.808 1.00 58.68 168 LEU B O 1
ATOM 4902 N N . ARG B 1 169 ? 10.178 -35.636 9.641 1.00 57.71 169 ARG B N 1
ATOM 4903 C CA . ARG B 1 169 ? 9.523 -35.482 8.355 1.00 54.77 169 ARG B CA 1
ATOM 4904 C C . ARG B 1 169 ? 8.220 -36.283 8.334 1.00 56.12 169 ARG B C 1
ATOM 4905 O O . ARG B 1 169 ? 8.177 -37.412 8.838 1.00 56.74 169 ARG B O 1
ATOM 4913 N N . PRO B 1 170 ? 7.146 -35.748 7.762 1.00 57.64 170 PRO B N 1
ATOM 4914 C CA . PRO B 1 170 ? 5.899 -36.523 7.688 1.00 56.97 170 PRO B CA 1
ATOM 4915 C C . PRO B 1 170 ? 6.006 -37.629 6.652 1.00 59.90 170 PRO B C 1
ATOM 4916 O O . PRO B 1 170 ? 6.648 -37.473 5.610 1.00 57.61 170 PRO B O 1
ATOM 4920 N N . ALA B 1 171 ? 5.291 -38.735 6.906 1.00 61.66 171 ALA B N 1
ATOM 4921 C CA . ALA B 1 171 ? 5.417 -39.889 6.017 1.00 60.99 171 ALA B CA 1
ATOM 4922 C C . ALA B 1 171 ? 4.675 -39.676 4.706 1.00 60.10 171 ALA B C 1
ATOM 4923 O O . ALA B 1 171 ? 5.102 -40.193 3.670 1.00 60.34 171 ALA B O 1
ATOM 4925 N N . ASN B 1 172 ? 3.623 -38.871 4.703 1.00 61.40 172 ASN B N 1
ATOM 4926 C CA . ASN B 1 172 ? 2.907 -38.618 3.466 1.00 60.30 172 ASN B CA 1
ATOM 4927 C C . ASN B 1 172 ? 3.587 -37.560 2.600 1.00 65.21 172 ASN B C 1
ATOM 4928 O O . ASN B 1 172 ? 3.041 -37.188 1.553 1.00 66.75 172 ASN B O 1
ATOM 4931 N N . GLN B 1 173 ? 4.774 -37.089 2.982 1.00 62.93 173 GLN B N 1
ATOM 4932 C CA . GLN B 1 173 ? 5.445 -36.055 2.218 1.00 61.19 173 GLN B CA 1
ATOM 4933 C C . GLN B 1 173 ? 6.409 -36.697 1.234 1.00 62.25 173 GLN B C 1
ATOM 4934 O O . GLN B 1 173 ? 6.995 -37.751 1.502 1.00 63.45 173 GLN B O 1
ATOM 4937 N N . GLY B 1 174 ? 6.570 -36.046 0.087 1.00 55.56 174 GLY B N 1
ATOM 4938 C CA . GLY B 1 174 ? 7.544 -36.461 -0.888 1.00 52.51 174 GLY B CA 1
ATOM 4939 C C . GLY B 1 174 ? 7.015 -37.469 -1.890 1.00 54.14 174 GLY B C 1
ATOM 4940 O O . GLY B 1 174 ? 5.942 -38.065 -1.731 1.00 52.94 174 GLY B O 1
ATOM 4941 N N . PRO B 1 175 ? 7.804 -37.711 -2.926 1.00 49.89 175 PRO B N 1
ATOM 4942 C CA . PRO B 1 175 ? 7.413 -38.689 -3.940 1.00 47.73 175 PRO B CA 1
ATOM 4943 C C . PRO B 1 175 ? 7.348 -40.096 -3.372 1.00 47.57 175 PRO B C 1
ATOM 4944 O O . PRO B 1 175 ? 8.034 -40.438 -2.402 1.00 47.14 175 PRO B O 1
ATOM 4948 N N . LYS B 1 176 ? 6.481 -40.903 -3.983 1.00 44.63 176 LYS B N 1
ATOM 4949 C CA . LYS B 1 176 ? 6.297 -42.292 -3.614 1.00 44.16 176 LYS B CA 1
ATOM 4950 C C . LYS B 1 176 ? 6.752 -43.258 -4.707 1.00 42.14 176 LYS B C 1
ATOM 4951 O O . LYS B 1 176 ? 6.588 -44.464 -4.548 1.00 43.03 176 LYS B O 1
ATOM 4957 N N . THR B 1 177 ? 7.329 -42.774 -5.800 1.00 40.34 177 THR B N 1
ATOM 4958 C CA . THR B 1 177 ? 7.868 -43.636 -6.841 1.00 39.77 177 THR B CA 1
ATOM 4959 C C . THR B 1 177 ? 9.245 -43.127 -7.236 1.00 41.30 177 THR B C 1
ATOM 4960 O O . THR B 1 177 ? 9.597 -41.974 -6.977 1.00 40.26 177 THR B O 1
ATOM 4964 N N . GLN B 1 178 ? 10.027 -44.003 -7.874 1.00 38.57 178 GLN B N 1
ATOM 4965 C CA . GLN B 1 178 ? 11.290 -43.567 -8.456 1.00 37.78 178 GLN B CA 1
ATOM 4966 C C . GLN B 1 178 ? 11.071 -42.751 -9.723 1.00 39.37 178 GLN B C 1
ATOM 4967 O O . GLN B 1 178 ? 11.933 -41.951 -10.096 1.00 41.77 178 GLN B O 1
ATOM 4973 N N . TRP B 1 179 ? 9.974 -42.977 -10.427 1.00 38.64 179 TRP B N 1
ATOM 4974 C CA . TRP B 1 179 ? 9.674 -42.232 -11.639 1.00 41.71 179 TRP B CA 1
ATOM 4975 C C . TRP B 1 179 ? 8.771 -41.042 -11.309 1.00 45.56 179 TRP B C 1
ATOM 4976 O O . TRP B 1 179 ? 7.998 -41.071 -10.340 1.00 43.09 179 TRP B O 1
ATOM 4987 N N . VAL B 1 180 ? 8.866 -40.002 -12.139 1.00 47.06 180 VAL B N 1
ATOM 4988 C CA . VAL B 1 180 ? 8.174 -38.741 -11.885 1.00 49.60 180 VAL B CA 1
ATOM 4989 C C . VAL B 1 180 ? 6.713 -38.846 -12.289 1.00 52.71 180 VAL B C 1
ATOM 4990 O O . VAL B 1 180 ? 6.382 -39.259 -13.407 1.00 51.70 180 VAL B O 1
ATOM 4994 N N . HIS B 1 181 ? 5.836 -38.420 -11.388 1.00 64.80 181 HIS B N 1
ATOM 4995 C CA . HIS B 1 181 ? 4.416 -38.266 -11.661 1.00 68.11 181 HIS B CA 1
ATOM 4996 C C . HIS B 1 181 ? 4.195 -36.826 -12.074 1.00 71.65 181 HIS B C 1
ATOM 4997 O O . HIS B 1 181 ? 4.511 -35.907 -11.310 1.00 72.98 181 HIS B O 1
ATOM 5004 N N . MET B 1 182 ? 3.698 -36.627 -13.281 1.00 75.83 182 MET B N 1
ATOM 5005 C CA . MET B 1 182 ? 3.281 -35.295 -13.674 1.00 87.27 182 MET B CA 1
ATOM 5006 C C . MET B 1 182 ? 1.859 -35.064 -13.179 1.00 89.89 182 MET B C 1
ATOM 5007 O O . MET B 1 182 ? 1.014 -35.964 -13.259 1.00 88.88 182 MET B O 1
ATOM 5011 N N . ARG B 1 183 ? 1.599 -33.874 -12.627 1.00 90.50 183 ARG B N 1
ATOM 5012 C CA . ARG B 1 183 ? 0.226 -33.569 -12.229 1.00 95.06 183 ARG B CA 1
ATOM 5013 C C . ARG B 1 183 ? -0.556 -33.462 -13.531 1.00 101.22 183 ARG B C 1
ATOM 5014 O O . ARG B 1 183 ? -0.516 -32.439 -14.221 1.00 100.59 183 ARG B O 1
ATOM 5017 N N . GLU B 1 184 ? -1.288 -34.532 -13.854 1.00 107.65 184 GLU B N 1
ATOM 5018 C CA . GLU B 1 184 ? -1.860 -34.732 -15.188 1.00 106.51 184 GLU B CA 1
ATOM 5019 C C . GLU B 1 184 ? -3.230 -34.063 -15.310 1.00 116.49 184 GLU B C 1
ATOM 5020 O O . GLU B 1 184 ? -4.258 -34.715 -15.475 1.00 121.92 184 GLU B O 1
ATOM 5022 N N . GLY B 1 185 ? -3.229 -32.727 -15.259 1.00 107.34 185 GLY B N 1
ATOM 5023 C CA . GLY B 1 185 ? -4.465 -32.011 -15.511 1.00 104.71 185 GLY B CA 1
ATOM 5024 C C . GLY B 1 185 ? -4.359 -30.550 -15.906 1.00 102.43 185 GLY B C 1
ATOM 5025 O O . GLY B 1 185 ? -5.050 -30.100 -16.827 1.00 101.99 185 GLY B O 1
ATOM 5026 N N . SER B 1 186 ? -3.469 -29.802 -15.260 1.00 106.27 186 SER B N 1
ATOM 5027 C CA . SER B 1 186 ? -3.429 -28.352 -15.416 1.00 101.47 186 SER B CA 1
ATOM 5028 C C . SER B 1 186 ? -2.413 -27.900 -16.452 1.00 98.92 186 SER B C 1
ATOM 5029 O O . SER B 1 186 ? -2.697 -26.984 -17.227 1.00 98.28 186 SER B O 1
ATOM 5031 N N . THR B 1 187 ? -1.240 -28.522 -16.498 1.00 93.44 187 THR B N 1
ATOM 5032 C CA . THR B 1 187 ? -0.197 -28.089 -17.411 1.00 87.24 187 THR B CA 1
ATOM 5033 C C . THR B 1 187 ? -0.293 -28.888 -18.705 1.00 87.77 187 THR B C 1
ATOM 5034 O O . THR B 1 187 ? -0.967 -29.918 -18.777 1.00 92.42 187 THR B O 1
ATOM 5038 N N . THR B 1 188 ? 0.355 -28.368 -19.746 1.00 73.34 188 THR B N 1
ATOM 5039 C CA . THR B 1 188 ? 0.410 -29.004 -21.054 1.00 64.95 188 THR B CA 1
ATOM 5040 C C . THR B 1 188 ? 1.783 -28.762 -21.665 1.00 59.07 188 THR B C 1
ATOM 5041 O O . THR B 1 188 ? 2.592 -27.986 -21.153 1.00 57.38 188 THR B O 1
ATOM 5045 N N . ARG B 1 189 ? 2.051 -29.443 -22.775 1.00 56.94 189 ARG B N 1
ATOM 5046 C CA . ARG B 1 189 ? 3.294 -29.187 -23.489 1.00 56.00 189 ARG B CA 1
ATOM 5047 C C . ARG B 1 189 ? 3.337 -27.747 -23.985 1.00 55.14 189 ARG B C 1
ATOM 5048 O O . ARG B 1 189 ? 4.376 -27.079 -23.883 1.00 48.60 189 ARG B O 1
ATOM 5056 N N . ASP B 1 190 ? 2.188 -27.245 -24.481 1.00 52.91 190 ASP B N 1
ATOM 5057 C CA . ASP B 1 190 ? 2.093 -25.885 -25.008 1.00 51.36 190 ASP B CA 1
ATOM 5058 C C . ASP B 1 190 ? 2.364 -24.850 -23.925 1.00 50.51 190 ASP B C 1
ATOM 5059 O O . ASP B 1 190 ? 3.016 -23.837 -24.183 1.00 48.18 190 ASP B O 1
ATOM 5064 N N . ALA B 1 191 ? 1.896 -25.107 -22.701 1.00 51.01 191 ALA B N 1
ATOM 5065 C CA . ALA B 1 191 ? 2.139 -24.195 -21.590 1.00 48.33 191 ALA B CA 1
ATOM 5066 C C . ALA B 1 191 ? 3.622 -24.112 -21.233 1.00 49.92 191 ALA B C 1
ATOM 5067 O O . ALA B 1 191 ? 4.142 -23.016 -21.011 1.00 51.77 191 ALA B O 1
ATOM 5069 N N . PHE B 1 192 ? 4.324 -25.245 -21.150 1.00 49.57 192 PHE B N 1
ATOM 5070 C CA . PHE B 1 192 ? 5.763 -25.169 -20.927 1.00 49.45 192 PHE B CA 1
ATOM 5071 C C . PHE B 1 192 ? 6.426 -24.356 -22.023 1.00 48.10 192 PHE B C 1
ATOM 5072 O O . PHE B 1 192 ? 7.327 -23.560 -21.760 1.00 49.09 192 PHE B O 1
ATOM 5080 N N . PHE B 1 193 ? 5.976 -24.536 -23.259 1.00 47.95 193 PHE B N 1
ATOM 5081 C CA . PHE B 1 193 ? 6.574 -23.834 -24.382 1.00 49.50 193 PHE B CA 1
ATOM 5082 C C . PHE B 1 193 ? 6.365 -22.324 -24.249 1.00 50.94 193 PHE B C 1
ATOM 5083 O O . PHE B 1 193 ? 7.321 -21.537 -24.326 1.00 50.68 193 PHE B O 1
ATOM 5091 N N . ARG B 1 194 ? 5.126 -21.903 -24.006 1.00 47.90 194 ARG B N 1
ATOM 5092 C CA . ARG B 1 194 ? 4.842 -20.476 -23.939 1.00 50.32 194 ARG B CA 1
ATOM 5093 C C . ARG B 1 194 ? 5.527 -19.824 -22.743 1.00 48.86 194 ARG B C 1
ATOM 5094 O O . ARG B 1 194 ? 6.036 -18.709 -22.856 1.00 50.40 194 ARG B O 1
ATOM 5102 N N . PHE B 1 195 ? 5.560 -20.508 -21.594 1.00 49.41 195 PHE B N 1
ATOM 5103 C CA . PHE B 1 195 ? 6.197 -19.940 -20.405 1.00 50.40 195 PHE B CA 1
ATOM 5104 C C . PHE B 1 195 ? 7.683 -19.728 -20.630 1.00 51.58 195 PHE B C 1
ATOM 5105 O O . PHE B 1 195 ? 8.243 -18.709 -20.214 1.00 52.09 195 PHE B O 1
ATOM 5113 N N . LEU B 1 196 ? 8.345 -20.690 -21.270 1.00 51.22 196 LEU B N 1
ATOM 5114 C CA . LEU B 1 196 ? 9.741 -20.488 -21.616 1.00 50.81 196 LEU B CA 1
ATOM 5115 C C . LEU B 1 196 ? 9.886 -19.335 -22.608 1.00 54.23 196 LEU B C 1
ATOM 5116 O O . LEU B 1 196 ? 10.826 -18.533 -22.508 1.00 55.13 196 LEU B O 1
ATOM 5121 N N . GLN B 1 197 ? 8.933 -19.210 -23.542 1.00 55.31 197 GLN B N 1
ATOM 5122 C CA . GLN B 1 197 ? 8.965 -18.122 -24.514 1.00 55.73 197 GLN B CA 1
ATOM 5123 C C . GLN B 1 197 ? 8.849 -16.775 -23.825 1.00 57.95 197 GLN B C 1
ATOM 5124 O O . GLN B 1 197 ? 9.582 -15.838 -24.155 1.00 62.12 197 GLN B O 1
ATOM 5130 N N . VAL B 1 198 ? 7.954 -16.667 -22.843 1.00 54.08 198 VAL B N 1
ATOM 5131 C CA . VAL B 1 198 ? 7.826 -15.420 -22.102 1.00 55.66 198 VAL B CA 1
ATOM 5132 C C . VAL B 1 198 ? 9.118 -15.120 -21.340 1.00 60.30 198 VAL B C 1
ATOM 5133 O O . VAL B 1 198 ? 9.559 -13.965 -21.271 1.00 64.64 198 VAL B O 1
ATOM 5137 N N . ALA B 1 199 ? 9.754 -16.150 -20.769 1.00 58.60 199 ALA B N 1
ATOM 5138 C CA . ALA B 1 199 ? 11.011 -15.942 -20.052 1.00 56.46 199 ALA B CA 1
ATOM 5139 C C . ALA B 1 199 ? 12.131 -15.530 -20.998 1.00 62.14 199 ALA B C 1
ATOM 5140 O O . ALA B 1 199 ? 13.051 -14.813 -20.594 1.00 62.71 199 ALA B O 1
ATOM 5142 N N . LYS B 1 200 ? 12.132 -16.053 -22.228 1.00 61.04 200 LYS B N 1
ATOM 5143 C CA . LYS B 1 200 ? 13.097 -15.564 -23.216 1.00 64.53 200 LYS B CA 1
ATOM 5144 C C . LYS B 1 200 ? 12.772 -14.129 -23.642 1.00 66.96 200 LYS B C 1
ATOM 5145 O O . LYS B 1 200 ? 13.688 -13.330 -23.872 1.00 66.37 200 LYS B O 1
ATOM 5147 N N . ARG B 1 201 ? 11.479 -13.788 -23.774 1.00 70.61 201 ARG B N 1
ATOM 5148 C CA . ARG B 1 201 ? 11.089 -12.415 -24.109 1.00 70.10 201 ARG B CA 1
ATOM 5149 C C . ARG B 1 201 ? 11.532 -11.435 -23.031 1.00 70.31 201 ARG B C 1
ATOM 5150 O O . ARG B 1 201 ? 12.175 -10.420 -23.322 1.00 72.78 201 ARG B O 1
ATOM 5154 N N . LEU B 1 202 ? 11.212 -11.736 -21.772 1.00 66.93 202 LEU B N 1
ATOM 5155 C CA . LEU B 1 202 ? 11.537 -10.827 -20.680 1.00 68.43 202 LEU B CA 1
ATOM 5156 C C . LEU B 1 202 ? 13.043 -10.694 -20.452 1.00 71.42 202 LEU B C 1
ATOM 5157 O O . LEU B 1 202 ? 13.505 -9.624 -20.047 1.00 76.74 202 LEU B O 1
ATOM 5162 N N . SER B 1 203 ? 13.822 -11.761 -20.665 1.00 70.19 203 SER B N 1
ATOM 5163 C CA . SER B 1 203 ? 15.275 -11.654 -20.511 1.00 71.32 203 SER B CA 1
ATOM 5164 C C . SER B 1 203 ? 15.874 -10.654 -21.505 1.00 76.56 203 SER B C 1
ATOM 5165 O O . SER B 1 203 ? 16.877 -9.997 -21.197 1.00 73.15 203 SER B O 1
ATOM 5168 N N . ALA B 1 204 ? 15.281 -10.546 -22.705 1.00 86.73 204 ALA B N 1
ATOM 5169 C CA . ALA B 1 204 ? 15.709 -9.605 -23.745 1.00 84.85 204 ALA B CA 1
ATOM 5170 C C . ALA B 1 204 ? 15.176 -8.176 -23.555 1.00 85.47 204 ALA B C 1
ATOM 5171 O O . ALA B 1 204 ? 15.778 -7.231 -24.076 1.00 88.34 204 ALA B O 1
ATOM 5173 N N . ASP B 1 205 ? 14.012 -7.987 -22.933 1.00 87.20 205 ASP B N 1
ATOM 5174 C CA . ASP B 1 205 ? 13.454 -6.647 -22.709 1.00 92.36 205 ASP B CA 1
ATOM 5175 C C . ASP B 1 205 ? 12.931 -6.508 -21.281 1.00 92.41 205 ASP B C 1
ATOM 5176 O O . ASP B 1 205 ? 11.715 -6.469 -21.062 1.00 90.64 205 ASP B O 1
ATOM 5178 N N . PRO B 1 206 ? 13.821 -6.400 -20.286 1.00 88.38 206 PRO B N 1
ATOM 5179 C CA . PRO B 1 206 ? 13.348 -6.282 -18.893 1.00 87.90 206 PRO B CA 1
ATOM 5180 C C . PRO B 1 206 ? 12.510 -5.044 -18.643 1.00 89.48 206 PRO B C 1
ATOM 5181 O O . PRO B 1 206 ? 11.768 -5.003 -17.653 1.00 88.62 206 PRO B O 1
ATOM 5185 N N . THR B 1 207 ? 12.611 -4.030 -19.495 1.00 88.80 207 THR B N 1
ATOM 5186 C CA . THR B 1 207 ? 11.797 -2.837 -19.343 1.00 87.56 207 THR B CA 1
ATOM 5187 C C . THR B 1 207 ? 10.381 -3.033 -19.867 1.00 89.25 207 THR B C 1
ATOM 5188 O O . THR B 1 207 ? 9.696 -2.043 -20.147 1.00 89.59 207 THR B O 1
ATOM 5190 N N . ALA B 1 208 ? 9.950 -4.277 -20.058 1.00 87.56 208 ALA B N 1
ATOM 5191 C CA . ALA B 1 208 ? 8.702 -4.534 -20.763 1.00 87.86 208 ALA B CA 1
ATOM 5192 C C . ALA B 1 208 ? 7.527 -3.968 -19.966 1.00 84.87 208 ALA B C 1
ATOM 5193 O O . ALA B 1 208 ? 7.467 -4.157 -18.741 1.00 81.90 208 ALA B O 1
ATOM 5195 N N . PRO B 1 209 ? 6.592 -3.260 -20.603 1.00 84.58 209 PRO B N 1
ATOM 5196 C CA . PRO B 1 209 ? 5.468 -2.693 -19.846 1.00 83.84 209 PRO B CA 1
ATOM 5197 C C . PRO B 1 209 ? 4.498 -3.782 -19.408 1.00 82.95 209 PRO B C 1
ATOM 5198 O O . PRO B 1 209 ? 4.166 -4.693 -20.171 1.00 83.47 209 PRO B O 1
ATOM 5202 N N . ARG B 1 210 ? 4.010 -3.650 -18.180 1.00 81.62 210 ARG B N 1
ATOM 5203 C CA . ARG B 1 210 ? 3.003 -4.565 -17.669 1.00 84.53 210 ARG B CA 1
ATOM 5204 C C . ARG B 1 210 ? 1.756 -4.551 -18.555 1.00 85.42 210 ARG B C 1
ATOM 5205 O O . ARG B 1 210 ? 1.451 -3.547 -19.208 1.00 85.48 210 ARG B O 1
ATOM 5207 N N . PRO B 1 211 ? 1.036 -5.661 -18.625 1.00 84.89 211 PRO B N 1
ATOM 5208 C CA . PRO B 1 211 ? -0.162 -5.705 -19.461 1.00 85.34 211 PRO B CA 1
ATOM 5209 C C . PRO B 1 211 ? -1.330 -5.046 -18.748 1.00 81.81 211 PRO B C 1
ATOM 5210 O O . PRO B 1 211 ? -1.368 -4.932 -17.527 1.00 80.13 211 PRO B O 1
ATOM 5214 N N . THR B 1 212 ? -2.285 -4.597 -19.544 1.00 82.78 212 THR B N 1
ATOM 5215 C CA . THR B 1 212 ? -3.383 -3.771 -19.071 1.00 82.26 212 THR B CA 1
ATOM 5216 C C . THR B 1 212 ? -4.661 -4.591 -19.002 1.00 81.16 212 THR B C 1
ATOM 5217 O O . THR B 1 212 ? -5.041 -5.246 -19.977 1.00 82.69 212 THR B O 1
ATOM 5221 N N . LEU B 1 213 ? -5.305 -4.563 -17.842 1.00 77.53 213 LEU B N 1
ATOM 5222 C CA . LEU B 1 213 ? -6.569 -5.242 -17.610 1.00 71.48 213 LEU B CA 1
ATOM 5223 C C . LEU B 1 213 ? -7.736 -4.412 -18.118 1.00 72.40 213 LEU B C 1
ATOM 5224 O O . LEU B 1 213 ? -7.652 -3.185 -18.243 1.00 78.38 213 LEU B O 1
ATOM 5229 N N . ARG B 1 214 ? -8.848 -5.091 -18.390 1.00 69.00 214 ARG B N 1
ATOM 5230 C CA . ARG B 1 214 ? -10.040 -4.370 -18.811 1.00 73.94 214 ARG B CA 1
ATOM 5231 C C . ARG B 1 214 ? -10.539 -3.487 -17.674 1.00 75.25 214 ARG B C 1
ATOM 5232 O O . ARG B 1 214 ? -10.311 -3.762 -16.490 1.00 72.42 214 ARG B O 1
ATOM 5234 N N . SER B 1 215 ? -11.230 -2.409 -18.049 1.00 76.41 215 SER B N 1
ATOM 5235 C CA . SER B 1 215 ? -11.595 -1.402 -17.062 1.00 73.69 215 SER B CA 1
ATOM 5236 C C . SER B 1 215 ? -12.505 -2.003 -16.007 1.00 75.21 215 SER B C 1
ATOM 5237 O O . SER B 1 215 ? -12.336 -1.736 -14.813 1.00 75.73 215 SER B O 1
ATOM 5239 N N . GLU B 1 216 ? -13.448 -2.855 -16.423 1.00 78.55 216 GLU B N 1
ATOM 5240 C CA . GLU B 1 216 ? -14.340 -3.495 -15.457 1.00 79.54 216 GLU B CA 1
ATOM 5241 C C . GLU B 1 216 ? -13.559 -4.388 -14.495 1.00 77.51 216 GLU B C 1
ATOM 5242 O O . GLU B 1 216 ? -13.865 -4.433 -13.295 1.00 79.03 216 GLU B O 1
ATOM 5246 N N . LEU B 1 217 ? -12.559 -5.119 -15.001 1.00 76.25 217 LEU B N 1
ATOM 5247 C CA . LEU B 1 217 ? -11.733 -5.933 -14.114 1.00 76.97 217 LEU B CA 1
ATOM 5248 C C . LEU B 1 217 ? -10.915 -5.054 -13.174 1.00 79.55 217 LEU B C 1
ATOM 5249 O O . LEU B 1 217 ? -10.913 -5.265 -11.956 1.00 77.23 217 LEU B O 1
ATOM 5252 N N . VAL B 1 218 ? -10.232 -4.045 -13.725 1.00 81.85 218 VAL B N 1
ATOM 5253 C CA . VAL B 1 218 ? -9.416 -3.158 -12.899 1.00 83.84 218 VAL B CA 1
ATOM 5254 C C . VAL B 1 218 ? -10.282 -2.432 -11.873 1.00 85.73 218 VAL B C 1
ATOM 5255 O O . VAL B 1 218 ? -9.863 -2.208 -10.731 1.00 87.12 218 VAL B O 1
ATOM 5257 N N . ALA B 1 219 ? -11.497 -2.039 -12.263 1.00 78.41 219 ALA B N 1
ATOM 5258 C CA . ALA B 1 219 ? -12.416 -1.449 -11.298 1.00 77.33 219 ALA B CA 1
ATOM 5259 C C . ALA B 1 219 ? -12.777 -2.436 -10.192 1.00 80.10 219 ALA B C 1
ATOM 5260 O O . ALA B 1 219 ? -12.815 -2.062 -9.014 1.00 79.83 219 ALA B O 1
ATOM 5262 N N . ALA B 1 220 ? -13.039 -3.703 -10.546 1.00 80.39 220 ALA B N 1
ATOM 5263 C CA . ALA B 1 220 ? -13.425 -4.685 -9.535 1.00 79.01 220 ALA B CA 1
ATOM 5264 C C . ALA B 1 220 ? -12.298 -4.933 -8.538 1.00 80.06 220 ALA B C 1
ATOM 5265 O O . ALA B 1 220 ? -12.545 -5.024 -7.330 1.00 79.95 220 ALA B O 1
ATOM 5267 N N . ILE B 1 221 ? -11.049 -4.999 -9.016 1.00 78.12 221 ILE B N 1
ATOM 5268 C CA . ILE B 1 221 ? -9.914 -5.204 -8.115 1.00 78.63 221 ILE B CA 1
ATOM 5269 C C . ILE B 1 221 ? -9.837 -4.080 -7.089 1.00 79.28 221 ILE B C 1
ATOM 5270 O O . ILE B 1 221 ? -9.448 -4.298 -5.934 1.00 80.45 221 ILE B O 1
ATOM 5275 N N . GLY B 1 222 ? -10.179 -2.857 -7.504 1.00 78.53 222 GLY B N 1
ATOM 5276 C CA . GLY B 1 222 ? -10.196 -1.731 -6.587 1.00 78.10 222 GLY B CA 1
ATOM 5277 C C . GLY B 1 222 ? -11.072 -1.943 -5.365 1.00 82.19 222 GLY B C 1
ATOM 5278 O O . GLY B 1 222 ? -10.775 -1.416 -4.291 1.00 83.75 222 GLY B O 1
ATOM 5279 N N . ARG B 1 223 ? -12.187 -2.666 -5.518 1.00 79.42 223 ARG B N 1
ATOM 5280 C CA . ARG B 1 223 ? -13.058 -2.943 -4.375 1.00 81.83 223 ARG B CA 1
ATOM 5281 C C . ARG B 1 223 ? -12.486 -4.021 -3.447 1.00 84.16 223 ARG B C 1
ATOM 5282 O O . ARG B 1 223 ? -12.437 -3.825 -2.227 1.00 85.53 223 ARG B O 1
ATOM 5290 N N . LEU B 1 224 ? -12.072 -5.179 -3.989 1.00 80.75 224 LEU B N 1
ATOM 5291 C CA . LEU B 1 224 ? -11.596 -6.244 -3.103 1.00 81.85 224 LEU B CA 1
ATOM 5292 C C . LEU B 1 224 ? -10.250 -5.912 -2.467 1.00 82.39 224 LEU B C 1
ATOM 5293 O O . LEU B 1 224 ? -10.041 -6.173 -1.277 1.00 83.40 224 LEU B O 1
ATOM 5298 N N . ALA B 1 225 ? -9.315 -5.367 -3.227 1.00 84.36 225 ALA B N 1
ATOM 5299 C CA . ALA B 1 225 ? -7.987 -5.056 -2.702 1.00 88.67 225 ALA B CA 1
ATOM 5300 C C . ALA B 1 225 ? -7.666 -3.596 -2.999 1.00 86.27 225 ALA B C 1
ATOM 5301 O O . ALA B 1 225 ? -6.854 -3.292 -3.885 1.00 85.42 225 ALA B O 1
ATOM 5303 N N . PRO B 1 226 ? -8.239 -2.668 -2.219 1.00 85.08 226 PRO B N 1
ATOM 5304 C CA . PRO B 1 226 ? -8.125 -1.232 -2.547 1.00 86.21 226 PRO B CA 1
ATOM 5305 C C . PRO B 1 226 ? -6.699 -0.729 -2.722 1.00 91.90 226 PRO B C 1
ATOM 5306 O O . PRO B 1 226 ? -6.461 0.175 -3.535 1.00 90.96 226 PRO B O 1
ATOM 5310 N N . GLY B 1 227 ? -5.751 -1.248 -1.947 1.00 95.67 227 GLY B N 1
ATOM 5311 C CA . GLY B 1 227 ? -4.369 -0.818 -2.055 1.00 96.26 227 GLY B CA 1
ATOM 5312 C C . GLY B 1 227 ? -3.533 -1.659 -2.999 1.00 97.16 227 GLY B C 1
ATOM 5313 O O . GLY B 1 227 ? -2.526 -1.186 -3.529 1.00 94.27 227 GLY B O 1
ATOM 5314 N N . ARG B 1 228 ? -3.932 -2.911 -3.207 1.00 94.70 228 ARG B N 1
ATOM 5315 C CA . ARG B 1 228 ? -3.101 -3.838 -3.957 1.00 93.52 228 ARG B CA 1
ATOM 5316 C C . ARG B 1 228 ? -3.022 -3.426 -5.423 1.00 89.95 228 ARG B C 1
ATOM 5317 O O . ARG B 1 228 ? -3.969 -2.877 -5.993 1.00 87.14 228 ARG B O 1
ATOM 5319 N N . ASP B 1 229 ? -1.857 -3.672 -6.014 1.00 87.81 229 ASP B N 1
ATOM 5320 C CA . ASP B 1 229 ? -1.678 -3.516 -7.456 1.00 83.90 229 ASP B CA 1
ATOM 5321 C C . ASP B 1 229 ? -2.520 -4.561 -8.187 1.00 79.19 229 ASP B C 1
ATOM 5322 O O . ASP B 1 229 ? -2.374 -5.767 -7.923 1.00 76.19 229 ASP B O 1
ATOM 5327 N N . PRO B 1 230 ? -3.383 -4.150 -9.125 1.00 79.46 230 PRO B N 1
ATOM 5328 C CA . PRO B 1 230 ? -4.331 -5.117 -9.713 1.00 76.59 230 PRO B CA 1
ATOM 5329 C C . PRO B 1 230 ? -3.643 -6.283 -10.416 1.00 75.58 230 PRO B C 1
ATOM 5330 O O . PRO B 1 230 ? -4.165 -7.403 -10.376 1.00 74.19 230 PRO B O 1
ATOM 5334 N N . ILE B 1 231 ? -2.500 -6.062 -11.068 1.00 71.49 231 ILE B N 1
ATOM 5335 C CA . ILE B 1 231 ? -1.807 -7.175 -11.714 1.00 75.39 231 ILE B CA 1
ATOM 5336 C C . ILE B 1 231 ? -1.299 -8.165 -10.672 1.00 74.52 231 ILE B C 1
ATOM 5337 O O . ILE B 1 231 ? -1.514 -9.376 -10.789 1.00 74.30 231 ILE B O 1
ATOM 5342 N N . GLU B 1 232 ? -0.651 -7.663 -9.618 1.00 74.64 232 GLU B N 1
ATOM 5343 C CA . GLU B 1 232 ? -0.209 -8.554 -8.554 1.00 75.96 232 GLU B CA 1
ATOM 5344 C C . GLU B 1 232 ? -1.391 -9.292 -7.955 1.00 73.35 232 GLU B C 1
ATOM 5345 O O . GLU B 1 232 ? -1.266 -10.450 -7.545 1.00 70.11 232 GLU B O 1
ATOM 5351 N N . TYR B 1 233 ? -2.550 -8.639 -7.916 1.00 73.95 233 TYR B N 1
ATOM 5352 C CA . TYR B 1 233 ? -3.727 -9.265 -7.333 1.00 76.97 233 TYR B CA 1
ATOM 5353 C C . TYR B 1 233 ? -4.207 -10.446 -8.172 1.00 74.50 233 TYR B C 1
ATOM 5354 O O . TYR B 1 233 ? -4.368 -11.551 -7.650 1.00 74.79 233 TYR B O 1
ATOM 5363 N N . ILE B 1 234 ? -4.469 -10.233 -9.467 1.00 78.85 234 ILE B N 1
ATOM 5364 C CA . ILE B 1 234 ? -5.057 -11.312 -10.260 1.00 78.29 234 ILE B CA 1
ATOM 5365 C C . ILE B 1 234 ? -4.040 -12.358 -10.691 1.00 77.96 234 ILE B C 1
ATOM 5366 O O . ILE B 1 234 ? -4.445 -13.455 -11.097 1.00 78.06 234 ILE B O 1
ATOM 5371 N N . THR B 1 235 ? -2.745 -12.045 -10.666 1.00 75.60 235 THR B N 1
ATOM 5372 C CA . THR B 1 235 ? -1.746 -13.077 -10.899 1.00 70.98 235 THR B CA 1
ATOM 5373 C C . THR B 1 235 ? -1.285 -13.699 -9.592 1.00 73.02 235 THR B C 1
ATOM 5374 O O . THR B 1 235 ? -0.546 -14.688 -9.618 1.00 72.18 235 THR B O 1
ATOM 5378 N N . ASN B 1 236 ? -1.763 -13.173 -8.461 1.00 70.65 236 ASN B N 1
ATOM 5379 C CA . ASN B 1 236 ? -1.457 -13.687 -7.125 1.00 73.40 236 ASN B CA 1
ATOM 5380 C C . ASN B 1 236 ? 0.063 -13.752 -6.910 1.00 71.42 236 ASN B C 1
ATOM 5381 O O . ASN B 1 236 ? 0.647 -14.782 -6.589 1.00 71.26 236 ASN B O 1
ATOM 5386 N N . THR B 1 237 ? 0.715 -12.618 -7.134 1.00 74.01 237 THR B N 1
ATOM 5387 C CA . THR B 1 237 ? 2.143 -12.475 -6.898 1.00 78.71 237 THR B CA 1
ATOM 5388 C C . THR B 1 237 ? 2.373 -11.323 -5.924 1.00 85.02 237 THR B C 1
ATOM 5389 O O . THR B 1 237 ? 1.557 -10.397 -5.820 1.00 84.03 237 THR B O 1
ATOM 5393 N N . ALA B 1 238 ? 3.472 -11.413 -5.174 1.00 86.69 238 ALA B N 1
ATOM 5394 C CA . ALA B 1 238 ? 3.875 -10.348 -4.272 1.00 87.00 238 ALA B CA 1
ATOM 5395 C C . ALA B 1 238 ? 5.293 -9.858 -4.512 1.00 90.83 238 ALA B C 1
ATOM 5396 O O . ALA B 1 238 ? 5.553 -8.661 -4.346 1.00 92.89 238 ALA B O 1
ATOM 5398 N N . ASP B 1 239 ? 6.209 -10.736 -4.914 1.00 90.53 239 ASP B N 1
ATOM 5399 C CA . ASP B 1 239 ? 7.577 -10.329 -5.199 1.00 86.23 239 ASP B CA 1
ATOM 5400 C C . ASP B 1 239 ? 7.648 -9.617 -6.549 1.00 83.25 239 ASP B C 1
ATOM 5401 O O . ASP B 1 239 ? 6.673 -9.527 -7.296 1.00 86.76 239 ASP B O 1
ATOM 5404 N N . ASN B 1 240 ? 8.817 -9.065 -6.841 1.00 87.22 240 ASN B N 1
ATOM 5405 C CA . ASN B 1 240 ? 9.116 -8.566 -8.176 1.00 86.44 240 ASN B CA 1
ATOM 5406 C C . ASN B 1 240 ? 10.295 -9.319 -8.786 1.00 85.28 240 ASN B C 1
ATOM 5407 O O . ASN B 1 240 ? 10.939 -8.810 -9.704 1.00 86.13 240 ASN B O 1
ATOM 5409 N N . LYS B 1 241 ? 10.585 -10.525 -8.292 1.00 85.52 241 LYS B N 1
ATOM 5410 C CA . LYS B 1 241 ? 11.684 -11.335 -8.807 1.00 90.35 241 LYS B CA 1
ATOM 5411 C C . LYS B 1 241 ? 11.407 -11.742 -10.256 1.00 91.21 241 LYS B C 1
ATOM 5412 O O . LYS B 1 241 ? 10.278 -11.641 -10.753 1.00 91.96 241 LYS B O 1
ATOM 5414 N N . PHE B 1 242 ? 12.458 -12.206 -10.942 1.00 78.67 242 PHE B N 1
ATOM 5415 C CA . PHE B 1 242 ? 12.321 -12.548 -12.358 1.00 73.64 242 PHE B CA 1
ATOM 5416 C C . PHE B 1 242 ? 11.232 -13.591 -12.578 1.00 75.77 242 PHE B C 1
ATOM 5417 O O . PHE B 1 242 ? 10.359 -13.424 -13.441 1.00 71.17 242 PHE B O 1
ATOM 5425 N N . LEU B 1 243 ? 11.247 -14.662 -11.775 1.00 77.20 243 LEU B N 1
ATOM 5426 C CA . LEU B 1 243 ? 10.307 -15.752 -11.991 1.00 72.76 243 LEU B CA 1
ATOM 5427 C C . LEU B 1 243 ? 8.876 -15.286 -11.806 1.00 71.07 243 LEU B C 1
ATOM 5428 O O . LEU B 1 243 ? 7.983 -15.693 -12.555 1.00 71.50 243 LEU B O 1
ATOM 5430 N N . THR B 1 244 ? 8.630 -14.419 -10.832 1.00 73.56 244 THR B N 1
ATOM 5431 C CA . THR B 1 244 ? 7.255 -13.985 -10.631 1.00 73.15 244 THR B CA 1
ATOM 5432 C C . THR B 1 244 ? 6.796 -13.074 -11.770 1.00 70.75 244 THR B C 1
ATOM 5433 O O . THR B 1 244 ? 5.625 -13.114 -12.165 1.00 72.28 244 THR B O 1
ATOM 5437 N N . LYS B 1 245 ? 7.693 -12.240 -12.304 1.00 71.51 245 LYS B N 1
ATOM 5438 C CA . LYS B 1 245 ? 7.313 -11.368 -13.415 1.00 69.03 245 LYS B CA 1
ATOM 5439 C C . LYS B 1 245 ? 6.989 -12.160 -14.676 1.00 66.96 245 LYS B C 1
ATOM 5440 O O . LYS B 1 245 ? 5.974 -11.889 -15.330 1.00 65.40 245 LYS B O 1
ATOM 5442 N N . VAL B 1 246 ? 7.821 -13.155 -15.028 1.00 65.41 246 VAL B N 1
ATOM 5443 C CA . VAL B 1 246 ? 7.502 -14.003 -16.180 1.00 61.13 246 VAL B CA 1
ATOM 5444 C C . VAL B 1 246 ? 6.167 -14.696 -15.960 1.00 59.35 246 VAL B C 1
ATOM 5445 O O . VAL B 1 246 ? 5.363 -14.846 -16.889 1.00 56.35 246 VAL B O 1
ATOM 5449 N N . TRP B 1 247 ? 5.895 -15.098 -14.719 1.00 58.48 247 TRP B N 1
ATOM 5450 C CA . TRP B 1 247 ? 4.604 -15.688 -14.431 1.00 59.09 247 TRP B CA 1
ATOM 5451 C C . TRP B 1 247 ? 3.497 -14.710 -14.775 1.00 63.18 247 TRP B C 1
ATOM 5452 O O . TRP B 1 247 ? 2.467 -15.091 -15.343 1.00 60.15 247 TRP B O 1
ATOM 5463 N N . GLN B 1 248 ? 3.697 -13.438 -14.435 1.00 67.52 248 GLN B N 1
ATOM 5464 C CA . GLN B 1 248 ? 2.652 -12.452 -14.651 1.00 69.58 248 GLN B CA 1
ATOM 5465 C C . GLN B 1 248 ? 2.340 -12.295 -16.132 1.00 67.31 248 GLN B C 1
ATOM 5466 O O . GLN B 1 248 ? 1.166 -12.288 -16.533 1.00 67.18 248 GLN B O 1
ATOM 5472 N N . PHE B 1 249 ? 3.383 -12.171 -16.963 1.00 60.72 249 PHE B N 1
ATOM 5473 C CA . PHE B 1 249 ? 3.153 -11.999 -18.395 1.00 62.00 249 PHE B CA 1
ATOM 5474 C C . PHE B 1 249 ? 2.552 -13.259 -18.995 1.00 59.46 249 PHE B C 1
ATOM 5475 O O . PHE B 1 249 ? 1.590 -13.187 -19.769 1.00 58.69 249 PHE B O 1
ATOM 5483 N N . PHE B 1 250 ? 3.100 -14.418 -18.632 1.00 57.73 250 PHE B N 1
ATOM 5484 C CA . PHE B 1 250 ? 2.584 -15.685 -19.121 1.00 53.46 250 PHE B CA 1
ATOM 5485 C C . PHE B 1 250 ? 1.105 -15.845 -18.770 1.00 58.11 250 PHE B C 1
ATOM 5486 O O . PHE B 1 250 ? 0.275 -16.178 -19.627 1.00 56.34 250 PHE B O 1
ATOM 5494 N N . TRP B 1 251 ? 0.754 -15.568 -17.514 1.00 56.73 251 TRP B N 1
ATOM 5495 C CA . TRP B 1 251 ? -0.610 -15.767 -17.056 1.00 55.58 251 TRP B CA 1
ATOM 5496 C C . TRP B 1 251 ? -1.570 -14.853 -17.800 1.00 57.79 251 TRP B C 1
ATOM 5497 O O . TRP B 1 251 ? -2.613 -15.295 -18.301 1.00 54.00 251 TRP B O 1
ATOM 5508 N N . LEU B 1 252 ? -1.229 -13.567 -17.891 1.00 59.20 252 LEU B N 1
ATOM 5509 C CA . LEU B 1 252 ? -2.136 -12.617 -18.522 1.00 56.90 252 LEU B CA 1
ATOM 5510 C C . LEU B 1 252 ? -2.106 -12.720 -20.042 1.00 55.56 252 LEU B C 1
ATOM 5511 O O . LEU B 1 252 ? -3.126 -12.481 -20.683 1.00 55.07 252 LEU B O 1
ATOM 5516 N N . GLU B 1 253 ? -0.966 -13.086 -20.637 1.00 54.56 253 GLU B N 1
ATOM 5517 C CA . GLU B 1 253 ? -0.914 -13.228 -22.092 1.00 54.10 253 GLU B CA 1
ATOM 5518 C C . GLU B 1 253 ? -1.575 -14.512 -22.588 1.00 56.10 253 GLU B C 1
ATOM 5519 O O . GLU B 1 253 ? -2.193 -14.512 -23.659 1.00 53.62 253 GLU B O 1
ATOM 5525 N N . TRP B 1 254 ? -1.387 -15.630 -21.882 1.00 52.73 254 TRP B N 1
ATOM 5526 C CA . TRP B 1 254 ? -1.666 -16.946 -22.454 1.00 51.81 254 TRP B CA 1
ATOM 5527 C C . TRP B 1 254 ? -2.857 -17.674 -21.851 1.00 54.18 254 TRP B C 1
ATOM 5528 O O . TRP B 1 254 ? -3.553 -18.399 -22.569 1.00 54.87 254 TRP B O 1
ATOM 5539 N N . LEU B 1 255 ? -3.097 -17.551 -20.552 1.00 52.74 255 LEU B N 1
ATOM 5540 C CA . LEU B 1 255 ? -4.173 -18.285 -19.913 1.00 53.57 255 LEU B CA 1
ATOM 5541 C C . LEU B 1 255 ? -5.328 -17.375 -19.518 1.00 55.40 255 LEU B C 1
ATOM 5542 O O . LEU B 1 255 ? -6.428 -17.490 -20.064 1.00 56.24 255 LEU B O 1
ATOM 5547 N N . ALA B 1 256 ? -5.104 -16.460 -18.584 1.00 55.48 256 ALA B N 1
ATOM 5548 C CA . ALA B 1 256 ? -6.129 -15.496 -18.204 1.00 57.05 256 ALA B CA 1
ATOM 5549 C C . ALA B 1 256 ? -6.044 -14.302 -19.157 1.00 56.97 256 ALA B C 1
ATOM 5550 O O . ALA B 1 256 ? -5.626 -13.197 -18.803 1.00 55.77 256 ALA B O 1
ATOM 5552 N N . THR B 1 257 ? -6.400 -14.566 -20.415 1.00 57.35 257 THR B N 1
ATOM 5553 C CA . THR B 1 257 ? -6.366 -13.526 -21.419 1.00 58.64 257 THR B CA 1
ATOM 5554 C C . THR B 1 257 ? -7.533 -12.589 -21.175 1.00 61.49 257 THR B C 1
ATOM 5555 O O . THR B 1 257 ? -8.440 -12.901 -20.405 1.00 66.16 257 THR B O 1
ATOM 5559 N N . PRO B 1 258 ? -7.530 -11.423 -21.804 1.00 60.65 258 PRO B N 1
ATOM 5560 C CA . PRO B 1 258 ? -8.690 -10.531 -21.662 1.00 61.35 258 PRO B CA 1
ATOM 5561 C C . PRO B 1 258 ? -10.013 -11.230 -21.943 1.00 68.06 258 PRO B C 1
ATOM 5562 O O . PRO B 1 258 ? -10.966 -11.077 -21.166 1.00 69.81 258 PRO B O 1
ATOM 5566 N N . ALA B 1 259 ? -10.080 -12.046 -23.003 1.00 67.06 259 ALA B N 1
ATOM 5567 C CA . ALA B 1 259 ? -11.332 -12.732 -23.324 1.00 68.89 259 ALA B CA 1
ATOM 5568 C C . ALA B 1 259 ? -11.692 -13.765 -22.261 1.00 67.89 259 ALA B C 1
ATOM 5569 O O . ALA B 1 259 ? -12.864 -13.891 -21.887 1.00 70.83 259 ALA B O 1
ATOM 5571 N N . VAL B 1 260 ? -10.704 -14.534 -21.785 1.00 68.15 260 VAL B N 1
ATOM 5572 C CA . VAL B 1 260 ? -10.974 -15.524 -20.742 1.00 65.95 260 VAL B CA 1
ATOM 5573 C C . VAL B 1 260 ? -11.351 -14.830 -19.437 1.00 68.42 260 VAL B C 1
ATOM 5574 O O . VAL B 1 260 ? -12.218 -15.305 -18.693 1.00 69.49 260 VAL B O 1
ATOM 5578 N N . LEU B 1 261 ? -10.774 -13.667 -19.170 1.00 66.67 261 LEU B N 1
ATOM 5579 C CA . LEU B 1 261 ? -11.138 -12.976 -17.948 1.00 69.80 261 LEU B CA 1
ATOM 5580 C C . LEU B 1 261 ? -12.554 -12.378 -18.019 1.00 76.36 261 LEU B C 1
ATOM 5581 O O . LEU B 1 261 ? -13.037 -11.821 -17.021 1.00 74.37 261 LEU B O 1
ATOM 5586 N N . THR B 1 262 ? -13.232 -12.489 -19.174 1.00 75.12 262 THR B N 1
ATOM 5587 C CA . THR B 1 262 ? -14.609 -12.039 -19.326 1.00 82.42 262 THR B CA 1
ATOM 5588 C C . THR B 1 262 ? -15.525 -13.058 -18.649 1.00 84.29 262 THR B C 1
ATOM 5589 O O . THR B 1 262 ? -15.644 -14.203 -19.110 1.00 83.41 262 THR B O 1
ATOM 5593 N N . PRO B 1 263 ? -16.167 -12.676 -17.541 1.00 90.53 263 PRO B N 1
ATOM 5594 C CA . PRO B 1 263 ? -16.981 -13.626 -16.769 1.00 90.41 263 PRO B CA 1
ATOM 5595 C C . PRO B 1 263 ? -18.307 -13.995 -17.417 1.00 95.39 263 PRO B C 1
ATOM 5596 O O . PRO B 1 263 ? -18.675 -15.173 -17.443 1.00 93.86 263 PRO B O 1
ATOM 5600 N N . TRP B 1 264 ? -19.038 -13.010 -17.941 1.00 97.39 264 TRP B N 1
ATOM 5601 C CA . TRP B 1 264 ? -20.346 -13.276 -18.524 1.00 95.45 264 TRP B CA 1
ATOM 5602 C C . TRP B 1 264 ? -20.523 -12.470 -19.807 1.00 96.91 264 TRP B C 1
ATOM 5603 O O . TRP B 1 264 ? -19.820 -11.484 -20.053 1.00 97.26 264 TRP B O 1
ATOM 5614 N N . LYS B 1 265 ? -21.477 -12.914 -20.627 1.00 96.17 265 LYS B N 1
ATOM 5615 C CA . LYS B 1 265 ? -21.885 -12.211 -21.841 1.00 93.43 265 LYS B CA 1
ATOM 5616 C C . LYS B 1 265 ? -23.279 -11.609 -21.692 1.00 94.43 265 LYS B C 1
ATOM 5617 O O . LYS B 1 265 ? -24.013 -11.945 -20.764 1.00 93.92 265 LYS B O 1
ATOM 5619 N N . SER B 1 272 ? -25.541 -15.633 -18.461 1.00 90.78 272 SER B N 1
ATOM 5620 C CA . SER B 1 272 ? -24.950 -16.340 -19.603 1.00 96.49 272 SER B CA 1
ATOM 5621 C C . SER B 1 272 ? -23.424 -16.572 -19.470 1.00 92.37 272 SER B C 1
ATOM 5622 O O . SER B 1 272 ? -22.706 -15.720 -18.966 1.00 93.63 272 SER B O 1
ATOM 5625 N N . ALA B 1 273 ? -22.929 -17.757 -19.903 1.00 94.48 273 ALA B N 1
ATOM 5626 C CA . ALA B 1 273 ? -21.484 -18.044 -19.957 1.00 92.04 273 ALA B CA 1
ATOM 5627 C C . ALA B 1 273 ? -20.883 -17.624 -21.301 1.00 91.36 273 ALA B C 1
ATOM 5628 O O . ALA B 1 273 ? -21.448 -17.951 -22.354 1.00 90.03 273 ALA B O 1
ATOM 5630 N N . PRO B 1 274 ? -19.723 -16.954 -21.318 1.00 92.39 274 PRO B N 1
ATOM 5631 C CA . PRO B 1 274 ? -19.194 -16.433 -22.594 1.00 88.93 274 PRO B CA 1
ATOM 5632 C C . PRO B 1 274 ? -18.655 -17.508 -23.525 1.00 80.95 274 PRO B C 1
ATOM 5633 O O . PRO B 1 274 ? -18.544 -17.255 -24.729 1.00 80.83 274 PRO B O 1
ATOM 5637 N N . GLY B 1 275 ? -18.283 -18.675 -23.015 1.00 82.40 275 GLY B N 1
ATOM 5638 C CA . GLY B 1 275 ? -17.658 -19.680 -23.866 1.00 84.30 275 GLY B CA 1
ATOM 5639 C C . GLY B 1 275 ? -16.267 -19.319 -24.352 1.00 82.51 275 GLY B C 1
ATOM 5640 O O . GLY B 1 275 ? -15.905 -19.651 -25.490 1.00 81.30 275 GLY B O 1
ATOM 5641 N N . ALA B 1 276 ? -15.478 -18.646 -23.520 1.00 77.09 276 ALA B N 1
ATOM 5642 C CA . ALA B 1 276 ? -14.136 -18.240 -23.907 1.00 74.45 276 ALA B CA 1
ATOM 5643 C C . ALA B 1 276 ? -13.192 -19.435 -23.952 1.00 71.62 276 ALA B C 1
ATOM 5644 O O . ALA B 1 276 ? -13.342 -20.412 -23.211 1.00 72.59 276 ALA B O 1
ATOM 5646 N N . ARG B 1 277 ? -12.201 -19.342 -24.828 1.00 68.50 277 ARG B N 1
ATOM 5647 C CA . ARG B 1 277 ? -11.123 -20.314 -24.885 1.00 65.64 277 ARG B CA 1
ATOM 5648 C C . ARG B 1 277 ? -9.807 -19.568 -24.714 1.00 61.58 277 ARG B C 1
ATOM 5649 O O . ARG B 1 277 ? -9.657 -18.436 -25.183 1.00 62.68 277 ARG B O 1
ATOM 5653 N N . THR B 1 278 ? -8.850 -20.202 -24.033 1.00 62.75 278 THR B N 1
ATOM 5654 C CA . THR B 1 278 ? -7.547 -19.584 -23.816 1.00 58.43 278 THR B CA 1
ATOM 5655 C C . THR B 1 278 ? -6.750 -19.641 -25.112 1.00 58.08 278 THR B C 1
ATOM 5656 O O . THR B 1 278 ? -7.276 -19.939 -26.188 1.00 58.03 278 THR B O 1
ATOM 5660 N N . ARG B 1 279 ? -5.465 -19.311 -25.018 1.00 54.47 279 ARG B N 1
ATOM 5661 C CA . ARG B 1 279 ? -4.546 -19.394 -26.138 1.00 53.20 279 ARG B CA 1
ATOM 5662 C C . ARG B 1 279 ? -3.572 -20.555 -26.004 1.00 53.96 279 ARG B C 1
ATOM 5663 O O . ARG B 1 279 ? -2.557 -20.587 -26.704 1.00 54.26 279 ARG B O 1
ATOM 5671 N N . ILE B 1 280 ? -3.840 -21.496 -25.107 1.00 53.83 280 ILE B N 1
ATOM 5672 C CA . ILE B 1 280 ? -2.947 -22.621 -24.854 1.00 56.61 280 ILE B CA 1
ATOM 5673 C C . ILE B 1 280 ? -3.603 -23.882 -25.409 1.00 57.72 280 ILE B C 1
ATOM 5674 O O . ILE B 1 280 ? -4.706 -24.257 -24.988 1.00 59.27 280 ILE B O 1
ATOM 5679 N N . LEU B 1 281 ? -2.942 -24.512 -26.376 1.00 58.04 281 LEU B N 1
ATOM 5680 C CA . LEU B 1 281 ? -3.483 -25.716 -26.993 1.00 64.04 281 LEU B CA 1
ATOM 5681 C C . LEU B 1 281 ? -3.500 -26.860 -25.995 1.00 64.34 281 LEU B C 1
ATOM 5682 O O . LEU B 1 281 ? -2.567 -27.033 -25.204 1.00 59.54 281 LEU B O 1
ATOM 5687 N N . ARG B 1 282 ? -4.569 -27.653 -26.048 1.00 71.21 282 ARG B N 1
ATOM 5688 C CA . ARG B 1 282 ? -4.551 -28.957 -25.407 1.00 73.58 282 ARG B CA 1
ATOM 5689 C C . ARG B 1 282 ? -3.522 -29.832 -26.122 1.00 70.95 282 ARG B C 1
ATOM 5690 O O . ARG B 1 282 ? -3.151 -29.580 -27.272 1.00 71.69 282 ARG B O 1
ATOM 5692 N N . GLU B 1 283 ? -2.990 -30.819 -25.404 1.00 72.72 283 GLU B N 1
ATOM 5693 C CA . GLU B 1 283 ? -1.994 -31.689 -26.020 1.00 70.21 283 GLU B CA 1
ATOM 5694 C C . GLU B 1 283 ? -2.582 -32.467 -27.186 1.00 73.48 283 GLU B C 1
ATOM 5695 O O . GLU B 1 283 ? -1.848 -32.851 -28.104 1.00 74.18 283 GLU B O 1
ATOM 5701 N N . ASP B 1 284 ? -3.893 -32.731 -27.158 1.00 81.82 284 ASP B N 1
ATOM 5702 C CA . ASP B 1 284 ? -4.557 -33.453 -28.240 1.00 83.72 284 ASP B CA 1
ATOM 5703 C C . ASP B 1 284 ? -4.842 -32.580 -29.456 1.00 85.14 284 ASP B C 1
ATOM 5704 O O . ASP B 1 284 ? -5.333 -33.099 -30.465 1.00 87.12 284 ASP B O 1
ATOM 5709 N N . GLY B 1 285 ? -4.579 -31.274 -29.379 1.00 82.28 285 GLY B N 1
ATOM 5710 C CA . GLY B 1 285 ? -4.692 -30.407 -30.529 1.00 81.09 285 GLY B CA 1
ATOM 5711 C C . GLY B 1 285 ? -6.097 -30.077 -30.972 1.00 85.08 285 GLY B C 1
ATOM 5712 O O . GLY B 1 285 ? -6.251 -29.319 -31.935 1.00 85.64 285 GLY B O 1
ATOM 5713 N N . THR B 1 286 ? -7.126 -30.615 -30.307 1.00 87.72 286 THR B N 1
ATOM 5714 C CA . THR B 1 286 ? -8.503 -30.408 -30.752 1.00 91.31 286 THR B CA 1
ATOM 5715 C C . THR B 1 286 ? -8.917 -28.945 -30.637 1.00 97.56 286 THR B C 1
ATOM 5716 O O . THR B 1 286 ? -9.478 -28.369 -31.578 1.00 98.47 286 THR B O 1
ATOM 5718 N N . ASP B 1 287 ? -8.625 -28.320 -29.503 1.00 107.54 287 ASP B N 1
ATOM 5719 C CA . ASP B 1 287 ? -8.990 -26.929 -29.277 1.00 104.56 287 ASP B CA 1
ATOM 5720 C C . ASP B 1 287 ? -8.027 -26.354 -28.250 1.00 99.10 287 ASP B C 1
ATOM 5721 O O . ASP B 1 287 ? -7.102 -27.027 -27.787 1.00 99.29 287 ASP B O 1
ATOM 5723 N N . PHE B 1 288 ? -8.220 -25.086 -27.936 1.00 76.23 288 PHE B N 1
ATOM 5724 C CA . PHE B 1 288 ? -7.512 -24.488 -26.822 1.00 71.24 288 PHE B CA 1
ATOM 5725 C C . PHE B 1 288 ? -8.195 -24.829 -25.500 1.00 69.00 288 PHE B C 1
ATOM 5726 O O . PHE B 1 288 ? -9.401 -25.068 -25.443 1.00 71.81 288 PHE B O 1
ATOM 5734 N N . SER B 1 289 ? -7.417 -24.808 -24.418 1.00 64.52 289 SER B N 1
ATOM 5735 C CA . SER B 1 289 ? -7.980 -25.197 -23.135 1.00 63.32 289 SER B CA 1
ATOM 5736 C C . SER B 1 289 ? -8.946 -24.123 -22.643 1.00 62.72 289 SER B C 1
ATOM 5737 O O . SER B 1 289 ? -9.101 -23.057 -23.241 1.00 62.87 289 SER B O 1
ATOM 5740 N N . GLN B 1 290 ? -9.621 -24.429 -21.544 1.00 64.04 290 GLN B N 1
ATOM 5741 C CA . GLN B 1 290 ? -10.616 -23.540 -20.965 1.00 64.56 290 GLN B CA 1
ATOM 5742 C C . GLN B 1 290 ? -10.279 -23.307 -19.500 1.00 63.59 290 GLN B C 1
ATOM 5743 O O . GLN B 1 290 ? -9.801 -24.214 -18.809 1.00 63.32 290 GLN B O 1
ATOM 5749 N N . LEU B 1 291 ? -10.536 -22.095 -19.023 1.00 63.91 291 LEU B N 1
ATOM 5750 C CA . LEU B 1 291 ? -10.328 -21.761 -17.624 1.00 66.51 291 LEU B CA 1
ATOM 5751 C C . LEU B 1 291 ? -11.640 -21.262 -17.031 1.00 67.68 291 LEU B C 1
ATOM 5752 O O . LEU B 1 291 ? -12.320 -20.432 -17.636 1.00 69.33 291 LEU B O 1
ATOM 5757 N N . TRP B 1 292 ? -12.017 -21.824 -15.882 1.00 67.30 292 TRP B N 1
ATOM 5758 C CA . TRP B 1 292 ? -13.127 -21.435 -15.011 1.00 72.86 292 TRP B CA 1
ATOM 5759 C C . TRP B 1 292 ? -14.516 -21.654 -15.607 1.00 74.77 292 TRP B C 1
ATOM 5760 O O . TRP B 1 292 ? -15.503 -21.337 -14.944 1.00 79.35 292 TRP B O 1
ATOM 5771 N N . GLU B 1 293 ? -14.638 -22.195 -16.814 1.00 73.79 293 GLU B N 1
ATOM 5772 C CA . GLU B 1 293 ? -15.950 -22.381 -17.418 1.00 80.41 293 GLU B CA 1
ATOM 5773 C C . GLU B 1 293 ? -15.935 -23.634 -18.288 1.00 82.93 293 GLU B C 1
ATOM 5774 O O . GLU B 1 293 ? -14.894 -24.269 -18.488 1.00 80.35 293 GLU B O 1
ATOM 5780 N N . GLY B 1 294 ? -17.109 -23.975 -18.820 1.00 85.97 294 GLY B N 1
ATOM 5781 C CA . GLY B 1 294 ? -17.266 -25.108 -19.716 1.00 85.24 294 GLY B CA 1
ATOM 5782 C C . GLY B 1 294 ? -18.342 -26.074 -19.264 1.00 87.19 294 GLY B C 1
ATOM 5783 O O . GLY B 1 294 ? -19.129 -26.560 -20.086 1.00 84.56 294 GLY B O 1
ATOM 5784 N N . ARG B 1 295 ? -18.368 -26.391 -17.972 1.00 91.81 295 ARG B N 1
ATOM 5785 C CA . ARG B 1 295 ? -19.426 -27.227 -17.419 1.00 87.86 295 ARG B CA 1
ATOM 5786 C C . ARG B 1 295 ? -20.407 -26.317 -16.691 1.00 95.95 295 ARG B C 1
ATOM 5787 O O . ARG B 1 295 ? -21.074 -25.482 -17.316 1.00 95.33 295 ARG B O 1
ATOM 5789 N N . VAL B 1 296 ? -20.592 -26.568 -15.395 1.00 103.35 296 VAL B N 1
ATOM 5790 C CA . VAL B 1 296 ? -21.211 -25.621 -14.472 1.00 108.72 296 VAL B CA 1
ATOM 5791 C C . VAL B 1 296 ? -20.112 -25.267 -13.469 1.00 110.62 296 VAL B C 1
ATOM 5792 O O . VAL B 1 296 ? -20.060 -25.822 -12.362 1.00 109.73 296 VAL B O 1
ATOM 5796 N N . ASN B 1 297 ? -19.232 -24.332 -13.841 1.00 97.25 297 ASN B N 1
ATOM 5797 C CA . ASN B 1 297 ? -18.002 -24.106 -13.088 1.00 93.95 297 ASN B CA 1
ATOM 5798 C C . ASN B 1 297 ? -18.030 -22.772 -12.355 1.00 90.77 297 ASN B C 1
ATOM 5799 O O . ASN B 1 297 ? -18.773 -22.622 -11.384 1.00 95.41 297 ASN B O 1
ATOM 5801 N N . SER B 1 298 ? -17.199 -21.817 -12.764 1.00 86.21 298 SER B N 1
ATOM 5802 C CA . SER B 1 298 ? -17.266 -20.484 -12.174 1.00 85.35 298 SER B CA 1
ATOM 5803 C C . SER B 1 298 ? -18.167 -19.566 -13.008 1.00 88.81 298 SER B C 1
ATOM 5804 O O . SER B 1 298 ? -19.125 -18.986 -12.490 1.00 86.07 298 SER B O 1
ATOM 5806 N N . LEU B 1 299 ? -17.874 -19.432 -14.306 1.00 88.99 299 LEU B N 1
ATOM 5807 C CA . LEU B 1 299 ? -18.624 -18.505 -15.151 1.00 86.72 299 LEU B CA 1
ATOM 5808 C C . LEU B 1 299 ? -20.074 -18.953 -15.322 1.00 88.89 299 LEU B C 1
ATOM 5809 O O . LEU B 1 299 ? -20.995 -18.135 -15.240 1.00 88.45 299 LEU B O 1
ATOM 5811 N N . LYS B 1 300 ? -20.292 -20.245 -15.594 1.00 91.57 300 LYS B N 1
ATOM 5812 C CA . LYS B 1 300 ? -21.648 -20.754 -15.789 1.00 91.06 300 LYS B CA 1
ATOM 5813 C C . LYS B 1 300 ? -22.449 -20.737 -14.491 1.00 94.73 300 LYS B C 1
ATOM 5814 O O . LYS B 1 300 ? -23.630 -20.364 -14.493 1.00 97.16 300 LYS B O 1
ATOM 5819 N N . GLU B 1 301 ? -21.831 -21.146 -13.373 1.00 95.52 301 GLU B N 1
ATOM 5820 C CA . GLU B 1 301 ? -22.517 -21.121 -12.078 1.00 96.12 301 GLU B CA 1
ATOM 5821 C C . GLU B 1 301 ? -22.822 -19.693 -11.620 1.00 98.47 301 GLU B C 1
ATOM 5822 O O . GLU B 1 301 ? -23.886 -19.438 -11.044 1.00 100.62 301 GLU B O 1
ATOM 5824 N N . THR B 1 302 ? -21.889 -18.755 -11.829 1.00 95.23 302 THR B N 1
ATOM 5825 C CA . THR B 1 302 ? -22.159 -17.355 -11.498 1.00 97.13 302 THR B CA 1
ATOM 5826 C C . THR B 1 302 ? -23.276 -16.791 -12.370 1.00 101.36 302 THR B C 1
ATOM 5827 O O . THR B 1 302 ? -24.015 -15.901 -11.933 1.00 103.62 302 THR B O 1
ATOM 5829 N N . ILE B 1 303 ? -23.394 -17.267 -13.615 1.00 102.44 303 ILE B N 1
ATOM 5830 C CA . ILE B 1 303 ? -24.521 -16.864 -14.450 1.00 103.10 303 ILE B CA 1
ATOM 5831 C C . ILE B 1 303 ? -25.814 -17.344 -13.817 1.00 106.09 303 ILE B C 1
ATOM 5832 O O . ILE B 1 303 ? -26.802 -16.606 -13.749 1.00 105.06 303 ILE B O 1
ATOM 5834 N N . ALA B 1 304 ? -25.824 -18.595 -13.347 1.00 115.87 304 ALA B N 1
ATOM 5835 C CA . ALA B 1 304 ? -26.970 -19.115 -12.610 1.00 117.82 304 ALA B CA 1
ATOM 5836 C C . ALA B 1 304 ? -27.125 -18.407 -11.269 1.00 117.93 304 ALA B C 1
ATOM 5837 O O . ALA B 1 304 ? -28.247 -18.169 -10.813 1.00 116.54 304 ALA B O 1
ATOM 5839 N N . GLY B 1 305 ? -26.007 -18.052 -10.632 1.00 120.74 305 GLY B N 1
ATOM 5840 C CA . GLY B 1 305 ? -26.036 -17.327 -9.372 1.00 118.44 305 GLY B CA 1
ATOM 5841 C C . GLY B 1 305 ? -26.666 -15.957 -9.474 1.00 115.98 305 GLY B C 1
ATOM 5842 O O . GLY B 1 305 ? -27.045 -15.375 -8.453 1.00 117.78 305 GLY B O 1
ATOM 5843 N N . MET B 1 306 ? -26.743 -15.410 -10.676 1.00 109.09 306 MET B N 1
ATOM 5844 C CA . MET B 1 306 ? -27.386 -14.133 -10.914 1.00 106.89 306 MET B CA 1
ATOM 5845 C C . MET B 1 306 ? -28.888 -14.263 -11.170 1.00 104.70 306 MET B C 1
ATOM 5846 O O . MET B 1 306 ? -29.505 -13.290 -11.617 1.00 107.08 306 MET B O 1
ATOM 5850 N N . LEU B 1 307 ? -29.492 -15.435 -10.916 1.00 103.49 307 LEU B N 1
ATOM 5851 C CA . LEU B 1 307 ? -30.953 -15.519 -10.971 1.00 100.68 307 LEU B CA 1
ATOM 5852 C C . LEU B 1 307 ? -31.572 -14.602 -9.926 1.00 98.67 307 LEU B C 1
ATOM 5853 O O . LEU B 1 307 ? -32.542 -13.888 -10.207 1.00 98.77 307 LEU B O 1
ATOM 5858 N N . ASN B 1 308 ? -31.001 -14.593 -8.724 1.00 99.58 308 ASN B N 1
ATOM 5859 C CA . ASN B 1 308 ? -31.447 -13.757 -7.618 1.00 98.37 308 ASN B CA 1
ATOM 5860 C C . ASN B 1 308 ? -31.387 -12.272 -7.961 1.00 100.41 308 ASN B C 1
ATOM 5861 O O . ASN B 1 308 ? -31.084 -11.890 -9.092 1.00 102.58 308 ASN B O 1
ATOM 5863 N N . ILE B 1 312 ? -27.526 -13.070 -5.836 1.00 104.91 312 ILE B N 1
ATOM 5864 C CA . ILE B 1 312 ? -26.325 -12.248 -5.939 1.00 104.18 312 ILE B CA 1
ATOM 5865 C C . ILE B 1 312 ? -26.536 -11.132 -6.954 1.00 104.64 312 ILE B C 1
ATOM 5866 O O . ILE B 1 312 ? -27.320 -11.269 -7.892 1.00 104.90 312 ILE B O 1
ATOM 5868 N N . SER B 1 313 ? -25.843 -10.018 -6.736 1.00 105.02 313 SER B N 1
ATOM 5869 C CA . SER B 1 313 ? -25.802 -8.886 -7.649 1.00 106.05 313 SER B CA 1
ATOM 5870 C C . SER B 1 313 ? -24.845 -9.147 -8.815 1.00 109.60 313 SER B C 1
ATOM 5871 O O . SER B 1 313 ? -24.127 -10.155 -8.860 1.00 107.57 313 SER B O 1
ATOM 5874 N N . GLU B 1 314 ? -24.876 -8.232 -9.795 1.00 110.60 314 GLU B N 1
ATOM 5875 C CA . GLU B 1 314 ? -23.869 -8.245 -10.855 1.00 108.45 314 GLU B CA 1
ATOM 5876 C C . GLU B 1 314 ? -22.481 -7.915 -10.309 1.00 108.01 314 GLU B C 1
ATOM 5877 O O . GLU B 1 314 ? -21.489 -8.541 -10.702 1.00 107.31 314 GLU B O 1
ATOM 5879 N N . ALA B 1 315 ? -22.390 -6.938 -9.401 1.00 108.06 315 ALA B N 1
ATOM 5880 C CA . ALA B 1 315 ? -21.108 -6.605 -8.780 1.00 105.07 315 ALA B CA 1
ATOM 5881 C C . ALA B 1 315 ? -20.589 -7.745 -7.907 1.00 102.62 315 ALA B C 1
ATOM 5882 O O . ALA B 1 315 ? -19.379 -7.995 -7.861 1.00 99.92 315 ALA B O 1
ATOM 5884 N N . GLN B 1 316 ? -21.487 -8.429 -7.188 1.00 103.18 316 GLN B N 1
ATOM 5885 C CA . GLN B 1 316 ? -21.087 -9.549 -6.340 1.00 102.51 316 GLN B CA 1
ATOM 5886 C C . GLN B 1 316 ? -20.513 -10.705 -7.146 1.00 101.26 316 GLN B C 1
ATOM 5887 O O . GLN B 1 316 ? -19.809 -11.548 -6.579 1.00 96.34 316 GLN B O 1
ATOM 5889 N N . GLY B 1 317 ? -20.833 -10.782 -8.442 1.00 102.03 317 GLY B N 1
ATOM 5890 C CA . GLY B 1 317 ? -20.272 -11.830 -9.281 1.00 99.72 317 GLY B CA 1
ATOM 5891 C C . GLY B 1 317 ? -18.762 -11.743 -9.393 1.00 95.31 317 GLY B C 1
ATOM 5892 O O . GLY B 1 317 ? -18.074 -12.770 -9.406 1.00 90.08 317 GLY B O 1
ATOM 5893 N N . TRP B 1 318 ? -18.228 -10.511 -9.468 1.00 96.21 318 TRP B N 1
ATOM 5894 C CA . TRP B 1 318 ? -16.778 -10.306 -9.518 1.00 93.50 318 TRP B CA 1
ATOM 5895 C C . TRP B 1 318 ? -16.090 -10.849 -8.269 1.00 89.35 318 TRP B C 1
ATOM 5896 O O . TRP B 1 318 ? -14.997 -11.418 -8.354 1.00 88.06 318 TRP B O 1
ATOM 5907 N N . GLU B 1 319 ? -16.711 -10.682 -7.099 1.00 92.19 319 GLU B N 1
ATOM 5908 C CA . GLU B 1 319 ? -16.176 -11.298 -5.886 1.00 89.26 319 GLU B CA 1
ATOM 5909 C C . GLU B 1 319 ? -16.139 -12.817 -6.021 1.00 88.49 319 GLU B C 1
ATOM 5910 O O . GLU B 1 319 ? -15.205 -13.471 -5.535 1.00 82.00 319 GLU B O 1
ATOM 5912 N N . ALA B 1 320 ? -17.169 -13.400 -6.651 1.00 88.30 320 ALA B N 1
ATOM 5913 C CA . ALA B 1 320 ? -17.169 -14.842 -6.887 1.00 89.53 320 ALA B CA 1
ATOM 5914 C C . ALA B 1 320 ? -16.080 -15.243 -7.880 1.00 84.52 320 ALA B C 1
ATOM 5915 O O . ALA B 1 320 ? -15.355 -16.223 -7.654 1.00 79.03 320 ALA B O 1
ATOM 5917 N N . PHE B 1 321 ? -15.931 -14.482 -8.968 1.00 83.28 321 PHE B N 1
ATOM 5918 C CA . PHE B 1 321 ? -14.925 -14.810 -9.970 1.00 83.73 321 PHE B CA 1
ATOM 5919 C C . PHE B 1 321 ? -13.526 -14.848 -9.349 1.00 83.69 321 PHE B C 1
ATOM 5920 O O . PHE B 1 321 ? -12.854 -15.885 -9.364 1.00 75.59 321 PHE B O 1
ATOM 5928 N N . VAL B 1 322 ? -13.105 -13.745 -8.725 1.00 83.25 322 VAL B N 1
ATOM 5929 C CA . VAL B 1 322 ? -11.775 -13.659 -8.112 1.00 81.32 322 VAL B CA 1
ATOM 5930 C C . VAL B 1 322 ? -11.673 -14.564 -6.890 1.00 79.86 322 VAL B C 1
ATOM 5931 O O . VAL B 1 322 ? -10.794 -15.429 -6.832 1.00 79.66 322 VAL B O 1
ATOM 5935 N N . ASP B 1 333 ? -16.472 -25.020 -3.303 1.00 102.30 333 ASP B N 1
ATOM 5936 C CA . ASP B 1 333 ? -15.086 -25.462 -3.467 1.00 100.59 333 ASP B CA 1
ATOM 5937 C C . ASP B 1 333 ? -14.635 -25.353 -4.925 1.00 96.88 333 ASP B C 1
ATOM 5938 O O . ASP B 1 333 ? -14.023 -26.280 -5.467 1.00 99.79 333 ASP B O 1
ATOM 5940 N N . LYS B 1 334 ? -14.956 -24.221 -5.550 1.00 86.89 334 LYS B N 1
ATOM 5941 C CA . LYS B 1 334 ? -14.620 -23.934 -6.941 1.00 86.08 334 LYS B CA 1
ATOM 5942 C C . LYS B 1 334 ? -13.592 -22.809 -6.971 1.00 85.46 334 LYS B C 1
ATOM 5943 O O . LYS B 1 334 ? -13.897 -21.676 -6.576 1.00 80.47 334 LYS B O 1
ATOM 5949 N N . GLN B 1 335 ? -12.399 -23.103 -7.481 1.00 81.35 335 GLN B N 1
ATOM 5950 C CA . GLN B 1 335 ? -11.314 -22.130 -7.422 1.00 83.61 335 GLN B CA 1
ATOM 5951 C C . GLN B 1 335 ? -11.602 -20.908 -8.298 1.00 83.56 335 GLN B C 1
ATOM 5952 O O . GLN B 1 335 ? -12.105 -21.019 -9.420 1.00 82.73 335 GLN B O 1
ATOM 5954 N N . GLY B 1 336 ? -11.290 -19.731 -7.760 1.00 81.03 336 GLY B N 1
ATOM 5955 C CA . GLY B 1 336 ? -11.411 -18.488 -8.486 1.00 79.97 336 GLY B CA 1
ATOM 5956 C C . GLY B 1 336 ? -10.136 -18.150 -9.235 1.00 80.41 336 GLY B C 1
ATOM 5957 O O . GLY B 1 336 ? -9.200 -18.946 -9.326 1.00 79.37 336 GLY B O 1
ATOM 5958 N N . VAL B 1 337 ? -10.117 -16.938 -9.798 1.00 79.65 337 VAL B N 1
ATOM 5959 C CA . VAL B 1 337 ? -8.966 -16.501 -10.589 1.00 81.54 337 VAL B CA 1
ATOM 5960 C C . VAL B 1 337 ? -7.697 -16.503 -9.739 1.00 79.76 337 VAL B C 1
ATOM 5961 O O . VAL B 1 337 ? -6.668 -17.069 -10.133 1.00 80.17 337 VAL B O 1
ATOM 5965 N N . ARG B 1 338 ? -7.757 -15.888 -8.553 1.00 79.30 338 ARG B N 1
ATOM 5966 C CA . ARG B 1 338 ? -6.586 -15.833 -7.680 1.00 77.86 338 ARG B CA 1
ATOM 5967 C C . ARG B 1 338 ? -6.151 -17.228 -7.243 1.00 75.78 338 ARG B C 1
ATOM 5968 O O . ARG B 1 338 ? -4.959 -17.547 -7.252 1.00 75.85 338 ARG B O 1
ATOM 5976 N N . ALA B 1 339 ? -7.105 -18.064 -6.825 1.00 80.41 339 ALA B N 1
ATOM 5977 C CA . ALA B 1 339 ? -6.769 -19.399 -6.329 1.00 80.66 339 ALA B CA 1
ATOM 5978 C C . ALA B 1 339 ? -6.201 -20.299 -7.423 1.00 78.71 339 ALA B C 1
ATOM 5979 O O . ALA B 1 339 ? -5.294 -21.099 -7.165 1.00 78.19 339 ALA B O 1
ATOM 5981 N N . ARG B 1 340 ? -6.770 -20.241 -8.628 1.00 76.59 340 ARG B N 1
ATOM 5982 C CA . ARG B 1 340 ? -6.234 -21.029 -9.734 1.00 73.74 340 ARG B CA 1
ATOM 5983 C C . ARG B 1 340 ? -4.865 -20.506 -10.161 1.00 68.95 340 ARG B C 1
ATOM 5984 O O . ARG B 1 340 ? -3.963 -21.288 -10.458 1.00 65.14 340 ARG B O 1
ATOM 5992 N N . ALA B 1 341 ? -4.689 -19.182 -10.174 1.00 69.34 341 ALA B N 1
ATOM 5993 C CA . ALA B 1 341 ? -3.396 -18.618 -10.538 1.00 66.80 341 ALA B CA 1
ATOM 5994 C C . ALA B 1 341 ? -2.303 -19.114 -9.600 1.00 68.43 341 ALA B C 1
ATOM 5995 O O . ALA B 1 341 ? -1.203 -19.455 -10.046 1.00 67.52 341 ALA B O 1
ATOM 5997 N N . HIS B 1 342 ? -2.585 -19.179 -8.299 1.00 65.59 342 HIS B N 1
ATOM 5998 C CA . HIS B 1 342 ? -1.565 -19.652 -7.365 1.00 70.35 342 HIS B CA 1
ATOM 5999 C C . HIS B 1 342 ? -1.261 -21.144 -7.548 1.00 69.39 342 HIS B C 1
ATOM 6000 O O . HIS B 1 342 ? -0.089 -21.542 -7.535 1.00 67.05 342 HIS B O 1
ATOM 6007 N N . SER B 1 343 ? -2.289 -21.993 -7.697 1.00 67.68 343 SER B N 1
ATOM 6008 C CA . SER B 1 343 ? -2.019 -23.423 -7.842 1.00 67.02 343 SER B CA 1
ATOM 6009 C C . SER B 1 343 ? -1.376 -23.736 -9.187 1.00 66.15 343 SER B C 1
ATOM 6010 O O . SER B 1 343 ? -0.418 -24.517 -9.256 1.00 65.74 343 SER B O 1
ATOM 6013 N N . TYR B 1 344 ? -1.863 -23.109 -10.261 1.00 66.47 344 TYR B N 1
ATOM 6014 C CA . TYR B 1 344 ? -1.284 -23.341 -11.582 1.00 66.07 344 TYR B CA 1
ATOM 6015 C C . TYR B 1 344 ? 0.173 -22.891 -11.627 1.00 62.71 344 TYR B C 1
ATOM 6016 O O . TYR B 1 344 ? 1.010 -23.556 -12.246 1.00 61.60 344 TYR B O 1
ATOM 6025 N N . ARG B 1 345 ? 0.492 -21.758 -10.991 1.00 62.55 345 ARG B N 1
ATOM 6026 C CA . ARG B 1 345 ? 1.885 -21.323 -10.914 1.00 62.43 345 ARG B CA 1
ATOM 6027 C C . ARG B 1 345 ? 2.740 -22.363 -10.216 1.00 62.43 345 ARG B C 1
ATOM 6028 O O . ARG B 1 345 ? 3.866 -22.644 -10.649 1.00 59.85 345 ARG B O 1
ATOM 6033 N N . GLU B 1 346 ? 2.215 -22.956 -9.138 1.00 62.24 346 GLU B N 1
ATOM 6034 C CA . GLU B 1 346 ? 2.973 -23.963 -8.409 1.00 63.10 346 GLU B CA 1
ATOM 6035 C C . GLU B 1 346 ? 3.211 -25.193 -9.275 1.00 63.01 346 GLU B C 1
ATOM 6036 O O . GLU B 1 346 ? 4.297 -25.781 -9.231 1.00 63.37 346 GLU B O 1
ATOM 6038 N N . ASP B 1 347 ? 2.227 -25.561 -10.107 1.00 64.35 347 ASP B N 1
ATOM 6039 C CA . ASP B 1 347 ? 2.382 -26.707 -11.000 1.00 64.40 347 ASP B CA 1
ATOM 6040 C C . ASP B 1 347 ? 3.465 -26.453 -12.038 1.00 62.93 347 ASP B C 1
ATOM 6041 O O . ASP B 1 347 ? 4.423 -27.223 -12.152 1.00 64.70 347 ASP B O 1
ATOM 6046 N N . ILE B 1 348 ? 3.343 -25.365 -12.798 1.00 60.53 348 ILE B N 1
ATOM 6047 C CA . ILE B 1 348 ? 4.289 -25.145 -13.890 1.00 59.04 348 ILE B CA 1
ATOM 6048 C C . ILE B 1 348 ? 5.687 -24.923 -13.335 1.00 55.30 348 ILE B C 1
ATOM 6049 O O . ILE B 1 348 ? 6.665 -25.456 -13.873 1.00 54.51 348 ILE B O 1
ATOM 6054 N N . ASP B 1 349 ? 5.797 -24.223 -12.198 1.00 54.36 349 ASP B N 1
ATOM 6055 C CA . ASP B 1 349 ? 7.096 -24.063 -11.542 1.00 56.70 349 ASP B CA 1
ATOM 6056 C C . ASP B 1 349 ? 7.685 -25.426 -11.161 1.00 54.42 349 ASP B C 1
ATOM 6057 O O . ASP B 1 349 ? 8.862 -25.704 -11.420 1.00 52.57 349 ASP B O 1
ATOM 6062 N N . SER B 1 350 ? 6.866 -26.303 -10.575 1.00 56.22 350 SER B N 1
ATOM 6063 C CA . SER B 1 350 ? 7.355 -27.606 -10.124 1.00 54.28 350 SER B CA 1
ATOM 6064 C C . SER B 1 350 ? 7.830 -28.454 -11.299 1.00 53.30 350 SER B C 1
ATOM 6065 O O . SER B 1 350 ? 8.960 -28.960 -11.312 1.00 51.12 350 SER B O 1
ATOM 6068 N N . ALA B 1 351 ? 6.981 -28.576 -12.320 1.00 53.79 351 ALA B N 1
ATOM 6069 C CA . ALA B 1 351 ? 7.281 -29.436 -13.456 1.00 52.65 351 ALA B CA 1
ATOM 6070 C C . ALA B 1 351 ? 8.519 -28.970 -14.214 1.00 50.76 351 ALA B C 1
ATOM 6071 O O . ALA B 1 351 ? 9.353 -29.797 -14.602 1.00 49.43 351 ALA B O 1
ATOM 6073 N N . LEU B 1 352 ? 8.635 -27.654 -14.466 1.00 47.47 352 LEU B N 1
ATOM 6074 C CA . LEU B 1 352 ? 9.763 -27.128 -15.236 1.00 50.15 352 LEU B CA 1
ATOM 6075 C C . LEU B 1 352 ? 11.079 -27.382 -14.521 1.00 51.72 352 LEU B C 1
ATOM 6076 O O . LEU B 1 352 ? 12.096 -27.679 -15.160 1.00 51.48 352 LEU B O 1
ATOM 6081 N N . ALA B 1 353 ? 11.076 -27.243 -13.196 1.00 49.26 353 ALA B N 1
ATOM 6082 C CA . ALA B 1 353 ? 12.255 -27.548 -12.397 1.00 52.32 353 ALA B CA 1
ATOM 6083 C C . ALA B 1 353 ? 12.547 -29.041 -12.401 1.00 50.45 353 ALA B C 1
ATOM 6084 O O . ALA B 1 353 ? 13.712 -29.454 -12.475 1.00 53.57 353 ALA B O 1
ATOM 6086 N N . GLN B 1 354 ? 11.504 -29.864 -12.316 1.00 49.96 354 GLN B N 1
ATOM 6087 C CA . GLN B 1 354 ? 11.718 -31.308 -12.307 1.00 54.49 354 GLN B CA 1
ATOM 6088 C C . GLN B 1 354 ? 12.289 -31.794 -13.631 1.00 51.67 354 GLN B C 1
ATOM 6089 O O . GLN B 1 354 ? 13.184 -32.644 -13.649 1.00 50.72 354 GLN B O 1
ATOM 6095 N N . LEU B 1 355 ? 11.784 -31.258 -14.744 1.00 50.55 355 LEU B N 1
ATOM 6096 C CA . LEU B 1 355 ? 12.344 -31.525 -16.059 1.00 50.61 355 LEU B CA 1
ATOM 6097 C C . LEU B 1 355 ? 13.697 -30.845 -16.264 1.00 51.39 355 LEU B C 1
ATOM 6098 O O . LEU B 1 355 ? 14.319 -31.054 -17.309 1.00 47.30 355 LEU B O 1
ATOM 6103 N N . ARG B 1 356 ? 14.149 -30.020 -15.305 1.00 52.73 356 ARG B N 1
ATOM 6104 C CA . ARG B 1 356 ? 15.401 -29.267 -15.411 1.00 51.09 356 ARG B CA 1
ATOM 6105 C C . ARG B 1 356 ? 15.395 -28.327 -16.616 1.00 50.59 356 ARG B C 1
ATOM 6106 O O . ARG B 1 356 ? 16.391 -28.193 -17.329 1.00 51.67 356 ARG B O 1
ATOM 6114 N N . TRP B 1 357 ? 14.258 -27.687 -16.870 1.00 52.40 357 TRP B N 1
ATOM 6115 C CA . TRP B 1 357 ? 14.169 -26.710 -17.947 1.00 51.91 357 TRP B CA 1
ATOM 6116 C C . TRP B 1 357 ? 14.347 -25.275 -17.474 1.00 56.66 357 TRP B C 1
ATOM 6117 O O . TRP B 1 357 ? 14.451 -24.369 -18.310 1.00 55.52 357 TRP B O 1
ATOM 6128 N N . ILE B 1 358 ? 14.387 -25.049 -16.166 1.00 56.05 358 ILE B N 1
ATOM 6129 C CA . ILE B 1 358 ? 14.475 -23.713 -15.602 1.00 60.99 358 ILE B CA 1
ATOM 6130 C C . ILE B 1 358 ? 15.462 -23.759 -14.434 1.00 64.09 358 ILE B C 1
ATOM 6131 O O . ILE B 1 358 ? 15.460 -24.714 -13.647 1.00 60.91 358 ILE B O 1
ATOM 6135 N N . GLU B 1 359 ? 16.325 -22.740 -14.332 1.00 69.45 359 GLU B N 1
ATOM 6136 C CA . GLU B 1 359 ? 17.224 -22.670 -13.190 1.00 69.83 359 GLU B CA 1
ATOM 6137 C C . GLU B 1 359 ? 16.457 -22.275 -11.939 1.00 75.33 359 GLU B C 1
ATOM 6138 O O . GLU B 1 359 ? 15.348 -21.739 -12.000 1.00 75.27 359 GLU B O 1
ATOM 6142 N N . ASP B 1 360 ? 17.070 -22.538 -10.785 1.00 78.23 360 ASP B N 1
ATOM 6143 C CA . ASP B 1 360 ? 16.473 -22.074 -9.540 1.00 82.60 360 ASP B CA 1
ATOM 6144 C C . ASP B 1 360 ? 16.242 -20.570 -9.586 1.00 84.76 360 ASP B C 1
ATOM 6145 O O . ASP B 1 360 ? 15.262 -20.064 -9.028 1.00 84.34 360 ASP B O 1
ATOM 6150 N N . ASP B 1 361 ? 17.134 -19.849 -10.266 1.00 90.77 361 ASP B N 1
ATOM 6151 C CA . ASP B 1 361 ? 17.001 -18.415 -10.460 1.00 90.02 361 ASP B CA 1
ATOM 6152 C C . ASP B 1 361 ? 15.874 -18.064 -11.427 1.00 88.54 361 ASP B C 1
ATOM 6153 O O . ASP B 1 361 ? 15.371 -16.938 -11.396 1.00 88.48 361 ASP B O 1
ATOM 6158 N N . GLY B 1 362 ? 15.430 -19.011 -12.248 1.00 82.81 362 GLY B N 1
ATOM 6159 C CA . GLY B 1 362 ? 14.392 -18.756 -13.224 1.00 78.87 362 GLY B CA 1
ATOM 6160 C C . GLY B 1 362 ? 14.844 -18.584 -14.661 1.00 73.61 362 GLY B C 1
ATOM 6161 O O . GLY B 1 362 ? 13.997 -18.374 -15.534 1.00 68.91 362 GLY B O 1
ATOM 6162 N N . LEU B 1 363 ? 16.127 -18.654 -14.945 1.00 75.56 363 LEU B N 1
ATOM 6163 C CA . LEU B 1 363 ? 16.425 -18.548 -16.366 1.00 69.79 363 LEU B CA 1
ATOM 6164 C C . LEU B 1 363 ? 16.233 -19.908 -17.047 1.00 68.39 363 LEU B C 1
ATOM 6165 O O . LEU B 1 363 ? 16.395 -20.954 -16.415 1.00 66.66 363 LEU B O 1
ATOM 6167 N N . PRO B 1 364 ? 15.825 -19.933 -18.316 1.00 65.01 364 PRO B N 1
ATOM 6168 C CA . PRO B 1 364 ? 15.795 -21.215 -19.025 1.00 61.30 364 PRO B CA 1
ATOM 6169 C C . PRO B 1 364 ? 17.182 -21.840 -19.099 1.00 57.82 364 PRO B C 1
ATOM 6170 O O . PRO B 1 364 ? 18.178 -21.152 -19.321 1.00 58.22 364 PRO B O 1
ATOM 6174 N N . THR B 1 365 ? 17.228 -23.167 -18.928 1.00 56.66 365 THR B N 1
ATOM 6175 C CA . THR B 1 365 ? 18.431 -23.959 -19.135 1.00 53.03 365 THR B CA 1
ATOM 6176 C C . THR B 1 365 ? 18.620 -24.214 -20.624 1.00 52.13 365 THR B C 1
ATOM 6177 O O . THR B 1 365 ? 17.742 -23.933 -21.448 1.00 52.39 365 THR B O 1
ATOM 6181 N N . ASP B 1 366 ? 19.767 -24.802 -20.963 1.00 48.64 366 ASP B N 1
ATOM 6182 C CA . ASP B 1 366 ? 19.993 -25.233 -22.340 1.00 52.45 366 ASP B CA 1
ATOM 6183 C C . ASP B 1 366 ? 18.882 -26.162 -22.814 1.00 55.35 366 ASP B C 1
ATOM 6184 O O . ASP B 1 366 ? 18.442 -26.076 -23.967 1.00 56.71 366 ASP B O 1
ATOM 6186 N N . GLN B 1 367 ? 18.413 -27.061 -21.935 1.00 50.44 367 GLN B N 1
ATOM 6187 C CA . GLN B 1 367 ? 17.362 -27.985 -22.334 1.00 54.43 367 GLN B CA 1
ATOM 6188 C C . GLN B 1 367 ? 16.042 -27.259 -22.485 1.00 52.69 367 GLN B C 1
ATOM 6189 O O . GLN B 1 367 ? 15.282 -27.524 -23.426 1.00 52.86 367 GLN B O 1
ATOM 6195 N N . GLY B 1 368 ? 15.753 -26.335 -21.573 1.00 50.51 368 GLY B N 1
ATOM 6196 C CA . GLY B 1 368 ? 14.564 -25.524 -21.742 1.00 51.69 368 GLY B CA 1
ATOM 6197 C C . GLY B 1 368 ? 14.605 -24.714 -23.023 1.00 52.76 368 GLY B C 1
ATOM 6198 O O . GLY B 1 368 ? 13.605 -24.623 -23.739 1.00 53.66 368 GLY B O 1
ATOM 6199 N N . TYR B 1 369 ? 15.768 -24.134 -23.346 1.00 53.48 369 TYR B N 1
ATOM 6200 C CA . TYR B 1 369 ? 15.889 -23.407 -24.608 1.00 57.07 369 TYR B CA 1
ATOM 6201 C C . TYR B 1 369 ? 15.737 -24.346 -25.787 1.00 54.41 369 TYR B C 1
ATOM 6202 O O . TYR B 1 369 ? 15.114 -23.999 -26.798 1.00 53.25 369 TYR B O 1
ATOM 6211 N N . ARG B 1 370 ? 16.309 -25.540 -25.676 1.00 53.96 370 ARG B N 1
ATOM 6212 C CA . ARG B 1 370 ? 16.242 -26.479 -26.780 1.00 53.53 370 ARG B CA 1
ATOM 6213 C C . ARG B 1 370 ? 14.802 -26.886 -27.076 1.00 53.28 370 ARG B C 1
ATOM 6214 O O . ARG B 1 370 ? 14.387 -26.912 -28.243 1.00 50.14 370 ARG B O 1
ATOM 6222 N N . PHE B 1 371 ? 14.017 -27.177 -26.030 1.00 51.99 371 PHE B N 1
ATOM 6223 C CA . PHE B 1 371 ? 12.617 -27.535 -26.245 1.00 53.11 371 PHE B CA 1
ATOM 6224 C C . PHE B 1 371 ? 11.876 -26.381 -26.904 1.00 54.01 371 PHE B C 1
ATOM 6225 O O . PHE B 1 371 ? 11.091 -26.570 -27.843 1.00 51.01 371 PHE B O 1
ATOM 6233 N N . MET B 1 372 ? 12.123 -25.171 -26.417 1.00 53.87 372 MET B N 1
ATOM 6234 C CA . MET B 1 372 ? 11.526 -23.994 -27.018 1.00 52.57 372 MET B CA 1
ATOM 6235 C C . MET B 1 372 ? 11.952 -23.855 -28.476 1.00 55.42 372 MET B C 1
ATOM 6236 O O . MET B 1 372 ? 11.137 -23.509 -29.342 1.00 57.05 372 MET B O 1
ATOM 6241 N N . THR B 1 373 ? 13.225 -24.133 -28.776 1.00 56.19 373 THR B N 1
ATOM 6242 C CA . THR B 1 373 ? 13.668 -24.015 -30.160 1.00 57.85 373 THR B CA 1
ATOM 6243 C C . THR B 1 373 ? 12.971 -25.033 -31.045 1.00 56.88 373 THR B C 1
ATOM 6244 O O . THR B 1 373 ? 12.462 -24.682 -32.116 1.00 60.20 373 THR B O 1
ATOM 6248 N N . ILE B 1 374 ? 12.856 -26.276 -30.575 1.00 58.14 374 ILE B N 1
ATOM 6249 C CA . ILE B 1 374 ? 12.191 -27.303 -31.374 1.00 58.94 374 ILE B CA 1
ATOM 6250 C C . ILE B 1 374 ? 10.758 -26.890 -31.655 1.00 57.93 374 ILE B C 1
ATOM 6251 O O . ILE B 1 374 ? 10.288 -26.974 -32.795 1.00 60.24 374 ILE B O 1
ATOM 6256 N N . CYS B 1 375 ? 10.062 -26.378 -30.635 1.00 53.93 375 CYS B N 1
ATOM 6257 C CA . CYS B 1 375 ? 8.690 -25.929 -30.834 1.00 57.60 375 CYS B CA 1
ATOM 6258 C C . CYS B 1 375 ? 8.630 -24.786 -31.845 1.00 59.22 375 CYS B C 1
ATOM 6259 O O . CYS B 1 375 ? 7.715 -24.727 -32.677 1.00 58.71 375 CYS B O 1
ATOM 6262 N N . GLU B 1 376 ? 9.586 -23.859 -31.780 1.00 57.36 376 GLU B N 1
ATOM 6263 C CA . GLU B 1 376 ? 9.585 -22.741 -32.720 1.00 60.97 376 GLU B CA 1
ATOM 6264 C C . GLU B 1 376 ? 9.893 -23.204 -34.143 1.00 63.79 376 GLU B C 1
ATOM 6265 O O . GLU B 1 376 ? 9.310 -22.685 -35.106 1.00 59.39 376 GLU B O 1
ATOM 6271 N N . ARG B 1 377 ? 10.784 -24.197 -34.296 1.00 60.44 377 ARG B N 1
ATOM 6272 C CA . ARG B 1 377 ? 11.229 -24.586 -35.630 1.00 65.06 377 ARG B CA 1
ATOM 6273 C C . ARG B 1 377 ? 10.270 -25.563 -36.311 1.00 65.62 377 ARG B C 1
ATOM 6274 O O . ARG B 1 377 ? 10.045 -25.450 -37.520 1.00 67.40 377 ARG B O 1
ATOM 6282 N N . TYR B 1 378 ? 9.673 -26.507 -35.575 1.00 63.10 378 TYR B N 1
ATOM 6283 C CA . TYR B 1 378 ? 8.933 -27.601 -36.208 1.00 66.46 378 TYR B CA 1
ATOM 6284 C C . TYR B 1 378 ? 7.412 -27.518 -36.033 1.00 65.87 378 TYR B C 1
ATOM 6285 O O . TYR B 1 378 ? 6.721 -28.535 -36.138 1.00 66.13 378 TYR B O 1
ATOM 6294 N N . GLY B 1 379 ? 6.863 -26.333 -35.805 1.00 68.60 379 GLY B N 1
ATOM 6295 C CA . GLY B 1 379 ? 5.430 -26.171 -35.819 1.00 69.67 379 GLY B CA 1
ATOM 6296 C C . GLY B 1 379 ? 4.737 -26.194 -34.477 1.00 71.27 379 GLY B C 1
ATOM 6297 O O . GLY B 1 379 ? 3.510 -26.322 -34.443 1.00 75.46 379 GLY B O 1
ATOM 6298 N N . GLY B 1 380 ? 5.462 -26.047 -33.380 1.00 63.08 380 GLY B N 1
ATOM 6299 C CA . GLY B 1 380 ? 4.826 -25.885 -32.089 1.00 62.24 380 GLY B CA 1
ATOM 6300 C C . GLY B 1 380 ? 4.860 -27.125 -31.217 1.00 59.59 380 GLY B C 1
ATOM 6301 O O . GLY B 1 380 ? 5.335 -28.202 -31.591 1.00 61.45 380 GLY B O 1
ATOM 6302 N N . ALA B 1 381 ? 4.315 -26.937 -30.017 1.00 56.73 381 ALA B N 1
ATOM 6303 C CA . ALA B 1 381 ? 4.450 -27.900 -28.935 1.00 56.06 381 ALA B CA 1
ATOM 6304 C C . ALA B 1 381 ? 3.754 -29.230 -29.213 1.00 57.06 381 ALA B C 1
ATOM 6305 O O . ALA B 1 381 ? 4.042 -30.215 -28.525 1.00 58.97 381 ALA B O 1
ATOM 6307 N N . ASN B 1 382 ? 2.862 -29.293 -30.197 1.00 57.08 382 ASN B N 1
ATOM 6308 C CA . ASN B 1 382 ? 2.209 -30.539 -30.573 1.00 58.76 382 ASN B CA 1
ATOM 6309 C C . ASN B 1 382 ? 2.884 -31.227 -31.755 1.00 57.80 382 ASN B C 1
ATOM 6310 O O . ASN B 1 382 ? 2.370 -32.237 -32.244 1.00 55.05 382 ASN B O 1
ATOM 6315 N N . SER B 1 383 ? 4.059 -30.760 -32.167 1.00 56.98 383 SER B N 1
ATOM 6316 C CA . SER B 1 383 ? 4.762 -31.384 -33.275 1.00 56.54 383 SER B CA 1
ATOM 6317 C C . SER B 1 383 ? 5.410 -32.674 -32.820 1.00 57.31 383 SER B C 1
ATOM 6318 O O . SER B 1 383 ? 5.656 -32.882 -31.631 1.00 57.17 383 SER B O 1
ATOM 6321 N N . ARG B 1 384 ? 5.726 -33.532 -33.796 1.00 63.83 384 ARG B N 1
ATOM 6322 C CA . ARG B 1 384 ? 6.435 -34.772 -33.493 1.00 61.44 384 ARG B CA 1
ATOM 6323 C C . ARG B 1 384 ? 7.784 -34.493 -32.849 1.00 59.41 384 ARG B C 1
ATOM 6324 O O . ARG B 1 384 ? 8.154 -35.146 -31.865 1.00 60.22 384 ARG B O 1
ATOM 6332 N N . ALA B 1 385 ? 8.515 -33.495 -33.355 1.00 57.60 385 ALA B N 1
ATOM 6333 C CA . ALA B 1 385 ? 9.812 -33.182 -32.771 1.00 54.44 385 ALA B CA 1
ATOM 6334 C C . ALA B 1 385 ? 9.651 -32.675 -31.344 1.00 53.25 385 ALA B C 1
ATOM 6335 O O . ALA B 1 385 ? 10.504 -32.922 -30.487 1.00 54.94 385 ALA B O 1
ATOM 6337 N N . ALA B 1 386 ? 8.579 -31.934 -31.078 1.00 52.36 386 ALA B N 1
ATOM 6338 C CA . ALA B 1 386 ? 8.342 -31.468 -29.719 1.00 53.46 386 ALA B CA 1
ATOM 6339 C C . ALA B 1 386 ? 7.893 -32.610 -28.814 1.00 49.48 386 ALA B C 1
ATOM 6340 O O . ALA B 1 386 ? 8.360 -32.725 -27.678 1.00 47.80 386 ALA B O 1
ATOM 6342 N N . ILE B 1 387 ? 6.987 -33.462 -29.291 1.00 50.52 387 ILE B N 1
ATOM 6343 C CA . ILE B 1 387 ? 6.559 -34.596 -28.476 1.00 50.47 387 ILE B CA 1
ATOM 6344 C C . ILE B 1 387 ? 7.740 -35.517 -28.196 1.00 49.42 387 ILE B C 1
ATOM 6345 O O . ILE B 1 387 ? 7.913 -36.006 -27.073 1.00 47.70 387 ILE B O 1
ATOM 6350 N N . ASP B 1 388 ? 8.577 -35.750 -29.208 1.00 48.06 388 ASP B N 1
ATOM 6351 C CA . ASP B 1 388 ? 9.729 -36.628 -29.049 1.00 49.40 388 ASP B CA 1
ATOM 6352 C C . ASP B 1 388 ? 10.759 -36.064 -28.070 1.00 48.08 388 ASP B C 1
ATOM 6353 O O . ASP B 1 388 ? 11.376 -36.826 -27.321 1.00 46.14 388 ASP B O 1
ATOM 6358 N N . TYR B 1 389 ? 10.998 -34.749 -28.072 1.00 45.27 389 TYR B N 1
ATOM 6359 C CA . TYR B 1 389 ? 11.941 -34.218 -27.088 1.00 48.39 389 TYR B CA 1
ATOM 6360 C C . TYR B 1 389 ? 11.378 -34.295 -25.665 1.00 43.31 389 TYR B C 1
ATOM 6361 O O . TYR B 1 389 ? 12.103 -34.611 -24.716 1.00 43.08 389 TYR B O 1
ATOM 6370 N N . MET B 1 390 ? 10.098 -33.993 -25.486 1.00 43.22 390 MET B N 1
ATOM 6371 C CA . MET B 1 390 ? 9.510 -34.139 -24.160 1.00 46.38 390 MET B CA 1
ATOM 6372 C C . MET B 1 390 ? 9.611 -35.590 -23.687 1.00 47.21 390 MET B C 1
ATOM 6373 O O . MET B 1 390 ? 10.054 -35.860 -22.557 1.00 43.41 390 MET B O 1
ATOM 6378 N N . GLY B 1 391 ? 9.250 -36.541 -24.567 1.00 44.19 391 GLY B N 1
ATOM 6379 C CA . GLY B 1 391 ? 9.341 -37.948 -24.208 1.00 44.05 391 GLY B CA 1
ATOM 6380 C C . GLY B 1 391 ? 10.743 -38.356 -23.798 1.00 42.08 391 GLY B C 1
ATOM 6381 O O . GLY B 1 391 ? 10.933 -38.984 -22.751 1.00 41.51 391 GLY B O 1
ATOM 6382 N N . ALA B 1 392 ? 11.752 -37.926 -24.567 1.00 44.47 392 ALA B N 1
ATOM 6383 C CA . ALA B 1 392 ? 13.138 -38.224 -24.215 1.00 42.87 392 ALA B CA 1
ATOM 6384 C C . ALA B 1 392 ? 13.493 -37.640 -22.860 1.00 43.37 392 ALA B C 1
ATOM 6385 O O . ALA B 1 392 ? 14.291 -38.224 -22.117 1.00 43.97 392 ALA B O 1
ATOM 6387 N N . THR B 1 393 ? 12.929 -36.481 -22.532 1.00 39.77 393 THR B N 1
ATOM 6388 C CA . THR B 1 393 ? 13.130 -35.908 -21.206 1.00 43.76 393 THR B CA 1
ATOM 6389 C C . THR B 1 393 ? 12.479 -36.762 -20.122 1.00 42.06 393 THR B C 1
ATOM 6390 O O . THR B 1 393 ? 13.085 -37.029 -19.079 1.00 41.78 393 THR B O 1
ATOM 6394 N N . LEU B 1 394 ? 11.249 -37.210 -20.353 1.00 41.34 394 LEU B N 1
ATOM 6395 C CA . LEU B 1 394 ? 10.589 -38.077 -19.384 1.00 42.72 394 LEU B CA 1
ATOM 6396 C C . LEU B 1 394 ? 11.329 -39.399 -19.194 1.00 42.00 394 LEU B C 1
ATOM 6397 O O . LEU B 1 394 ? 11.302 -39.962 -18.098 1.00 40.14 394 LEU B O 1
ATOM 6402 N N . ILE B 1 395 ? 11.959 -39.929 -20.247 1.00 41.50 395 ILE B N 1
ATOM 6403 C CA . ILE B 1 395 ? 12.682 -41.196 -20.125 1.00 42.46 395 ILE B CA 1
ATOM 6404 C C . ILE B 1 395 ? 13.940 -41.041 -19.276 1.00 41.99 395 ILE B C 1
ATOM 6405 O O . ILE B 1 395 ? 14.245 -41.898 -18.431 1.00 38.96 395 ILE B O 1
ATOM 6410 N N . GLN B 1 396 ? 14.698 -39.967 -19.498 1.00 43.41 396 GLN B N 1
ATOM 6411 C CA . GLN B 1 396 ? 15.952 -39.731 -18.781 1.00 44.61 396 GLN B CA 1
ATOM 6412 C C . GLN B 1 396 ? 15.746 -38.905 -17.515 1.00 45.71 396 GLN B C 1
ATOM 6413 O O . GLN B 1 396 ? 16.006 -39.377 -16.407 1.00 46.80 396 GLN B O 1
ATOM 6419 N N . THR B 1 397 ? 15.315 -37.652 -17.674 1.00 42.74 397 THR B N 1
ATOM 6420 C CA . THR B 1 397 ? 15.166 -36.783 -16.517 1.00 43.29 397 THR B CA 1
ATOM 6421 C C . THR B 1 397 ? 14.002 -37.223 -15.630 1.00 43.19 397 THR B C 1
ATOM 6422 O O . THR B 1 397 ? 14.109 -37.177 -14.401 1.00 45.03 397 THR B O 1
ATOM 6426 N N . GLY B 1 398 ? 12.898 -37.683 -16.217 1.00 42.55 398 GLY B N 1
ATOM 6427 C CA . GLY B 1 398 ? 11.829 -38.221 -15.384 1.00 42.14 398 GLY B CA 1
ATOM 6428 C C . GLY B 1 398 ? 12.018 -39.649 -14.885 1.00 44.07 398 GLY B C 1
ATOM 6429 O O . GLY B 1 398 ? 11.163 -40.156 -14.152 1.00 39.57 398 GLY B O 1
ATOM 6430 N N . ARG B 1 399 ? 13.108 -40.323 -15.293 1.00 43.84 399 ARG B N 1
ATOM 6431 C CA . ARG B 1 399 ? 13.484 -41.654 -14.804 1.00 39.48 399 ARG B CA 1
ATOM 6432 C C . ARG B 1 399 ? 12.492 -42.731 -15.187 1.00 38.87 399 ARG B C 1
ATOM 6433 O O . ARG B 1 399 ? 12.349 -43.735 -14.485 1.00 37.67 399 ARG B O 1
ATOM 6441 N N . TYR B 1 400 ? 11.822 -42.584 -16.322 1.00 38.30 400 TYR B N 1
ATOM 6442 C CA . TYR B 1 400 ? 10.960 -43.683 -16.713 1.00 35.12 400 TYR B CA 1
ATOM 6443 C C . TYR B 1 400 ? 11.748 -44.853 -17.298 1.00 36.12 400 TYR B C 1
ATOM 6444 O O . TYR B 1 400 ? 11.158 -45.909 -17.543 1.00 32.35 400 TYR B O 1
ATOM 6453 N N . ALA B 1 401 ? 13.058 -44.673 -17.546 1.00 34.58 401 ALA B N 1
ATOM 6454 C CA . ALA B 1 401 ? 13.911 -45.777 -17.962 1.00 34.50 401 ALA B CA 1
ATOM 6455 C C . ALA B 1 401 ? 14.012 -46.821 -16.859 1.00 36.29 401 ALA B C 1
ATOM 6456 O O . ALA B 1 401 ? 14.032 -48.022 -17.121 1.00 33.42 401 ALA B O 1
ATOM 6458 N N . SER B 1 402 ? 14.085 -46.370 -15.619 1.00 35.87 402 SER B N 1
ATOM 6459 C CA . SER B 1 402 ? 14.085 -47.285 -14.496 1.00 34.31 402 SER B CA 1
ATOM 6460 C C . SER B 1 402 ? 12.791 -48.079 -14.444 1.00 35.01 402 SER B C 1
ATOM 6461 O O . SER B 1 402 ? 12.791 -49.315 -14.332 1.00 36.57 402 SER B O 1
ATOM 6464 N N . PHE B 1 403 ? 11.674 -47.371 -14.578 1.00 33.17 403 PHE B N 1
ATOM 6465 C CA . PHE B 1 403 ? 10.368 -47.981 -14.521 1.00 34.70 403 PHE B CA 1
ATOM 6466 C C . PHE B 1 403 ? 10.185 -48.993 -15.648 1.00 37.05 403 PHE B C 1
ATOM 6467 O O . PHE B 1 403 ? 9.615 -50.071 -15.437 1.00 37.01 403 PHE B O 1
ATOM 6475 N N . LEU B 1 404 ? 10.610 -48.635 -16.861 1.00 35.56 404 LEU B N 1
ATOM 6476 C CA . LEU B 1 404 ? 10.510 -49.551 -17.987 1.00 35.26 404 LEU B CA 1
ATOM 6477 C C . LEU B 1 404 ? 11.394 -50.773 -17.779 1.00 34.60 404 LEU B C 1
ATOM 6478 O O . LEU B 1 404 ? 11.016 -51.887 -18.142 1.00 36.63 404 LEU B O 1
ATOM 6483 N N . HIS B 1 405 ? 12.558 -50.599 -17.170 1.00 34.11 405 HIS B N 1
ATOM 6484 C CA . HIS B 1 405 ? 13.410 -51.757 -16.958 1.00 37.75 405 HIS B CA 1
ATOM 6485 C C . HIS B 1 405 ? 12.752 -52.758 -16.005 1.00 36.33 405 HIS B C 1
ATOM 6486 O O . HIS B 1 405 ? 12.727 -53.961 -16.277 1.00 37.81 405 HIS B O 1
ATOM 6493 N N . TYR B 1 406 ? 12.145 -52.261 -14.922 1.00 33.63 406 TYR B N 1
ATOM 6494 C CA . TYR B 1 406 ? 11.486 -53.132 -13.962 1.00 33.76 406 TYR B CA 1
ATOM 6495 C C . TYR B 1 406 ? 10.313 -53.866 -14.605 1.00 35.78 406 TYR B C 1
ATOM 6496 O O . TYR B 1 406 ? 10.207 -55.089 -14.491 1.00 36.25 406 TYR B O 1
ATOM 6505 N N . ILE B 1 407 ? 9.424 -53.138 -15.306 1.00 36.15 407 ILE B N 1
ATOM 6506 C CA . ILE B 1 407 ? 8.289 -53.798 -15.961 1.00 33.21 407 ILE B CA 1
ATOM 6507 C C . ILE B 1 407 ? 8.784 -54.858 -16.933 1.00 33.77 407 ILE B C 1
ATOM 6508 O O . ILE B 1 407 ? 8.286 -55.991 -16.951 1.00 32.39 407 ILE B O 1
ATOM 6513 N N . ASN B 1 408 ? 9.812 -54.527 -17.711 1.00 35.00 408 ASN B N 1
ATOM 6514 C CA . ASN B 1 408 ? 10.350 -55.453 -18.704 1.00 37.05 408 ASN B CA 1
ATOM 6515 C C . ASN B 1 408 ? 10.898 -56.736 -18.069 1.00 34.73 408 ASN B C 1
ATOM 6516 O O . ASN B 1 408 ? 10.524 -57.845 -18.457 1.00 34.25 408 ASN B O 1
ATOM 6521 N N . ARG B 1 409 ? 11.803 -56.604 -17.103 1.00 35.71 409 ARG B N 1
ATOM 6522 C CA . ARG B 1 409 ? 12.455 -57.789 -16.548 1.00 34.40 409 ARG B CA 1
ATOM 6523 C C . ARG B 1 409 ? 11.486 -58.645 -15.760 1.00 31.97 409 ARG B C 1
ATOM 6524 O O . ARG B 1 409 ? 11.564 -59.875 -15.802 1.00 32.89 409 ARG B O 1
ATOM 6532 N N . LEU B 1 410 ? 10.583 -58.018 -15.016 1.00 33.76 410 LEU B N 1
ATOM 6533 C CA . LEU B 1 410 ? 9.559 -58.772 -14.299 1.00 35.02 410 LEU B CA 1
ATOM 6534 C C . LEU B 1 410 ? 8.622 -59.513 -15.255 1.00 32.70 410 LEU B C 1
ATOM 6535 O O . LEU B 1 410 ? 8.238 -60.663 -14.996 1.00 35.70 410 LEU B O 1
ATOM 6540 N N . SER B 1 411 ? 8.215 -58.850 -16.339 1.00 32.38 411 SER B N 1
ATOM 6541 C CA . SER B 1 411 ? 7.321 -59.455 -17.320 1.00 32.50 411 SER B CA 1
ATOM 6542 C C . SER B 1 411 ? 7.999 -60.586 -18.056 1.00 34.76 411 SER B C 1
ATOM 6543 O O . SER B 1 411 ? 7.444 -61.687 -18.177 1.00 32.66 411 SER B O 1
ATOM 6546 N N . GLU B 1 412 ? 9.216 -60.335 -18.531 1.00 34.40 412 GLU B N 1
ATOM 6547 C CA . GLU B 1 412 ? 9.962 -61.364 -19.241 1.00 35.80 412 GLU B CA 1
ATOM 6548 C C . GLU B 1 412 ? 10.141 -62.598 -18.367 1.00 33.25 412 GLU B C 1
ATOM 6549 O O . GLU B 1 412 ? 9.996 -63.724 -18.840 1.00 36.81 412 GLU B O 1
ATOM 6555 N N . ARG B 1 413 ? 10.411 -62.394 -17.077 1.00 32.36 413 ARG B N 1
ATOM 6556 C CA . ARG B 1 413 ? 10.559 -63.498 -16.145 1.00 32.61 413 ARG B CA 1
ATOM 6557 C C . ARG B 1 413 ? 9.272 -64.306 -16.039 1.00 39.98 413 ARG B C 1
ATOM 6558 O O . ARG B 1 413 ? 9.304 -65.543 -16.043 1.00 38.99 413 ARG B O 1
ATOM 6566 N N . LYS B 1 414 ? 8.125 -63.626 -15.964 1.00 39.99 414 LYS B N 1
ATOM 6567 C CA . LYS B 1 414 ? 6.855 -64.339 -15.886 1.00 39.85 414 LYS B CA 1
ATOM 6568 C C . LYS B 1 414 ? 6.573 -65.075 -17.192 1.00 39.14 414 LYS B C 1
ATOM 6569 O O . LYS B 1 414 ? 6.246 -66.260 -17.187 1.00 41.61 414 LYS B O 1
ATOM 6575 N N . PHE B 1 415 ? 6.674 -64.381 -18.322 1.00 34.90 415 PHE B N 1
ATOM 6576 C CA . PHE B 1 415 ? 6.313 -64.983 -19.595 1.00 35.40 415 PHE B CA 1
ATOM 6577 C C . PHE B 1 415 ? 7.369 -65.934 -20.146 1.00 37.96 415 PHE B C 1
ATOM 6578 O O . PHE B 1 415 ? 7.024 -66.821 -20.916 1.00 36.38 415 PHE B O 1
ATOM 6586 N N . ALA B 1 416 ? 8.652 -65.776 -19.817 1.00 39.05 416 ALA B N 1
ATOM 6587 C CA . ALA B 1 416 ? 9.613 -66.780 -20.290 1.00 40.63 416 ALA B CA 1
ATOM 6588 C C . ALA B 1 416 ? 9.361 -68.123 -19.616 1.00 39.85 416 ALA B C 1
ATOM 6589 O O . ALA B 1 416 ? 9.535 -69.185 -20.227 1.00 37.72 416 ALA B O 1
ATOM 6591 N N . GLU B 1 417 ? 8.952 -68.077 -18.351 1.00 40.25 417 GLU B N 1
ATOM 6592 C CA . GLU B 1 417 ? 8.589 -69.268 -17.612 1.00 41.01 417 GLU B CA 1
ATOM 6593 C C . GLU B 1 417 ? 7.340 -69.923 -18.184 1.00 42.49 417 GLU B C 1
ATOM 6594 O O . GLU B 1 417 ? 7.284 -71.147 -18.337 1.00 46.02 417 GLU B O 1
ATOM 6600 N N . ASN B 1 418 ? 6.308 -69.127 -18.450 1.00 41.84 418 ASN B N 1
ATOM 6601 C CA . ASN B 1 418 ? 5.032 -69.633 -18.958 1.00 39.19 418 ASN B CA 1
ATOM 6602 C C . ASN B 1 418 ? 4.433 -68.629 -19.928 1.00 34.32 418 ASN B C 1
ATOM 6603 O O . ASN B 1 418 ? 3.802 -67.653 -19.494 1.00 34.20 418 ASN B O 1
ATOM 6608 N N . PRO B 1 419 ? 4.578 -68.841 -21.236 1.00 37.55 419 PRO B N 1
ATOM 6609 C CA . PRO B 1 419 ? 4.107 -67.824 -22.196 1.00 33.99 419 PRO B CA 1
ATOM 6610 C C . PRO B 1 419 ? 2.598 -67.610 -22.139 1.00 34.49 419 PRO B C 1
ATOM 6611 O O . PRO B 1 419 ? 2.116 -66.568 -22.590 1.00 37.24 419 PRO B O 1
ATOM 6615 N N . LEU B 1 420 ? 1.836 -68.541 -21.580 1.00 34.64 420 LEU B N 1
ATOM 6616 C CA . LEU B 1 420 ? 0.393 -68.373 -21.465 1.00 36.82 420 LEU B CA 1
ATOM 6617 C C . LEU B 1 420 ? -0.027 -67.803 -20.122 1.00 36.40 420 LEU B C 1
ATOM 6618 O O . LEU B 1 420 ? -1.221 -67.786 -19.820 1.00 35.34 420 LEU B O 1
ATOM 6623 N N . ALA B 1 421 ? 0.913 -67.308 -19.323 1.00 34.78 421 ALA B N 1
ATOM 6624 C CA . ALA B 1 421 ? 0.557 -66.801 -18.002 1.00 36.00 421 ALA B CA 1
ATOM 6625 C C . ALA B 1 421 ? -0.574 -65.779 -18.090 1.00 36.31 421 ALA B C 1
ATOM 6626 O O . ALA B 1 421 ? -0.589 -64.915 -18.977 1.00 35.48 421 ALA B O 1
ATOM 6628 N N . TYR B 1 422 ? -1.505 -65.872 -17.142 1.00 35.34 422 TYR B N 1
ATOM 6629 C CA . TYR B 1 422 ? -2.660 -65.002 -16.948 1.00 38.40 422 TYR B CA 1
ATOM 6630 C C . TYR B 1 422 ? -3.805 -65.254 -17.961 1.00 37.44 422 TYR B C 1
ATOM 6631 O O . TYR B 1 422 ? -4.882 -64.695 -17.790 1.00 38.06 422 TYR B O 1
ATOM 6640 N N . THR B 1 423 ? -3.623 -66.074 -18.982 1.00 36.01 423 THR B N 1
ATOM 6641 C CA . THR B 1 423 ? -4.680 -66.182 -19.964 1.00 40.68 423 THR B CA 1
ATOM 6642 C C . THR B 1 423 ? -5.864 -66.931 -19.383 1.00 44.66 423 THR B C 1
ATOM 6643 O O . THR B 1 423 ? -5.766 -67.635 -18.372 1.00 41.15 423 THR B O 1
ATOM 6647 N N . LYS B 1 424 ? -6.995 -66.770 -20.046 1.00 44.02 424 LYS B N 1
ATOM 6648 C CA . LYS B 1 424 ? -8.200 -67.436 -19.598 1.00 49.97 424 LYS B CA 1
ATOM 6649 C C . LYS B 1 424 ? -8.797 -68.237 -20.743 1.00 51.52 424 LYS B C 1
ATOM 6650 O O . LYS B 1 424 ? -8.637 -67.881 -21.916 1.00 49.36 424 LYS B O 1
ATOM 6656 N N . PRO B 1 425 ? -9.467 -69.340 -20.427 1.00 58.37 425 PRO B N 1
ATOM 6657 C CA . PRO B 1 425 ? -10.033 -70.194 -21.481 1.00 61.98 425 PRO B CA 1
ATOM 6658 C C . PRO B 1 425 ? -11.037 -69.426 -22.320 1.00 61.73 425 PRO B C 1
ATOM 6659 O O . PRO B 1 425 ? -11.943 -68.783 -21.792 1.00 63.59 425 PRO B O 1
ATOM 6663 N N . GLY B 1 426 ? -10.876 -69.501 -23.633 1.00 67.55 426 GLY B N 1
ATOM 6664 C CA . GLY B 1 426 ? -11.772 -68.820 -24.530 1.00 77.87 426 GLY B CA 1
ATOM 6665 C C . GLY B 1 426 ? -12.828 -69.806 -24.982 1.00 90.37 426 GLY B C 1
ATOM 6666 O O . GLY B 1 426 ? -13.052 -70.829 -24.325 1.00 89.31 426 GLY B O 1
ATOM 6667 N N . PRO B 1 427 ? -13.498 -69.533 -26.106 1.00 103.01 427 PRO B N 1
ATOM 6668 C CA . PRO B 1 427 ? -14.620 -70.412 -26.491 1.00 103.29 427 PRO B CA 1
ATOM 6669 C C . PRO B 1 427 ? -14.207 -71.864 -26.670 1.00 101.52 427 PRO B C 1
ATOM 6670 O O . PRO B 1 427 ? -14.832 -72.761 -26.087 1.00 101.73 427 PRO B O 1
ATOM 6674 N N . GLY B 1 428 ? -13.123 -72.116 -27.406 1.00 99.34 428 GLY B N 1
ATOM 6675 C CA . GLY B 1 428 ? -12.646 -73.466 -27.623 1.00 94.96 428 GLY B CA 1
ATOM 6676 C C . GLY B 1 428 ? -11.741 -74.034 -26.558 1.00 86.58 428 GLY B C 1
ATOM 6677 O O . GLY B 1 428 ? -11.207 -75.134 -26.734 1.00 84.50 428 GLY B O 1
ATOM 6678 N N . GLY B 1 429 ? -11.538 -73.322 -25.454 1.00 83.99 429 GLY B N 1
ATOM 6679 C CA . GLY B 1 429 ? -10.459 -73.642 -24.548 1.00 80.55 429 GLY B CA 1
ATOM 6680 C C . GLY B 1 429 ? -9.139 -72.971 -24.876 1.00 73.05 429 GLY B C 1
ATOM 6681 O O . GLY B 1 429 ? -8.197 -73.072 -24.084 1.00 67.34 429 GLY B O 1
ATOM 6682 N N . MET B 1 430 ? -9.034 -72.312 -26.022 1.00 71.04 430 MET B N 1
ATOM 6683 C CA . MET B 1 430 ? -7.789 -71.673 -26.388 1.00 66.53 430 MET B CA 1
ATOM 6684 C C . MET B 1 430 ? -7.521 -70.480 -25.467 1.00 61.96 430 MET B C 1
ATOM 6685 O O . MET B 1 430 ? -8.455 -69.766 -25.083 1.00 59.65 430 MET B O 1
ATOM 6690 N N . PRO B 1 431 ? -6.258 -70.234 -25.109 1.00 56.19 431 PRO B N 1
ATOM 6691 C CA . PRO B 1 431 ? -5.956 -69.130 -24.193 1.00 49.95 431 PRO B CA 1
ATOM 6692 C C . PRO B 1 431 ? -6.183 -67.791 -24.856 1.00 46.99 431 PRO B C 1
ATOM 6693 O O . PRO B 1 431 ? -5.880 -67.610 -26.036 1.00 44.72 431 PRO B O 1
ATOM 6697 N N . VAL B 1 432 ? -6.761 -66.858 -24.106 1.00 46.20 432 VAL B N 1
ATOM 6698 C CA . VAL B 1 432 ? -6.790 -65.472 -24.544 1.00 43.40 432 VAL B CA 1
ATOM 6699 C C . VAL B 1 432 ? -6.433 -64.598 -23.356 1.00 43.47 432 VAL B C 1
ATOM 6700 O O . VAL B 1 432 ? -6.891 -64.823 -22.230 1.00 44.60 432 VAL B O 1
ATOM 6704 N N . PHE B 1 433 ? -5.624 -63.587 -23.622 1.00 40.01 433 PHE B N 1
ATOM 6705 C CA . PHE B 1 433 ? -5.193 -62.638 -22.612 1.00 42.59 433 PHE B CA 1
ATOM 6706 C C . PHE B 1 433 ? -6.258 -61.549 -22.518 1.00 41.84 433 PHE B C 1
ATOM 6707 O O . PHE B 1 433 ? -6.407 -60.739 -23.431 1.00 39.39 433 PHE B O 1
ATOM 6715 N N . THR B 1 434 ? -7.029 -61.560 -21.446 1.00 41.29 434 THR B N 1
ATOM 6716 C CA . THR B 1 434 ? -8.176 -60.677 -21.360 1.00 42.53 434 THR B CA 1
ATOM 6717 C C . THR B 1 434 ? -7.861 -59.443 -20.530 1.00 46.83 434 THR B C 1
ATOM 6718 O O . THR B 1 434 ? -6.727 -59.201 -20.082 1.00 44.10 434 THR B O 1
ATOM 6722 N N . GLU B 1 435 ? -8.908 -58.639 -20.355 1.00 42.27 435 GLU B N 1
ATOM 6723 C CA . GLU B 1 435 ? -8.834 -57.474 -19.496 1.00 45.39 435 GLU B CA 1
ATOM 6724 C C . GLU B 1 435 ? -8.648 -57.890 -18.044 1.00 43.94 435 GLU B C 1
ATOM 6725 O O . GLU B 1 435 ? -7.920 -57.241 -17.288 1.00 46.07 435 GLU B O 1
ATOM 6731 N N . GLU B 1 436 ? -9.269 -58.987 -17.647 1.00 41.51 436 GLU B N 1
ATOM 6732 C CA . GLU B 1 436 ? -9.009 -59.543 -16.324 1.00 46.21 436 GLU B CA 1
ATOM 6733 C C . GLU B 1 436 ? -7.568 -60.045 -16.229 1.00 44.94 436 GLU B C 1
ATOM 6734 O O . GLU B 1 436 ? -6.895 -59.842 -15.209 1.00 41.83 436 GLU B O 1
ATOM 6740 N N . SER B 1 437 ? -7.079 -60.692 -17.293 1.00 45.34 437 SER B N 1
ATOM 6741 C CA . SER B 1 437 ? -5.672 -61.071 -17.369 1.00 43.55 437 SER B CA 1
ATOM 6742 C C . SER B 1 437 ? -4.782 -59.854 -17.179 1.00 40.58 437 SER B C 1
ATOM 6743 O O . SER B 1 437 ? -3.787 -59.900 -16.447 1.00 37.86 437 SER B O 1
ATOM 6746 N N . TYR B 1 438 ? -5.144 -58.749 -17.826 1.00 41.92 438 TYR B N 1
ATOM 6747 C CA . TYR B 1 438 ? -4.358 -57.526 -17.738 1.00 39.96 438 TYR B CA 1
ATOM 6748 C C . TYR B 1 438 ? -4.321 -57.009 -16.310 1.00 42.14 438 TYR B C 1
ATOM 6749 O O . TYR B 1 438 ? -3.250 -56.654 -15.795 1.00 42.99 438 TYR B O 1
ATOM 6758 N N . TRP B 1 439 ? -5.480 -56.956 -15.649 1.00 38.60 439 TRP B N 1
ATOM 6759 C CA . TRP B 1 439 ? -5.512 -56.396 -14.300 1.00 42.09 439 TRP B CA 1
ATOM 6760 C C . TRP B 1 439 ? -4.785 -57.285 -13.294 1.00 40.90 439 TRP B C 1
ATOM 6761 O O . TRP B 1 439 ? -4.182 -56.772 -12.346 1.00 38.84 439 TRP B O 1
ATOM 6772 N N . GLU B 1 440 ? -4.853 -58.617 -13.454 1.00 40.28 440 GLU B N 1
ATOM 6773 C CA . GLU B 1 440 ? -4.089 -59.502 -12.568 1.00 38.75 440 GLU B CA 1
ATOM 6774 C C . GLU B 1 440 ? -2.594 -59.282 -12.751 1.00 39.16 440 GLU B C 1
ATOM 6775 O O . GLU B 1 440 ? -1.833 -59.178 -11.781 1.00 39.54 440 GLU B O 1
ATOM 6781 N N . TYR B 1 441 ? -2.163 -59.183 -13.997 1.00 39.20 441 TYR B N 1
ATOM 6782 C CA . TYR B 1 441 ? -0.760 -58.967 -14.284 1.00 37.34 441 TYR B CA 1
ATOM 6783 C C . TYR B 1 441 ? -0.291 -57.596 -13.776 1.00 38.48 441 TYR B C 1
ATOM 6784 O O . TYR B 1 441 ? 0.789 -57.492 -13.176 1.00 37.90 441 TYR B O 1
ATOM 6793 N N . LEU B 1 442 ? -1.099 -56.542 -13.949 1.00 38.73 442 LEU B N 1
ATOM 6794 C CA . LEU B 1 442 ? -0.685 -55.227 -13.443 1.00 38.16 442 LEU B CA 1
ATOM 6795 C C . LEU B 1 442 ? -0.594 -55.227 -11.931 1.00 38.02 442 LEU B C 1
ATOM 6796 O O . LEU B 1 442 ? 0.310 -54.620 -11.361 1.00 40.00 442 LEU B O 1
ATOM 6801 N N . GLN B 1 443 ? -1.514 -55.903 -11.258 1.00 37.57 443 GLN B N 1
ATOM 6802 C CA . GLN B 1 443 ? -1.425 -55.955 -9.804 1.00 42.31 443 GLN B CA 1
ATOM 6803 C C . GLN B 1 443 ? -0.190 -56.733 -9.325 1.00 39.50 443 GLN B C 1
ATOM 6804 O O . GLN B 1 443 ? 0.408 -56.371 -8.307 1.00 37.11 443 GLN B O 1
ATOM 6810 N N . ASP B 1 444 ? 0.197 -57.813 -10.025 1.00 38.00 444 ASP B N 1
ATOM 6811 C CA . ASP B 1 444 ? 1.408 -58.549 -9.663 1.00 34.82 444 ASP B CA 1
ATOM 6812 C C . ASP B 1 444 ? 2.653 -57.695 -9.840 1.00 35.03 444 ASP B C 1
ATOM 6813 O O . ASP B 1 444 ? 3.511 -57.639 -8.957 1.00 36.79 444 ASP B O 1
ATOM 6818 N N . LEU B 1 445 ? 2.742 -56.983 -10.957 1.00 37.05 445 LEU B N 1
ATOM 6819 C CA . LEU B 1 445 ? 3.818 -56.028 -11.129 1.00 33.93 445 LEU B CA 1
ATOM 6820 C C . LEU B 1 445 ? 3.849 -55.030 -9.989 1.00 36.91 445 LEU B C 1
ATOM 6821 O O . LEU B 1 445 ? 4.927 -54.673 -9.505 1.00 39.76 445 LEU B O 1
ATOM 6826 N N . GLU B 1 446 ? 2.684 -54.555 -9.545 1.00 37.72 446 GLU B N 1
ATOM 6827 C CA . GLU B 1 446 ? 2.678 -53.519 -8.511 1.00 41.42 446 GLU B CA 1
ATOM 6828 C C . GLU B 1 446 ? 3.164 -54.049 -7.172 1.00 37.56 446 GLU B C 1
ATOM 6829 O O . GLU B 1 446 ? 3.985 -53.412 -6.515 1.00 39.28 446 GLU B O 1
ATOM 6835 N N . THR B 1 447 ? 2.674 -55.199 -6.738 1.00 41.34 447 THR B N 1
ATOM 6836 C CA . THR B 1 447 ? 3.155 -55.684 -5.450 1.00 43.14 447 THR B CA 1
ATOM 6837 C C . THR B 1 447 ? 4.617 -56.084 -5.547 1.00 40.62 447 THR B C 1
ATOM 6838 O O . THR B 1 447 ? 5.355 -55.990 -4.559 1.00 41.53 447 THR B O 1
ATOM 6842 N N . LYS B 1 448 ? 5.056 -56.530 -6.723 1.00 36.91 448 LYS B N 1
ATOM 6843 C CA . LYS B 1 448 ? 6.476 -56.799 -6.891 1.00 39.89 448 LYS B CA 1
ATOM 6844 C C . LYS B 1 448 ? 7.299 -55.505 -6.744 1.00 40.35 448 LYS B C 1
ATOM 6845 O O . LYS B 1 448 ? 8.354 -55.488 -6.094 1.00 39.72 448 LYS B O 1
ATOM 6851 N N . LEU B 1 449 ? 6.814 -54.403 -7.319 1.00 39.39 449 LEU B N 1
ATOM 6852 C CA . LEU B 1 449 ? 7.515 -53.125 -7.207 1.00 37.21 449 LEU B CA 1
ATOM 6853 C C . LEU B 1 449 ? 7.483 -52.582 -5.791 1.00 39.35 449 LEU B C 1
ATOM 6854 O O . LEU B 1 449 ? 8.432 -51.902 -5.371 1.00 40.06 449 LEU B O 1
ATOM 6859 N N . THR B 1 450 ? 6.398 -52.830 -5.052 1.00 39.09 450 THR B N 1
ATOM 6860 C CA . THR B 1 450 ? 6.329 -52.290 -3.707 1.00 37.67 450 THR B CA 1
ATOM 6861 C C . THR B 1 450 ? 6.982 -53.205 -2.679 1.00 38.21 450 THR B C 1
ATOM 6862 O O . THR B 1 450 ? 7.623 -52.712 -1.753 1.00 44.53 450 THR B O 1
ATOM 6866 N N . ASP B 1 451 ? 6.876 -54.521 -2.815 1.00 38.78 451 ASP B N 1
ATOM 6867 C CA . ASP B 1 451 ? 7.335 -55.418 -1.752 1.00 40.26 451 ASP B CA 1
ATOM 6868 C C . ASP B 1 451 ? 8.732 -55.971 -1.960 1.00 39.06 451 ASP B C 1
ATOM 6869 O O . ASP B 1 451 ? 9.437 -56.227 -0.982 1.00 39.01 451 ASP B O 1
ATOM 6874 N N . GLU B 1 452 ? 9.121 -56.204 -3.203 1.00 36.80 452 GLU B N 1
ATOM 6875 C CA . GLU B 1 452 ? 10.400 -56.805 -3.530 1.00 39.83 452 GLU B CA 1
ATOM 6876 C C . GLU B 1 452 ? 11.457 -55.771 -3.888 1.00 39.98 452 GLU B C 1
ATOM 6877 O O . GLU B 1 452 ? 12.483 -55.672 -3.219 1.00 39.86 452 GLU B O 1
ATOM 6883 N N . LEU B 1 453 ? 11.183 -54.955 -4.900 1.00 39.40 453 LEU B N 1
ATOM 6884 C CA . LEU B 1 453 ? 12.143 -53.969 -5.373 1.00 39.68 453 LEU B CA 1
ATOM 6885 C C . LEU B 1 453 ? 12.212 -52.753 -4.464 1.00 36.33 453 LEU B C 1
ATOM 6886 O O . LEU B 1 453 ? 13.246 -52.107 -4.411 1.00 35.55 453 LEU B O 1
ATOM 6891 N N . ARG B 1 454 ? 11.135 -52.443 -3.743 1.00 39.81 454 ARG B N 1
ATOM 6892 C CA . ARG B 1 454 ? 11.060 -51.273 -2.855 1.00 40.39 454 ARG B CA 1
ATOM 6893 C C . ARG B 1 454 ? 11.267 -49.980 -3.634 1.00 38.75 454 ARG B C 1
ATOM 6894 O O . ARG B 1 454 ? 11.941 -49.055 -3.180 1.00 40.50 454 ARG B O 1
ATOM 6902 N N . VAL B 1 455 ? 10.671 -49.893 -4.815 1.00 40.45 455 VAL B N 1
ATOM 6903 C CA . VAL B 1 455 ? 10.813 -48.694 -5.620 1.00 40.14 455 VAL B CA 1
ATOM 6904 C C . VAL B 1 455 ? 9.547 -47.846 -5.627 1.00 38.94 455 VAL B C 1
ATOM 6905 O O . VAL B 1 455 ? 9.520 -46.797 -6.281 1.00 36.51 455 VAL B O 1
ATOM 6909 N N . MET B 1 456 ? 8.519 -48.239 -4.878 1.00 36.69 456 MET B N 1
ATOM 6910 C CA . MET B 1 456 ? 7.339 -47.404 -4.723 1.00 41.50 456 MET B CA 1
ATOM 6911 C C . MET B 1 456 ? 6.653 -47.756 -3.415 1.00 41.79 456 MET B C 1
ATOM 6912 O O . MET B 1 456 ? 6.814 -48.858 -2.884 1.00 40.03 456 MET B O 1
ATOM 6917 N N . ARG B 1 457 ? 5.839 -46.811 -2.934 1.00 43.07 457 ARG B N 1
ATOM 6918 C CA . ARG B 1 457 ? 5.118 -46.914 -1.670 1.00 48.57 457 ARG B CA 1
ATOM 6919 C C . ARG B 1 457 ? 3.645 -46.618 -1.867 1.00 49.70 457 ARG B C 1
ATOM 6920 O O . ARG B 1 457 ? 3.230 -46.045 -2.879 1.00 46.14 457 ARG B O 1
ATOM 6928 N N . LYS B 1 458 ? 2.875 -47.014 -0.855 1.00 57.55 458 LYS B N 1
ATOM 6929 C CA . LYS B 1 458 ? 1.458 -46.705 -0.744 1.00 62.89 458 LYS B CA 1
ATOM 6930 C C . LYS B 1 458 ? 1.289 -45.426 0.066 1.00 68.82 458 LYS B C 1
ATOM 6931 O O . LYS B 1 458 ? 1.990 -45.212 1.063 1.00 67.54 458 LYS B O 1
ATOM 6933 N N . VAL B 1 459 ? 0.344 -44.586 -0.347 1.00 78.56 459 VAL B N 1
ATOM 6934 C CA . VAL B 1 459 ? 0.076 -43.342 0.382 1.00 80.23 459 VAL B CA 1
ATOM 6935 C C . VAL B 1 459 ? -0.443 -43.625 1.794 1.00 81.29 459 VAL B C 1
ATOM 6936 O O . VAL B 1 459 ? -1.645 -43.710 2.029 1.00 84.49 459 VAL B O 1
ATOM 6940 N N . VAL B 1 467 ? -9.101 -51.996 -8.087 1.00 98.84 467 VAL B N 1
ATOM 6941 C CA . VAL B 1 467 ? -8.875 -50.701 -8.715 1.00 98.31 467 VAL B CA 1
ATOM 6942 C C . VAL B 1 467 ? -8.164 -50.894 -10.061 1.00 95.16 467 VAL B C 1
ATOM 6943 O O . VAL B 1 467 ? -7.100 -51.518 -10.135 1.00 91.45 467 VAL B O 1
ATOM 6945 N N . ARG B 1 468 ? -8.784 -50.360 -11.121 1.00 98.70 468 ARG B N 1
ATOM 6946 C CA . ARG B 1 468 ? -8.260 -50.413 -12.484 1.00 92.23 468 ARG B CA 1
ATOM 6947 C C . ARG B 1 468 ? -7.340 -49.223 -12.738 1.00 88.51 468 ARG B C 1
ATOM 6948 O O . ARG B 1 468 ? -7.159 -48.781 -13.878 1.00 87.64 468 ARG B O 1
ATOM 6950 N N . THR B 1 469 ? -6.741 -48.723 -11.667 1.00 79.22 469 THR B N 1
ATOM 6951 C CA . THR B 1 469 ? -5.954 -47.506 -11.678 1.00 72.50 469 THR B CA 1
ATOM 6952 C C . THR B 1 469 ? -4.451 -47.744 -11.582 1.00 68.65 469 THR B C 1
ATOM 6953 O O . THR B 1 469 ? -3.688 -46.791 -11.777 1.00 65.46 469 THR B O 1
ATOM 6957 N N . THR B 1 470 ? -4.018 -48.982 -11.288 1.00 67.13 470 THR B N 1
ATOM 6958 C CA . THR B 1 470 ? -2.683 -49.343 -10.804 1.00 60.89 470 THR B CA 1
ATOM 6959 C C . THR B 1 470 ? -1.543 -48.485 -11.352 1.00 58.71 470 THR B C 1
ATOM 6960 O O . THR B 1 470 ? -0.760 -47.909 -10.582 1.00 59.11 470 THR B O 1
ATOM 6964 N N . PHE B 1 471 ? -1.471 -48.336 -12.666 1.00 52.65 471 PHE B N 1
ATOM 6965 C CA . PHE B 1 471 ? -0.370 -47.604 -13.287 1.00 49.70 471 PHE B CA 1
ATOM 6966 C C . PHE B 1 471 ? -0.906 -46.629 -14.322 1.00 48.21 471 PHE B C 1
ATOM 6967 O O . PHE B 1 471 ? -0.267 -46.411 -15.358 1.00 47.47 471 PHE B O 1
ATOM 6975 N N . GLN B 1 472 ? -2.119 -46.122 -14.097 1.00 47.86 472 GLN B N 1
ATOM 6976 C CA . GLN B 1 472 ? -2.806 -45.355 -15.126 1.00 49.42 472 GLN B CA 1
ATOM 6977 C C . GLN B 1 472 ? -2.016 -44.121 -15.510 1.00 41.70 472 GLN B C 1
ATOM 6978 O O . GLN B 1 472 ? -1.852 -43.834 -16.699 1.00 45.04 472 GLN B O 1
ATOM 6980 N N . VAL B 1 473 ? -1.476 -43.403 -14.531 1.00 44.02 473 VAL B N 1
ATOM 6981 C CA . VAL B 1 473 ? -0.735 -42.189 -14.862 1.00 44.50 473 VAL B CA 1
ATOM 6982 C C . VAL B 1 473 ? 0.500 -42.533 -15.683 1.00 44.10 473 VAL B C 1
ATOM 6983 O O . VAL B 1 473 ? 0.779 -41.892 -16.701 1.00 44.77 473 VAL B O 1
ATOM 6987 N N . GLU B 1 474 ? 1.245 -43.566 -15.270 1.00 43.98 474 GLU B N 1
ATOM 6988 C CA . GLU B 1 474 ? 2.465 -43.936 -15.990 1.00 42.34 474 GLU B CA 1
ATOM 6989 C C . GLU B 1 474 ? 2.151 -44.466 -17.384 1.00 42.42 474 GLU B C 1
ATOM 6990 O O . GLU B 1 474 ? 2.820 -44.107 -18.363 1.00 39.51 474 GLU B O 1
ATOM 6996 N N . LEU B 1 475 ? 1.156 -45.350 -17.490 1.00 42.22 475 LEU B N 1
ATOM 6997 C CA . LEU B 1 475 ? 0.872 -45.963 -18.782 1.00 43.97 475 LEU B CA 1
ATOM 6998 C C . LEU B 1 475 ? 0.287 -44.950 -19.761 1.00 44.90 475 LEU B C 1
ATOM 6999 O O . LEU B 1 475 ? 0.645 -44.958 -20.942 1.00 44.91 475 LEU B O 1
ATOM 7004 N N . THR B 1 476 ? -0.598 -44.063 -19.288 1.00 44.87 476 THR B N 1
ATOM 7005 C CA . THR B 1 476 ? -1.134 -43.004 -20.144 1.00 43.55 476 THR B CA 1
ATOM 7006 C C . THR B 1 476 ? -0.022 -42.093 -20.639 1.00 40.95 476 THR B C 1
ATOM 7007 O O . THR B 1 476 ? 0.073 -41.792 -21.832 1.00 42.65 476 THR B O 1
ATOM 7011 N N . LEU B 1 477 ? 0.844 -41.670 -19.731 1.00 39.40 477 LEU B N 1
ATOM 7012 C CA . LEU B 1 477 ? 2.030 -40.915 -20.116 1.00 41.90 477 LEU B CA 1
ATOM 7013 C C . LEU B 1 477 ? 2.857 -41.678 -21.153 1.00 42.70 477 LEU B C 1
ATOM 7014 O O . LEU B 1 477 ? 3.173 -41.146 -22.227 1.00 43.93 477 LEU B O 1
ATOM 7019 N N . LEU B 1 478 ? 3.176 -42.947 -20.871 1.00 37.92 478 LEU B N 1
ATOM 7020 C CA . LEU B 1 478 ? 4.068 -43.698 -21.751 1.00 41.12 478 LEU B CA 1
ATOM 7021 C C . LEU B 1 478 ? 3.450 -43.926 -23.120 1.00 43.90 478 LEU B C 1
ATOM 7022 O O . LEU B 1 478 ? 4.123 -43.766 -24.148 1.00 38.81 478 LEU B O 1
ATOM 7027 N N . ARG B 1 479 ? 2.170 -44.305 -23.140 1.00 39.94 479 ARG B N 1
ATOM 7028 C CA . ARG B 1 479 ? 1.443 -44.493 -24.387 1.00 42.41 479 ARG B CA 1
ATOM 7029 C C . ARG B 1 479 ? 1.360 -43.196 -25.186 1.00 45.04 479 ARG B C 1
ATOM 7030 O O . ARG B 1 479 ? 1.610 -43.189 -26.399 1.00 44.93 479 ARG B O 1
ATOM 7038 N N . ASN B 1 480 ? 1.076 -42.074 -24.514 1.00 42.38 480 ASN B N 1
ATOM 7039 C CA . ASN B 1 480 ? 0.953 -40.815 -25.238 1.00 43.89 480 ASN B CA 1
ATOM 7040 C C . ASN B 1 480 ? 2.246 -40.470 -25.949 1.00 45.63 480 ASN B C 1
ATOM 7041 O O . ASN B 1 480 ? 2.216 -39.894 -27.045 1.00 45.08 480 ASN B O 1
ATOM 7046 N N . TYR B 1 481 ? 3.386 -40.840 -25.363 1.00 40.91 481 TYR B N 1
ATOM 7047 C CA . TYR B 1 481 ? 4.674 -40.512 -25.945 1.00 39.74 481 TYR B CA 1
ATOM 7048 C C . TYR B 1 481 ? 5.231 -41.640 -26.792 1.00 42.45 481 TYR B C 1
ATOM 7049 O O . TYR B 1 481 ? 6.384 -41.566 -27.230 1.00 43.41 481 TYR B O 1
ATOM 7058 N N . GLY B 1 482 ? 4.426 -42.669 -27.064 1.00 41.21 482 GLY B N 1
ATOM 7059 C CA . GLY B 1 482 ? 4.839 -43.711 -27.987 1.00 44.32 482 GLY B CA 1
ATOM 7060 C C . GLY B 1 482 ? 5.737 -44.791 -27.420 1.00 43.73 482 GLY B C 1
ATOM 7061 O O . GLY B 1 482 ? 6.267 -45.591 -28.192 1.00 43.75 482 GLY B O 1
ATOM 7062 N N . PHE B 1 483 ? 5.965 -44.814 -26.106 1.00 44.16 483 PHE B N 1
ATOM 7063 C CA . PHE B 1 483 ? 6.795 -45.855 -25.506 1.00 43.87 483 PHE B CA 1
ATOM 7064 C C . PHE B 1 483 ? 6.025 -47.146 -25.258 1.00 40.90 483 PHE B C 1
ATOM 7065 O O . PHE B 1 483 ? 6.642 -48.219 -25.209 1.00 41.77 483 PHE B O 1
ATOM 7073 N N . VAL B 1 484 ? 4.701 -47.095 -25.097 1.00 43.66 484 VAL B N 1
ATOM 7074 C CA . VAL B 1 484 ? 3.926 -48.336 -25.082 1.00 47.00 484 VAL B CA 1
ATOM 7075 C C . VAL B 1 484 ? 2.802 -48.223 -26.103 1.00 48.96 484 VAL B C 1
ATOM 7076 O O . VAL B 1 484 ? 2.226 -47.153 -26.306 1.00 52.17 484 VAL B O 1
ATOM 7080 N N . SER B 1 485 ? 2.433 -49.356 -26.682 1.00 49.29 485 SER B N 1
ATOM 7081 C CA . SER B 1 485 ? 1.567 -49.350 -27.846 1.00 50.51 485 SER B CA 1
ATOM 7082 C C . SER B 1 485 ? 0.134 -49.008 -27.456 1.00 55.88 485 SER B C 1
ATOM 7083 O O . SER B 1 485 ? -0.263 -49.122 -26.296 1.00 58.10 485 SER B O 1
ATOM 7086 N N . SER B 1 486 ? -0.644 -48.551 -28.447 1.00 56.53 486 SER B N 1
ATOM 7087 C CA . SER B 1 486 ? -2.055 -48.246 -28.200 1.00 58.10 486 SER B CA 1
ATOM 7088 C C . SER B 1 486 ? -2.827 -49.480 -27.749 1.00 60.31 486 SER B C 1
ATOM 7089 O O . SER B 1 486 ? -3.824 -49.369 -27.019 1.00 54.07 486 SER B O 1
ATOM 7092 N N . THR B 1 487 ? -2.420 -50.659 -28.204 1.00 59.27 487 THR B N 1
ATOM 7093 C CA . THR B 1 487 ? -2.962 -51.863 -27.606 1.00 57.17 487 THR B CA 1
ATOM 7094 C C . THR B 1 487 ? -2.395 -51.926 -26.196 1.00 56.42 487 THR B C 1
ATOM 7095 O O . THR B 1 487 ? -1.205 -51.673 -25.983 1.00 56.76 487 THR B O 1
ATOM 7099 N N . ARG B 1 488 ? -3.255 -52.110 -25.208 1.00 52.73 488 ARG B N 1
ATOM 7100 C CA . ARG B 1 488 ? -2.711 -51.996 -23.861 1.00 52.31 488 ARG B CA 1
ATOM 7101 C C . ARG B 1 488 ? -1.967 -53.257 -23.435 1.00 50.02 488 ARG B C 1
ATOM 7102 O O . ARG B 1 488 ? -1.016 -53.170 -22.644 1.00 46.81 488 ARG B O 1
ATOM 7110 N N . HIS B 1 489 ? -2.333 -54.410 -23.997 1.00 45.52 489 HIS B N 1
ATOM 7111 C CA . HIS B 1 489 ? -1.729 -55.655 -23.573 1.00 46.20 489 HIS B CA 1
ATOM 7112 C C . HIS B 1 489 ? -1.763 -56.686 -24.691 1.00 42.87 489 HIS B C 1
ATOM 7113 O O . HIS B 1 489 ? -2.555 -56.610 -25.629 1.00 40.53 489 HIS B O 1
ATOM 7120 N N . ARG B 1 490 ? -0.854 -57.636 -24.595 1.00 39.92 490 ARG B N 1
ATOM 7121 C CA . ARG B 1 490 ? -0.800 -58.723 -25.553 1.00 40.69 490 ARG B CA 1
ATOM 7122 C C . ARG B 1 490 ? -0.351 -59.969 -24.813 1.00 37.71 490 ARG B C 1
ATOM 7123 O O . ARG B 1 490 ? 0.445 -59.898 -23.873 1.00 38.45 490 ARG B O 1
ATOM 7131 N N . LEU B 1 491 ? -0.885 -61.102 -25.253 1.00 41.39 491 LEU B N 1
ATOM 7132 C CA . LEU B 1 491 ? -0.514 -62.408 -24.732 1.00 36.97 491 LEU B CA 1
ATOM 7133 C C . LEU B 1 491 ? 0.976 -62.671 -24.952 1.00 37.71 491 LEU B C 1
ATOM 7134 O O . LEU B 1 491 ? 1.525 -62.391 -26.021 1.00 38.52 491 LEU B O 1
ATOM 7139 N N . GLY B 1 492 ? 1.624 -63.226 -23.931 1.00 38.89 492 GLY B N 1
ATOM 7140 C CA . GLY B 1 492 ? 3.040 -63.551 -23.958 1.00 34.93 492 GLY B CA 1
ATOM 7141 C C . GLY B 1 492 ? 3.974 -62.394 -23.702 1.00 34.34 492 GLY B C 1
ATOM 7142 O O . GLY B 1 492 ? 5.187 -62.592 -23.690 1.00 36.00 492 GLY B O 1
ATOM 7143 N N . VAL B 1 493 ? 3.452 -61.196 -23.476 1.00 37.21 493 VAL B N 1
ATOM 7144 C CA . VAL B 1 493 ? 4.269 -59.995 -23.426 1.00 34.31 493 VAL B CA 1
ATOM 7145 C C . VAL B 1 493 ? 3.864 -59.152 -22.226 1.00 35.48 493 VAL B C 1
ATOM 7146 O O . VAL B 1 493 ? 4.721 -58.699 -21.460 1.00 35.62 493 VAL B O 1
ATOM 7150 N N . GLY B 1 494 ? 2.558 -58.979 -22.026 1.00 36.71 494 GLY B N 1
ATOM 7151 C CA . GLY B 1 494 ? 2.067 -57.971 -21.075 1.00 36.30 494 GLY B CA 1
ATOM 7152 C C . GLY B 1 494 ? 1.963 -56.594 -21.712 1.00 33.04 494 GLY B C 1
ATOM 7153 O O . GLY B 1 494 ? 1.412 -56.439 -22.806 1.00 35.83 494 GLY B O 1
ATOM 7154 N N . ILE B 1 495 ? 2.521 -55.589 -21.049 1.00 38.06 495 ILE B N 1
ATOM 7155 C CA . ILE B 1 495 ? 2.546 -54.237 -21.608 1.00 38.18 495 ILE B CA 1
ATOM 7156 C C . ILE B 1 495 ? 3.483 -54.259 -22.806 1.00 38.19 495 ILE B C 1
ATOM 7157 O O . ILE B 1 495 ? 4.672 -54.568 -22.656 1.00 38.79 495 ILE B O 1
ATOM 7162 N N . PRO B 1 496 ? 3.007 -53.969 -23.994 1.00 38.27 496 PRO B N 1
ATOM 7163 C CA . PRO B 1 496 ? 3.885 -54.067 -25.160 1.00 37.59 496 PRO B CA 1
ATOM 7164 C C . PRO B 1 496 ? 4.683 -52.781 -25.269 1.00 40.00 496 PRO B C 1
ATOM 7165 O O . PRO B 1 496 ? 4.181 -51.745 -25.706 1.00 41.80 496 PRO B O 1
ATOM 7169 N N . ILE B 1 497 ? 5.939 -52.866 -24.933 1.00 41.57 497 ILE B N 1
ATOM 7170 C CA . ILE B 1 497 ? 6.803 -51.711 -24.826 1.00 42.05 497 ILE B CA 1
ATOM 7171 C C . ILE B 1 497 ? 7.431 -51.531 -26.191 1.00 40.69 497 ILE B C 1
ATOM 7172 O O . ILE B 1 497 ? 7.826 -52.514 -26.820 1.00 42.02 497 ILE B O 1
ATOM 7177 N N . ASP B 1 498 ? 7.477 -50.300 -26.688 1.00 39.96 498 ASP B N 1
ATOM 7178 C CA . ASP B 1 498 ? 8.157 -50.073 -27.963 1.00 41.28 498 ASP B CA 1
ATOM 7179 C C . ASP B 1 498 ? 9.600 -49.758 -27.613 1.00 39.26 498 ASP B C 1
ATOM 7180 O O . ASP B 1 498 ? 10.022 -48.603 -27.526 1.00 37.81 498 ASP B O 1
ATOM 7185 N N . TRP B 1 499 ? 10.370 -50.831 -27.411 1.00 38.64 499 TRP B N 1
ATOM 7186 C CA . TRP B 1 499 ? 11.723 -50.670 -26.902 1.00 38.84 499 TRP B CA 1
ATOM 7187 C C . TRP B 1 499 ? 12.609 -49.874 -27.848 1.00 39.89 499 TRP B C 1
ATOM 7188 O O . TRP B 1 499 ? 13.463 -49.108 -27.393 1.00 41.03 499 TRP B O 1
ATOM 7199 N N . GLU B 1 500 ? 12.389 -49.988 -29.156 1.00 40.98 500 GLU B N 1
ATOM 7200 C CA . GLU B 1 500 ? 13.157 -49.177 -30.096 1.00 39.46 500 GLU B CA 1
ATOM 7201 C C . GLU B 1 500 ? 12.897 -47.703 -29.879 1.00 41.26 500 GLU B C 1
ATOM 7202 O O . GLU B 1 500 ? 13.805 -46.873 -30.057 1.00 41.29 500 GLU B O 1
ATOM 7208 N N . GLN B 1 501 ? 11.644 -47.349 -29.558 1.00 41.45 501 GLN B N 1
ATOM 7209 C CA . GLN B 1 501 ? 11.337 -45.952 -29.266 1.00 43.47 501 GLN B CA 1
ATOM 7210 C C . GLN B 1 501 ? 12.062 -45.497 -28.010 1.00 40.51 501 GLN B C 1
ATOM 7211 O O . GLN B 1 501 ? 12.608 -44.397 -27.978 1.00 42.17 501 GLN B O 1
ATOM 7213 N N . VAL B 1 502 ? 12.107 -46.356 -26.988 1.00 38.08 502 VAL B N 1
ATOM 7214 C CA . VAL B 1 502 ? 12.830 -46.056 -25.760 1.00 41.53 502 VAL B CA 1
ATOM 7215 C C . VAL B 1 502 ? 14.321 -45.931 -26.036 1.00 44.79 502 VAL B C 1
ATOM 7216 O O . VAL B 1 502 ? 15.001 -45.055 -25.489 1.00 47.27 502 VAL B O 1
ATOM 7220 N N . VAL B 1 503 ? 14.847 -46.792 -26.908 1.00 44.84 503 VAL B N 1
ATOM 7221 C CA . VAL B 1 503 ? 16.264 -46.742 -27.253 1.00 46.12 503 VAL B CA 1
ATOM 7222 C C . VAL B 1 503 ? 16.596 -45.388 -27.839 1.00 48.01 503 VAL B C 1
ATOM 7223 O O . VAL B 1 503 ? 17.616 -44.779 -27.499 1.00 51.99 503 VAL B O 1
ATOM 7227 N N . GLN B 1 504 ? 15.743 -44.908 -28.748 1.00 47.72 504 GLN B N 1
ATOM 7228 C CA . GLN B 1 504 ? 15.960 -43.611 -29.377 1.00 51.61 504 GLN B CA 1
ATOM 7229 C C . GLN B 1 504 ? 15.940 -42.489 -28.340 1.00 53.47 504 GLN B C 1
ATOM 7230 O O . GLN B 1 504 ? 16.755 -41.564 -28.401 1.00 56.77 504 GLN B O 1
ATOM 7236 N N . ALA B 1 505 ? 15.002 -42.540 -27.390 1.00 49.46 505 ALA B N 1
ATOM 7237 C CA . ALA B 1 505 ? 14.948 -41.513 -26.352 1.00 50.74 505 ALA B CA 1
ATOM 7238 C C . ALA B 1 505 ? 16.214 -41.531 -25.506 1.00 48.30 505 ALA B C 1
ATOM 7239 O O . ALA B 1 505 ? 16.723 -40.481 -25.111 1.00 49.89 505 ALA B O 1
ATOM 7241 N N . LEU B 1 506 ? 16.733 -42.720 -25.216 1.00 48.08 506 LEU B N 1
ATOM 7242 C CA . LEU B 1 506 ? 17.930 -42.832 -24.386 1.00 52.99 506 LEU B CA 1
ATOM 7243 C C . LEU B 1 506 ? 19.135 -42.183 -25.035 1.00 51.46 506 LEU B C 1
ATOM 7244 O O . LEU B 1 506 ? 20.044 -41.743 -24.331 1.00 57.51 506 LEU B O 1
ATOM 7249 N N . ASN B 1 507 ? 19.168 -42.121 -26.367 1.00 54.30 507 ASN B N 1
ATOM 7250 C CA . ASN B 1 507 ? 20.331 -41.609 -27.084 1.00 58.63 507 ASN B CA 1
ATOM 7251 C C . ASN B 1 507 ? 20.450 -40.081 -27.103 1.00 59.07 507 ASN B C 1
ATOM 7252 O O . ASN B 1 507 ? 21.557 -39.583 -27.319 1.00 67.20 507 ASN B O 1
ATOM 7257 N N . VAL B 1 508 ? 19.373 -39.319 -26.891 1.00 60.42 508 VAL B N 1
ATOM 7258 C CA . VAL B 1 508 ? 19.429 -37.872 -27.150 1.00 65.35 508 VAL B CA 1
ATOM 7259 C C . VAL B 1 508 ? 20.264 -37.099 -26.129 1.00 71.06 508 VAL B C 1
ATOM 7260 O O . VAL B 1 508 ? 20.827 -37.683 -25.200 1.00 70.36 508 VAL B O 1
ATOM 7264 N N . ASP B 1 509 ? 20.321 -35.765 -26.302 1.00 81.57 509 ASP B N 1
ATOM 7265 C CA . ASP B 1 509 ? 21.063 -34.820 -25.451 1.00 81.15 509 ASP B CA 1
ATOM 7266 C C . ASP B 1 509 ? 22.562 -35.118 -25.417 1.00 88.16 509 ASP B C 1
ATOM 7267 O O . ASP B 1 509 ? 23.239 -34.783 -24.441 1.00 94.01 509 ASP B O 1
ATOM 7272 N N . LEU B 1 510 ? 23.099 -35.710 -26.485 1.00 87.23 510 LEU B N 1
ATOM 7273 C CA . LEU B 1 510 ? 24.507 -36.128 -26.537 1.00 89.29 510 LEU B CA 1
ATOM 7274 C C . LEU B 1 510 ? 24.907 -36.986 -25.333 1.00 90.69 510 LEU B C 1
ATOM 7275 O O . LEU B 1 510 ? 24.126 -37.808 -24.851 1.00 91.26 510 LEU B O 1
#

Organism: NCBI:txid2070761

Solvent-accessible surface area: 41266 Å² total; per-residue (Å²): 154,52,17,46,28,0,15,0,5,2,0,2,4,11,0,0,69,34,7,51,90,66,40,40,23,1,28,42,99,108,48,88,38,102,69,26,47,3,10,1,5,36,10,44,10,107,29,32,63,8,51,4,20,3,13,0,5,5,46,34,54,42,109,68,37,27,56,19,2,0,0,6,0,4,37,67,114,72,24,20,98,4,0,4,4,0,0,0,12,1,0,0,0,22,67,53,63,36,21,0,0,1,0,0,0,4,33,61,22,113,51,35,94,60,0,5,76,25,0,74,52,0,0,89,64,35,2,70,15,65,4,0,0,0,3,10,16,55,110,37,48,64,97,20,17,17,2,1,26,78,86,11,118,34,34,26,70,6,69,20,58,141,152,64,85,18,105,44,44,21,47,11,2,0,5,89,31,58,92,81,17,23,19,10,1,0,9,6,54,1,0,22,0,0,56,115,7,44,91,56,95,91,86,51,86,38,117,26,87,91,106,4,63,43,8,2,32,186,55,18,113,78,67,62,38,34,65,28,2,0,39,17,94,52,94,135,50,30,3,33,2,0,30,16,0,0,10,56,19,2,0,12,71,59,1,4,18,2,26,42,88,114,107,65,88,34,46,30,45,51,10,89,5,116,2,50,96,63,89,44,104,52,85,25,49,6,3,7,31,115,112,24,59,0,0,72,56,0,5,29,45,14,77,128,68,107,35,56,71,55,87,0,32,89,16,2,10,56,20,45,105,122,116,24,68,0,0,74,48,41,0,114,34,3,63,52,37,0,42,70,11,0,19,29,6,75,0,21,49,93,68,2,41,13,18,115,56,0,99,101,0,0,59,8,3,89,179,108,69,18,0,39,19,164,36,0,29,61,8,8,3,0,1,5,0,21,16,2,13,0,0,0,0,0,10,2,1,25,59,1,5,80,114,42,12,89,131,65,81,89,14,37,28,51,122,20,140,69,52,130,47,52,19,41,57,95,0,12,157,66,0,7,115,49,0,42,68,57,0,34,88,51,0,47,0,22,34,93,170,102,79,8,77,57,6,6,67,29,3,55,108,26,32,4,4,39,96,82,99,35,132,66,25,48,0,4,11,30,61,81,145,63,1,77,74,5,44,108,54,118,42,58,58,50,44,14,27,0,3,8,0,2,4,11,0,0,65,32,3,51,88,71,35,31,25,0,33,86,90,78,87,96,29,115,65,19,42,0,6,0,4,25,13,40,20,98,31,33,84,10,80,10,24,2,12,0,7,2,39,54,41,94,64,86,38,7,35,3,2,0,0,6,1,9,43,64,137,70,25,26,95,4,0,4,4,0,0,0,15,0,0,0,0,20,69,54,28,23,5,0,1,1,0,0,0,5,30,160,16,87,21,32,100,55,0,2,62,27,0,72,54,0,0,87,68,27,3,65,14,52,10,0,0,0,3,8,14,56,107,35,50,71,90,21,24,26,2,1,32,78,99,14,120,35,33,24,71,5,41,20,99,100,67,72,135,154,74,51,68,21,90,62,44,18,32,13,1,0,5,87,28,86,90,68,21,26,20,12,1,0,6,6,51,5,0,38,1,0,25,98,15,62,89,52,113,100,34,117,61,34,129,32,61,80,92,13,41,57,1,2,39,132,66,15,115,79,47,68,46,19,55,34,2,0,40,15,94,64,98,57,67,37,17,24,2,0,21,21,0,0,8,65,28,2,0,8,104,62,1,14,56,10,67,96,94,36,40,49,13,72,5,112,2,51,25,73,114,38,90,52,88,33,75,12,23,15,44,82,107,29,18,4,39,28,23,26,56,34,60,159,91,73,66,60,56,42,6,33,60,69,11,26,156,134,52,10,1,78,53,51,0,110,45,4,29,50,36,0,57,60,15,0,29,31,2,113,0,27,46,147,84,6,42,13,26,76,70,0,92,123,0,7,42,13,2,101,176,135,74,15,1,45,19,166,30,0,31,62,10,8,0,2,9,2,1,22,40,2,23,0,14,0,1,0,22,1,2,26,58,10,8,85,150,104,12,87,146,64,80,85,7,30,26,56,111,20,149,67,44,131,47,61,20,42,59,98,0,14,121,63,3,10,79,61,8,39,54,65,0,40,93,75,2,41,0,21,29,93,156,123,73,93,29,1,49,53,6,6,73,19,2,60,98,21,34,11,2,39,96,78,96,36,131,66,25,57,0,4,7,27,64,90,138,24,0,81,127,7,56,107,50,74,140

Sequence (973 aa):
PYDHNAEADFAASEVARMLVADPGLCYDAASLPASISASASYEPSAAGWPKADGLVSVLEGGTSTQRAIALEYKRPQEGIHGLLTAIGQAHGYLHKGYSGAAIVIPGRYSSHPTPAEYVRDVLNAISGSRAIAVFSYSPPDTTSPTPFAGRIQCVRPLVFDALRPANQGPKTQWVHMREGSTTRDAFFRFLQVAKRLSADPTAPRPTLRSELVAAIGRLAPGRDPIEYITNTADNKFLTKVWQFFWLEWLATPAVLTPWKLEAGVYSAPGARTRILREDGTDFSQLWEGRVNSLKETIAGMLNRGEISEAQGWEAFVGGISADKQGVRARAHSYREDIDSALAQLRWIEDDGLPTDQGYRFMTICERYGGANSRAAIDYMGATLIQTGRYASFLHYINRLSERKFAENPLAYTKPGPGGMPVFTEESYWEYLQDLETKLTDELRVMRKVTTFQVELTLLRNYGFVSSTRHRLGVGIPIDWEQVVQALNVDLYDHNAEADFAASEVARMLVADPGLCYDAASLPASISASASYEPSAAGWPKADGLVSVLEGGTSTQRAIALEYKRPQEGIHGLLTAIGQAHGYLHKGYSGAAIVIPGRYSSHPTPAEYVRDVLNAISGSRAIAVFSYSPPDTTSPTPFAGRIQCVRPLVFDAGRVHLRPANQGPKTQWVHMREGSTTRDAFFRFLQVAKRLSADPTAPRPTLRSELVAAIGRLAPGRDPIEYITNTADNKFLTKVWQFFWLEWLATPAVLTPWKSAPGARTRILREDGTDFSQLWEGRVNSLKETIAGMLNISEAQGWEAFVDKQGVRARAHSYREDIDSALAQLRWIEDDGLPTDQGYRFMTICERYGGANSRAAIDYMGATLIQTGRYASFLHYINRLSERKFAENPLAYTKPGPGGMPVFTEESYWEYLQDLETKLTDELRVMRKVVRTTFQVELTLLRNYGFVSSTRHRLGVGIPIDWEQVVQALNVDL

Radius of gyration: 36.24 Å; Cα contacts (8 Å, |Δi|>4): 1721; chains: 2; bounding box: 130×78×57 Å

Foldseek 3Di:
DFFPLLVLLLVLLQVQVVCQVPVVLAADPVRDAPHKHKFKAAFALPFDDLGASTWIWIDGVDDFAIAIEGEHEDDLVVPLVVLVVQLVSQVVVVVSPHQAYEYEYECCHPVGNHRQVVSVVCCVPPVPAQRYWYKYFDFFDLLALNRGNVGIGTPGGGYGDDPHGDLDDAFFRFDFADPDQDALQLLLLLQVLLVVCVVVVPDDDDDADDVQVVLCCVVPVPDDSLCLLLVHDDPASQSRSLSCSCQVFACDNQLVDLWDDDPQATHGSPDFTNGADLVNPGGHHDCPDDQHPQSVVLRVCSSVVNDDVSVSSCCQQCPDPVHHHHSNRSSVVSSVSSVRVCSLLVQADPSGHGDPLVVVLNVCQVPVPHCNDPSNLLSVLLSSVRSSVCVSVVSSLQSVLCVVLVVPLLQLFDQDDVRDTDCDPSSLQVSQVVSVCCCCPVSSRGDPNGDCVSVVVVCCVSPQWDPPQQDRSGRTHGDVVSVVSSSPPDD/DVVLLVLLLVLLQVQVVCQVPVCLAAPPPPDAPHKHKFKAAFFLPQDDLGASIKIWIDGPPDQFIAIEGEHEDDCVVPLVVLVVQLVSQVVVVVSPHQAYEYEYACAHPVGNHSQVVSVVCCVPPVPAQRYWYKHFDAFDLLALNRGHVTIDTPGGGYGDPPDPDGHGNLDDAFFHFDFAPPDQDALQLLLVLLVLLVVCVVPVVDDQDDADPVQVVLCCVVPVPDDSLCLLLVHDDPASLSVSLSCSCDQFPVDNQLVDLPVVGPPDFTNGAHLVRPGGHHPQDDPCGLSNVLVVVCPPPDPSVSSVSQSVGHHSNRCSVVSSVNSVRVCSLLPQADPSGHGDPLVVVLNVQQVPQPHCNGLSNLLSVVLSSVRSSVCVNVVSSLQSVLCVVLVVPLLPLFDQDPVGDTDCDPSSLVVSLVVSQCCSCPPSSRGDDSPPCSCVSVQVSCCVSPQFDPPQQGGSGRTHGPVVSSVVSPPPPD

Secondary structure (DSSP, 8-state):
---HHHHHHHHHHHHHHHHHH-GGGTS-GGG--S--EEEEEPPPTTS-SS--SEEEEEE-SSSS-EEEEEEEE--GGG-THHHHHHHHHHHHHHHHT-SEEEEEEES--SS-S-HHHHHHHHIIIII--TTEEEEEEPPP-TTSSSTTTT-EEEEE---------SS-S-SBSSPPP--SS--HHHHHHHHHHHHHHHH-SSS------HHHHHHHHHHSTTS-HHHHHTT----SHHHHHHHHHIIIIIS-TTTT---EEETTEEE------SSB-TTSSSB--SSSSSS--HHHHHHHHHHTTSS-HHHHHHHHHH-B---B--HHHHHHHHHHHHHHHHHHTT-B-TTS-B-HHHHHHHHHHHHTTSTTSHHHHHHHHHHHHHTT-HHHHHHHHHHHHHHHHHH-TTTT-EE-TTS-EE--HHHHHHHHHHHHHIIIIIS--B------HHHHHHHHHTTSB-SSS-BTTTBS-B-HHHHHHHHHS--/-HHHHHHHHHHHHHHHHHHH-GGGTS-STT--S-EEEEEEPPPTTS-SS--SEEEEEEETT-SEEEEEEEEE--GGG-THHHHHHHHHHHHHHHTT-SEEEEEEES--SS-S-HHHHHHHHIIIII--TTEEEEEEPPP-TTSSSTTTT-EEEEE-----TT--SPEETT-S-SBSSPPP-TTT--HHHHHHHHHHHHHHHH-TTPPPP---HHHHHHHHHHSSSS-HHHHHHT----SHHHHHHHHHIIIIIS-TTTT-----------SSB-TTSSSB--SS-SSSSSHHHHHHHTT---HHHHHHHH-----HHHHHHHHHHHHHHHHHHTT-B-TTSPBPHHHHHHHHHHHHTTSTTSHHHHHHHHHHHHHTT-HHHHHHHHHHHHHHHHHH-TTTT-EE-TTS-EE--HHHHHHHHHHHHHIIIIIS--B----TTTTHHHHHHHHHTTSB-SS--BTTTBS-B-HHHHHHHHH---

Nearest PDB structures (foldseek):
  8em1-assembly1_A  TM=1.002E+00  e=5.271E-93  Kinneretia aquatilis
  8em1-assembly1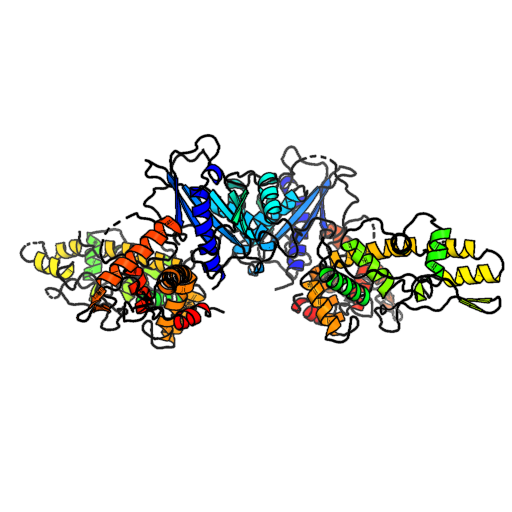_B  TM=9.401E-01  e=7.182E-80  Kinneretia aquatilis
  8epx-assembly1_D  TM=6.391E-01  e=7.547E-72  Kinneretia aquatilis
  8epx-assembly1_A  TM=6.415E-01  e=2.648E-70  Kinneretia aquatilis
  8epx-assembly1_C  TM=9.294E-01  e=4.433E-47  Kinneretia aquatilis

B-factor: mean 55.39, std 17.5, range [30.21, 126.86]